Protein AF-0000000076213736 (afdb_homodimer)

Foldseek 3Di:
DPPCLVVLVVQQVDVVSLLVVLLCLLCLLQVLADVVAQAALPDQGGDPCSRVVQFFFGASHGFADPPACDLQRPAFDNDFDDLVVVCVVWAAAPDFAFQQLFFFLLLVLVLVLQCVQALAAPPVVHRGGGDHPQFHQCLQQQARDPVLNVLQPPQALLAGDWDDDPRATAAAQCVVSVAAADAPDDDDSRQHGRTSHRYQLFFLSSRLVNGLLNLQLRVQSVVLCVVCVPDGNVVSNQLSSLLSLLLCQQVFQANLCLQVVDSNGHADALCSCAPPPAALDGGHHSLLSLLSPQQLQADQWFQFPNDIDGPVRRTSGNCVCVVRDSQRRLQRRLAHTTTALAINRHYPPCSVVVSVSQVSCSVSRPHAQQVLCVSLVHHGDQALCQFQVAPVRRVVQCVRTVGSRRHGNNNSFSRGDPDPSHRGRPSSSSNNSSNVSSSSSSHPCSYPVNVDQVNNSHPVSNVSSNPDHQQCSRCVSGPDHRHDRHSGNPPDDRDDPDSDPNPPDD/DPPCLVVQVVQQPDVVSLLVVLLCLLCLLQVLADVVAQAALPDQGGDPCSRVVQFFFGASHGFADPPACDLQRPAFDNDFDDLVVVCVVWAAAPDFAFQQLFFFLLLVLVLVLQCVQALAAPPVVHRGGGDHPQFRQCLQQQARDPVLNVLQPPQALLAGDWDDDPRATAAAQCVVSVAAADAPDDDDSRQHGRTSHRYQLFFLSSRLVNGLLNLQLRVQSVVLCVVCVPDGNVVSNQLSSLLSLLQCQQVFQANLCLQVVDSNGHDDALCSCAPPPAALDGGHHSLLSLLSPQQLQADQWFQFPNDIDGPVRRTSGNCVCVVRDSQRRLQRRLAHTTTALAINRHYDPCSVVVSVSQVSCSVSRPHAQQVLCVSLVHHGDQALCQFQVAPLRRVVQCVRTVGSRRHGNNNSFSRGDPDPSHRGRPSSSSNNSSNVSSSSSSHPCSYPVNVDQVNNSHPVSNVSSNPDHQQCSRCVSGPDHRHDRHSGNPPDDRDDPDSDPNPPDD

Solvent-accessible surface area (backbone atoms only — not comparable to full-atom values): 53508 Å² total; per-residue (Å²): 136,83,70,60,54,61,58,37,51,50,39,66,68,32,65,70,56,40,48,53,52,46,36,48,51,52,52,60,31,27,68,73,49,67,73,72,41,53,23,30,75,86,44,76,56,71,43,69,51,26,61,68,44,65,48,41,27,25,34,91,63,60,46,42,59,86,83,38,81,14,71,38,29,88,32,44,43,72,59,76,62,56,61,67,61,49,40,64,71,43,32,48,47,80,55,91,42,63,26,67,76,20,38,5,34,41,38,47,35,49,54,52,54,57,43,63,34,37,61,37,64,34,61,91,84,28,82,52,27,29,75,48,79,30,31,83,72,57,27,44,62,45,18,90,45,71,69,49,29,56,40,45,41,57,78,53,61,29,20,59,51,63,35,77,56,97,91,38,78,36,55,30,42,12,84,77,44,68,41,82,66,51,65,94,59,93,68,61,73,92,69,37,51,36,60,21,33,40,58,33,50,33,31,27,59,34,35,49,54,43,37,49,50,50,46,44,43,35,50,45,13,52,54,47,42,69,77,37,71,83,57,51,34,66,56,32,29,44,35,29,52,46,32,61,60,49,35,49,30,25,47,43,48,47,52,46,33,60,54,58,49,53,78,62,72,58,76,76,57,49,71,65,50,59,83,39,60,57,53,65,54,55,73,45,34,47,63,58,57,60,68,66,70,63,61,17,22,50,56,66,61,47,58,47,78,84,41,79,35,44,46,77,63,38,50,62,27,34,60,56,37,68,74,61,27,68,51,42,41,48,27,26,29,10,64,32,64,10,22,25,64,41,62,28,20,27,44,82,89,52,48,66,57,54,52,48,50,54,48,44,40,58,76,61,22,53,50,17,36,38,60,52,30,46,74,63,75,37,80,56,63,87,35,44,45,72,40,30,74,32,70,60,60,16,51,53,48,40,72,49,24,66,31,56,61,23,33,46,41,65,62,40,54,44,47,30,37,61,39,86,76,37,66,45,18,61,65,55,52,60,53,48,45,21,56,48,50,32,38,58,57,11,36,56,63,38,34,80,93,34,57,48,35,76,55,24,73,28,66,68,35,36,46,54,24,74,66,43,35,66,47,53,55,49,41,76,66,40,92,60,78,66,52,57,64,36,54,45,22,78,88,60,70,62,68,76,78,66,76,74,61,87,80,72,67,129,141,82,73,61,54,62,58,36,50,50,41,67,69,32,66,70,57,39,48,53,52,47,36,49,51,52,51,61,31,27,66,72,50,68,72,72,41,54,24,31,76,85,44,78,55,70,47,69,50,28,62,70,43,65,49,40,26,26,35,90,64,60,45,42,59,85,83,37,81,13,71,40,28,86,32,45,44,71,58,75,62,55,62,67,62,48,41,64,72,44,32,48,46,83,57,90,43,62,25,67,74,22,38,5,35,42,37,47,35,48,53,51,55,58,44,64,34,38,61,38,66,34,63,91,84,28,82,52,27,28,75,50,80,32,31,84,71,57,29,45,62,45,19,90,44,71,69,49,29,56,41,46,40,56,78,52,61,27,20,60,50,62,35,77,56,98,89,39,77,36,55,30,42,13,82,79,42,67,39,82,66,51,64,95,59,94,71,58,73,93,68,37,52,36,59,24,33,38,58,35,49,33,30,28,57,34,34,48,54,42,35,47,50,51,46,43,42,35,51,46,13,52,54,46,41,69,79,36,71,84,57,52,34,66,57,32,30,46,35,28,53,45,34,61,60,49,35,48,31,25,50,44,48,46,52,47,32,60,54,58,48,54,80,62,74,57,76,76,57,51,72,63,51,60,82,38,58,58,54,64,55,57,71,47,32,46,63,56,57,59,69,65,69,63,61,17,23,49,56,68,59,46,55,46,80,85,41,79,35,44,46,78,63,38,49,64,27,33,61,55,37,66,74,61,28,68,50,43,41,47,27,26,31,10,64,32,64,10,22,25,63,42,63,29,21,29,45,80,89,52,47,66,57,54,52,48,50,55,49,45,41,59,75,61,21,53,49,17,34,38,60,51,30,46,74,65,75,37,81,55,62,87,34,43,45,72,39,30,74,33,70,60,61,17,50,52,49,40,74,49,23,66,30,57,62,23,34,47,42,65,62,40,54,44,48,28,38,62,38,86,76,39,66,44,17,62,64,56,51,61,53,48,44,20,55,48,50,31,36,58,57,13,35,56,63,38,35,79,93,36,58,49,34,76,55,23,74,27,66,67,36,37,47,55,23,76,66,42,36,66,47,54,56,49,41,76,65,39,92,60,77,67,50,57,64,35,54,45,22,78,85,59,71,63,68,76,79,67,76,73,63,88,79,71,65,130

Sequence (1012 aa):
MIGNNWLWNMVNNIPFLRGFIMKKVYTMRSDMIDSPPTYENEHPYITLDANYNVSFYTRTLPPVPVECPTPMGVAGKKILPDVDVLVNKLFIREKFKPEPIGTSALFSFFAQHFTHQFFKTDIKRGPQYQWGGHGVDMTHVYGKNKHDENLLRSFKDGKLKVQTVNGEEWPPLSKDAQVEMKYIMPVPEDSKYALGHSFFGNLPGLFMYASIWMREHNRVCDVMKKEHPEWDDERLYQTGKLILLGRQQIVIEDYVQHLSNYNFKLLFDPSLLFGEPFQYQNRIALEFNHLYHWHPLMPDDFTIGGVNYTMKDFLVNPKLVIKHGMATFVDSLSKQNAGAFTVRNHGKYTLNVVKELIKHGRTLRLQPLNNYRKRFNLKPFKSFEELTGNKWLAKELENFYGDIEAVEFYVGLITEKRRPKAVFGEAIVEMGGPYSVKGLMANPICSPKYWKPSTFGGSVGFDIVNTATIEKLFCQNIKEDCPVVSFKVPGFVEEPEKPEDQHGELMIGNNWLWNMVNNIPFLRGFIMKKVYTMRSDMIDSPPTYENEHPYITLDANYNVSFYTRTLPPVPVECPTPMGVAGKKILPDVDVLVNKLFIREKFKPEPIGTSALFSFFAQHFTHQFFKTDIKRGPQYQWGGHGVDMTHVYGKNKHDENLLRSFKDGKLKVQTVNGEEWPPLSKDAQVEMKYIMPVPEDSKYALGHSFFGNLPGLFMYASIWMREHNRVCDVMKKEHPEWDDERLYQTGKLILLGRQQIVIEDYVQHLSNYNFKLLFDPSLLFGEPFQYQNRIALEFNHLYHWHPLMPDDFTIGGVNYTMKDFLVNPKLVIKHGMATFVDSLSKQNAGAFTVRNHGKYTLNVVKELIKHGRTLRLQPLNNYRKRFNLKPFKSFEELTGNKWLAKELENFYGDIEAVEFYVGLITEKRRPKAVFGEAIVEMGGPYSVKGLMANPICSPKYWKPSTFGGSVGFDIVNTATIEKLFCQNIKEDCPVVSFKVPGFVEEPEKPEDQHGEL

Radius of gyration: 31.89 Å; Cα contacts (8 Å, |Δi|>4): 1834; chains: 2; bounding box: 68×94×78 Å

InterPro domains:
  IPR010255 Haem peroxidase superfamily [SSF48113] (4-489)
  IPR019791 Haem peroxidase, animal-type [PF03098] (134-428)
  IPR019791 Haem peroxidase, animal-type [PR00457] (59-70)
  IPR019791 Haem peroxidase, animal-type [PR00457] (106-121)
  IPR019791 Haem peroxidase, animal-type [PR00457] (193-211)
  IPR019791 Haem peroxidase, animal-type [PR00457] (211-231)
  IPR019791 Haem peroxidase, animal-type [PR00457] (288-298)
  IPR019791 Haem peroxidase, animal-type [PR00457] (390-410)
  IPR019791 Haem peroxidase, animal-type [PR00457] (465-479)
  IPR019791 Haem peroxidase, animal-type [PS50292] (21-506)
  IPR037120 Haem peroxidase domain superfamily, animal type [G3DSA:1.10.640.10] (2-490)
  IPR050783 Oxylipin biosynthesis and metabolism [PTHR11903] (5-499)

pLDDT: mean 93.9, std 10.31, range [28.45, 98.88]

Nearest PDB structures (foldseek):
  4rs0-assembly1_A  TM=9.699E-01  e=8.578E-67  Mus musculus
  5w58-assembly1_A  TM=9.708E-01  e=2.750E-65  Mus musculus
  6ofy-assembly1_B  TM=9.802E-01  e=2.060E-64  Mus musculus
  3tzi-assembly1_B  TM=9.808E-01  e=3.222E-64  Mus musculus
  3n8w-assembly1_B  TM=9.766E-01  e=1.033E-62  Ovis aries

Structure (mmCIF, N/CA/C/O backbone):
data_AF-0000000076213736-model_v1
#
loop_
_entity.id
_entity.type
_entity.pdbx_description
1 polymer 'Prostaglandin-endoperoxide synthase'
#
loop_
_atom_site.group_PDB
_atom_site.id
_atom_site.type_symbol
_atom_site.label_atom_id
_atom_site.label_alt_id
_atom_site.label_comp_id
_atom_site.label_asym_id
_atom_site.label_entity_id
_atom_site.label_seq_id
_atom_site.pdbx_PDB_ins_code
_atom_site.Cartn_x
_atom_site.Cartn_y
_atom_site.Cartn_z
_atom_site.occupancy
_atom_site.B_iso_or_equiv
_atom_site.auth_seq_id
_atom_site.auth_comp_id
_atom_site.auth_asym_id
_atom_site.auth_atom_id
_atom_site.pdbx_PDB_model_num
ATOM 1 N N . MET A 1 1 ? -10.359 -23.438 -37.281 1 29.19 1 MET A N 1
ATOM 2 C CA . MET A 1 1 ? -9.797 -22.141 -37.594 1 29.19 1 MET A CA 1
ATOM 3 C C . MET A 1 1 ? -8.273 -22.172 -37.531 1 29.19 1 MET A C 1
ATOM 5 O O . MET A 1 1 ? -7.695 -21.781 -36.5 1 29.19 1 MET A O 1
ATOM 9 N N . ILE A 1 2 ? -7.641 -23.188 -38.031 1 41.69 2 ILE A N 1
ATOM 10 C CA . ILE A 1 2 ? -6.285 -23.672 -38.25 1 41.69 2 ILE A CA 1
ATOM 11 C C . ILE A 1 2 ? -5.438 -22.578 -38.875 1 41.69 2 ILE A C 1
ATOM 13 O O . ILE A 1 2 ? -4.211 -22.562 -38.719 1 41.69 2 ILE A O 1
ATOM 17 N N . GLY A 1 3 ? -6.043 -21.875 -39.844 1 45.06 3 GLY A N 1
ATOM 18 C CA . GLY A 1 3 ? -5.445 -21.25 -41.031 1 45.06 3 GLY A CA 1
ATOM 19 C C . GLY A 1 3 ? -4.641 -20 -40.688 1 45.06 3 GLY A C 1
ATOM 20 O O . GLY A 1 3 ? -3.932 -19.469 -41.562 1 45.06 3 GLY A O 1
ATOM 21 N N . ASN A 1 4 ? -5.172 -19.156 -39.844 1 52.81 4 ASN A N 1
ATOM 22 C CA . ASN A 1 4 ? -4.676 -17.781 -39.844 1 52.81 4 ASN A CA 1
ATOM 23 C C . ASN A 1 4 ? -3.324 -17.656 -39.156 1 52.81 4 ASN A C 1
ATOM 25 O O . ASN A 1 4 ? -3.012 -16.625 -38.562 1 52.81 4 ASN A O 1
ATOM 29 N N . ASN A 1 5 ? -2.65 -18.734 -39.125 1 65.75 5 ASN A N 1
ATOM 30 C CA . ASN A 1 5 ? -1.287 -18.766 -38.625 1 65.75 5 ASN A CA 1
ATOM 31 C C . ASN A 1 5 ? -0.413 -17.703 -39.281 1 65.75 5 ASN A C 1
ATOM 33 O O . ASN A 1 5 ? 0.427 -17.078 -38.625 1 65.75 5 ASN A O 1
ATOM 37 N N . TRP A 1 6 ? -0.735 -17.578 -40.625 1 66.44 6 TRP A N 1
ATOM 38 C CA . TRP A 1 6 ? 0.087 -16.609 -41.344 1 66.44 6 TRP A CA 1
ATOM 39 C C . TRP A 1 6 ? -0.142 -15.203 -40.781 1 66.44 6 TRP A C 1
ATOM 41 O O . TRP A 1 6 ? 0.8 -14.414 -40.688 1 66.44 6 TRP A O 1
ATOM 51 N N . LEU A 1 7 ? -1.394 -14.883 -40.5 1 66.94 7 LEU A N 1
ATOM 52 C CA . LEU A 1 7 ? -1.707 -13.57 -39.969 1 66.94 7 LEU A CA 1
ATOM 53 C C . LEU A 1 7 ? -1.014 -13.367 -38.625 1 66.94 7 LEU A C 1
ATOM 55 O O . LEU A 1 7 ? -0.438 -12.312 -38.375 1 66.94 7 LEU A O 1
ATOM 59 N N . TRP A 1 8 ? -1.052 -14.406 -37.906 1 74.38 8 TRP A N 1
ATOM 60 C CA . TRP A 1 8 ? -0.427 -14.289 -36.562 1 74.38 8 TRP A CA 1
ATOM 61 C C . TRP A 1 8 ? 1.09 -14.203 -36.688 1 74.38 8 TRP A C 1
ATOM 63 O O . TRP A 1 8 ? 1.742 -13.484 -35.938 1 74.38 8 TRP A O 1
ATOM 73 N N . ASN A 1 9 ? 1.587 -14.914 -37.656 1 73.31 9 ASN A N 1
ATOM 74 C CA . ASN A 1 9 ? 3.021 -14.805 -37.906 1 73.31 9 ASN A CA 1
ATOM 75 C C . ASN A 1 9 ? 3.41 -13.391 -38.312 1 73.31 9 ASN A C 1
ATOM 77 O O . ASN A 1 9 ? 4.445 -12.875 -37.875 1 73.31 9 ASN A O 1
ATOM 81 N N . MET A 1 10 ? 2.588 -12.805 -39.094 1 69.25 10 MET A N 1
ATOM 82 C CA . MET A 1 10 ? 2.826 -11.422 -39.5 1 69.25 10 MET A CA 1
ATOM 83 C C . MET A 1 10 ? 2.754 -10.477 -38.312 1 69.25 10 MET A C 1
ATOM 85 O O . MET A 1 10 ? 3.639 -9.633 -38.125 1 69.25 10 MET A O 1
ATOM 89 N N . VAL A 1 11 ? 1.743 -10.617 -37.531 1 72.25 11 VAL A N 1
ATOM 90 C CA . VAL A 1 11 ? 1.544 -9.75 -36.375 1 72.25 11 VAL A CA 1
ATOM 91 C C . VAL A 1 11 ? 2.707 -9.906 -35.406 1 72.25 11 VAL A C 1
ATOM 93 O O . VAL A 1 11 ? 3.234 -8.922 -34.906 1 72.25 11 VAL A O 1
ATOM 96 N N . ASN A 1 12 ? 3.166 -11.062 -35.25 1 81.31 12 ASN A N 1
ATOM 97 C CA . ASN A 1 12 ? 4.223 -11.367 -34.312 1 81.31 12 ASN A CA 1
ATOM 98 C C . ASN A 1 12 ? 5.574 -10.836 -34.781 1 81.31 12 ASN A C 1
ATOM 100 O O . ASN A 1 12 ? 6.492 -10.672 -33.969 1 81.31 12 ASN A O 1
ATOM 104 N N . ASN A 1 13 ? 5.641 -10.562 -36.031 1 78.75 13 ASN A N 1
ATOM 105 C CA . ASN A 1 13 ? 6.93 -10.156 -36.594 1 78.75 13 ASN A CA 1
ATOM 106 C C . ASN A 1 13 ? 6.984 -8.648 -36.812 1 78.75 13 ASN A C 1
ATOM 108 O O . ASN A 1 13 ? 8.016 -8.117 -37.25 1 78.75 13 ASN A O 1
ATOM 112 N N . ILE A 1 14 ? 5.914 -7.992 -36.594 1 80.06 14 ILE A N 1
ATOM 113 C CA . ILE A 1 14 ? 5.875 -6.539 -36.719 1 80.06 14 ILE A CA 1
ATOM 114 C C . ILE A 1 14 ? 5.812 -5.906 -35.344 1 80.06 14 ILE A C 1
ATOM 116 O O . ILE A 1 14 ? 4.762 -5.914 -34.688 1 80.06 14 ILE A O 1
ATOM 120 N N . PRO A 1 15 ? 6.898 -5.312 -34.969 1 82.25 15 PRO A N 1
ATOM 121 C CA . PRO A 1 15 ? 7.023 -4.852 -33.594 1 82.25 15 PRO A CA 1
ATOM 122 C C . PRO A 1 15 ? 5.941 -3.844 -33.219 1 82.25 15 PRO A C 1
ATOM 124 O O . PRO A 1 15 ? 5.352 -3.945 -32.125 1 82.25 15 PRO A O 1
ATOM 127 N N . PHE A 1 16 ? 5.672 -2.898 -34.094 1 84.81 16 PHE A N 1
ATOM 128 C CA . PHE A 1 16 ? 4.688 -1.87 -33.781 1 84.81 16 PHE A CA 1
ATOM 129 C C . PHE A 1 16 ? 3.307 -2.486 -33.594 1 84.81 16 PHE A C 1
ATOM 131 O O . PHE A 1 16 ? 2.586 -2.125 -32.656 1 84.81 16 PHE A O 1
ATOM 138 N N . LEU A 1 17 ? 2.939 -3.387 -34.375 1 84.69 17 LEU A N 1
ATOM 139 C CA . LEU A 1 17 ? 1.637 -4.039 -34.281 1 84.69 17 LEU A CA 1
ATOM 140 C C . LEU A 1 17 ? 1.566 -4.934 -33.062 1 84.69 17 LEU A C 1
ATOM 142 O O . LEU A 1 17 ? 0.547 -4.961 -32.375 1 84.69 17 LEU A O 1
ATOM 146 N N . ARG A 1 18 ? 2.594 -5.648 -32.812 1 87.56 18 ARG A N 1
ATOM 147 C CA . ARG A 1 18 ? 2.656 -6.496 -31.625 1 87.56 18 ARG A CA 1
ATOM 148 C C . ARG A 1 18 ? 2.527 -5.668 -30.344 1 87.56 18 ARG A C 1
ATOM 150 O O . ARG A 1 18 ? 1.799 -6.043 -29.422 1 87.56 18 ARG A O 1
ATOM 157 N N . GLY A 1 19 ? 3.17 -4.523 -30.406 1 90.56 19 GLY A N 1
ATOM 158 C CA . GLY A 1 19 ? 3.09 -3.627 -29.266 1 90.56 19 GLY A CA 1
ATOM 159 C C . GLY A 1 19 ? 1.7 -3.055 -29.062 1 90.56 19 GLY A C 1
ATOM 160 O O . GLY A 1 19 ? 1.225 -2.969 -27.922 1 90.56 19 GLY A O 1
ATOM 161 N N . PHE A 1 20 ? 1.109 -2.717 -30.078 1 90.19 20 PHE A N 1
ATOM 162 C CA . PHE A 1 20 ? -0.234 -2.154 -30.031 1 90.19 20 PHE A CA 1
ATOM 163 C C . PHE A 1 20 ? -1.221 -3.164 -29.453 1 90.19 20 PHE A C 1
ATOM 165 O O . PHE A 1 20 ? -2.021 -2.83 -28.578 1 90.19 20 PHE A O 1
ATOM 172 N N . ILE A 1 21 ? -1.147 -4.34 -29.906 1 89.62 21 ILE A N 1
ATOM 173 C CA . ILE A 1 21 ? -2.053 -5.391 -29.453 1 89.62 21 ILE A CA 1
ATOM 174 C C . ILE A 1 21 ? -1.783 -5.703 -27.984 1 89.62 21 ILE A C 1
ATOM 176 O O . ILE A 1 21 ? -2.719 -5.844 -27.188 1 89.62 21 ILE A O 1
ATOM 180 N N . MET A 1 22 ? -0.557 -5.785 -27.672 1 92 22 MET A N 1
ATOM 181 C CA . MET A 1 22 ? -0.207 -6.102 -26.297 1 92 22 MET A CA 1
ATOM 182 C C . MET A 1 22 ? -0.679 -5 -25.344 1 92 22 MET A C 1
ATOM 184 O O . MET A 1 22 ? -1.129 -5.281 -24.234 1 92 22 MET A O 1
ATOM 188 N N . LYS A 1 23 ? -0.497 -3.775 -25.797 1 93.88 23 LYS A N 1
ATOM 189 C CA . LYS A 1 23 ? -1 -2.664 -24.984 1 93.88 23 LYS A CA 1
ATOM 190 C C . LYS A 1 23 ? -2.498 -2.809 -24.734 1 93.88 23 LYS A C 1
ATOM 192 O O . LYS A 1 23 ? -2.963 -2.582 -23.609 1 93.88 23 LYS A O 1
ATOM 197 N N . LYS A 1 24 ? -3.221 -3.197 -25.719 1 92.81 24 LYS A N 1
ATOM 198 C CA . LYS A 1 24 ? -4.66 -3.398 -25.562 1 92.81 24 LYS A CA 1
ATOM 199 C C . LYS A 1 24 ? -4.957 -4.543 -24.609 1 92.81 24 LYS A C 1
ATOM 201 O O . LYS A 1 24 ? -5.883 -4.457 -23.797 1 92.81 24 LYS A O 1
ATOM 206 N N . VAL A 1 25 ? -4.168 -5.555 -24.688 1 90.62 25 VAL A N 1
ATOM 207 C CA . VAL A 1 25 ? -4.328 -6.684 -23.781 1 90.62 25 VAL A CA 1
ATOM 208 C C . VAL A 1 25 ? -4.086 -6.223 -22.344 1 90.62 25 VAL A C 1
ATOM 210 O O . VAL A 1 25 ? -4.887 -6.508 -21.453 1 90.62 25 VAL A O 1
ATOM 213 N N . TYR A 1 26 ? -2.996 -5.453 -22.172 1 94.12 26 TYR A N 1
ATOM 214 C CA . TYR A 1 26 ? -2.666 -4.965 -20.844 1 94.12 26 TYR A CA 1
ATOM 215 C C . TYR A 1 26 ? -3.793 -4.105 -20.281 1 94.12 26 TYR A C 1
ATOM 217 O O . TYR A 1 26 ? -4.246 -4.32 -19.156 1 94.12 26 TYR A O 1
ATOM 225 N N . THR A 1 27 ? -4.293 -3.215 -21.062 1 94.44 27 THR A N 1
ATOM 226 C CA . THR A 1 27 ? -5.25 -2.229 -20.578 1 94.44 27 THR A CA 1
ATOM 227 C C . THR A 1 27 ? -6.629 -2.857 -20.391 1 94.44 27 THR A C 1
ATOM 229 O O . THR A 1 27 ? -7.266 -2.672 -19.359 1 94.44 27 THR A O 1
ATOM 232 N N . MET A 1 28 ? -7.062 -3.65 -21.344 1 93.19 28 MET A N 1
ATOM 233 C CA . MET A 1 28 ? -8.391 -4.258 -21.25 1 93.19 28 MET A CA 1
ATOM 234 C C . MET A 1 28 ? -8.461 -5.246 -20.094 1 93.19 28 MET A C 1
ATOM 236 O O . MET A 1 28 ? -9.445 -5.254 -19.344 1 93.19 28 MET A O 1
ATOM 240 N N . ARG A 1 29 ? -7.465 -6.02 -19.953 1 92.94 29 ARG A N 1
ATOM 241 C CA . ARG A 1 29 ? -7.484 -7.039 -18.906 1 92.94 29 ARG A CA 1
ATOM 242 C C . ARG A 1 29 ? -7.312 -6.418 -17.531 1 92.94 29 ARG A C 1
ATOM 244 O O . ARG A 1 29 ? -8.039 -6.762 -16.594 1 92.94 29 ARG A O 1
ATOM 251 N N . SER A 1 30 ? -6.379 -5.5 -17.438 1 93.88 30 SER A N 1
ATOM 252 C CA . SER A 1 30 ? -6.113 -4.922 -16.125 1 93.88 30 SER A CA 1
ATOM 253 C C . SER A 1 30 ? -7.289 -4.078 -15.641 1 93.88 30 SER A C 1
ATOM 255 O O . SER A 1 30 ? -7.535 -3.971 -14.438 1 93.88 30 SER A O 1
ATOM 257 N N . ASP A 1 31 ? -8.047 -3.521 -16.531 1 93.62 31 ASP A N 1
ATOM 258 C CA . ASP A 1 31 ? -9.164 -2.648 -16.172 1 93.62 31 ASP A CA 1
ATOM 259 C C . ASP A 1 31 ? -10.297 -3.439 -15.523 1 93.62 31 ASP A C 1
ATOM 261 O O . ASP A 1 31 ? -11.18 -2.859 -14.891 1 93.62 31 ASP A O 1
ATOM 265 N N . MET A 1 32 ? -10.25 -4.734 -15.68 1 96.25 32 MET A N 1
ATOM 266 C CA . MET A 1 32 ? -11.297 -5.578 -15.109 1 96.25 32 MET A CA 1
ATOM 267 C C . MET A 1 32 ? -11.086 -5.77 -13.609 1 96.25 32 MET A C 1
ATOM 269 O O . MET A 1 32 ? -11.984 -6.242 -12.906 1 96.25 32 MET A O 1
ATOM 273 N N . ILE A 1 33 ? -9.93 -5.418 -13.156 1 97.06 33 ILE A N 1
ATOM 274 C CA . ILE A 1 33 ? -9.617 -5.559 -11.734 1 97.06 33 ILE A CA 1
ATOM 275 C C . ILE A 1 33 ? -9.609 -4.184 -11.07 1 97.06 33 ILE A C 1
ATOM 277 O O . ILE A 1 33 ? -8.805 -3.316 -11.43 1 97.06 33 ILE A O 1
ATOM 281 N N . ASP A 1 34 ? -10.438 -4.047 -10.117 1 95 34 ASP A N 1
ATOM 282 C CA . ASP A 1 34 ? -10.539 -2.762 -9.438 1 95 34 ASP A CA 1
ATOM 283 C C . ASP A 1 34 ? -9.297 -2.486 -8.594 1 95 34 ASP A C 1
ATOM 285 O O . ASP A 1 34 ? -8.906 -3.314 -7.77 1 95 34 ASP A O 1
ATOM 289 N N . SER A 1 35 ? -8.703 -1.4 -8.812 1 94.81 35 SER A N 1
ATOM 290 C CA . SER A 1 35 ? -7.574 -0.879 -8.055 1 94.81 35 SER A CA 1
ATOM 291 C C . SER A 1 35 ? -7.688 0.629 -7.855 1 94.81 35 SER A C 1
ATOM 293 O O . SER A 1 35 ? -7.59 1.396 -8.812 1 94.81 35 SER A O 1
ATOM 295 N N . PRO A 1 36 ? -7.996 1.12 -6.699 1 96.06 36 PRO A N 1
ATOM 296 C CA . PRO A 1 36 ? -8.062 0.39 -5.434 1 96.06 36 PRO A CA 1
ATOM 297 C C . PRO A 1 36 ? -9.273 -0.541 -5.352 1 96.06 36 PRO A C 1
ATOM 299 O O . PRO A 1 36 ? -10.289 -0.301 -6.016 1 96.06 36 PRO A O 1
ATOM 302 N N . PRO A 1 37 ? -9.078 -1.611 -4.488 1 96.81 37 PRO A N 1
ATOM 303 C CA . PRO A 1 37 ? -10.188 -2.559 -4.375 1 96.81 37 PRO A CA 1
ATOM 304 C C . PRO A 1 37 ? -11.375 -1.983 -3.607 1 96.81 37 PRO A C 1
ATOM 306 O O . PRO A 1 37 ? -11.203 -1.12 -2.744 1 96.81 37 PRO A O 1
ATOM 309 N N . THR A 1 38 ? -12.555 -2.521 -3.85 1 95.75 38 THR A N 1
ATOM 310 C CA . THR A 1 38 ? -13.766 -1.958 -3.26 1 95.75 38 THR A CA 1
ATOM 311 C C . THR A 1 38 ? -14.367 -2.916 -2.234 1 95.75 38 THR A C 1
ATOM 313 O O . THR A 1 38 ? -15.188 -2.516 -1.408 1 95.75 38 THR A O 1
ATOM 316 N N . TYR A 1 39 ? -13.938 -4.23 -2.307 1 95.81 39 TYR A N 1
ATOM 317 C CA . TYR A 1 39 ? -14.516 -5.203 -1.386 1 95.81 39 TYR A CA 1
ATOM 318 C C . TYR A 1 39 ? -13.43 -6.016 -0.698 1 95.81 39 TYR A C 1
ATOM 320 O O . TYR A 1 39 ? -12.344 -6.215 -1.256 1 95.81 39 TYR A O 1
ATOM 328 N N . GLU A 1 40 ? -13.766 -6.367 0.524 1 93.25 40 GLU A N 1
ATOM 329 C CA . GLU A 1 40 ? -12.977 -7.324 1.296 1 93.25 40 GLU A CA 1
ATOM 330 C C . GLU A 1 40 ? -13.875 -8.328 2.012 1 93.25 40 GLU A C 1
ATOM 332 O O . GLU A 1 40 ? -15.07 -8.398 1.744 1 93.25 40 GLU A O 1
ATOM 337 N N . ASN A 1 41 ? -13.32 -9.164 2.814 1 92.81 41 ASN A N 1
ATOM 338 C CA . ASN A 1 41 ? -14.031 -10.367 3.238 1 92.81 41 ASN A CA 1
ATOM 339 C C . ASN A 1 41 ? -14.734 -10.156 4.578 1 92.81 41 ASN A C 1
ATOM 341 O O . ASN A 1 41 ? -15.352 -11.078 5.105 1 92.81 41 ASN A O 1
ATOM 345 N N . GLU A 1 42 ? -14.719 -8.992 5.082 1 91.81 42 GLU A N 1
ATOM 346 C CA . GLU A 1 42 ? -15.352 -8.766 6.379 1 91.81 42 GLU A CA 1
ATOM 347 C C . GLU A 1 42 ? -16.688 -8.055 6.227 1 91.81 42 GLU A C 1
ATOM 349 O O . GLU A 1 42 ? -17.594 -8.242 7.039 1 91.81 42 GLU A O 1
ATOM 354 N N . HIS A 1 43 ? -16.766 -7.23 5.238 1 94.62 43 HIS A N 1
ATOM 355 C CA . HIS A 1 43 ? -17.984 -6.449 5.035 1 94.62 43 HIS A CA 1
ATOM 356 C C . HIS A 1 43 ? -18.562 -6.68 3.646 1 94.62 43 HIS A C 1
ATOM 358 O O . HIS A 1 43 ? -17.812 -6.766 2.666 1 94.62 43 HIS A O 1
ATOM 364 N N . PRO A 1 44 ? -19.844 -6.82 3.543 1 95.06 44 PRO A N 1
ATOM 365 C CA . PRO A 1 44 ? -20.469 -7.012 2.23 1 95.06 44 PRO A CA 1
ATOM 366 C C . PRO A 1 44 ? -20.703 -5.695 1.493 1 95.06 44 PRO A C 1
ATOM 368 O O . PRO A 1 44 ? -21.469 -5.648 0.534 1 95.06 44 PRO A O 1
ATOM 371 N N . TYR A 1 45 ? -20.172 -4.551 1.983 1 95.44 45 TYR A N 1
ATOM 372 C CA . TYR A 1 45 ? -20.25 -3.221 1.386 1 95.44 45 TYR A CA 1
ATOM 373 C C . TYR A 1 45 ? -18.891 -2.531 1.425 1 95.44 45 TYR A C 1
ATOM 375 O O . TYR A 1 45 ? -17.953 -3.023 2.062 1 95.44 45 TYR A O 1
ATOM 383 N N . ILE A 1 46 ? -18.75 -1.476 0.678 1 95.81 46 ILE A N 1
ATOM 384 C CA . ILE A 1 46 ? -17.484 -0.778 0.539 1 95.81 46 ILE A CA 1
ATOM 385 C C . ILE A 1 46 ? -17.094 -0.152 1.874 1 95.81 46 ILE A C 1
ATOM 387 O O . ILE A 1 46 ? -17.938 0.409 2.578 1 95.81 46 ILE A O 1
ATOM 391 N N . THR A 1 47 ? -15.898 -0.319 2.307 1 95.56 47 THR A N 1
ATOM 392 C CA . THR A 1 47 ? -15.281 0.294 3.477 1 95.56 47 THR A CA 1
ATOM 393 C C . THR A 1 47 ? -13.859 0.741 3.162 1 95.56 47 THR A C 1
ATOM 395 O O . THR A 1 47 ? -13.32 0.42 2.1 1 95.56 47 THR A O 1
ATOM 398 N N . LEU A 1 48 ? -13.273 1.463 4.043 1 92.62 48 LEU A N 1
ATOM 399 C CA . LEU A 1 48 ? -11.875 1.855 3.885 1 92.62 48 LEU A CA 1
ATOM 400 C C . LEU A 1 48 ? -10.953 0.655 4.051 1 92.62 48 LEU A C 1
ATOM 402 O O . LEU A 1 48 ? -9.859 0.627 3.486 1 92.62 48 LEU A O 1
ATOM 406 N N . ASP A 1 49 ? -11.422 -0.306 4.758 1 92 49 ASP A N 1
ATOM 407 C CA . ASP A 1 49 ? -10.609 -1.495 5.02 1 92 49 ASP A CA 1
ATOM 408 C C . ASP A 1 49 ? -10.328 -2.254 3.725 1 92 49 ASP A C 1
ATOM 410 O O . ASP A 1 49 ? -9.32 -2.959 3.623 1 92 49 ASP A O 1
ATOM 414 N N . ALA A 1 50 ? -11.203 -2.064 2.803 1 93.31 50 ALA A N 1
ATOM 415 C CA . ALA A 1 50 ? -10.969 -2.744 1.532 1 93.31 50 ALA A CA 1
ATOM 416 C C . ALA A 1 50 ? -9.617 -2.348 0.939 1 93.31 50 ALA A C 1
ATOM 418 O O . ALA A 1 50 ? -8.93 -3.176 0.339 1 93.31 50 ALA A O 1
ATOM 419 N N . ASN A 1 51 ? -9.242 -1.195 1.167 1 91.19 51 ASN A N 1
ATOM 420 C CA . ASN A 1 51 ? -7.961 -0.73 0.656 1 91.19 51 ASN A CA 1
ATOM 421 C C . ASN A 1 51 ? -6.871 -0.813 1.721 1 91.19 51 ASN A C 1
ATOM 423 O O . ASN A 1 51 ? -5.738 -1.207 1.429 1 91.19 51 ASN A O 1
ATOM 427 N N . TYR A 1 52 ? -7.215 -0.579 2.924 1 91.25 52 TYR A N 1
ATOM 428 C CA . TYR A 1 52 ? -6.152 -0.314 3.891 1 91.25 52 TYR A CA 1
ATOM 429 C C . TYR A 1 52 ? -5.816 -1.568 4.688 1 91.25 52 TYR A C 1
ATOM 431 O O . TYR A 1 52 ? -4.73 -1.674 5.262 1 91.25 52 TYR A O 1
ATOM 439 N N . ASN A 1 53 ? -6.758 -2.404 4.871 1 92.88 53 ASN A N 1
ATOM 440 C CA . ASN A 1 53 ? -6.449 -3.625 5.613 1 92.88 53 ASN A CA 1
ATOM 441 C C . ASN A 1 53 ? -5.852 -4.695 4.707 1 92.88 53 ASN A C 1
ATOM 443 O O . ASN A 1 53 ? -6.582 -5.445 4.055 1 92.88 53 ASN A O 1
ATOM 447 N N . VAL A 1 54 ? -4.578 -4.871 4.77 1 92.94 54 VAL A N 1
ATOM 448 C CA . VAL A 1 54 ? -3.863 -5.727 3.828 1 92.94 54 VAL A CA 1
ATOM 449 C C . VAL A 1 54 ? -3.818 -7.156 4.359 1 92.94 54 VAL A C 1
ATOM 451 O O . VAL A 1 54 ? -3.283 -8.055 3.699 1 92.94 54 VAL A O 1
ATOM 454 N N . SER A 1 55 ? -4.422 -7.395 5.531 1 94.88 55 SER A N 1
ATOM 455 C CA . SER A 1 55 ? -4.434 -8.75 6.074 1 94.88 55 SER A CA 1
ATOM 456 C C . SER A 1 55 ? -5.57 -9.57 5.48 1 94.88 55 SER A C 1
ATOM 458 O O . SER A 1 55 ? -5.645 -10.781 5.695 1 94.88 55 SER A O 1
ATOM 460 N N . PHE A 1 56 ? -6.414 -8.891 4.648 1 95.69 56 PHE A N 1
ATOM 461 C CA . PHE A 1 56 ? -7.508 -9.578 3.977 1 95.69 56 PHE A CA 1
ATOM 462 C C . PHE A 1 56 ? -7.188 -9.805 2.504 1 95.69 56 PHE A C 1
ATOM 464 O O . PHE A 1 56 ? -6.539 -8.969 1.871 1 95.69 56 PHE A O 1
ATOM 471 N N . TYR A 1 57 ? -7.684 -10.953 2.014 1 97.06 57 TYR A N 1
ATOM 472 C CA . TYR A 1 57 ? -7.926 -10.977 0.577 1 97.06 57 TYR A CA 1
ATOM 473 C C . TYR A 1 57 ? -9.008 -9.977 0.188 1 97.06 57 TYR A C 1
ATOM 475 O O . TYR A 1 57 ? -9.953 -9.75 0.944 1 97.06 57 TYR A O 1
ATOM 483 N N . THR A 1 58 ? -8.82 -9.352 -0.918 1 97 58 THR A N 1
ATOM 484 C CA . THR A 1 58 ? -9.922 -8.57 -1.465 1 97 58 THR A CA 1
ATOM 485 C C . THR A 1 58 ? -10.906 -9.469 -2.203 1 97 58 THR A C 1
ATOM 487 O O . THR A 1 58 ? -10.727 -10.688 -2.252 1 97 58 THR A O 1
ATOM 490 N N . ARG A 1 59 ? -12.016 -8.867 -2.693 1 96.56 59 ARG A N 1
ATOM 491 C CA . ARG A 1 59 ? -13.016 -9.609 -3.459 1 96.56 59 ARG A CA 1
ATOM 492 C C . ARG A 1 59 ? -13.414 -8.844 -4.719 1 96.56 59 ARG A C 1
ATOM 494 O O . ARG A 1 59 ? -13.383 -7.613 -4.742 1 96.56 59 ARG A O 1
ATOM 501 N N . THR A 1 60 ? -13.742 -9.648 -5.66 1 97.12 60 THR A N 1
ATOM 502 C CA . THR A 1 60 ? -14.25 -9.07 -6.902 1 97.12 60 THR A CA 1
ATOM 503 C C . THR A 1 60 ? -15.742 -8.758 -6.785 1 97.12 60 THR A C 1
ATOM 505 O O . THR A 1 60 ? -16.219 -7.766 -7.34 1 97.12 60 THR A O 1
ATOM 508 N N . LEU A 1 61 ? -16.453 -9.625 -6.105 1 97.69 61 LEU A N 1
ATOM 509 C CA . LEU A 1 61 ? -17.859 -9.438 -5.82 1 97.69 61 LEU A 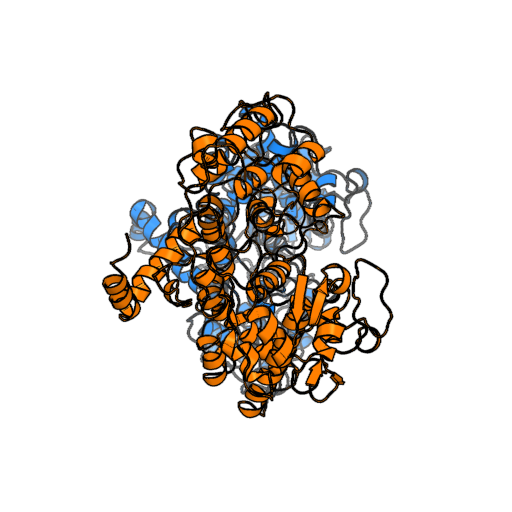CA 1
ATOM 510 C C . LEU A 1 61 ? -18.141 -9.562 -4.324 1 97.69 61 LEU A C 1
ATOM 512 O O . LEU A 1 61 ? -17.453 -10.305 -3.621 1 97.69 61 LEU A O 1
ATOM 516 N N . PRO A 1 62 ? -19.156 -8.828 -3.83 1 97 62 PRO A N 1
ATOM 517 C CA . PRO A 1 62 ? -19.547 -9.055 -2.436 1 97 62 PRO A CA 1
ATOM 518 C C . PRO A 1 62 ? -20.062 -10.469 -2.189 1 97 62 PRO A C 1
ATOM 520 O O . PRO A 1 62 ? -20.406 -11.18 -3.139 1 97 62 PRO A O 1
ATOM 523 N N . PRO A 1 63 ? -20.094 -10.969 -0.953 1 97.75 63 PRO A N 1
ATOM 524 C CA . PRO A 1 63 ? -20.594 -12.312 -0.644 1 97.75 63 PRO A CA 1
ATOM 525 C C . PRO A 1 63 ? -22.094 -12.453 -0.886 1 97.75 63 PRO A C 1
ATOM 527 O O . PRO A 1 63 ? -22.812 -11.453 -0.904 1 97.75 63 PRO A O 1
ATOM 530 N N . VAL A 1 64 ? -22.531 -13.664 -1.131 1 98.06 64 VAL A N 1
ATOM 531 C CA . VAL A 1 64 ? -23.969 -13.906 -1.143 1 98.06 64 VAL A CA 1
ATOM 532 C C . VAL A 1 64 ? -24.594 -13.406 0.161 1 98.06 64 VAL A C 1
ATOM 534 O O . VAL A 1 64 ? -24.125 -13.758 1.249 1 98.06 64 VAL A O 1
ATOM 537 N N . PRO A 1 65 ? -25.625 -12.594 0.033 1 96.19 65 PRO A N 1
ATOM 538 C CA . PRO A 1 65 ? -26.234 -12.086 1.261 1 96.19 65 PRO A CA 1
ATOM 539 C C . PRO A 1 65 ? -26.797 -13.195 2.15 1 96.19 65 PRO A C 1
ATOM 541 O O . PRO A 1 65 ? -27.344 -14.18 1.647 1 96.19 65 PRO A O 1
ATOM 544 N N . VAL A 1 66 ? -26.719 -12.977 3.43 1 94.19 66 VAL A N 1
ATOM 545 C CA . VAL A 1 66 ? -27.109 -13.992 4.406 1 94.19 66 VAL A CA 1
ATOM 546 C C . VAL A 1 66 ? -28.609 -14.188 4.383 1 94.19 66 VAL A C 1
ATOM 548 O O . VAL A 1 66 ? -29.125 -15.266 4.703 1 94.19 66 VAL A O 1
ATOM 551 N N . GLU A 1 67 ? -29.328 -13.219 3.963 1 94.19 67 GLU A N 1
ATOM 552 C CA . GLU A 1 67 ? -30.781 -13.242 4.016 1 94.19 67 GLU A CA 1
ATOM 553 C C . GLU A 1 67 ? -31.375 -13.945 2.797 1 94.19 67 GLU A C 1
ATOM 555 O O . GLU A 1 67 ? -32.594 -14.156 2.717 1 94.19 67 GLU A O 1
ATOM 560 N N . CYS A 1 68 ? -30.562 -14.336 1.897 1 96.25 68 CYS A N 1
ATOM 561 C CA . CYS A 1 68 ? -31.047 -15.031 0.712 1 96.25 68 CYS A CA 1
ATOM 562 C C . CYS A 1 68 ? -31.656 -16.375 1.08 1 96.25 68 CYS A C 1
ATOM 564 O O . CYS A 1 68 ? -31.203 -17.016 2.031 1 96.25 68 CYS A O 1
ATOM 566 N N . PRO A 1 69 ? -32.656 -16.766 0.326 1 97.06 69 PRO A N 1
ATOM 567 C CA . PRO A 1 69 ? -33.344 -18 0.675 1 97.06 69 PRO A CA 1
ATOM 568 C C . PRO A 1 69 ? -32.5 -19.25 0.457 1 97.06 69 PRO A C 1
ATOM 570 O O . PRO A 1 69 ? -32.812 -20.312 1.01 1 97.06 69 PRO A O 1
ATOM 573 N N . THR A 1 70 ? -31.5 -19.172 -0.439 1 97.5 70 THR A N 1
ATOM 574 C CA . THR A 1 70 ? -30.578 -20.281 -0.665 1 97.5 70 THR A CA 1
ATOM 575 C C . THR A 1 70 ? -29.141 -19.828 -0.479 1 97.5 70 THR A C 1
ATOM 577 O O . THR A 1 70 ? -28.844 -18.625 -0.548 1 97.5 70 THR A O 1
ATOM 580 N N . PRO A 1 71 ? -28.203 -20.766 -0.237 1 97.25 71 PRO A N 1
ATOM 581 C CA . PRO A 1 71 ? -26.812 -20.391 -0.059 1 97.25 71 PRO A CA 1
ATOM 582 C C . PRO A 1 71 ? -26.203 -19.75 -1.307 1 97.25 71 PRO A C 1
ATOM 584 O O . PRO A 1 71 ? -25.156 -19.094 -1.229 1 97.25 71 PRO A O 1
ATOM 587 N N . MET A 1 72 ? -26.875 -19.906 -2.42 1 97.62 72 MET A N 1
ATOM 588 C CA . MET A 1 72 ? -26.359 -19.359 -3.676 1 97.62 72 MET A CA 1
ATOM 589 C C . MET A 1 72 ? -27.234 -18.219 -4.176 1 97.62 72 MET A C 1
ATOM 591 O O . MET A 1 72 ? -27.219 -17.891 -5.363 1 97.62 72 MET A O 1
ATOM 595 N N . GLY A 1 73 ? -27.953 -17.625 -3.262 1 96.88 73 GLY A N 1
ATOM 596 C CA . GLY A 1 73 ? -28.828 -16.516 -3.604 1 96.88 73 GLY A CA 1
ATOM 597 C C . GLY A 1 73 ? -30.297 -16.906 -3.643 1 96.88 73 GLY A C 1
ATOM 598 O O . GLY A 1 73 ? -30.906 -17.172 -2.604 1 96.88 73 GLY A O 1
ATOM 599 N N . VAL A 1 74 ? -30.828 -16.922 -4.844 1 96.31 74 VAL A N 1
ATOM 600 C CA . VAL A 1 74 ? -32.25 -17.234 -4.953 1 96.31 74 VAL A CA 1
ATOM 601 C C . VAL A 1 74 ? -32.438 -18.484 -5.789 1 96.31 74 VAL A C 1
ATOM 603 O O . VAL A 1 74 ? -33.594 -18.938 -5.996 1 96.31 74 VAL A O 1
ATOM 606 N N . ALA A 1 75 ? -31.375 -19.047 -6.238 1 96.56 75 ALA A N 1
ATOM 607 C CA . ALA A 1 75 ? -31.422 -20.219 -7.09 1 96.56 75 ALA A CA 1
ATOM 608 C C . ALA A 1 75 ? -30.859 -21.453 -6.375 1 96.56 75 ALA A C 1
ATOM 610 O O . ALA A 1 75 ? -30.031 -21.312 -5.465 1 96.56 75 ALA A O 1
ATOM 611 N N . GLY A 1 76 ? -31.375 -22.688 -6.879 1 97.44 76 GLY A N 1
ATOM 612 C CA . GLY A 1 76 ? -30.781 -23.922 -6.41 1 97.44 76 GLY A CA 1
ATOM 613 C C . GLY A 1 76 ? -31.391 -24.422 -5.113 1 97.44 76 GLY A C 1
ATOM 614 O O . GLY A 1 76 ? -32.469 -23.984 -4.719 1 97.44 76 GLY A O 1
ATOM 615 N N . LYS A 1 77 ? -30.766 -25.328 -4.52 1 97.56 77 LYS A N 1
ATOM 616 C CA . LYS A 1 77 ? -31.281 -26.016 -3.34 1 97.56 77 LYS A CA 1
ATOM 617 C C . LYS A 1 77 ? -30.953 -25.25 -2.064 1 97.56 77 LYS A C 1
ATOM 619 O O . LYS A 1 77 ? -30.016 -24.453 -2.031 1 97.56 77 LYS A O 1
ATOM 624 N N . LYS A 1 78 ? -31.703 -25.5 -1.056 1 97 78 LYS A N 1
ATOM 625 C CA . LYS A 1 78 ? -31.547 -24.828 0.236 1 97 78 LYS A CA 1
ATOM 626 C C . LYS A 1 78 ? -30.312 -25.375 0.976 1 97 78 LYS A C 1
ATOM 628 O O . LYS A 1 78 ? -29.781 -24.703 1.867 1 97 78 LYS A O 1
ATOM 633 N N . ILE A 1 79 ? -30 -26.562 0.603 1 97.31 79 ILE A N 1
ATOM 634 C CA . ILE A 1 79 ? -28.828 -27.188 1.211 1 97.31 79 ILE A CA 1
ATOM 635 C C . ILE A 1 79 ? -27.812 -27.562 0.128 1 97.31 79 ILE A C 1
ATOM 637 O O . ILE A 1 79 ? -28.172 -28.219 -0.856 1 97.31 79 ILE A O 1
ATOM 641 N N . LEU A 1 80 ? -26.594 -27.141 0.321 1 98.25 80 LEU A N 1
ATOM 642 C CA . LEU A 1 80 ? -25.547 -27.484 -0.633 1 98.25 80 LEU A CA 1
ATOM 643 C C . LEU A 1 80 ? -25.156 -28.938 -0.498 1 98.25 80 LEU A C 1
ATOM 645 O O . LEU A 1 80 ? -25.312 -29.531 0.569 1 98.25 80 LEU A O 1
ATOM 649 N N . PRO A 1 81 ? -24.688 -29.484 -1.596 1 98.19 81 PRO A N 1
ATOM 650 C CA . PRO A 1 81 ? -24.297 -30.891 -1.512 1 98.19 81 PRO A CA 1
ATOM 651 C C . PRO A 1 81 ? -23.203 -31.141 -0.477 1 98.19 81 PRO A C 1
ATOM 653 O O . PRO A 1 81 ? -22.328 -30.281 -0.278 1 98.19 81 PRO A O 1
ATOM 656 N N . ASP A 1 82 ? -23.297 -32.312 0.111 1 98.31 82 ASP A N 1
ATOM 657 C CA . ASP A 1 82 ? -22.219 -32.719 1.02 1 98.31 82 ASP A CA 1
ATOM 658 C C . ASP A 1 82 ? -20.875 -32.75 0.301 1 98.31 82 ASP A C 1
ATOM 660 O O . ASP A 1 82 ? -20.766 -33.312 -0.787 1 98.31 82 ASP A O 1
ATOM 664 N N . VAL A 1 83 ? -19.891 -32.188 0.921 1 98.56 83 VAL A N 1
ATOM 665 C CA . VAL A 1 83 ? -18.609 -32 0.266 1 98.56 83 VAL A CA 1
ATOM 666 C C . VAL A 1 83 ? -17.969 -33.344 -0.021 1 98.56 83 VAL A C 1
ATOM 668 O O . VAL A 1 83 ? -17.359 -33.562 -1.08 1 98.56 83 VAL A O 1
ATOM 671 N N . ASP A 1 84 ? -18.078 -34.281 0.889 1 98.38 84 ASP A N 1
ATOM 672 C CA . ASP A 1 84 ? -17.484 -35.594 0.682 1 98.38 84 ASP A CA 1
ATOM 673 C C . ASP A 1 84 ? -18.156 -36.312 -0.487 1 98.38 84 ASP A C 1
ATOM 675 O O . ASP A 1 84 ? -17.484 -36.969 -1.288 1 98.38 84 ASP A O 1
ATOM 679 N N . VAL A 1 85 ? -19.469 -36.219 -0.548 1 98.44 85 VAL A N 1
ATOM 680 C CA . VAL A 1 85 ? -20.219 -36.844 -1.629 1 98.44 85 VAL A CA 1
ATOM 681 C C . VAL A 1 85 ? -19.844 -36.219 -2.963 1 98.44 85 VAL A C 1
ATOM 683 O O . VAL A 1 85 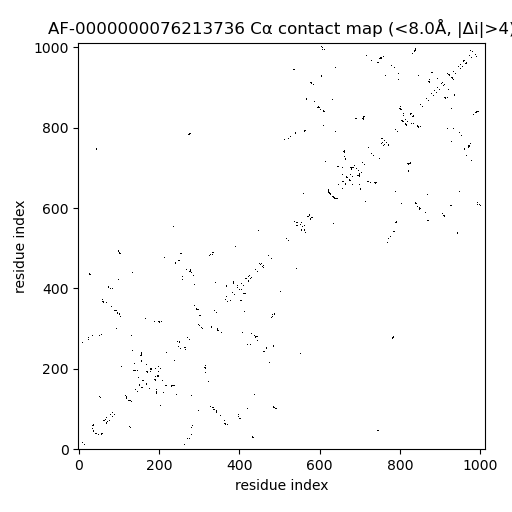? -19.609 -36.906 -3.953 1 98.44 85 VAL A O 1
ATOM 686 N N . LEU A 1 86 ? -19.75 -34.938 -2.934 1 98.31 86 LEU A N 1
ATOM 687 C CA . LEU A 1 86 ? -19.391 -34.156 -4.121 1 98.31 86 LEU A CA 1
ATOM 688 C C . LEU A 1 86 ? -18 -34.531 -4.613 1 98.31 86 LEU A C 1
ATOM 690 O O . LEU A 1 86 ? -17.812 -34.812 -5.797 1 98.31 86 LEU A O 1
ATOM 694 N N . VAL A 1 87 ? -17 -34.562 -3.756 1 98.19 87 VAL A N 1
ATOM 695 C CA . VAL A 1 87 ? -15.617 -34.844 -4.102 1 98.19 87 VAL A CA 1
ATOM 696 C C . VAL A 1 87 ? -15.477 -36.281 -4.559 1 98.19 87 VAL A C 1
ATOM 698 O O . VAL A 1 87 ? -14.781 -36.562 -5.539 1 98.19 87 VAL A O 1
ATOM 701 N N . ASN A 1 88 ? -16.156 -37.188 -3.896 1 97.62 88 ASN A N 1
ATOM 702 C CA . ASN A 1 88 ? -16.125 -38.594 -4.285 1 97.62 88 ASN A CA 1
ATOM 703 C C . ASN A 1 88 ? -16.672 -38.781 -5.691 1 97.62 88 ASN A C 1
ATOM 705 O O . ASN A 1 88 ? -16.156 -39.625 -6.445 1 97.62 88 ASN A O 1
ATOM 709 N N . LYS A 1 89 ? -17.656 -38.062 -6.004 1 97.44 89 LYS A N 1
ATOM 710 C CA . LYS A 1 89 ? -18.344 -38.25 -7.277 1 97.44 89 LYS A CA 1
ATOM 711 C C . LYS A 1 89 ? -17.609 -37.562 -8.414 1 97.44 89 LYS A C 1
ATOM 713 O O . LYS A 1 89 ? -17.484 -38.125 -9.516 1 97.44 89 LYS A O 1
ATOM 718 N N . LEU A 1 90 ? -17.031 -36.375 -8.141 1 98 90 LEU A N 1
ATOM 719 C CA . LEU A 1 90 ? -16.641 -35.531 -9.266 1 98 90 LEU A CA 1
ATOM 720 C C . LEU A 1 90 ? -15.125 -35.344 -9.32 1 98 90 LEU A C 1
ATOM 722 O O . LEU A 1 90 ? -14.578 -34.969 -10.352 1 98 90 LEU A O 1
ATOM 726 N N . PHE A 1 91 ? -14.383 -35.594 -8.258 1 98.19 91 PHE A N 1
ATOM 727 C CA . PHE A 1 91 ? -13.016 -35.094 -8.211 1 98.19 91 PHE A CA 1
ATOM 728 C C . PHE A 1 91 ? -12.008 -36.25 -8.195 1 98.19 91 PHE A C 1
ATOM 730 O O . PHE A 1 91 ? -11.023 -36.219 -8.938 1 98.19 91 PHE A O 1
ATOM 737 N N . ILE A 1 92 ? -12.266 -37.281 -7.492 1 97.94 92 ILE A N 1
ATOM 738 C CA . ILE A 1 92 ? -11.281 -38.344 -7.219 1 97.94 92 ILE A CA 1
ATOM 739 C C . ILE A 1 92 ? -10.867 -39 -8.531 1 97.94 92 ILE A C 1
ATOM 741 O O . ILE A 1 92 ? -11.719 -39.375 -9.344 1 97.94 92 ILE A O 1
ATOM 745 N N . ARG A 1 93 ? -9.531 -39.125 -8.68 1 97.62 93 ARG A N 1
ATOM 746 C CA . ARG A 1 93 ? -8.969 -39.781 -9.867 1 97.62 93 ARG A CA 1
ATOM 747 C C . ARG A 1 93 ? -9.203 -41.281 -9.836 1 97.62 93 ARG A C 1
ATOM 749 O O . ARG A 1 93 ? -8.875 -41.938 -8.859 1 97.62 93 ARG A O 1
ATOM 756 N N . GLU A 1 94 ? -9.828 -41.75 -10.875 1 92.44 94 GLU A N 1
ATOM 757 C CA . GLU A 1 94 ? -9.93 -43.188 -11.086 1 92.44 94 GLU A CA 1
ATOM 758 C C . GLU A 1 94 ? -8.852 -43.688 -12.047 1 92.44 94 GLU A C 1
ATOM 760 O O . GLU A 1 94 ? -8.203 -44.719 -11.789 1 92.44 94 GLU A O 1
ATOM 765 N N . LYS A 1 95 ? -8.727 -43 -13.062 1 95.12 95 LYS A N 1
ATOM 766 C CA . LYS A 1 95 ? -7.672 -43.219 -14.055 1 95.12 95 LYS A CA 1
ATOM 767 C C . LYS A 1 95 ? -7.008 -41.875 -14.43 1 95.12 95 LYS A C 1
ATOM 769 O O . LYS A 1 95 ? -7.688 -40.875 -14.68 1 95.12 95 LYS A O 1
ATOM 774 N N . PHE A 1 96 ? -5.664 -41.938 -14.367 1 96.19 96 PHE A N 1
ATOM 775 C CA . PHE A 1 96 ? -4.922 -40.719 -14.688 1 96.19 96 PHE A CA 1
ATOM 776 C C . PHE A 1 96 ? -5.227 -40.281 -16.109 1 96.19 96 PHE A C 1
ATOM 778 O O . PHE A 1 96 ? -5.133 -41.062 -17.047 1 96.19 96 PHE A O 1
ATOM 785 N N . LYS A 1 97 ? -5.648 -39.062 -16.25 1 95.81 97 LYS A N 1
ATOM 786 C CA . LYS A 1 97 ? -5.879 -38.438 -17.531 1 95.81 97 LYS A CA 1
ATOM 787 C C . LYS A 1 97 ? -4.777 -37.438 -17.859 1 95.81 97 LYS A C 1
ATOM 789 O O . LYS A 1 97 ? -4.68 -36.375 -17.219 1 95.81 97 LYS A O 1
ATOM 794 N N . PRO A 1 98 ? -3.941 -37.719 -18.828 1 95.44 98 PRO A N 1
ATOM 795 C CA . PRO A 1 98 ? -2.875 -36.781 -19.188 1 95.44 98 PRO A CA 1
ATOM 796 C C . PRO A 1 98 ? -3.41 -35.5 -19.766 1 95.44 98 PRO A C 1
ATOM 798 O O . PRO A 1 98 ? -4.5 -35.469 -20.344 1 95.44 98 PRO A O 1
ATOM 801 N N . GLU A 1 99 ? -2.643 -34.469 -19.547 1 95.69 99 GLU A N 1
ATOM 802 C CA . GLU A 1 99 ? -3.025 -33.156 -20.109 1 95.69 99 GLU A CA 1
ATOM 803 C C . GLU A 1 99 ? -3.109 -33.219 -21.641 1 95.69 99 GLU A C 1
ATOM 805 O O . GLU A 1 99 ? -2.207 -33.75 -22.281 1 95.69 99 GLU A O 1
ATOM 810 N N . PRO A 1 100 ? -4.109 -32.688 -22.203 1 92.38 100 PRO A N 1
ATOM 811 C CA . PRO A 1 100 ? -4.434 -33 -23.594 1 92.38 100 PRO A CA 1
ATOM 812 C C . PRO A 1 100 ? -3.568 -32.25 -24.594 1 92.38 100 PRO A C 1
ATOM 814 O O . PRO A 1 100 ? -3.512 -32.594 -25.766 1 92.38 100 PRO A O 1
ATOM 817 N N . ILE A 1 101 ? -2.943 -31.188 -24.203 1 91.88 101 ILE A N 1
ATOM 818 C CA . ILE A 1 101 ? -2.158 -30.469 -25.203 1 91.88 101 ILE A CA 1
ATOM 819 C C . ILE A 1 101 ? -0.669 -30.688 -24.938 1 91.88 101 ILE A C 1
ATOM 821 O O . ILE A 1 101 ? 0.175 -29.969 -25.5 1 91.88 101 ILE A O 1
ATOM 825 N N . GLY A 1 102 ? -0.342 -31.547 -24.016 1 95.31 102 GLY A N 1
ATOM 826 C CA . GLY A 1 102 ? 1.039 -31.953 -23.812 1 95.31 102 GLY A CA 1
ATOM 827 C C . GLY A 1 102 ? 1.753 -31.109 -22.766 1 95.31 102 GLY A C 1
ATOM 828 O O . GLY A 1 102 ? 2.975 -30.953 -22.828 1 95.31 102 GLY A O 1
ATOM 829 N N . THR A 1 103 ? 0.987 -30.5 -21.875 1 97 103 THR A N 1
ATOM 830 C CA . THR A 1 103 ? 1.614 -29.766 -20.781 1 97 103 THR A CA 1
ATOM 831 C C . THR A 1 103 ? 2.521 -30.688 -19.969 1 97 103 THR A C 1
ATOM 833 O O . THR A 1 103 ? 2.141 -31.812 -19.641 1 97 103 THR A O 1
ATOM 836 N N . SER A 1 104 ? 3.74 -30.25 -19.703 1 98.31 104 SER A N 1
ATOM 837 C CA . SER A 1 104 ? 4.723 -31.094 -19.031 1 98.31 104 SER A CA 1
ATOM 838 C C . SER A 1 104 ? 4.562 -31 -17.516 1 98.31 104 SER A C 1
ATOM 840 O O . SER A 1 104 ? 3.898 -30.109 -17 1 98.31 104 SER A O 1
ATOM 842 N N . ALA A 1 105 ? 5.195 -31.953 -16.828 1 98.38 105 ALA A N 1
ATOM 843 C CA . ALA A 1 105 ? 5.23 -31.922 -15.375 1 98.38 105 ALA A CA 1
ATOM 844 C C . ALA A 1 105 ? 6.039 -30.734 -14.867 1 98.38 105 ALA A C 1
ATOM 846 O O . ALA A 1 105 ? 5.781 -30.219 -13.773 1 98.38 105 ALA A O 1
ATOM 847 N N . LEU A 1 106 ? 7.008 -30.25 -15.648 1 98.62 106 LEU A N 1
ATOM 848 C CA . LEU A 1 106 ? 7.777 -29.062 -15.289 1 98.62 106 LEU A CA 1
ATOM 849 C C . LEU A 1 106 ? 6.859 -27.859 -15.102 1 98.62 106 LEU A C 1
ATOM 851 O O . LEU A 1 106 ? 7.055 -27.047 -14.188 1 98.62 106 LEU A O 1
ATOM 855 N N . PHE A 1 107 ? 5.859 -27.781 -15.938 1 98.19 107 PHE A N 1
ATOM 856 C CA . PHE A 1 107 ? 4.887 -26.688 -15.883 1 98.19 107 PHE A CA 1
ATOM 857 C C . PHE A 1 107 ? 4.129 -26.703 -14.562 1 98.19 107 PHE A C 1
ATOM 859 O O . PHE A 1 107 ? 3.924 -25.656 -13.953 1 98.19 107 PHE A O 1
ATOM 866 N N . SER A 1 108 ? 3.738 -27.859 -14.125 1 97.88 108 SER A N 1
ATOM 867 C CA . SER A 1 108 ? 2.947 -27.984 -12.898 1 97.88 108 SER A CA 1
ATOM 868 C C . SER A 1 108 ? 3.723 -27.484 -11.688 1 97.88 108 SER A C 1
ATOM 870 O O . SER A 1 108 ? 3.17 -26.781 -10.836 1 97.88 108 SER A O 1
ATOM 872 N N . PHE A 1 109 ? 4.949 -27.781 -11.625 1 98.12 109 PHE A N 1
ATOM 873 C CA . PHE A 1 109 ? 5.754 -27.328 -10.5 1 98.12 109 PHE A CA 1
ATOM 874 C C . PHE A 1 109 ? 6.074 -25.844 -10.609 1 98.12 109 PHE A C 1
ATOM 876 O O . PHE A 1 109 ? 6.203 -25.156 -9.602 1 98.12 109 PHE A O 1
ATOM 883 N N . PHE A 1 110 ? 6.215 -25.359 -11.867 1 98.12 110 PHE A N 1
ATOM 884 C CA . PHE A 1 110 ? 6.387 -23.922 -12.031 1 98.12 110 PHE A CA 1
ATOM 885 C C . PHE A 1 110 ? 5.188 -23.156 -11.469 1 98.12 110 PHE A C 1
ATOM 887 O O . PHE A 1 110 ? 5.355 -22.188 -10.727 1 98.12 110 PHE A O 1
ATOM 894 N N . ALA A 1 111 ? 4.016 -23.641 -11.82 1 97.25 111 ALA A N 1
ATOM 895 C CA . ALA A 1 111 ? 2.791 -23.016 -11.336 1 97.25 111 ALA A CA 1
ATOM 896 C C . ALA A 1 111 ? 2.752 -22.984 -9.805 1 97.25 111 ALA A C 1
ATOM 898 O O . ALA A 1 111 ? 2.443 -21.969 -9.203 1 97.25 111 ALA A O 1
ATOM 899 N N . GLN A 1 112 ? 3.113 -24.062 -9.266 1 96.81 112 GLN A N 1
ATOM 900 C CA . GLN A 1 112 ? 3.057 -24.172 -7.812 1 96.81 112 GLN A CA 1
ATOM 901 C C . GLN A 1 112 ? 4.086 -23.266 -7.148 1 96.81 112 GLN A C 1
ATOM 903 O O . GLN A 1 112 ? 3.773 -22.578 -6.184 1 96.81 112 GLN A O 1
ATOM 908 N N . HIS A 1 113 ? 5.301 -23.344 -7.652 1 96.81 113 HIS A N 1
ATOM 909 C CA . HIS A 1 113 ? 6.336 -22.516 -7.043 1 96.81 113 HIS A CA 1
ATOM 910 C C . HIS A 1 113 ? 5.988 -21.031 -7.148 1 96.81 113 HIS A C 1
ATOM 912 O O . HIS A 1 113 ? 6.211 -20.266 -6.207 1 96.81 113 HIS A O 1
ATOM 918 N N . PHE A 1 114 ? 5.422 -20.609 -8.258 1 95.81 114 PHE A N 1
ATOM 919 C CA . PHE A 1 114 ? 5.074 -19.234 -8.547 1 95.81 114 PHE A CA 1
ATOM 920 C C . PHE A 1 114 ? 3.967 -18.75 -7.617 1 95.81 114 PHE A C 1
ATOM 922 O O . PHE A 1 114 ? 4.07 -17.672 -7.023 1 95.81 114 PHE A O 1
ATOM 929 N N . THR A 1 115 ? 2.994 -19.5 -7.379 1 93.62 115 THR A N 1
ATOM 930 C CA . THR A 1 115 ? 1.805 -19.062 -6.66 1 93.62 115 THR A CA 1
ATOM 931 C C . THR A 1 115 ? 2.08 -18.969 -5.16 1 93.62 115 THR A C 1
ATOM 933 O O . THR A 1 115 ? 1.469 -18.172 -4.461 1 93.62 115 THR A O 1
ATOM 936 N N . HIS A 1 116 ? 3.023 -19.766 -4.734 1 92 116 HIS A N 1
ATOM 937 C CA . HIS A 1 116 ? 3.369 -19.719 -3.318 1 92 116 HIS A CA 1
ATOM 938 C C . HIS A 1 116 ? 4.012 -18.391 -2.947 1 92 116 HIS A C 1
ATOM 940 O O . HIS A 1 116 ? 4.152 -18.078 -1.764 1 92 116 HIS A O 1
ATOM 946 N N . GLN A 1 117 ? 4.242 -17.625 -3.979 1 90.75 117 GLN A N 1
ATOM 947 C CA . GLN A 1 117 ? 4.816 -16.297 -3.729 1 90.75 117 GLN A CA 1
ATOM 948 C C . GLN A 1 117 ? 3.756 -15.328 -3.223 1 90.75 117 GLN A C 1
ATOM 950 O O . GLN A 1 117 ? 4.07 -14.367 -2.512 1 90.75 117 GLN A O 1
ATOM 955 N N . PHE A 1 118 ? 2.457 -15.617 -3.611 1 92.5 118 PHE A N 1
ATOM 956 C CA . PHE A 1 118 ? 1.537 -14.531 -3.303 1 92.5 118 PHE A CA 1
ATOM 957 C C . PHE A 1 118 ? 0.191 -15.07 -2.84 1 92.5 118 PHE A C 1
ATOM 959 O O . PHE A 1 118 ? -0.657 -14.312 -2.361 1 92.5 118 PHE A O 1
ATOM 966 N N . PHE A 1 119 ? -0.1 -16.312 -2.971 1 95.62 119 PHE A N 1
ATOM 967 C CA . PHE A 1 119 ? -1.257 -16.891 -2.301 1 95.62 119 PHE A CA 1
ATOM 968 C C . PHE A 1 119 ? -0.878 -17.406 -0.92 1 95.62 119 PHE A C 1
ATOM 970 O O . PHE A 1 119 ? -0.551 -18.594 -0.762 1 95.62 119 PHE A O 1
ATOM 977 N N . LYS A 1 120 ? -0.972 -16.562 0.02 1 94.88 120 LYS A N 1
ATOM 978 C CA . LYS A 1 120 ? -0.496 -16.875 1.366 1 94.88 120 LYS A CA 1
ATOM 979 C C . LYS A 1 120 ? -1.622 -16.75 2.389 1 94.88 120 LYS A C 1
ATOM 981 O O . LYS A 1 120 ? -1.636 -15.82 3.195 1 94.88 120 LYS A O 1
ATOM 986 N N . THR A 1 121 ? -2.447 -17.719 2.441 1 95.94 121 THR A N 1
ATOM 987 C CA . THR A 1 121 ? -3.59 -17.734 3.348 1 95.94 121 THR A CA 1
ATOM 988 C C . THR A 1 121 ? -3.141 -17.984 4.781 1 95.94 121 THR A C 1
ATOM 990 O O . THR A 1 121 ? -2.355 -18.891 5.039 1 95.94 121 THR A O 1
ATOM 993 N N . ASP A 1 122 ? -3.588 -17.219 5.688 1 95.75 122 ASP A N 1
ATOM 994 C CA . ASP A 1 122 ? -3.404 -17.438 7.121 1 95.75 122 ASP A CA 1
ATOM 995 C C . ASP A 1 122 ? -4.543 -18.266 7.699 1 95.75 122 ASP A C 1
ATOM 997 O O . ASP A 1 122 ? -5.453 -17.734 8.336 1 95.75 122 ASP A O 1
ATOM 1001 N N . ILE A 1 123 ? -4.398 -19.516 7.602 1 93.69 123 ILE A N 1
ATOM 1002 C CA . ILE A 1 123 ? -5.492 -20.422 7.914 1 93.69 123 ILE A CA 1
ATOM 1003 C C . ILE A 1 123 ? -5.785 -20.391 9.414 1 93.69 123 ILE A C 1
ATOM 1005 O O . ILE A 1 123 ? -6.922 -20.609 9.836 1 93.69 123 ILE A O 1
ATOM 1009 N N . LYS A 1 124 ? -4.801 -20.156 10.203 1 94.44 124 LYS A N 1
ATOM 1010 C CA . LYS A 1 124 ? -4.996 -20.094 11.648 1 94.44 124 LYS A CA 1
ATOM 1011 C C . LYS A 1 124 ? -5.988 -18.984 12.016 1 94.44 124 LYS A C 1
ATOM 1013 O O . LYS A 1 124 ? -6.789 -19.156 12.938 1 94.44 124 LYS A O 1
ATOM 1018 N N . ARG A 1 125 ? -5.953 -17.891 11.258 1 94.62 125 ARG A N 1
ATOM 1019 C CA . ARG A 1 125 ? -6.859 -16.766 11.516 1 94.62 125 ARG A CA 1
ATOM 1020 C C . ARG A 1 125 ? -8.188 -16.969 10.797 1 94.62 125 ARG A C 1
ATOM 1022 O O . ARG A 1 125 ? -9.227 -16.484 11.266 1 94.62 125 ARG A O 1
ATOM 1029 N N . GLY A 1 126 ? -8.141 -17.609 9.648 1 96.75 126 GLY A N 1
ATOM 1030 C CA . GLY A 1 126 ? -9.32 -17.844 8.82 1 96.75 126 GLY A CA 1
ATOM 1031 C C . GLY A 1 126 ? -9.031 -17.75 7.336 1 96.75 126 GLY A C 1
ATOM 1032 O O . GLY A 1 126 ? -8.031 -17.156 6.926 1 96.75 126 GLY A O 1
ATOM 1033 N N . PRO A 1 127 ? -9.898 -18.344 6.539 1 97.19 127 PRO A N 1
ATOM 1034 C CA . PRO A 1 127 ? -9.641 -18.422 5.102 1 97.19 127 PRO A CA 1
ATOM 1035 C C . PRO A 1 127 ? -9.703 -17.062 4.41 1 97.19 127 PRO A C 1
ATOM 1037 O O . PRO A 1 127 ? -9.312 -16.938 3.246 1 97.19 127 PRO A O 1
ATOM 1040 N N . GLN A 1 128 ? -10.242 -16.047 5.109 1 97 128 GLN A N 1
ATOM 1041 C CA . GLN A 1 128 ? -10.344 -14.719 4.523 1 97 128 GLN A CA 1
ATOM 1042 C C . GLN A 1 128 ? -9.031 -13.945 4.664 1 97 128 GLN A C 1
ATOM 1044 O O . GLN A 1 128 ? -8.844 -12.906 4.035 1 97 128 GLN A O 1
ATOM 1049 N N . TYR A 1 129 ? -8.109 -14.398 5.516 1 97.19 129 TYR A N 1
ATOM 1050 C CA . TYR A 1 129 ? -6.91 -13.656 5.883 1 97.19 129 TYR A CA 1
ATOM 1051 C C . TYR A 1 129 ? -5.707 -14.148 5.086 1 97.19 129 TYR A C 1
ATOM 1053 O O . TYR A 1 129 ? -5.625 -15.328 4.734 1 97.19 129 TYR A O 1
ATOM 1061 N N . GLN A 1 130 ? -4.809 -13.258 4.766 1 96.38 130 GLN A N 1
ATOM 1062 C CA . GLN A 1 130 ? -3.545 -13.555 4.102 1 96.38 130 GLN A CA 1
ATOM 1063 C C . GLN A 1 130 ? -2.395 -12.773 4.73 1 96.38 130 GLN A C 1
ATOM 1065 O O . GLN A 1 130 ? -2.617 -11.781 5.43 1 96.38 130 GLN A O 1
ATOM 1070 N N . TRP A 1 131 ? -1.134 -13.172 4.566 1 92.69 131 TRP A N 1
ATOM 1071 C CA . TRP A 1 131 ? -0.002 -12.523 5.219 1 92.69 131 TRP A CA 1
ATOM 1072 C C . TRP A 1 131 ? 1.062 -12.133 4.199 1 92.69 131 TRP A C 1
ATOM 1074 O O . TRP A 1 131 ? 2.166 -11.719 4.57 1 92.69 131 TRP A O 1
ATOM 1084 N N . GLY A 1 132 ? 0.838 -12.219 2.955 1 90.25 132 GLY A N 1
ATOM 1085 C CA . GLY A 1 132 ? 1.827 -11.906 1.936 1 90.25 132 GLY A CA 1
ATOM 1086 C C . GLY A 1 132 ? 1.752 -10.469 1.457 1 90.25 132 GLY A C 1
ATOM 1087 O O . GLY A 1 132 ? 1.011 -9.656 2.02 1 90.25 132 GLY A O 1
ATOM 1088 N N . GLY A 1 133 ? 2.533 -10.078 0.49 1 90.88 133 GLY A N 1
ATOM 1089 C CA . GLY A 1 133 ? 2.662 -8.727 -0.033 1 90.88 133 GLY A CA 1
ATOM 1090 C C . GLY A 1 133 ? 1.713 -8.438 -1.181 1 90.88 133 GLY A C 1
ATOM 1091 O O . GLY A 1 133 ? 1.785 -7.375 -1.801 1 90.88 133 GLY A O 1
ATOM 1092 N N . HIS A 1 134 ? 0.77 -9.344 -1.526 1 94.38 134 HIS A N 1
ATOM 1093 C CA . HIS A 1 134 ? -0.259 -9.172 -2.545 1 94.38 134 HIS A CA 1
ATOM 1094 C C . HIS A 1 134 ? 0.359 -9.031 -3.932 1 94.38 134 HIS A C 1
ATOM 1096 O O . HIS A 1 134 ? -0.186 -8.336 -4.789 1 94.38 134 HIS A O 1
ATOM 1102 N N . GLY A 1 135 ? 1.469 -9.648 -4.191 1 93 135 GLY A N 1
ATOM 1103 C CA . GLY A 1 135 ? 2.115 -9.617 -5.496 1 93 135 GLY A CA 1
ATOM 1104 C C . GLY A 1 135 ? 3.379 -10.453 -5.555 1 93 135 GLY A C 1
ATOM 1105 O O . GLY A 1 135 ? 3.752 -11.094 -4.57 1 93 135 GLY A O 1
ATOM 1106 N N . VAL A 1 136 ? 3.965 -10.453 -6.746 1 94.31 136 VAL A N 1
ATOM 1107 C CA . VAL A 1 136 ? 5.215 -11.18 -6.949 1 94.31 136 VAL A CA 1
ATOM 1108 C C . VAL A 1 136 ? 6.359 -10.445 -6.258 1 94.31 136 VAL A C 1
ATOM 1110 O O . VAL A 1 136 ? 6.598 -9.266 -6.523 1 94.31 136 VAL A O 1
ATOM 1113 N N . ASP A 1 137 ? 7.043 -11.117 -5.348 1 90.38 137 ASP A N 1
ATOM 1114 C CA . ASP A 1 137 ? 8.055 -10.406 -4.57 1 90.38 137 ASP A CA 1
ATOM 1115 C C . ASP A 1 137 ? 9.281 -11.281 -4.34 1 90.38 137 ASP A C 1
ATOM 1117 O O . ASP A 1 137 ? 10.172 -10.922 -3.561 1 90.38 137 ASP A O 1
ATOM 1121 N N . MET A 1 138 ? 9.328 -12.461 -4.875 1 94.5 138 MET A N 1
ATOM 1122 C CA . MET A 1 138 ? 10.461 -13.383 -4.855 1 94.5 138 MET A CA 1
ATOM 1123 C C . MET A 1 138 ? 10.734 -13.883 -3.441 1 94.5 138 MET A C 1
ATOM 1125 O O . MET A 1 138 ? 11.844 -14.336 -3.143 1 94.5 138 MET A O 1
ATOM 1129 N N . THR A 1 139 ? 9.828 -13.82 -2.549 1 93.56 139 THR A N 1
ATOM 1130 C CA . THR A 1 139 ? 10.039 -14.25 -1.172 1 93.56 139 THR A CA 1
ATOM 1131 C C . THR A 1 139 ? 10.297 -15.758 -1.108 1 93.56 139 THR A C 1
ATOM 1133 O O . THR A 1 139 ? 10.812 -16.266 -0.109 1 93.56 139 THR A O 1
ATOM 1136 N N . HIS A 1 140 ? 9.945 -16.438 -2.172 1 93.94 140 HIS A N 1
ATOM 1137 C CA . HIS A 1 140 ? 10.234 -17.859 -2.186 1 93.94 140 HIS A CA 1
ATOM 1138 C C . HIS A 1 140 ? 11.734 -18.125 -2.295 1 93.94 140 HIS A C 1
ATOM 1140 O O . HIS A 1 140 ? 12.203 -19.219 -1.998 1 93.94 140 HIS A O 1
ATOM 1146 N N . VAL A 1 141 ? 12.438 -17.109 -2.703 1 96.44 141 VAL A N 1
ATOM 1147 C CA . VAL A 1 141 ? 13.898 -17.203 -2.783 1 96.44 141 VAL A CA 1
ATOM 1148 C C . VAL A 1 141 ? 14.523 -16.547 -1.553 1 96.44 141 VAL A C 1
ATOM 1150 O O . VAL A 1 141 ? 15.438 -17.109 -0.948 1 96.44 141 VAL A O 1
ATOM 1153 N N . TYR A 1 142 ? 13.945 -15.453 -1.096 1 96.81 142 TYR A N 1
ATOM 1154 C CA . TYR A 1 142 ? 14.672 -14.57 -0.183 1 96.81 142 TYR A CA 1
ATOM 1155 C C . TYR A 1 142 ? 14.125 -14.688 1.234 1 96.81 142 TYR A C 1
ATOM 1157 O O . TYR A 1 142 ? 14.75 -14.219 2.188 1 96.81 142 TYR A O 1
ATOM 1165 N N . GLY A 1 143 ? 12.992 -15.25 1.358 1 95.19 143 GLY A N 1
ATOM 1166 C CA . GLY A 1 143 ? 12.406 -15.375 2.684 1 95.19 143 GLY A CA 1
ATOM 1167 C C . GLY A 1 143 ? 11.25 -14.414 2.916 1 95.19 143 GLY A C 1
ATOM 1168 O O . GLY A 1 143 ? 11.062 -13.469 2.15 1 95.19 143 GLY A O 1
ATOM 1169 N N . LYS A 1 144 ? 10.539 -14.625 3.996 1 92.19 144 LYS A N 1
ATOM 1170 C CA . LYS A 1 144 ? 9.289 -13.922 4.246 1 92.19 144 LYS A CA 1
ATOM 1171 C C . LYS A 1 144 ? 9.539 -12.57 4.926 1 92.19 144 LYS A C 1
ATOM 1173 O O . LYS A 1 144 ? 8.656 -11.719 4.969 1 92.19 144 LYS A O 1
ATOM 1178 N N . ASN A 1 145 ? 10.742 -12.398 5.516 1 92.44 145 ASN A N 1
ATOM 1179 C CA . ASN A 1 145 ? 11.078 -11.156 6.203 1 92.44 145 ASN A CA 1
ATOM 1180 C C . ASN A 1 145 ? 12.586 -10.922 6.227 1 92.44 145 ASN A C 1
ATOM 1182 O O . ASN A 1 145 ? 13.352 -11.742 5.723 1 92.44 145 ASN A O 1
ATOM 1186 N N . LYS A 1 146 ? 12.938 -9.844 6.789 1 92.75 146 LYS A N 1
ATOM 1187 C CA . LYS A 1 146 ? 14.336 -9.453 6.789 1 92.75 146 LYS A CA 1
ATOM 1188 C C . LYS A 1 146 ? 15.188 -10.445 7.578 1 92.75 146 LYS A C 1
ATOM 1190 O O . LYS A 1 146 ? 16.328 -10.719 7.215 1 92.75 146 LYS A O 1
ATOM 1195 N N . HIS A 1 147 ? 14.664 -10.961 8.641 1 95.62 147 HIS A N 1
ATOM 1196 C CA . HIS A 1 147 ? 15.391 -11.922 9.461 1 95.62 147 HIS A CA 1
ATOM 1197 C C . HIS A 1 147 ? 15.758 -13.164 8.656 1 95.62 147 HIS A C 1
ATOM 1199 O O . HIS A 1 147 ? 16.922 -13.555 8.609 1 95.62 147 HIS A O 1
ATOM 1205 N N . ASP A 1 148 ? 14.773 -13.766 7.969 1 96.25 148 ASP A N 1
ATOM 1206 C CA . ASP A 1 148 ? 15.023 -14.945 7.148 1 96.25 148 ASP A CA 1
ATOM 1207 C C . ASP A 1 148 ? 15.945 -14.617 5.973 1 96.25 148 ASP A C 1
ATOM 1209 O O . ASP A 1 148 ? 16.797 -15.43 5.598 1 96.25 148 ASP A O 1
ATOM 1213 N N . GLU A 1 149 ? 15.703 -13.5 5.465 1 96.75 149 GLU A N 1
ATOM 1214 C CA . GLU A 1 149 ? 16.562 -13.023 4.379 1 96.75 149 GLU A CA 1
ATOM 1215 C C . GLU A 1 149 ? 18.031 -13.039 4.785 1 96.75 149 GLU A C 1
ATOM 1217 O O . GLU A 1 149 ? 18.875 -13.562 4.062 1 96.75 149 GLU A O 1
ATOM 1222 N N . ASN A 1 150 ? 18.312 -12.5 5.918 1 97.88 150 ASN A N 1
ATOM 1223 C CA . ASN A 1 150 ? 19.688 -12.406 6.395 1 97.88 150 ASN A CA 1
ATOM 1224 C C . ASN A 1 150 ? 20.281 -13.781 6.691 1 97.88 150 ASN A C 1
ATOM 1226 O O . ASN A 1 150 ? 21.484 -14 6.508 1 97.88 150 ASN A O 1
ATOM 1230 N N . LEU A 1 151 ? 19.438 -14.656 7.133 1 98.25 151 LEU A N 1
ATOM 1231 C CA . LEU A 1 151 ? 19.906 -16 7.449 1 98.25 151 LEU A CA 1
ATOM 1232 C C . LEU A 1 151 ? 20.312 -16.75 6.18 1 98.25 151 LEU A C 1
ATOM 1234 O O . LEU A 1 151 ? 21.156 -17.641 6.227 1 98.25 151 LEU A O 1
ATOM 1238 N N . LEU A 1 152 ? 19.766 -16.375 5.066 1 98.62 152 LEU A N 1
ATOM 1239 C CA . LEU A 1 152 ? 20.016 -17.062 3.809 1 98.62 152 LEU A CA 1
ATOM 1240 C C . LEU A 1 152 ? 21.219 -16.453 3.096 1 98.62 152 LEU A C 1
ATOM 1242 O O . LEU A 1 152 ? 21.766 -17.062 2.164 1 98.62 152 LEU A O 1
ATOM 1246 N N . ARG A 1 153 ? 21.656 -15.32 3.518 1 98.75 153 ARG A N 1
ATOM 1247 C CA . ARG A 1 153 ? 22.75 -14.602 2.861 1 98.75 153 ARG A CA 1
ATOM 1248 C C . ARG A 1 153 ? 24.109 -15.109 3.338 1 98.75 153 ARG A C 1
ATOM 1250 O O . ARG A 1 153 ? 24.266 -15.477 4.504 1 98.75 153 ARG A O 1
ATOM 1257 N N . SER A 1 154 ? 25.078 -15.055 2.422 1 98.56 154 SER A N 1
ATOM 1258 C CA . SER A 1 154 ? 26.453 -15.352 2.801 1 98.56 154 SER A CA 1
ATOM 1259 C C . SER A 1 154 ? 27.172 -14.102 3.297 1 98.56 154 SER A C 1
ATOM 1261 O O . SER A 1 154 ? 28.234 -14.188 3.916 1 98.56 154 SER A O 1
ATOM 1263 N N . PHE A 1 155 ? 26.672 -12.961 2.914 1 98.5 155 PHE A N 1
ATOM 1264 C CA . PHE A 1 155 ? 27.234 -11.648 3.188 1 98.5 155 PHE A CA 1
ATOM 1265 C C . PHE A 1 155 ? 28.594 -11.492 2.51 1 98.5 155 PHE A C 1
ATOM 1267 O O . PHE A 1 155 ? 29.469 -10.797 3.023 1 98.5 155 PHE A O 1
ATOM 1274 N N . LYS A 1 156 ? 28.734 -12.211 1.449 1 98.56 156 LYS A N 1
ATOM 1275 C CA . LYS A 1 156 ? 29.891 -12.086 0.571 1 98.56 156 LYS A CA 1
ATOM 1276 C C . LYS A 1 156 ? 29.469 -11.883 -0.879 1 98.56 156 LYS A C 1
ATOM 1278 O O . LYS A 1 156 ? 28.875 -12.781 -1.487 1 98.56 156 LYS A O 1
ATOM 1283 N N . ASP A 1 157 ? 29.734 -10.727 -1.405 1 98.56 157 ASP A N 1
ATOM 1284 C CA . ASP A 1 157 ? 29.484 -10.375 -2.803 1 98.56 157 ASP A CA 1
ATOM 1285 C C . ASP A 1 157 ? 28 -10.477 -3.145 1 98.56 157 ASP A C 1
ATOM 1287 O O . ASP A 1 157 ? 27.641 -10.914 -4.242 1 98.56 157 ASP A O 1
ATOM 1291 N N . GLY A 1 158 ? 27.188 -10.227 -2.16 1 98.81 158 GLY A N 1
ATOM 1292 C CA . GLY A 1 158 ? 25.734 -10.156 -2.355 1 98.81 158 GLY A CA 1
ATOM 1293 C C . GLY A 1 158 ? 25.094 -11.523 -2.494 1 98.81 158 GLY A C 1
ATOM 1294 O O . GLY A 1 158 ? 23.891 -11.625 -2.773 1 98.81 158 GLY A O 1
ATOM 1295 N N . LYS A 1 159 ? 25.781 -12.625 -2.246 1 98.88 159 LYS A N 1
ATOM 1296 C CA . LYS A 1 159 ? 25.344 -13.961 -2.641 1 98.88 159 LYS A CA 1
ATOM 1297 C C . LYS A 1 159 ? 24.594 -14.648 -1.507 1 98.88 159 LYS A C 1
ATOM 1299 O O . LYS A 1 159 ? 24.656 -14.211 -0.357 1 98.88 159 LYS A O 1
ATOM 1304 N N . LEU A 1 160 ? 23.875 -15.648 -1.889 1 98.88 160 LEU A N 1
ATOM 1305 C CA . LEU A 1 160 ? 23.188 -16.531 -0.955 1 98.88 160 LEU A CA 1
ATOM 1306 C C . LEU A 1 160 ? 24.094 -17.703 -0.553 1 98.88 160 LEU A C 1
ATOM 1308 O O . LEU A 1 160 ? 25.031 -18.047 -1.283 1 98.88 160 LEU A O 1
ATOM 1312 N N . LYS A 1 161 ? 23.781 -18.266 0.618 1 98.69 161 LYS A N 1
ATOM 1313 C CA . LYS A 1 161 ? 24.516 -19.438 1.091 1 98.69 161 LYS A CA 1
ATOM 1314 C C . LYS A 1 161 ? 24.234 -20.656 0.211 1 98.69 161 LYS A C 1
ATOM 1316 O O . LYS A 1 161 ? 23.109 -20.859 -0.245 1 98.69 161 LYS A O 1
ATOM 1321 N N . VAL A 1 162 ? 25.297 -21.484 0.002 1 98.38 162 VAL A N 1
ATOM 1322 C CA . VAL A 1 162 ? 25.156 -22.719 -0.757 1 98.38 162 VAL A CA 1
ATOM 1323 C C . VAL A 1 162 ? 26.047 -23.797 -0.144 1 98.38 162 VAL A C 1
ATOM 1325 O O . VAL A 1 162 ? 26.922 -23.5 0.666 1 98.38 162 VAL A O 1
ATOM 1328 N N . GLN A 1 163 ? 25.734 -24.969 -0.397 1 98 163 GLN A N 1
ATOM 1329 C CA . GLN A 1 163 ? 26.641 -26.109 -0.212 1 98 163 GLN A CA 1
ATOM 1330 C C . GLN A 1 163 ? 26.891 -26.828 -1.531 1 98 163 GLN A C 1
ATOM 1332 O O . GLN A 1 163 ? 26.078 -26.766 -2.451 1 98 163 GLN A O 1
ATOM 1337 N N . THR A 1 164 ? 28.047 -27.453 -1.593 1 97.56 164 THR A N 1
ATOM 1338 C CA . THR A 1 164 ? 28.391 -28.203 -2.801 1 97.56 164 THR A CA 1
ATOM 1339 C C . THR A 1 164 ? 28.266 -29.703 -2.557 1 97.56 164 THR A C 1
ATOM 1341 O O . THR A 1 164 ? 28.891 -30.234 -1.643 1 97.56 164 THR A O 1
ATOM 1344 N N . VAL A 1 165 ? 27.406 -30.312 -3.291 1 97 165 VAL A N 1
ATOM 1345 C CA . VAL A 1 165 ? 27.234 -31.766 -3.279 1 97 165 VAL A CA 1
ATOM 1346 C C . VAL A 1 165 ? 27.359 -32.312 -4.703 1 97 165 VAL A C 1
ATOM 1348 O O . VAL A 1 165 ? 26.672 -31.844 -5.613 1 97 165 VAL A O 1
ATOM 1351 N N . ASN A 1 166 ? 28.234 -33.281 -4.914 1 94.69 166 ASN A N 1
ATOM 1352 C CA . ASN A 1 166 ? 28.453 -33.906 -6.215 1 94.69 166 ASN A CA 1
ATOM 1353 C C . ASN A 1 166 ? 28.75 -32.875 -7.293 1 94.69 166 ASN A C 1
ATOM 1355 O O . ASN A 1 166 ? 28.203 -32.938 -8.398 1 94.69 166 ASN A O 1
ATOM 1359 N N . GLY A 1 167 ? 29.406 -31.828 -6.945 1 95.44 167 GLY A N 1
ATOM 1360 C CA . GLY A 1 167 ? 29.906 -30.828 -7.895 1 95.44 167 GLY A CA 1
ATOM 1361 C C . GLY A 1 167 ? 28.859 -29.781 -8.234 1 95.44 167 GLY A C 1
ATOM 1362 O O . GLY A 1 167 ? 29.109 -28.906 -9.086 1 95.44 167 GLY A O 1
ATOM 1363 N N . GLU A 1 168 ? 27.688 -29.828 -7.625 1 97.38 168 GLU A N 1
ATOM 1364 C CA . GLU A 1 168 ? 26.641 -28.859 -7.871 1 97.38 168 GLU A CA 1
ATOM 1365 C C . GLU A 1 168 ? 26.297 -28.078 -6.605 1 97.38 168 GLU A C 1
ATOM 1367 O O . GLU A 1 168 ? 26.406 -28.594 -5.496 1 97.38 168 GLU A O 1
ATOM 1372 N N . GLU A 1 169 ? 25.953 -26.828 -6.77 1 98.06 169 GLU A N 1
ATOM 1373 C CA . GLU A 1 169 ? 25.547 -25.984 -5.645 1 98.06 169 GLU A CA 1
ATOM 1374 C C . GLU A 1 169 ? 24.094 -26.25 -5.258 1 98.06 169 GLU A C 1
ATOM 1376 O O . GLU A 1 169 ? 23.219 -26.281 -6.125 1 98.06 169 GLU A O 1
ATOM 1381 N N . TRP A 1 170 ? 23.875 -26.453 -4.008 1 98.5 170 TRP A N 1
ATOM 1382 C CA . TRP A 1 170 ? 22.547 -26.688 -3.447 1 98.5 170 TRP A CA 1
ATOM 1383 C C . TRP A 1 170 ? 22.312 -25.828 -2.215 1 98.5 170 TRP A C 1
ATOM 1385 O O . TRP A 1 170 ? 23.266 -25.297 -1.627 1 98.5 170 TRP A O 1
ATOM 1395 N N . PRO A 1 171 ? 21.031 -25.609 -1.837 1 98.5 171 PRO A N 1
ATOM 1396 C CA . PRO A 1 171 ? 20.781 -24.922 -0.567 1 98.5 171 PRO A CA 1
ATOM 1397 C C . PRO A 1 171 ? 21.438 -25.625 0.62 1 98.5 171 PRO A C 1
ATOM 1399 O O . PRO A 1 171 ? 21.547 -26.844 0.646 1 98.5 171 PRO A O 1
ATOM 1402 N N . PRO A 1 172 ? 21.922 -24.844 1.555 1 98.25 172 PRO A N 1
ATOM 1403 C CA . PRO A 1 172 ? 22.453 -25.469 2.764 1 98.25 172 PRO A CA 1
ATOM 1404 C C . PRO A 1 172 ? 21.391 -26.156 3.605 1 98.25 172 PRO A C 1
ATOM 1406 O O . PRO A 1 172 ? 20.188 -25.984 3.354 1 98.25 172 PRO A O 1
ATOM 1409 N N . LEU A 1 173 ? 21.906 -26.953 4.527 1 97.56 173 LEU A N 1
ATOM 1410 C CA . LEU A 1 173 ? 20.969 -27.531 5.473 1 97.56 173 LEU A CA 1
ATOM 1411 C C . LEU A 1 173 ? 20.344 -26.453 6.355 1 97.56 173 LEU A C 1
ATOM 1413 O O . LEU A 1 173 ? 21 -25.469 6.68 1 97.56 173 LEU A O 1
ATOM 1417 N N . SER A 1 174 ? 19.078 -26.688 6.672 1 96.94 174 SER A N 1
ATOM 1418 C CA . SER A 1 174 ? 18.344 -25.734 7.496 1 96.94 174 SER A CA 1
ATOM 1419 C C . SER A 1 174 ? 19.062 -25.469 8.812 1 96.94 174 SER A C 1
ATOM 1421 O O . SER A 1 174 ? 19.094 -24.328 9.289 1 96.94 174 SER A O 1
ATOM 1423 N N . LYS A 1 175 ? 19.641 -26.5 9.453 1 96.06 175 LYS A N 1
ATOM 1424 C CA . LYS A 1 175 ? 20.344 -26.359 10.719 1 96.06 175 LYS A CA 1
ATOM 1425 C C . LYS A 1 175 ? 21.594 -25.5 10.57 1 96.06 175 LYS A C 1
ATOM 1427 O O . LYS A 1 175 ? 22 -24.797 11.508 1 96.06 175 LYS A O 1
ATOM 1432 N N . ASP A 1 176 ? 22.172 -25.531 9.438 1 96.75 176 ASP A N 1
ATOM 1433 C CA . ASP A 1 176 ? 23.391 -24.766 9.211 1 96.75 176 ASP A CA 1
ATOM 1434 C C . ASP A 1 176 ? 23.094 -23.297 8.961 1 96.75 176 ASP A C 1
ATOM 1436 O O . ASP A 1 176 ? 23.812 -22.422 9.445 1 96.75 176 ASP A O 1
ATOM 1440 N N . ALA A 1 177 ? 22.031 -23.016 8.203 1 96.94 177 ALA A N 1
ATOM 1441 C CA . ALA A 1 177 ? 21.641 -21.641 7.895 1 96.94 177 ALA A CA 1
ATOM 1442 C C . ALA A 1 177 ? 20.734 -21.078 8.977 1 96.94 177 ALA A C 1
ATOM 1444 O O . ALA A 1 177 ? 20.516 -19.859 9.039 1 96.94 177 ALA A O 1
ATOM 1445 N N . GLN A 1 178 ? 20.172 -21.906 9.82 1 96.19 178 GLN A N 1
ATOM 1446 C CA . GLN A 1 178 ? 19.297 -21.547 10.938 1 96.19 178 GLN A CA 1
ATOM 1447 C C . GLN A 1 178 ? 18 -20.938 10.43 1 96.19 178 GLN A C 1
ATOM 1449 O O . GLN A 1 178 ? 17.531 -19.922 10.961 1 96.19 178 GLN A O 1
ATOM 1454 N N . VAL A 1 179 ? 17.531 -21.406 9.289 1 95.75 179 VAL A N 1
ATOM 1455 C CA . VAL A 1 179 ? 16.219 -21.016 8.766 1 95.75 179 VAL A CA 1
ATOM 1456 C C . VAL A 1 179 ? 15.18 -22.078 9.148 1 95.75 179 VAL A C 1
ATOM 1458 O O . VAL A 1 179 ? 15.438 -23.281 9.008 1 95.75 179 VAL A O 1
ATOM 1461 N N . GLU A 1 180 ? 14.078 -21.656 9.625 1 94 180 GLU A N 1
ATOM 1462 C CA . GLU A 1 180 ? 13.023 -22.594 10.008 1 94 180 GLU A CA 1
ATOM 1463 C C . GLU A 1 180 ? 12.234 -23.062 8.797 1 94 180 GLU A C 1
ATOM 1465 O O . GLU A 1 180 ? 11.734 -22.25 8.016 1 94 180 GLU A O 1
ATOM 1470 N N . MET A 1 181 ? 12.164 -24.391 8.633 1 95.88 181 MET A N 1
ATOM 1471 C CA . MET A 1 181 ? 11.406 -25 7.551 1 95.88 181 MET A CA 1
ATOM 1472 C C . MET A 1 181 ? 10.195 -25.766 8.094 1 95.88 181 MET A C 1
ATOM 1474 O O . MET A 1 181 ? 10.18 -26.156 9.266 1 95.88 181 MET A O 1
ATOM 1478 N N . LYS A 1 182 ? 9.164 -25.969 7.281 1 94.12 182 LYS A N 1
ATOM 1479 C CA . LYS A 1 182 ? 7.949 -26.672 7.668 1 94.12 182 LYS A CA 1
ATOM 1480 C C . LYS A 1 182 ? 7.715 -27.891 6.781 1 94.12 182 LYS A C 1
ATOM 1482 O O . LYS A 1 182 ? 7.723 -27.781 5.555 1 94.12 182 LYS A O 1
ATOM 1487 N N . TYR A 1 183 ? 7.523 -29 7.375 1 95.38 183 TYR A N 1
ATOM 1488 C CA . TYR A 1 183 ? 7.289 -30.234 6.652 1 95.38 183 TYR A CA 1
ATOM 1489 C C . TYR A 1 183 ? 5.969 -30.875 7.07 1 95.38 183 TYR A C 1
ATOM 1491 O O . TYR A 1 183 ? 5.535 -30.719 8.211 1 95.38 183 TYR A O 1
ATOM 1499 N N . ILE A 1 184 ? 5.375 -31.547 6.141 1 93.56 184 ILE A N 1
ATOM 1500 C CA . ILE A 1 184 ? 4.055 -32.125 6.375 1 93.56 184 ILE A CA 1
ATOM 1501 C C . ILE A 1 184 ? 4.191 -33.438 7.129 1 93.56 184 ILE A C 1
ATOM 1503 O O . ILE A 1 184 ? 3.201 -34 7.625 1 93.56 184 ILE A O 1
ATOM 1507 N N . MET A 1 185 ? 5.328 -34.031 7.27 1 93.31 185 MET A N 1
ATOM 1508 C CA . MET A 1 185 ? 5.668 -35.219 8.031 1 93.31 185 MET A CA 1
ATOM 1509 C C . MET A 1 185 ? 7.102 -35.156 8.547 1 93.31 185 MET A C 1
ATOM 1511 O O . MET A 1 185 ? 7.883 -34.312 8.109 1 93.31 185 MET A O 1
ATOM 1515 N N . PRO A 1 186 ? 7.441 -35.938 9.539 1 91.94 186 PRO A N 1
ATOM 1516 C CA . PRO A 1 186 ? 8.805 -35.906 10.078 1 91.94 186 PRO A CA 1
ATOM 1517 C C . PRO A 1 186 ? 9.867 -36.219 9.023 1 91.94 186 PRO A C 1
ATOM 1519 O O . PRO A 1 186 ? 9.664 -37.094 8.188 1 91.94 186 PRO A O 1
ATOM 1522 N N . VAL A 1 187 ? 10.852 -35.469 9.039 1 91.88 187 VAL A N 1
ATOM 1523 C CA . VAL A 1 187 ? 11.953 -35.594 8.102 1 91.88 187 VAL A CA 1
ATOM 1524 C C . VAL A 1 187 ? 13.281 -35.562 8.852 1 91.88 187 VAL A C 1
ATOM 1526 O O . VAL A 1 187 ? 13.43 -34.812 9.82 1 91.88 187 VAL A O 1
ATOM 1529 N N . PRO A 1 188 ? 14.211 -36.406 8.477 1 93.25 188 PRO A N 1
ATOM 1530 C CA . PRO A 1 188 ? 15.539 -36.312 9.102 1 93.25 188 PRO A CA 1
ATOM 1531 C C . PRO A 1 188 ? 16.203 -34.969 8.914 1 93.25 188 PRO A C 1
ATOM 1533 O O . PRO A 1 188 ? 16.031 -34.312 7.875 1 93.25 188 PRO A O 1
ATOM 1536 N N . GLU A 1 189 ? 17 -34.594 9.883 1 93.88 189 GLU A N 1
ATOM 1537 C CA . GLU A 1 189 ? 17.656 -33.281 9.898 1 93.88 189 GLU A CA 1
ATOM 1538 C C . GLU A 1 189 ? 18.547 -33.094 8.672 1 93.88 189 GLU A C 1
ATOM 1540 O O . GLU A 1 189 ? 18.672 -31.984 8.164 1 93.88 189 GLU A O 1
ATOM 1545 N N . ASP A 1 190 ? 19.078 -34.125 8.227 1 93.94 190 ASP A N 1
ATOM 1546 C CA . ASP A 1 190 ? 20 -34.031 7.102 1 93.94 190 ASP A CA 1
ATOM 1547 C C . ASP A 1 190 ? 19.25 -34 5.773 1 93.94 190 ASP A C 1
ATOM 1549 O O . ASP A 1 190 ? 19.875 -33.969 4.703 1 93.94 190 ASP A O 1
ATOM 1553 N N . SER A 1 191 ? 17.906 -33.906 5.883 1 94.12 191 SER A N 1
ATOM 1554 C CA . SER A 1 191 ? 17.078 -33.781 4.688 1 94.12 191 SER A CA 1
ATOM 1555 C C . SER A 1 191 ? 16.297 -32.5 4.68 1 94.12 191 SER A C 1
ATOM 1557 O O . SER A 1 191 ? 15.391 -32.312 3.861 1 94.12 191 SER A O 1
ATOM 1559 N N . LYS A 1 192 ? 16.625 -31.688 5.609 1 96.94 192 LYS A N 1
ATOM 1560 C CA . LYS A 1 192 ? 15.992 -30.375 5.695 1 96.94 192 LYS A CA 1
ATOM 1561 C C . LYS A 1 192 ? 16.906 -29.281 5.137 1 96.94 192 LYS A C 1
ATOM 1563 O O . LYS A 1 192 ? 18 -29.047 5.664 1 96.94 192 LYS A O 1
ATOM 1568 N N . TYR A 1 193 ? 16.453 -28.656 4.117 1 97.88 193 TYR A N 1
ATOM 1569 C CA . TYR A 1 193 ? 17.281 -27.656 3.451 1 97.88 193 TYR A CA 1
ATOM 1570 C C . TYR A 1 193 ? 16.734 -26.266 3.674 1 97.88 193 TYR A C 1
ATOM 1572 O O . TYR A 1 193 ? 15.516 -26.078 3.768 1 97.88 193 TYR A O 1
ATOM 1580 N N . ALA A 1 194 ? 17.609 -25.281 3.789 1 98.12 194 ALA A N 1
ATOM 1581 C CA . ALA A 1 194 ? 17.234 -23.891 4.008 1 98.12 194 ALA A CA 1
ATOM 1582 C C . ALA A 1 194 ? 16.781 -23.234 2.705 1 98.12 194 ALA A C 1
ATOM 1584 O O . ALA A 1 194 ? 17.578 -23.078 1.772 1 98.12 194 ALA A O 1
ATOM 1585 N N . LEU A 1 195 ? 15.539 -22.875 2.662 1 97.69 195 LEU A N 1
ATOM 1586 C CA . LEU A 1 195 ? 14.938 -22.266 1.481 1 97.69 195 LEU A CA 1
ATOM 1587 C C . LEU A 1 195 ? 14.148 -21.016 1.854 1 97.69 195 LEU A C 1
ATOM 1589 O O . LEU A 1 195 ? 13.836 -20.797 3.027 1 97.69 195 LEU A O 1
ATOM 1593 N N . GLY A 1 196 ? 13.898 -20.125 0.865 1 96.88 196 GLY A N 1
ATOM 1594 C CA . GLY A 1 196 ? 13.148 -18.906 1.111 1 96.88 196 GLY A CA 1
ATOM 1595 C C . GLY A 1 196 ? 11.719 -19.172 1.539 1 96.88 196 GLY A C 1
ATOM 1596 O O . GLY A 1 196 ? 11.148 -18.391 2.312 1 96.88 196 GLY A O 1
ATOM 1597 N N . HIS A 1 197 ? 11.148 -20.172 1.014 1 96.69 197 HIS A N 1
ATOM 1598 C CA . HIS A 1 197 ? 9.805 -20.578 1.412 1 96.69 197 HIS A CA 1
ATOM 1599 C C . HIS A 1 197 ? 9.828 -21.859 2.242 1 96.69 197 HIS A C 1
ATOM 1601 O O . HIS A 1 197 ? 10.312 -22.891 1.78 1 96.69 197 HIS A O 1
ATOM 1607 N N . SER A 1 198 ? 9.227 -21.812 3.354 1 95.38 198 SER A N 1
ATOM 1608 C CA . SER A 1 198 ? 9.367 -22.875 4.344 1 95.38 198 SER A CA 1
ATOM 1609 C C . SER A 1 198 ? 8.719 -24.172 3.859 1 95.38 198 SER A C 1
ATOM 1611 O O . SER A 1 198 ? 9.055 -25.266 4.336 1 95.38 198 SER A O 1
ATOM 1613 N N . PHE A 1 199 ? 7.852 -24.094 2.848 1 96 199 PHE A N 1
ATOM 1614 C CA . PHE A 1 199 ? 7.094 -25.25 2.379 1 96 199 PHE A CA 1
ATOM 1615 C C . PHE A 1 199 ? 7.844 -25.969 1.271 1 96 199 PHE A C 1
ATOM 1617 O O . PHE A 1 199 ? 7.52 -27.109 0.942 1 96 199 PHE A O 1
ATOM 1624 N N . PHE A 1 200 ? 8.828 -25.469 0.669 1 97.38 200 PHE A N 1
ATOM 1625 C CA . PHE A 1 200 ? 9.352 -25.906 -0.615 1 97.38 200 PHE A CA 1
ATOM 1626 C C . PHE A 1 200 ? 10.141 -27.203 -0.459 1 97.38 200 PHE A C 1
ATOM 1628 O O . PHE A 1 200 ? 10.398 -27.906 -1.442 1 97.38 200 PHE A O 1
ATOM 1635 N N . GLY A 1 201 ? 10.469 -27.594 0.773 1 96.81 201 GLY A N 1
ATOM 1636 C CA . GLY A 1 201 ? 11.156 -28.859 1.003 1 96.81 201 GLY A CA 1
ATOM 1637 C C . GLY A 1 201 ? 10.234 -30.062 0.901 1 96.81 201 GLY A C 1
ATOM 1638 O O . GLY A 1 201 ? 10.703 -31.203 0.86 1 96.81 201 GLY A O 1
ATOM 1639 N N . ASN A 1 202 ? 8.984 -29.844 0.773 1 96.81 202 ASN A N 1
ATOM 1640 C CA . ASN A 1 202 ? 8.016 -30.922 0.804 1 96.81 202 ASN A CA 1
ATOM 1641 C C . ASN A 1 202 ? 7.91 -31.625 -0.55 1 96.81 202 ASN A C 1
ATOM 1643 O O . ASN A 1 202 ? 7.375 -32.719 -0.644 1 96.81 202 ASN A O 1
ATOM 1647 N N . LEU A 1 203 ? 8.383 -30.984 -1.634 1 97.19 203 LEU A N 1
ATOM 1648 C CA . LEU A 1 203 ? 8.32 -31.578 -2.965 1 97.19 203 LEU A CA 1
ATOM 1649 C C . LEU A 1 203 ? 9.609 -31.328 -3.734 1 97.19 203 LEU A C 1
ATOM 1651 O O . LEU A 1 203 ? 10.086 -30.188 -3.793 1 97.19 203 LEU A O 1
ATOM 1655 N N . PRO A 1 204 ? 10.133 -32.344 -4.379 1 98.06 204 PRO A N 1
ATOM 1656 C CA . PRO A 1 204 ? 11.383 -32.188 -5.133 1 98.06 204 PRO A CA 1
ATOM 1657 C C . PRO A 1 204 ? 11.281 -31.125 -6.219 1 98.06 204 PRO A C 1
ATOM 1659 O O . PRO A 1 204 ? 12.25 -30.406 -6.469 1 98.06 204 PRO A O 1
ATOM 1662 N N . GLY A 1 205 ? 10.109 -31.016 -6.867 1 98.19 205 GLY A N 1
ATOM 1663 C CA . GLY A 1 205 ? 9.938 -30.016 -7.902 1 98.19 205 GLY A CA 1
ATOM 1664 C C . GLY A 1 205 ? 10.07 -28.594 -7.379 1 98.19 205 GLY A C 1
ATOM 1665 O O . GLY A 1 205 ? 10.648 -27.734 -8.047 1 98.19 205 GLY A O 1
ATOM 1666 N N . LEU A 1 206 ? 9.562 -28.328 -6.18 1 98.06 206 LEU A N 1
ATOM 1667 C CA . LEU A 1 206 ? 9.68 -27.016 -5.551 1 98.06 206 LEU A CA 1
ATOM 1668 C C . LEU A 1 206 ? 11.117 -26.75 -5.113 1 98.06 206 LEU A C 1
ATOM 1670 O O . LEU A 1 206 ? 11.617 -25.641 -5.262 1 98.06 206 LEU A O 1
ATOM 1674 N N . PHE A 1 207 ? 11.719 -27.797 -4.566 1 98.25 207 PHE A N 1
ATOM 1675 C CA . PHE A 1 207 ? 13.133 -27.703 -4.207 1 98.25 207 PHE A CA 1
ATOM 1676 C C . PHE A 1 207 ? 13.984 -27.375 -5.426 1 98.25 207 PHE A C 1
ATOM 1678 O O . PHE A 1 207 ? 14.906 -26.547 -5.348 1 98.25 207 PHE A O 1
ATOM 1685 N N . MET A 1 208 ? 13.688 -28 -6.531 1 98.69 208 MET A N 1
ATOM 1686 C CA . MET A 1 208 ? 14.391 -27.75 -7.785 1 98.69 208 MET A CA 1
ATOM 1687 C C . MET A 1 208 ? 14.32 -26.281 -8.164 1 98.69 208 MET A C 1
ATOM 1689 O O . MET A 1 208 ? 15.344 -25.641 -8.43 1 98.69 208 MET A O 1
ATOM 1693 N N . TYR A 1 209 ? 13.109 -25.734 -8.125 1 98.5 209 TYR A N 1
ATOM 1694 C CA . TYR A 1 209 ? 12.93 -24.328 -8.516 1 98.5 209 TYR A CA 1
ATOM 1695 C C . TYR A 1 209 ? 13.594 -23.391 -7.516 1 98.5 209 TYR A C 1
ATOM 1697 O O . TYR A 1 209 ? 14.195 -22.391 -7.902 1 98.5 209 TYR A O 1
ATOM 1705 N N . ALA A 1 210 ? 13.508 -23.688 -6.234 1 98.12 210 ALA A N 1
ATOM 1706 C CA . ALA A 1 210 ? 14.188 -22.875 -5.23 1 98.12 210 ALA A CA 1
ATOM 1707 C C . ALA A 1 210 ? 15.695 -22.875 -5.465 1 98.12 210 ALA A C 1
ATOM 1709 O O . ALA A 1 210 ? 16.328 -21.812 -5.383 1 98.12 210 ALA A O 1
ATOM 1710 N N . SER A 1 211 ? 16.188 -24 -5.797 1 98.56 211 SER A N 1
ATOM 1711 C CA . SER A 1 211 ? 17.625 -24.156 -5.984 1 98.56 211 SER A CA 1
ATOM 1712 C C . SER A 1 211 ? 18.109 -23.406 -7.219 1 98.56 211 SER A C 1
ATOM 1714 O O . SER A 1 211 ? 19.156 -22.75 -7.184 1 98.56 211 SER A O 1
ATOM 1716 N N . ILE A 1 212 ? 17.359 -23.516 -8.281 1 98.56 212 ILE A N 1
ATOM 1717 C CA . ILE A 1 212 ? 17.828 -22.906 -9.516 1 98.56 212 ILE A CA 1
ATOM 1718 C C . ILE A 1 212 ? 17.797 -21.375 -9.375 1 98.56 212 ILE A C 1
ATOM 1720 O O . ILE A 1 212 ? 18.656 -20.688 -9.914 1 98.56 212 ILE A O 1
ATOM 1724 N N . TRP A 1 213 ? 16.844 -20.844 -8.672 1 98.5 213 TRP A N 1
ATOM 1725 C CA . TRP A 1 213 ? 16.766 -19.406 -8.453 1 98.5 213 TRP A CA 1
ATOM 1726 C C . TRP A 1 213 ? 17.891 -18.938 -7.535 1 98.5 213 TRP A C 1
ATOM 1728 O O . TRP A 1 213 ? 18.422 -17.844 -7.703 1 98.5 213 TRP A O 1
ATOM 1738 N N . MET A 1 214 ? 18.156 -19.734 -6.547 1 98.62 214 MET A N 1
ATOM 1739 C CA . MET A 1 214 ? 19.312 -19.438 -5.699 1 98.62 214 MET A CA 1
ATOM 1740 C C . MET A 1 214 ? 20.578 -19.328 -6.527 1 98.62 214 MET A C 1
ATOM 1742 O O . MET A 1 214 ? 21.344 -18.359 -6.375 1 98.62 214 MET A O 1
ATOM 1746 N N . ARG A 1 215 ? 20.797 -20.312 -7.426 1 98.69 215 ARG A N 1
ATOM 1747 C CA . ARG A 1 215 ? 21.953 -20.281 -8.32 1 98.69 215 ARG A CA 1
ATOM 1748 C C . ARG A 1 215 ? 21.938 -19.031 -9.195 1 98.69 215 ARG A C 1
ATOM 1750 O O . ARG A 1 215 ? 22.969 -18.391 -9.414 1 98.69 215 ARG A O 1
ATOM 1757 N N . GLU A 1 216 ? 20.719 -18.719 -9.703 1 98.75 216 GLU A N 1
ATOM 1758 C CA . GLU A 1 216 ? 20.594 -17.562 -10.586 1 98.75 216 GLU A CA 1
ATOM 1759 C C . GLU A 1 216 ? 20.938 -16.266 -9.859 1 98.75 216 GLU A C 1
ATOM 1761 O O . GLU A 1 216 ? 21.609 -15.398 -10.422 1 98.75 216 GLU A O 1
ATOM 1766 N N . HIS A 1 217 ? 20.469 -16.125 -8.648 1 98.81 217 HIS A N 1
ATOM 1767 C CA . HIS A 1 217 ? 20.844 -14.945 -7.871 1 98.81 217 HIS A CA 1
ATOM 1768 C C . HIS A 1 217 ? 22.359 -14.82 -7.75 1 98.81 217 HIS A C 1
ATOM 1770 O O . HIS A 1 217 ? 22.906 -13.742 -7.969 1 98.81 217 HIS A O 1
ATOM 1776 N N . ASN A 1 218 ? 22.938 -15.914 -7.363 1 98.88 218 ASN A N 1
ATOM 1777 C CA . ASN A 1 218 ? 24.391 -15.891 -7.176 1 98.88 218 ASN A CA 1
ATOM 1778 C C . ASN A 1 218 ? 25.109 -15.594 -8.484 1 98.88 218 ASN A C 1
ATOM 1780 O O . ASN A 1 218 ? 26.094 -14.828 -8.5 1 98.88 218 ASN A O 1
ATOM 1784 N N . ARG A 1 219 ? 24.641 -16.172 -9.555 1 98.75 219 ARG A N 1
ATOM 1785 C CA . ARG A 1 219 ? 25.219 -15.898 -10.859 1 98.75 219 ARG A CA 1
ATOM 1786 C C . ARG A 1 219 ? 25.109 -14.414 -11.211 1 98.75 219 ARG A C 1
ATOM 1788 O O . ARG A 1 219 ? 26.062 -13.805 -11.68 1 98.75 219 ARG A O 1
ATOM 1795 N N . VAL A 1 220 ? 23.969 -13.852 -11.008 1 98.81 220 VAL A N 1
ATOM 1796 C CA . VAL A 1 220 ? 23.703 -12.445 -11.305 1 98.81 220 VAL A CA 1
ATOM 1797 C C . VAL A 1 220 ? 24.625 -11.562 -10.453 1 98.81 220 VAL A C 1
ATOM 1799 O O . VAL A 1 220 ? 25.156 -10.555 -10.938 1 98.81 220 VAL A O 1
ATOM 1802 N N . CYS A 1 221 ? 24.797 -11.93 -9.211 1 98.88 221 CYS A N 1
ATOM 1803 C CA . CYS A 1 221 ? 25.703 -11.18 -8.352 1 98.88 221 CYS A CA 1
ATOM 1804 C C . CYS A 1 221 ? 27.125 -11.211 -8.898 1 98.88 221 CYS A C 1
ATOM 1806 O O . CYS A 1 221 ? 27.844 -10.211 -8.836 1 98.88 221 CYS A O 1
ATOM 1808 N N . ASP A 1 222 ? 27.531 -12.375 -9.414 1 98.81 222 ASP A N 1
ATOM 1809 C CA . ASP A 1 222 ? 28.844 -12.469 -10.031 1 98.81 222 ASP A CA 1
ATOM 1810 C C . ASP A 1 222 ? 28.969 -11.523 -11.227 1 98.81 222 ASP A C 1
ATOM 1812 O O . ASP A 1 222 ? 29.984 -10.844 -11.391 1 98.81 222 ASP A O 1
ATOM 1816 N N . VAL A 1 223 ? 27.984 -11.492 -12.023 1 98.81 223 VAL A N 1
ATOM 1817 C CA . VAL A 1 223 ? 27.984 -10.617 -13.195 1 98.81 223 VAL A CA 1
ATOM 1818 C C . VAL A 1 223 ? 28.047 -9.156 -12.742 1 98.81 223 VAL A C 1
ATOM 1820 O O . VAL A 1 223 ? 28.828 -8.375 -13.289 1 98.81 223 VAL A O 1
ATOM 1823 N N . MET A 1 224 ? 27.25 -8.75 -11.758 1 98.75 224 MET A N 1
ATOM 1824 C CA . MET A 1 224 ? 27.219 -7.371 -11.273 1 98.75 224 MET A CA 1
ATOM 1825 C C . MET A 1 224 ? 28.531 -6.98 -10.625 1 98.75 224 MET A C 1
ATOM 1827 O O . MET A 1 224 ? 28.984 -5.84 -10.75 1 98.75 224 MET A O 1
ATOM 1831 N N . LYS A 1 225 ? 29.141 -7.961 -9.938 1 98.75 225 LYS A N 1
ATOM 1832 C CA . LYS A 1 225 ? 30.438 -7.699 -9.32 1 98.75 225 LYS A CA 1
ATOM 1833 C C . LYS A 1 225 ? 31.5 -7.402 -10.375 1 98.75 225 LYS A C 1
ATOM 1835 O O . LYS A 1 225 ? 32.375 -6.559 -10.164 1 98.75 225 LYS A O 1
ATOM 1840 N N . LYS A 1 226 ? 31.422 -8.094 -11.422 1 98.69 226 LYS A N 1
ATOM 1841 C CA . LYS A 1 226 ? 32.344 -7.84 -12.531 1 98.69 226 LYS A CA 1
ATOM 1842 C C . LYS A 1 226 ? 32.062 -6.473 -13.156 1 98.69 226 LYS A C 1
ATOM 1844 O O . LYS A 1 226 ? 33 -5.738 -13.469 1 98.69 226 LYS A O 1
ATOM 1849 N N . GLU A 1 227 ? 30.812 -6.105 -13.352 1 98.44 227 GLU A N 1
ATOM 1850 C CA . GLU A 1 227 ? 30.406 -4.848 -13.969 1 98.44 227 GLU A CA 1
ATOM 1851 C C . GLU A 1 227 ? 30.656 -3.668 -13.031 1 98.44 227 GLU A C 1
ATOM 1853 O O . GLU A 1 227 ? 30.938 -2.557 -13.484 1 98.44 227 GLU A O 1
ATOM 1858 N N . HIS A 1 228 ? 30.531 -3.902 -11.758 1 98.38 228 HIS A N 1
ATOM 1859 C CA . HIS A 1 228 ? 30.656 -2.871 -10.734 1 98.38 228 HIS A CA 1
ATOM 1860 C C . HIS A 1 228 ? 31.531 -3.344 -9.578 1 98.38 228 HIS A C 1
ATOM 1862 O O . HIS A 1 228 ? 31.047 -3.557 -8.469 1 98.38 228 HIS A O 1
ATOM 1868 N N . PRO A 1 229 ? 32.812 -3.338 -9.789 1 98.31 229 PRO A N 1
ATOM 1869 C CA . PRO A 1 229 ? 33.719 -3.863 -8.773 1 98.31 229 PRO A CA 1
ATOM 1870 C C . PRO A 1 229 ? 33.719 -3.031 -7.496 1 98.31 229 PRO A C 1
ATOM 1872 O O . PRO A 1 229 ? 34.125 -3.516 -6.438 1 98.31 229 PRO A O 1
ATOM 1875 N N . GLU A 1 230 ? 33.188 -1.813 -7.594 1 96.62 230 GLU A N 1
ATOM 1876 C CA . GLU A 1 230 ? 33.219 -0.898 -6.453 1 96.62 230 GLU A CA 1
ATOM 1877 C C . GLU A 1 230 ? 32.031 -1.154 -5.531 1 96.62 230 GLU A C 1
ATOM 1879 O O . GLU A 1 230 ? 31.984 -0.653 -4.402 1 96.62 230 GLU A O 1
ATOM 1884 N N . TRP A 1 231 ? 31.047 -1.959 -5.949 1 98.06 231 TRP A N 1
ATOM 1885 C CA . TRP A 1 231 ? 29.844 -2.182 -5.145 1 98.06 231 TRP A CA 1
ATOM 1886 C C . TRP A 1 231 ? 30.156 -3.082 -3.951 1 98.06 231 TRP A C 1
ATOM 1888 O O . TRP A 1 231 ? 30.906 -4.047 -4.07 1 98.06 231 TRP A O 1
ATOM 1898 N N . ASP A 1 232 ? 29.547 -2.719 -2.842 1 97.44 232 ASP A N 1
ATOM 1899 C CA . ASP A 1 232 ? 29.672 -3.555 -1.652 1 97.44 232 ASP A CA 1
ATOM 1900 C C . ASP A 1 232 ? 28.656 -4.695 -1.661 1 97.44 232 ASP A C 1
ATOM 1902 O O . ASP A 1 232 ? 27.906 -4.852 -2.619 1 97.44 232 ASP A O 1
ATOM 1906 N N . ASP A 1 233 ? 28.688 -5.586 -0.705 1 98.56 233 ASP A N 1
ATOM 1907 C CA . ASP A 1 233 ? 27.844 -6.766 -0.573 1 98.56 233 ASP A CA 1
ATOM 1908 C C . ASP A 1 233 ? 26.359 -6.395 -0.646 1 98.56 233 ASP A C 1
ATOM 1910 O O . ASP A 1 233 ? 25.594 -7.02 -1.378 1 98.56 233 ASP A O 1
ATOM 1914 N N . GLU A 1 234 ? 25.984 -5.336 0.047 1 98.19 234 GLU A N 1
ATOM 1915 C CA . GLU A 1 234 ? 24.578 -4.938 0.156 1 98.19 234 GLU A CA 1
ATOM 1916 C C . GLU A 1 234 ? 24.031 -4.465 -1.188 1 98.19 234 GLU A C 1
ATOM 1918 O O . GLU A 1 234 ? 22.922 -4.848 -1.585 1 98.19 234 GLU A O 1
ATOM 1923 N N . ARG A 1 235 ? 24.812 -3.707 -1.828 1 98.12 235 ARG A N 1
ATOM 1924 C CA . ARG A 1 235 ? 24.359 -3.182 -3.109 1 98.12 235 ARG A CA 1
ATOM 1925 C C . ARG A 1 235 ? 24.219 -4.297 -4.145 1 98.12 235 ARG A C 1
ATOM 1927 O O . ARG A 1 235 ? 23.266 -4.324 -4.918 1 98.12 235 ARG A O 1
ATOM 1934 N N . LEU A 1 236 ? 25.203 -5.195 -4.164 1 98.88 236 LEU A N 1
ATOM 1935 C CA . LEU A 1 236 ? 25.125 -6.344 -5.059 1 98.88 236 LEU A CA 1
ATOM 1936 C C . LEU A 1 236 ? 23.875 -7.172 -4.77 1 98.88 236 LEU A C 1
ATOM 1938 O O . LEU A 1 236 ? 23.156 -7.559 -5.695 1 98.88 236 LEU A O 1
ATOM 1942 N N . TYR A 1 237 ? 23.609 -7.391 -3.512 1 98.69 237 TYR A N 1
ATOM 1943 C CA . TYR A 1 237 ? 22.469 -8.188 -3.082 1 98.69 237 TYR A CA 1
ATOM 1944 C C . TYR A 1 237 ? 21.156 -7.547 -3.516 1 98.69 237 TYR A C 1
ATOM 1946 O O . TYR A 1 237 ? 20.297 -8.203 -4.109 1 98.69 237 TYR A O 1
ATOM 1954 N N . GLN A 1 238 ? 21.016 -6.219 -3.254 1 98.06 238 GLN A N 1
ATOM 1955 C CA . GLN A 1 238 ? 19.781 -5.508 -3.549 1 98.06 238 GLN A CA 1
ATOM 1956 C C . GLN A 1 238 ? 19.531 -5.43 -5.055 1 98.06 238 GLN A C 1
ATOM 1958 O O . GLN A 1 238 ? 18.406 -5.59 -5.516 1 98.06 238 GLN A O 1
ATOM 1963 N N . THR A 1 239 ? 20.594 -5.156 -5.801 1 98.62 239 THR A N 1
ATOM 1964 C CA . THR A 1 239 ? 20.438 -5.094 -7.25 1 98.62 239 THR A CA 1
ATOM 1965 C C . THR A 1 239 ? 20.141 -6.473 -7.82 1 98.62 239 THR A C 1
ATOM 1967 O O . THR A 1 239 ? 19.328 -6.605 -8.75 1 98.62 239 THR A O 1
ATOM 1970 N N . GLY A 1 240 ? 20.812 -7.531 -7.25 1 98.62 240 GLY A N 1
ATOM 1971 C CA . GLY A 1 240 ? 20.453 -8.891 -7.629 1 98.62 240 GLY A CA 1
ATOM 1972 C C . GLY A 1 240 ? 18.984 -9.195 -7.445 1 98.62 240 GLY A C 1
ATOM 1973 O O . GLY A 1 240 ? 18.359 -9.805 -8.312 1 98.62 240 GLY A O 1
ATOM 1974 N N . LYS A 1 241 ? 18.391 -8.789 -6.363 1 97.5 241 LYS A N 1
ATOM 1975 C CA . LYS A 1 241 ? 16.969 -8.977 -6.086 1 97.5 241 LYS A CA 1
ATOM 1976 C C . LYS A 1 241 ? 16.109 -8.305 -7.152 1 97.5 241 LYS A C 1
ATOM 1978 O O . LYS A 1 241 ? 15.117 -8.875 -7.605 1 97.5 241 LYS A O 1
ATOM 1983 N N . LEU A 1 242 ? 16.516 -7.094 -7.547 1 98.12 242 LEU A N 1
ATOM 1984 C CA . LEU A 1 242 ? 15.773 -6.352 -8.562 1 98.12 242 LEU A CA 1
ATOM 1985 C C . LEU A 1 242 ? 15.812 -7.082 -9.906 1 98.12 242 LEU A C 1
ATOM 1987 O O . LEU A 1 242 ? 14.789 -7.203 -10.578 1 98.12 242 LEU A O 1
ATOM 1991 N N . ILE A 1 243 ? 16.953 -7.555 -10.234 1 98.5 243 ILE A N 1
ATOM 1992 C CA . ILE A 1 243 ? 17.125 -8.234 -11.516 1 98.5 243 ILE A CA 1
ATOM 1993 C C . ILE A 1 243 ? 16.297 -9.516 -11.531 1 98.5 243 ILE A C 1
ATOM 1995 O O . ILE A 1 243 ? 15.602 -9.797 -12.516 1 98.5 243 ILE A O 1
ATOM 1999 N N . LEU A 1 244 ? 16.328 -10.273 -10.453 1 98 244 LEU A N 1
ATOM 2000 C CA . LEU A 1 244 ? 15.547 -11.5 -10.406 1 98 244 LEU A CA 1
ATOM 2001 C C . LEU A 1 244 ? 14.055 -11.195 -10.484 1 98 244 LEU A C 1
ATOM 2003 O O . LEU A 1 244 ? 13.312 -11.883 -11.188 1 98 244 LEU A O 1
ATOM 2007 N N . LEU A 1 245 ? 13.633 -10.172 -9.797 1 96.38 245 LEU A N 1
ATOM 2008 C CA . LEU A 1 245 ? 12.227 -9.781 -9.859 1 96.38 245 LEU A CA 1
ATOM 2009 C C . LEU A 1 245 ? 11.844 -9.352 -11.266 1 96.38 245 LEU A C 1
ATOM 2011 O O . LEU A 1 245 ? 10.719 -9.602 -11.711 1 96.38 245 LEU A O 1
ATOM 2015 N N . GLY A 1 246 ? 12.758 -8.727 -11.938 1 95.12 246 GLY A N 1
ATOM 2016 C CA . GLY A 1 246 ? 12.523 -8.258 -13.297 1 95.12 246 GLY A CA 1
ATOM 2017 C C . GLY A 1 246 ? 12.352 -9.391 -14.289 1 95.12 246 GLY A C 1
ATOM 2018 O O . GLY A 1 246 ? 11.883 -9.172 -15.414 1 95.12 246 GLY A O 1
ATOM 2019 N N . ARG A 1 247 ? 12.617 -10.57 -13.922 1 91 247 ARG A N 1
ATOM 2020 C CA . ARG A 1 247 ? 12.555 -11.711 -14.836 1 91 247 ARG A CA 1
ATOM 2021 C C . ARG A 1 247 ? 11.133 -12.258 -14.922 1 91 247 ARG A C 1
ATOM 2023 O O . ARG A 1 247 ? 10.938 -13.445 -15.188 1 91 247 ARG A O 1
ATOM 2030 N N . GLN A 1 248 ? 10.25 -11.406 -14.648 1 89.38 248 GLN A N 1
ATOM 2031 C CA . GLN A 1 248 ? 8.844 -11.719 -14.859 1 89.38 248 GLN A CA 1
ATOM 2032 C C . GLN A 1 248 ? 8.555 -12.023 -16.328 1 89.38 248 GLN A C 1
ATOM 2034 O O . GLN A 1 248 ? 7.508 -12.578 -16.656 1 89.38 248 GLN A O 1
ATOM 2039 N N . GLN A 1 249 ? 9.469 -11.742 -17.156 1 92.12 249 GLN A N 1
ATOM 2040 C CA . GLN A 1 249 ? 9.375 -12.117 -18.562 1 92.12 249 GLN A CA 1
ATOM 2041 C C . GLN A 1 249 ? 9.133 -13.617 -18.719 1 92.12 249 GLN A C 1
ATOM 2043 O O . GLN A 1 249 ? 8.375 -14.039 -19.594 1 92.12 249 GLN A O 1
ATOM 2048 N N . ILE A 1 250 ? 9.773 -14.375 -17.906 1 96 250 ILE A N 1
ATOM 2049 C CA . ILE A 1 250 ? 9.594 -15.82 -17.906 1 96 250 ILE A CA 1
ATOM 2050 C C . ILE A 1 250 ? 8.125 -16.156 -17.656 1 96 250 ILE A C 1
ATOM 2052 O O . ILE A 1 250 ? 7.559 -17.016 -18.344 1 96 250 ILE A O 1
ATOM 2056 N N . VAL A 1 251 ? 7.512 -15.461 -16.75 1 95.56 251 VAL A N 1
ATOM 2057 C CA . VAL A 1 251 ? 6.125 -15.719 -16.375 1 95.56 251 VAL A CA 1
ATOM 2058 C C . VAL A 1 251 ? 5.199 -15.375 -17.531 1 95.56 251 VAL A C 1
ATOM 2060 O O . VAL A 1 251 ? 4.336 -16.172 -17.906 1 95.56 251 VAL A O 1
ATOM 2063 N N . ILE A 1 252 ? 5.43 -14.281 -18.188 1 93.31 252 ILE A N 1
ATOM 2064 C CA . ILE A 1 252 ? 4.504 -13.828 -19.234 1 93.31 252 ILE A CA 1
ATOM 2065 C C . ILE A 1 252 ? 4.793 -14.562 -20.531 1 93.31 252 ILE A C 1
ATOM 2067 O O . ILE A 1 252 ? 3.895 -15.156 -21.125 1 93.31 252 ILE A O 1
ATOM 2071 N N . GLU A 1 253 ? 5.984 -14.68 -20.922 1 94.31 253 GLU A N 1
ATOM 2072 C CA . GLU A 1 253 ? 6.309 -15.117 -22.281 1 94.31 253 GLU A CA 1
ATOM 2073 C C . GLU A 1 253 ? 6.469 -16.641 -22.344 1 94.31 253 GLU A C 1
ATOM 2075 O O . GLU A 1 253 ? 6.426 -17.234 -23.422 1 94.31 253 GLU A O 1
ATOM 2080 N N . ASP A 1 254 ? 6.73 -17.266 -21.203 1 95.75 254 ASP A N 1
ATOM 2081 C CA . ASP A 1 254 ? 6.816 -18.734 -21.188 1 95.75 254 ASP A CA 1
ATOM 2082 C C . ASP A 1 254 ? 5.574 -19.344 -20.562 1 95.75 254 ASP A C 1
ATOM 2084 O O . ASP A 1 254 ? 4.82 -20.062 -21.219 1 95.75 254 ASP A O 1
ATOM 2088 N N . TYR A 1 255 ? 5.336 -19 -19.344 1 95.12 255 TYR A N 1
ATOM 2089 C CA . TYR A 1 255 ? 4.324 -19.656 -18.531 1 95.12 255 TYR A CA 1
ATOM 2090 C C . TYR A 1 255 ? 2.922 -19.297 -19.016 1 95.12 255 TYR A C 1
ATOM 2092 O O . TYR A 1 255 ? 2.143 -20.188 -19.375 1 95.12 255 TYR A O 1
ATOM 2100 N N . VAL A 1 256 ? 2.629 -17.984 -19.062 1 91.75 256 VAL A N 1
ATOM 2101 C CA . VAL A 1 256 ? 1.3 -17.547 -19.484 1 91.75 256 VAL A CA 1
ATOM 2102 C C . VAL A 1 256 ? 1.088 -17.875 -20.953 1 91.75 256 VAL A C 1
ATOM 2104 O O . VAL A 1 256 ? -0.022 -18.219 -21.375 1 91.75 256 VAL A O 1
ATOM 2107 N N . GLN A 1 257 ? 2.119 -17.781 -21.703 1 89.88 257 GLN A N 1
ATOM 2108 C CA . GLN A 1 257 ? 2.041 -18.156 -23.125 1 89.88 257 GLN A CA 1
ATOM 2109 C C . GLN A 1 257 ? 1.581 -19.594 -23.281 1 89.88 257 GLN A C 1
ATOM 2111 O O . GLN A 1 257 ? 0.718 -19.891 -24.109 1 89.88 257 GLN A O 1
ATOM 2116 N N . HIS A 1 258 ? 2.127 -20.469 -22.484 1 91.88 258 HIS A N 1
ATOM 2117 C CA . HIS A 1 258 ? 1.737 -21.875 -22.547 1 91.88 258 HIS A CA 1
ATOM 2118 C C . HIS A 1 258 ? 0.29 -22.062 -22.109 1 91.88 258 HIS A C 1
ATOM 2120 O O . HIS A 1 258 ? -0.473 -22.781 -22.75 1 91.88 258 HIS A O 1
ATOM 2126 N N . LEU A 1 259 ? -0.076 -21.406 -21.094 1 89 259 LEU A N 1
ATOM 2127 C CA . LEU A 1 259 ? -1.41 -21.516 -20.516 1 89 259 LEU A CA 1
ATOM 2128 C C . LEU A 1 259 ? -2.475 -21.062 -21.5 1 89 259 LEU A C 1
ATOM 2130 O O . LEU A 1 259 ? -3.549 -21.656 -21.594 1 89 259 LEU A O 1
ATOM 2134 N N . SER A 1 260 ? -2.223 -20 -22.172 1 82.31 260 SER A N 1
ATOM 2135 C CA . SER A 1 260 ? -3.207 -19.406 -23.062 1 82.31 260 SER A CA 1
ATOM 2136 C C . SER A 1 260 ? -3.227 -20.125 -24.406 1 82.31 260 SER A C 1
ATOM 2138 O O . SER A 1 260 ? -4.27 -20.203 -25.062 1 82.31 260 SER A O 1
ATOM 2140 N N . ASN A 1 261 ? -2.094 -20.641 -24.719 1 78.62 261 ASN A N 1
ATOM 2141 C CA . ASN A 1 261 ? -1.882 -21.297 -26 1 78.62 261 ASN A CA 1
ATOM 2142 C C . ASN A 1 261 ? -2.35 -20.422 -27.156 1 78.62 261 ASN A C 1
ATOM 2144 O O . ASN A 1 261 ? -2.982 -20.906 -28.094 1 78.62 261 ASN A O 1
ATOM 2148 N N . TYR A 1 262 ? -2.184 -19.125 -26.938 1 75.62 262 TYR A N 1
ATOM 2149 C CA . TYR A 1 262 ? -2.512 -18.172 -27.984 1 75.62 262 TYR A CA 1
ATOM 2150 C C . TYR A 1 262 ? -1.556 -18.312 -29.156 1 75.62 262 TYR A C 1
ATOM 2152 O O . TYR A 1 262 ? -0.385 -18.656 -28.984 1 75.62 262 TYR A O 1
ATOM 2160 N N . ASN A 1 263 ? -2.072 -18.016 -30.266 1 77.19 263 ASN A N 1
ATOM 2161 C CA . ASN A 1 263 ? -1.191 -17.891 -31.422 1 77.19 263 ASN A CA 1
ATOM 2162 C C . ASN A 1 263 ? -0.345 -16.625 -31.344 1 77.19 263 ASN A C 1
ATOM 2164 O O . ASN A 1 263 ? 0.78 -16.594 -31.844 1 77.19 263 ASN A O 1
ATOM 2168 N N . PHE A 1 264 ? -0.975 -15.727 -30.734 1 82.19 264 PHE A N 1
ATOM 2169 C CA . PHE A 1 264 ? -0.255 -14.484 -30.5 1 82.19 264 PHE A CA 1
ATOM 2170 C C . PHE A 1 264 ? 0.842 -14.688 -29.453 1 82.19 264 PHE A C 1
ATOM 2172 O O . PHE A 1 264 ? 0.594 -15.242 -28.391 1 82.19 264 PHE A O 1
ATOM 2179 N N . LYS A 1 265 ? 2.051 -14.289 -29.797 1 85.75 265 LYS A N 1
ATOM 2180 C CA . LYS A 1 265 ? 3.158 -14.391 -28.844 1 85.75 265 LYS A CA 1
ATOM 2181 C C . LYS A 1 265 ? 3.143 -13.227 -27.859 1 85.75 265 LYS A C 1
ATOM 2183 O O . LYS A 1 265 ? 3.391 -12.078 -28.234 1 85.75 265 LYS A O 1
ATOM 2188 N N . LEU A 1 266 ? 2.934 -13.531 -26.656 1 89 266 LEU A N 1
ATOM 2189 C CA . LEU A 1 266 ? 2.857 -12.508 -25.625 1 89 266 LEU A CA 1
ATOM 2190 C C . LEU A 1 266 ? 4.207 -11.82 -25.438 1 89 266 LEU A C 1
ATOM 2192 O O . LEU A 1 266 ? 5.254 -12.43 -25.641 1 89 266 LEU A O 1
ATOM 2196 N N . LEU A 1 267 ? 4.129 -10.555 -25.125 1 89.69 267 LEU A N 1
ATOM 2197 C CA . LEU A 1 267 ? 5.305 -9.719 -24.922 1 89.69 267 LEU A CA 1
ATOM 2198 C C . LEU A 1 267 ? 5.27 -9.062 -23.531 1 89.69 267 LEU A C 1
ATOM 2200 O O . LEU A 1 267 ? 4.234 -8.539 -23.125 1 89.69 267 LEU A O 1
ATOM 2204 N N . PHE A 1 268 ? 6.395 -9.211 -22.844 1 94.12 268 PHE A N 1
ATOM 2205 C CA . PHE A 1 268 ? 6.559 -8.461 -21.594 1 94.12 268 PHE A CA 1
ATOM 2206 C C . PHE A 1 268 ? 7.277 -7.141 -21.859 1 94.12 268 PHE A C 1
ATOM 2208 O O . PHE A 1 268 ? 8.5 -7.113 -22.031 1 94.12 268 PHE A O 1
ATOM 2215 N N . ASP A 1 269 ? 6.492 -6.082 -21.891 1 95.25 269 ASP A N 1
ATOM 2216 C CA . ASP A 1 269 ? 7.02 -4.738 -22.094 1 95.25 269 ASP A CA 1
ATOM 2217 C C . ASP A 1 269 ? 6.273 -3.713 -21.25 1 95.25 269 ASP A C 1
ATOM 2219 O O . ASP A 1 269 ? 5.293 -3.115 -21.703 1 95.25 269 ASP A O 1
ATOM 2223 N N . PRO A 1 270 ? 6.84 -3.453 -20.062 1 96.69 270 PRO A N 1
ATOM 2224 C CA . PRO A 1 270 ? 6.184 -2.521 -19.141 1 96.69 270 PRO A CA 1
ATOM 2225 C C . PRO A 1 270 ? 5.992 -1.133 -19.75 1 96.69 270 PRO A C 1
ATOM 2227 O O . PRO A 1 270 ? 5.051 -0.421 -19.375 1 96.69 270 PRO A O 1
ATOM 2230 N N . SER A 1 271 ? 6.805 -0.729 -20.688 1 96.69 271 SER A N 1
ATOM 2231 C CA . SER A 1 271 ? 6.777 0.629 -21.219 1 96.69 271 SER A CA 1
ATOM 2232 C C . SER A 1 271 ? 5.484 0.897 -21.969 1 96.69 271 SER A C 1
ATOM 2234 O O . SER A 1 271 ? 5.113 2.053 -22.188 1 96.69 271 SER A O 1
ATOM 2236 N N . LEU A 1 272 ? 4.801 -0.144 -22.375 1 96.62 272 LEU A N 1
ATOM 2237 C CA . LEU A 1 272 ? 3.543 -0.011 -23.109 1 96.62 272 LEU A CA 1
ATOM 2238 C C . LEU A 1 272 ? 2.465 0.605 -22.219 1 96.62 272 LEU A C 1
ATOM 2240 O O . LEU A 1 272 ? 1.463 1.118 -22.719 1 96.62 272 LEU A O 1
ATOM 2244 N N . LEU A 1 273 ? 2.631 0.568 -20.922 1 97.25 273 LEU A N 1
ATOM 2245 C CA . LEU A 1 273 ? 1.629 1.083 -19.984 1 97.25 273 LEU A CA 1
ATOM 2246 C C . LEU A 1 273 ? 2.004 2.48 -19.5 1 97.25 273 LEU A C 1
ATOM 2248 O O . LEU A 1 273 ? 1.232 3.119 -18.781 1 97.25 273 LEU A O 1
ATOM 2252 N N . PHE A 1 274 ? 3.221 2.967 -19.906 1 96.81 274 PHE A N 1
ATOM 2253 C CA . PHE A 1 274 ? 3.641 4.297 -19.484 1 96.81 274 PHE A CA 1
ATOM 2254 C C . PHE A 1 274 ? 2.684 5.359 -20.016 1 96.81 274 PHE A C 1
ATOM 2256 O O . PHE A 1 274 ? 2.334 5.352 -21.203 1 96.81 274 PHE A O 1
ATOM 2263 N N . GLY A 1 275 ? 2.209 6.207 -19.141 1 95.19 275 GLY A N 1
ATOM 2264 C CA . GLY A 1 275 ? 1.302 7.277 -19.531 1 95.19 275 GLY A CA 1
ATOM 2265 C C . GLY A 1 275 ? -0.155 6.855 -19.516 1 95.19 275 GLY A C 1
ATOM 2266 O O . GLY A 1 275 ? -1.048 7.684 -19.719 1 95.19 275 GLY A O 1
ATOM 2267 N N . GLU A 1 276 ? -0.445 5.531 -19.297 1 95.94 276 GLU A N 1
ATOM 2268 C CA . GLU A 1 276 ? -1.812 5.031 -19.188 1 95.94 276 GLU A CA 1
ATOM 2269 C C . GLU A 1 276 ? -2.336 5.18 -17.75 1 95.94 276 GLU A C 1
ATOM 2271 O O . GLU A 1 276 ? -1.552 5.277 -16.812 1 95.94 276 GLU A O 1
ATOM 2276 N N . PRO A 1 277 ? -3.664 5.336 -17.609 1 95.69 277 PRO A N 1
ATOM 2277 C CA . PRO A 1 277 ? -4.223 5.359 -16.266 1 95.69 277 PRO A CA 1
ATOM 2278 C C . PRO A 1 277 ? -4.176 3.992 -15.578 1 95.69 277 PRO A C 1
ATOM 2280 O O . PRO A 1 277 ? -5.215 3.451 -15.203 1 95.69 277 PRO A O 1
ATOM 2283 N N . PHE A 1 278 ? -2.996 3.447 -15.508 1 97.12 278 PHE A N 1
ATOM 2284 C CA . PHE A 1 278 ? -2.707 2.158 -14.891 1 97.12 278 PHE A CA 1
ATOM 2285 C C . PHE A 1 278 ? -2.184 2.34 -13.469 1 97.12 278 PHE A C 1
ATOM 2287 O O . PHE A 1 278 ? -1.384 3.242 -13.211 1 97.12 278 PHE A O 1
ATOM 2294 N N . GLN A 1 279 ? -2.719 1.599 -12.555 1 97.38 279 GLN A N 1
ATOM 2295 C CA . GLN A 1 279 ? -2.293 1.682 -11.164 1 97.38 279 GLN A CA 1
ATOM 2296 C C . GLN A 1 279 ? -1.171 0.691 -10.867 1 97.38 279 G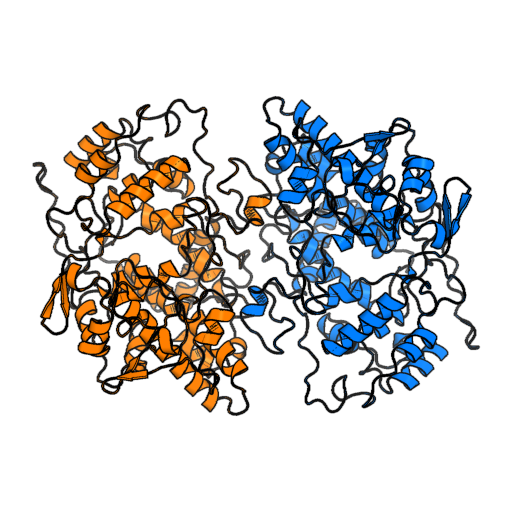LN A C 1
ATOM 2298 O O . GLN A 1 279 ? -1.342 -0.518 -11.039 1 97.38 279 GLN A O 1
ATOM 2303 N N . TYR A 1 280 ? -0.048 1.129 -10.406 1 97.06 280 TYR A N 1
ATOM 2304 C CA . TYR A 1 280 ? 1.072 0.272 -10.039 1 97.06 280 TYR A CA 1
ATOM 2305 C C . TYR A 1 280 ? 0.962 -0.172 -8.586 1 97.06 280 TYR A C 1
ATOM 2307 O O . TYR A 1 280 ? 1.89 0.025 -7.797 1 97.06 280 TYR A O 1
ATOM 2315 N N . GLN A 1 281 ? -0.116 -0.729 -8.266 1 95.31 281 GLN A N 1
ATOM 2316 C CA . GLN A 1 281 ? -0.458 -1.368 -7.004 1 95.31 281 GLN A CA 1
ATOM 2317 C C . GLN A 1 281 ? -1.431 -2.525 -7.215 1 95.31 281 GLN A C 1
ATOM 2319 O O . GLN A 1 281 ? -2.221 -2.514 -8.164 1 95.31 281 GLN A O 1
ATOM 2324 N N . ASN A 1 282 ? -1.314 -3.488 -6.316 1 95.06 282 ASN A N 1
ATOM 2325 C CA . ASN A 1 282 ? -2.148 -4.676 -6.477 1 95.06 282 ASN A CA 1
ATOM 2326 C C . ASN A 1 282 ? -2.561 -5.254 -5.125 1 95.06 282 ASN A C 1
ATOM 2328 O O . ASN A 1 282 ? -1.85 -5.086 -4.133 1 95.06 282 ASN A O 1
ATOM 2332 N N . ARG A 1 283 ? -3.77 -5.793 -5.09 1 96 283 ARG A N 1
ATOM 2333 C CA . ARG A 1 283 ? -4.293 -6.625 -4.012 1 96 283 ARG A CA 1
ATOM 2334 C C . ARG A 1 283 ? -4.836 -7.941 -4.559 1 96 283 ARG A C 1
ATOM 2336 O O . ARG A 1 283 ? -5.512 -7.961 -5.59 1 96 283 ARG A O 1
ATOM 2343 N N . ILE A 1 284 ? -4.496 -9.023 -3.912 1 97.06 284 ILE A N 1
ATOM 2344 C CA . ILE A 1 284 ? -4.922 -10.328 -4.402 1 97.06 284 ILE A CA 1
ATOM 2345 C C . ILE A 1 284 ? -6.371 -10.586 -4 1 97.06 284 ILE A C 1
ATOM 2347 O O . ILE A 1 284 ? -6.73 -10.445 -2.83 1 97.06 284 ILE A O 1
ATOM 2351 N N . ALA A 1 285 ? -7.156 -10.945 -4.941 1 97.38 285 ALA A N 1
ATOM 2352 C CA . ALA A 1 285 ? -8.555 -11.273 -4.691 1 97.38 285 ALA A CA 1
ATOM 2353 C C . ALA A 1 285 ? -8.711 -12.719 -4.223 1 97.38 285 ALA A C 1
ATOM 2355 O O . ALA A 1 285 ? -7.992 -13.602 -4.68 1 97.38 285 ALA A O 1
ATOM 2356 N N . LEU A 1 286 ? -9.648 -12.938 -3.396 1 97.81 286 LEU A N 1
ATOM 2357 C CA . LEU A 1 286 ? -10 -14.266 -2.908 1 97.81 286 LEU A CA 1
ATOM 2358 C C . LEU A 1 286 ? -10.312 -15.211 -4.066 1 97.81 286 LEU A C 1
ATOM 2360 O O . LEU A 1 286 ? -9.891 -16.375 -4.062 1 97.81 286 LEU A O 1
ATOM 2364 N N . GLU A 1 287 ? -10.992 -14.734 -5.055 1 98.38 287 GLU A N 1
ATOM 2365 C CA . GLU A 1 287 ? -11.391 -15.523 -6.219 1 98.38 287 GLU A CA 1
ATOM 2366 C C . GLU A 1 287 ? -10.164 -16 -7 1 98.38 287 GLU A C 1
ATOM 2368 O O . GLU A 1 287 ? -10.148 -17.125 -7.504 1 98.38 287 GLU A O 1
ATOM 2373 N N . PHE A 1 288 ? -9.188 -15.156 -7.039 1 98.06 288 PHE A N 1
ATOM 2374 C CA . PHE A 1 288 ? -7.957 -15.531 -7.719 1 98.06 288 PHE A CA 1
ATOM 2375 C C . PHE A 1 288 ? -7.254 -16.656 -6.973 1 98.06 288 PHE A C 1
ATOM 2377 O O . PHE A 1 288 ? -6.777 -17.609 -7.594 1 98.06 288 PHE A O 1
ATOM 2384 N N . ASN A 1 289 ? -7.176 -16.516 -5.699 1 97.62 289 ASN A N 1
ATOM 2385 C CA . ASN A 1 289 ? -6.598 -17.562 -4.863 1 97.62 289 ASN A CA 1
ATOM 2386 C C . ASN A 1 289 ? -7.312 -18.891 -5.062 1 97.62 289 ASN A C 1
ATOM 2388 O O . ASN A 1 289 ? -6.668 -19.922 -5.227 1 97.62 289 ASN A O 1
ATOM 2392 N N . HIS A 1 290 ? -8.625 -18.891 -5.125 1 97.75 290 HIS A N 1
ATOM 2393 C CA . HIS A 1 290 ? -9.414 -20.109 -5.258 1 97.75 290 HIS A CA 1
ATOM 2394 C C . HIS A 1 290 ? -9.281 -20.703 -6.656 1 97.75 290 HIS A C 1
ATOM 2396 O O . HIS A 1 290 ? -9.211 -21.922 -6.816 1 97.75 290 HIS A O 1
ATOM 2402 N N . LEU A 1 291 ? -9.234 -19.828 -7.559 1 97.38 291 LEU A N 1
ATOM 2403 C CA . LEU A 1 291 ? -9.211 -20.266 -8.953 1 97.38 291 LEU A CA 1
ATOM 2404 C C . LEU A 1 291 ? -7.914 -21 -9.281 1 97.38 291 LEU A C 1
ATOM 2406 O O . LEU A 1 291 ? -7.879 -21.828 -10.18 1 97.38 291 LEU A O 1
ATOM 2410 N N . TYR A 1 292 ? -6.887 -20.812 -8.539 1 95.62 292 TYR A N 1
ATOM 2411 C CA . TYR A 1 292 ? -5.559 -21.281 -8.906 1 95.62 292 TYR A CA 1
ATOM 2412 C C . TYR A 1 292 ? -5.266 -22.641 -8.266 1 95.62 292 TYR A C 1
ATOM 2414 O O . TYR A 1 292 ? -4.113 -23.078 -8.242 1 95.62 292 TYR A O 1
ATOM 2422 N N . HIS A 1 293 ? -6.215 -23.391 -7.852 1 96.94 293 HIS A N 1
ATOM 2423 C CA . HIS A 1 293 ? -6.02 -24.734 -7.32 1 96.94 293 HIS A CA 1
ATOM 2424 C C . HIS A 1 293 ? -6.09 -25.781 -8.43 1 96.94 293 HIS A C 1
ATOM 2426 O O . HIS A 1 293 ? -7.105 -26.469 -8.586 1 96.94 293 HIS A O 1
ATOM 2432 N N . TRP A 1 294 ? -4.938 -25.953 -9.078 1 97.69 294 TRP A N 1
ATOM 2433 C CA . TRP A 1 294 ? -4.828 -26.812 -10.25 1 97.69 294 TRP A CA 1
ATOM 2434 C C . TRP A 1 294 ? -4.207 -28.156 -9.891 1 97.69 294 TRP A C 1
ATOM 2436 O O . TRP A 1 294 ? -3.404 -28.703 -10.648 1 97.69 294 TRP A O 1
ATOM 2446 N N . HIS A 1 295 ? -4.605 -28.781 -8.797 1 96.56 295 HIS A N 1
ATOM 2447 C CA . HIS A 1 295 ? -3.959 -29.953 -8.234 1 96.56 295 HIS A CA 1
ATOM 2448 C C . HIS A 1 295 ? -4.086 -31.156 -9.164 1 96.56 295 HIS A C 1
ATOM 2450 O O . HIS A 1 295 ? -3.205 -32 -9.195 1 96.56 295 HIS A O 1
ATOM 2456 N N . PRO A 1 296 ? -5.102 -31.219 -10.016 1 97.5 296 PRO A N 1
ATOM 2457 C CA . PRO A 1 296 ? -5.188 -32.344 -10.945 1 97.5 296 PRO A CA 1
ATOM 2458 C C . PRO A 1 296 ? -4.004 -32.406 -11.906 1 97.5 296 PRO A C 1
ATOM 2460 O O . PRO A 1 296 ? -3.742 -33.469 -12.508 1 97.5 296 PRO A O 1
ATOM 2463 N N . LEU A 1 297 ? -3.279 -31.359 -12.047 1 97.62 297 LEU A N 1
ATOM 2464 C CA . LEU A 1 297 ? -2.135 -31.312 -12.953 1 97.62 297 LEU A CA 1
ATOM 2465 C C . LEU A 1 297 ? -1.019 -32.219 -12.453 1 97.62 297 LEU A C 1
ATOM 2467 O O . LEU A 1 297 ? -0.142 -32.625 -13.227 1 97.62 297 LEU A O 1
ATOM 2471 N N . MET A 1 298 ? -1.044 -32.562 -11.211 1 96.94 298 MET A N 1
ATOM 2472 C CA . MET A 1 298 ? 0.026 -33.375 -10.625 1 96.94 298 MET A CA 1
ATOM 2473 C C . MET A 1 298 ? -0.172 -34.844 -10.938 1 96.94 298 MET A C 1
ATOM 2475 O O . MET A 1 298 ? -1.207 -35.438 -10.602 1 96.94 298 MET A O 1
ATOM 2479 N N . PRO A 1 299 ? 0.803 -35.5 -11.5 1 96.44 299 PRO A N 1
ATOM 2480 C CA . PRO A 1 299 ? 0.712 -36.938 -11.758 1 96.44 299 PRO A CA 1
ATOM 2481 C C . PRO A 1 299 ? 0.832 -37.781 -10.484 1 96.44 299 PRO A C 1
ATOM 2483 O O . PRO A 1 299 ? 1.153 -37.219 -9.422 1 96.44 299 PRO A O 1
ATOM 2486 N N . ASP A 1 300 ? 0.501 -39.094 -10.68 1 95.69 300 ASP A N 1
ATOM 2487 C CA . ASP A 1 300 ? 0.628 -40.031 -9.562 1 95.69 300 ASP A CA 1
ATOM 2488 C C . ASP A 1 300 ? 2.045 -40.594 -9.477 1 95.69 300 ASP A C 1
ATOM 2490 O O . ASP A 1 300 ? 2.459 -41.094 -8.422 1 95.69 300 ASP A O 1
ATOM 2494 N N . ASP A 1 301 ? 2.715 -40.531 -10.609 1 95.94 301 ASP A N 1
ATOM 2495 C CA . ASP A 1 301 ? 4.078 -41.062 -10.688 1 95.94 301 ASP A CA 1
ATOM 2496 C C . ASP A 1 301 ? 4.969 -40.125 -11.523 1 95.94 301 ASP A C 1
ATOM 2498 O O . ASP A 1 301 ? 4.48 -39.406 -12.391 1 95.94 301 ASP A O 1
ATOM 2502 N N . PHE A 1 302 ? 6.242 -40.188 -11.195 1 97.62 302 PHE A N 1
ATOM 2503 C CA . PHE A 1 302 ? 7.254 -39.406 -11.914 1 97.62 302 PHE A CA 1
ATOM 2504 C C . PHE A 1 302 ? 8.422 -40.312 -12.32 1 97.62 302 PHE A C 1
ATOM 2506 O O . PHE A 1 302 ? 8.945 -41.062 -11.5 1 97.62 302 PHE A O 1
ATOM 2513 N N . THR A 1 303 ? 8.734 -40.25 -13.555 1 97.94 303 THR A N 1
ATOM 2514 C CA . THR A 1 303 ? 9.93 -40.938 -14.023 1 97.94 303 THR A CA 1
ATOM 2515 C C . THR A 1 303 ? 11.109 -39.969 -14.102 1 97.94 303 THR A C 1
ATOM 2517 O O . THR A 1 303 ? 11.117 -39.062 -14.914 1 97.94 303 THR A O 1
ATOM 2520 N N . ILE A 1 304 ? 12.125 -40.281 -13.266 1 98.38 304 ILE A N 1
ATOM 2521 C CA . ILE A 1 304 ? 13.312 -39.406 -13.203 1 98.38 304 ILE A CA 1
ATOM 2522 C C . ILE A 1 304 ? 14.547 -40.25 -13.562 1 98.38 304 ILE A C 1
ATOM 2524 O O . ILE A 1 304 ? 14.898 -41.188 -12.859 1 98.38 304 ILE A O 1
ATOM 2528 N N . GLY A 1 305 ? 15.219 -39.844 -14.633 1 97.06 305 GLY A N 1
ATOM 2529 C CA . GLY A 1 305 ? 16.406 -40.562 -15.047 1 97.06 305 GLY A CA 1
ATOM 2530 C C . GLY A 1 305 ? 16.156 -42.031 -15.281 1 97.06 305 GLY A C 1
ATOM 2531 O O . GLY A 1 305 ? 16.969 -42.906 -14.906 1 97.06 305 GLY A O 1
ATOM 2532 N N . GLY A 1 306 ? 14.992 -42.281 -15.648 1 96.81 306 GLY A N 1
ATOM 2533 C CA . GLY A 1 306 ? 14.656 -43.688 -15.953 1 96.81 306 GLY A CA 1
ATOM 2534 C C . GLY A 1 306 ? 14.086 -44.438 -14.766 1 96.81 306 GLY A C 1
ATOM 2535 O O . GLY A 1 306 ? 13.641 -45.562 -14.898 1 96.81 306 GLY A O 1
ATOM 2536 N N . VAL A 1 307 ? 14.039 -43.812 -13.633 1 98 307 VAL A N 1
ATOM 2537 C CA . VAL A 1 307 ? 13.508 -44.469 -12.43 1 98 307 VAL A CA 1
ATOM 2538 C C . VAL A 1 307 ? 12.109 -43.938 -12.133 1 98 307 VAL A C 1
ATOM 2540 O O . VAL A 1 307 ? 11.883 -42.719 -12.133 1 98 307 VAL A O 1
ATOM 2543 N N . ASN A 1 308 ? 11.188 -44.844 -11.914 1 97.69 308 ASN A N 1
ATOM 2544 C CA . ASN A 1 308 ? 9.82 -44.438 -11.602 1 97.69 308 ASN A CA 1
ATOM 2545 C C . ASN A 1 308 ? 9.625 -44.25 -10.102 1 97.69 308 ASN A C 1
ATOM 2547 O O . ASN A 1 308 ? 9.977 -45.125 -9.297 1 97.69 308 ASN A O 1
ATOM 2551 N N . TYR A 1 309 ? 9.188 -43.094 -9.688 1 97.75 309 TYR A N 1
ATOM 2552 C CA . TYR A 1 309 ? 8.852 -42.719 -8.312 1 97.75 309 TYR A CA 1
ATOM 2553 C C . TYR A 1 309 ? 7.355 -42.469 -8.164 1 97.75 309 TYR A C 1
ATOM 2555 O O . TYR A 1 309 ? 6.766 -41.75 -8.977 1 97.75 309 TYR A O 1
ATOM 2563 N N . THR A 1 310 ? 6.742 -43.062 -7.164 1 96.69 310 THR A N 1
ATOM 2564 C CA . THR A 1 310 ? 5.363 -42.719 -6.844 1 96.69 310 THR A CA 1
ATOM 2565 C C . THR A 1 310 ? 5.289 -41.344 -6.168 1 96.69 310 THR A C 1
ATOM 2567 O O . THR A 1 310 ? 6.312 -40.812 -5.766 1 96.69 310 THR A O 1
ATOM 2570 N N . MET A 1 311 ? 4.113 -40.875 -6.145 1 94.75 311 MET A N 1
ATOM 2571 C CA . MET A 1 311 ? 3.936 -39.625 -5.414 1 94.75 311 MET A CA 1
ATOM 2572 C C . MET A 1 311 ? 4.363 -39.75 -3.957 1 94.75 311 MET A C 1
ATOM 2574 O O . MET A 1 311 ? 4.91 -38.844 -3.363 1 94.75 311 MET A O 1
ATOM 2578 N N . LYS A 1 312 ? 4.125 -40.906 -3.414 1 94.19 312 LYS A N 1
ATOM 2579 C CA . LYS A 1 312 ? 4.562 -41.188 -2.049 1 94.19 312 LYS A CA 1
ATOM 2580 C C . LYS A 1 312 ? 6.078 -41.031 -1.918 1 94.19 312 LYS A C 1
ATOM 2582 O O . LYS A 1 312 ? 6.574 -40.5 -0.93 1 94.19 312 LYS A O 1
ATOM 2587 N N . ASP A 1 313 ? 6.77 -41.469 -2.979 1 94.62 313 ASP A N 1
ATOM 2588 C CA . ASP A 1 313 ? 8.227 -41.375 -2.998 1 94.62 313 ASP A CA 1
ATOM 2589 C C . ASP A 1 313 ? 8.68 -39.938 -3.117 1 94.62 313 ASP A C 1
ATOM 2591 O O . ASP A 1 313 ? 9.758 -39.562 -2.645 1 94.62 313 ASP A O 1
ATOM 2595 N N . PHE A 1 314 ? 7.867 -39.094 -3.746 1 94.25 314 PHE A N 1
ATOM 2596 C CA . PHE A 1 314 ? 8.195 -37.688 -4.035 1 94.25 314 PHE A CA 1
ATOM 2597 C C . PHE A 1 314 ? 7.973 -36.812 -2.803 1 94.25 314 PHE A C 1
ATOM 2599 O O . PHE A 1 314 ? 8.688 -35.844 -2.598 1 94.25 314 PHE A O 1
ATOM 2606 N N . LEU A 1 315 ? 7.066 -37.188 -2.004 1 94.62 315 LEU A N 1
ATOM 2607 C CA . LEU A 1 315 ? 6.691 -36.375 -0.861 1 94.62 315 LEU A CA 1
ATOM 2608 C C . LEU A 1 315 ? 7.836 -36.281 0.143 1 94.62 315 LEU A C 1
ATOM 2610 O O . LEU A 1 315 ? 8.406 -37.312 0.53 1 94.62 315 LEU A O 1
ATOM 2614 N N . VAL A 1 316 ? 8.219 -35.031 0.494 1 95.81 316 VAL A N 1
ATOM 2615 C CA . VAL A 1 316 ? 9.195 -34.719 1.521 1 95.81 316 VAL A CA 1
ATOM 2616 C C . VAL A 1 316 ? 10.547 -35.312 1.171 1 95.81 316 VAL A C 1
ATOM 2618 O O . VAL A 1 316 ? 11.219 -35.906 2.033 1 95.81 316 VAL A O 1
ATOM 2621 N N . ASN A 1 317 ? 10.836 -35.312 -0.095 1 95.81 317 ASN A N 1
ATOM 2622 C CA . ASN A 1 317 ? 12.062 -35.969 -0.539 1 95.81 317 ASN A CA 1
ATOM 2623 C C . ASN A 1 317 ? 12.852 -35.062 -1.489 1 95.81 317 ASN A C 1
ATOM 2625 O O . ASN A 1 317 ? 13.133 -35.469 -2.625 1 95.81 317 ASN A O 1
ATOM 2629 N N . PRO A 1 318 ? 13.266 -33.969 -0.99 1 95.44 318 PRO A N 1
ATOM 2630 C CA . PRO A 1 318 ? 14.039 -33.062 -1.841 1 95.44 318 PRO A CA 1
ATOM 2631 C C . PRO A 1 318 ? 15.367 -33.656 -2.299 1 95.44 318 PRO A C 1
ATOM 2633 O O . PRO A 1 318 ? 15.922 -33.25 -3.318 1 95.44 318 PRO A O 1
ATOM 2636 N N . LYS A 1 319 ? 15.859 -34.688 -1.626 1 95.69 319 LYS A N 1
ATOM 2637 C CA . LYS A 1 319 ? 17.141 -35.312 -1.922 1 95.69 319 LYS A CA 1
ATOM 2638 C C . LYS A 1 319 ? 17.125 -35.969 -3.293 1 95.69 319 LYS A C 1
ATOM 2640 O O . LYS A 1 319 ? 18.172 -36.219 -3.879 1 95.69 319 LYS A O 1
ATOM 2645 N N . LEU A 1 320 ? 15.945 -36.219 -3.785 1 96.88 320 LEU A N 1
ATOM 2646 C CA . LEU A 1 320 ? 15.82 -36.844 -5.105 1 96.88 320 LEU A CA 1
ATOM 2647 C C . LEU A 1 320 ? 16.453 -35.969 -6.172 1 96.88 320 LEU A C 1
ATOM 2649 O O . LEU A 1 320 ? 17.016 -36.438 -7.148 1 96.88 320 LEU A O 1
ATOM 2653 N N . VAL A 1 321 ? 16.328 -34.656 -6.004 1 98.38 321 VAL A N 1
ATOM 2654 C CA . VAL A 1 321 ? 16.891 -33.719 -6.973 1 98.38 321 VAL A CA 1
ATOM 2655 C C . VAL A 1 321 ? 18.422 -33.781 -6.926 1 98.38 321 VAL A C 1
ATOM 2657 O O . VAL A 1 321 ? 19.078 -33.781 -7.969 1 98.38 321 VAL A O 1
ATOM 2660 N N . ILE A 1 322 ? 18.938 -33.875 -5.738 1 97.75 322 ILE A N 1
ATOM 2661 C CA . ILE A 1 322 ? 20.391 -33.938 -5.539 1 97.75 322 ILE A CA 1
ATOM 2662 C C . ILE A 1 322 ? 20.922 -35.25 -6.074 1 97.75 322 ILE A C 1
ATOM 2664 O O . ILE A 1 322 ? 21.953 -35.281 -6.762 1 97.75 322 ILE A O 1
ATOM 2668 N N . LYS A 1 323 ? 20.219 -36.281 -5.766 1 97.38 323 LYS A N 1
ATOM 2669 C CA . LYS A 1 323 ? 20.625 -37.625 -6.195 1 97.38 323 LYS A CA 1
ATOM 2670 C C . LYS A 1 323 ? 20.75 -37.719 -7.711 1 97.38 323 LYS A C 1
ATOM 2672 O O . LYS A 1 323 ? 21.734 -38.25 -8.234 1 97.38 323 LYS A O 1
ATOM 2677 N N . HIS A 1 324 ? 19.781 -37.188 -8.438 1 97.62 324 HIS A N 1
ATOM 2678 C CA . HIS A 1 324 ? 19.75 -37.312 -9.891 1 97.62 324 HIS A CA 1
ATOM 2679 C C . HIS A 1 324 ? 20.484 -36.188 -10.57 1 97.62 324 HIS A C 1
ATOM 2681 O O . HIS A 1 324 ? 20.938 -36.312 -11.711 1 97.62 324 HIS A O 1
ATOM 2687 N N . GLY A 1 325 ? 20.609 -35.062 -9.852 1 97.81 325 GLY A N 1
ATOM 2688 C CA . GLY A 1 325 ? 21.188 -33.875 -10.438 1 97.81 325 GLY A CA 1
ATOM 2689 C C . GLY A 1 325 ? 20.156 -32.969 -11.109 1 97.81 325 GLY A C 1
ATOM 2690 O O . GLY A 1 325 ? 19.125 -33.469 -11.578 1 97.81 325 GLY A O 1
ATOM 2691 N N . MET A 1 326 ? 20.469 -31.672 -11.18 1 98.44 326 MET A N 1
ATOM 2692 C CA . MET A 1 326 ? 19.547 -30.656 -11.695 1 98.44 326 MET A CA 1
ATOM 2693 C C . MET A 1 326 ? 19.188 -30.953 -13.148 1 98.44 326 MET A C 1
ATOM 2695 O O . MET A 1 326 ? 18.016 -30.922 -13.516 1 98.44 326 MET A O 1
ATOM 2699 N N . ALA A 1 327 ? 20.188 -31.234 -13.977 1 98.38 327 ALA A N 1
ATOM 2700 C CA . ALA A 1 327 ? 19.984 -31.438 -15.406 1 98.38 327 ALA A CA 1
ATOM 2701 C C . ALA A 1 327 ? 19.031 -32.594 -15.672 1 98.38 327 ALA A C 1
ATOM 2703 O O . ALA A 1 327 ? 18.062 -32.469 -16.422 1 98.38 327 ALA A O 1
ATOM 2704 N N . THR A 1 328 ? 19.297 -33.75 -15.055 1 98.25 328 THR A N 1
ATOM 2705 C CA . THR A 1 328 ? 18.484 -34.969 -15.25 1 98.25 328 THR A CA 1
ATOM 2706 C C . THR A 1 328 ? 17.062 -34.719 -14.734 1 98.25 328 THR A C 1
ATOM 2708 O O . THR A 1 328 ? 16.094 -35.188 -15.352 1 98.25 328 THR A O 1
ATOM 2711 N N . PHE A 1 329 ? 16.969 -34.094 -13.633 1 98.44 329 PHE A N 1
ATOM 2712 C CA . PHE A 1 329 ? 15.664 -33.875 -13 1 98.44 329 PHE A CA 1
ATOM 2713 C C . PHE A 1 329 ? 14.773 -33 -13.883 1 98.44 329 PHE A C 1
ATOM 2715 O O . PHE A 1 329 ? 13.633 -33.375 -14.164 1 98.44 329 PHE A O 1
ATOM 2722 N N . VAL A 1 330 ? 15.289 -31.844 -14.352 1 98.62 330 VAL A N 1
ATOM 2723 C CA . VAL A 1 330 ? 14.5 -30.922 -15.164 1 98.62 330 VAL A CA 1
ATOM 2724 C C . VAL A 1 330 ? 14.203 -31.562 -16.516 1 98.62 330 VAL A C 1
ATOM 2726 O O . VAL A 1 330 ? 13.102 -31.422 -17.047 1 98.62 330 VAL A O 1
ATOM 2729 N N . ASP A 1 331 ? 15.164 -32.281 -17.094 1 98.5 331 ASP A N 1
ATOM 2730 C CA . ASP A 1 331 ? 14.969 -33 -18.344 1 98.5 331 ASP A CA 1
ATOM 2731 C C . ASP A 1 331 ? 13.789 -33.969 -18.25 1 98.5 331 ASP A C 1
ATOM 2733 O O . ASP A 1 331 ? 12.93 -34 -19.125 1 98.5 331 ASP A O 1
ATOM 2737 N N . SER A 1 332 ? 13.781 -34.719 -17.172 1 98.62 332 SER A N 1
ATOM 2738 C CA . SER A 1 332 ? 12.758 -35.75 -16.953 1 98.62 332 SER A CA 1
ATOM 2739 C C . SER A 1 332 ? 11.375 -35.125 -16.812 1 98.62 332 SER A C 1
ATOM 2741 O O . SER A 1 332 ? 10.398 -35.594 -17.375 1 98.62 332 SER A O 1
ATOM 2743 N N . LEU A 1 333 ? 11.273 -34.031 -16.016 1 98.62 333 LEU A N 1
ATOM 2744 C CA . LEU A 1 333 ? 9.984 -33.375 -15.812 1 98.62 333 LEU A CA 1
ATOM 2745 C C . LEU A 1 333 ? 9.484 -32.75 -17.109 1 98.62 333 LEU A C 1
ATOM 2747 O O . LEU A 1 333 ? 8.273 -32.688 -17.344 1 98.62 333 LEU A O 1
ATOM 2751 N N . SER A 1 334 ? 10.414 -32.312 -17.984 1 98.62 334 SER A N 1
ATOM 2752 C CA . SER A 1 334 ? 10.07 -31.688 -19.266 1 98.62 334 SER A CA 1
ATOM 2753 C C . SER A 1 334 ? 9.516 -32.719 -20.25 1 98.62 334 SER A C 1
ATOM 2755 O O . SER A 1 334 ? 8.797 -32.344 -21.188 1 98.62 334 SER A O 1
ATOM 2757 N N . LYS A 1 335 ? 9.805 -34.031 -20 1 98.12 335 LYS A N 1
ATOM 2758 C CA . LYS A 1 335 ? 9.5 -35.062 -20.984 1 98.12 335 LYS A CA 1
ATOM 2759 C C . LYS A 1 335 ? 8.352 -35.938 -20.531 1 98.12 335 LYS A C 1
ATOM 2761 O O . LYS A 1 335 ? 8.102 -37 -21.109 1 98.12 335 LYS A O 1
ATOM 2766 N N . GLN A 1 336 ? 7.668 -35.531 -19.516 1 96.75 336 GLN A N 1
ATOM 2767 C CA . GLN A 1 336 ? 6.523 -36.312 -19.062 1 96.75 336 GLN A CA 1
ATOM 2768 C C . GLN A 1 336 ? 5.289 -35.438 -18.891 1 96.75 336 GLN A C 1
ATOM 2770 O O . GLN A 1 336 ? 5.402 -34.25 -18.547 1 96.75 336 GLN A O 1
ATOM 2775 N N . ASN A 1 337 ? 4.172 -36.031 -19.062 1 96.62 337 ASN A N 1
ATOM 2776 C CA . ASN A 1 337 ? 2.912 -35.281 -19.094 1 96.62 337 ASN A CA 1
ATOM 2777 C C . ASN A 1 337 ? 2.432 -34.938 -17.688 1 96.62 337 ASN A C 1
ATOM 2779 O O . ASN A 1 337 ? 2.541 -35.75 -16.766 1 96.62 337 ASN A O 1
ATOM 2783 N N . ALA A 1 338 ? 1.912 -33.719 -17.547 1 98.06 338 ALA A N 1
ATOM 2784 C CA . ALA A 1 338 ? 1.067 -33.375 -16.406 1 98.06 338 ALA A CA 1
ATOM 2785 C C . ALA A 1 338 ? -0.323 -34 -16.547 1 98.06 338 ALA A C 1
ATOM 2787 O O . ALA A 1 338 ? -0.63 -34.625 -17.562 1 98.06 338 ALA A O 1
ATOM 2788 N N . GLY A 1 339 ? -1.057 -33.906 -15.484 1 97.44 339 GLY A N 1
ATOM 2789 C CA . GLY A 1 339 ? -2.445 -34.312 -15.555 1 97.44 339 GLY A CA 1
ATOM 2790 C C . GLY A 1 339 ? -3.367 -33.281 -16.125 1 97.44 339 GLY A C 1
ATOM 2791 O O . GLY A 1 339 ? -3.021 -32.094 -16.156 1 97.44 339 GLY A O 1
ATOM 2792 N N . ALA A 1 340 ? -4.516 -33.75 -16.625 1 96.31 340 ALA A N 1
ATOM 2793 C CA . ALA A 1 340 ? -5.535 -32.812 -17.125 1 96.31 340 ALA A CA 1
ATOM 2794 C C . ALA A 1 340 ? -6.316 -32.188 -15.969 1 96.31 340 ALA A C 1
ATOM 2796 O O . ALA A 1 340 ? -6.625 -32.875 -14.984 1 96.31 340 ALA A O 1
ATOM 2797 N N . PHE A 1 341 ? -6.551 -30.906 -16.078 1 96.75 341 PHE A N 1
ATOM 2798 C CA . PHE A 1 341 ? -7.465 -30.234 -15.156 1 96.75 341 PHE A CA 1
ATOM 2799 C C . PHE A 1 341 ? -8.914 -30.531 -15.516 1 96.75 341 PHE A C 1
ATOM 2801 O O . PHE A 1 341 ? -9.539 -29.766 -16.266 1 96.75 341 PHE A O 1
ATOM 2808 N N . THR A 1 342 ? -9.438 -31.609 -14.984 1 96 342 THR A N 1
ATOM 2809 C CA . THR A 1 342 ? -10.781 -32.062 -15.312 1 96 342 THR A CA 1
ATOM 2810 C C . THR A 1 342 ? -11.336 -32.938 -14.195 1 96 342 THR A C 1
ATOM 2812 O O . THR A 1 342 ? -10.648 -33.219 -13.211 1 96 342 THR A O 1
ATOM 2815 N N . VAL A 1 343 ? -12.609 -33.281 -14.352 1 96.75 343 VAL A N 1
ATOM 2816 C CA . VAL A 1 343 ? -13.305 -34.094 -13.352 1 96.75 343 VAL A CA 1
ATOM 2817 C C . VAL A 1 343 ? -12.656 -35.469 -13.273 1 96.75 343 VAL A C 1
ATOM 2819 O O . VAL A 1 343 ? -12.125 -35.969 -14.266 1 96.75 343 VAL A O 1
ATOM 2822 N N . ARG A 1 344 ? -12.672 -36.031 -12.047 1 97.5 344 ARG A N 1
ATOM 2823 C CA . ARG A 1 344 ? -12.211 -37.375 -11.75 1 97.5 344 ARG A CA 1
ATOM 2824 C C . ARG A 1 344 ? -10.734 -37.531 -12.109 1 97.5 344 ARG A C 1
ATOM 2826 O O . ARG A 1 344 ? -10.344 -38.562 -12.688 1 97.5 344 ARG A O 1
ATOM 2833 N N . ASN A 1 345 ? -9.938 -36.531 -11.898 1 97.88 345 ASN A N 1
ATOM 2834 C CA . ASN A 1 345 ? -8.508 -36.594 -12.164 1 97.88 345 ASN A CA 1
ATOM 2835 C C . ASN A 1 345 ? -7.695 -35.938 -11.039 1 97.88 345 ASN A C 1
ATOM 2837 O O . ASN A 1 345 ? -6.531 -35.594 -11.234 1 97.88 345 ASN A O 1
ATOM 2841 N N . HIS A 1 346 ? -8.344 -35.781 -9.859 1 98.06 346 HIS A N 1
ATOM 2842 C CA . HIS A 1 346 ? -7.684 -35.219 -8.688 1 98.06 346 HIS A CA 1
ATOM 2843 C C . HIS A 1 346 ? -6.934 -36.281 -7.906 1 98.06 346 HIS A C 1
ATOM 2845 O O . HIS A 1 346 ? -7.527 -37.312 -7.5 1 98.06 346 HIS A O 1
ATOM 2851 N N . GLY A 1 347 ? -5.664 -36.094 -7.684 1 96.69 347 GLY A N 1
ATOM 2852 C CA . GLY A 1 347 ? -4.848 -37.062 -6.984 1 96.69 347 GLY A CA 1
ATOM 2853 C C . GLY A 1 347 ? -5.23 -37.219 -5.527 1 96.69 347 GLY A C 1
ATOM 2854 O O . GLY A 1 347 ? -5.801 -36.312 -4.922 1 96.69 347 GLY A O 1
ATOM 2855 N N . LYS A 1 348 ? -4.855 -38.312 -4.926 1 94.81 348 LYS A N 1
ATOM 2856 C CA . LYS A 1 348 ? -5.32 -38.719 -3.6 1 94.81 348 LYS A CA 1
ATOM 2857 C C . LYS A 1 348 ? -4.707 -37.844 -2.514 1 94.81 348 LYS A C 1
ATOM 2859 O O . LYS A 1 348 ? -5.328 -37.594 -1.476 1 94.81 348 LYS A O 1
ATOM 2864 N N . TYR A 1 349 ? -3.561 -37.219 -2.721 1 94.31 349 TYR A N 1
ATOM 2865 C CA . TYR A 1 349 ? -2.805 -36.594 -1.642 1 94.31 349 TYR A CA 1
ATOM 2866 C C . TYR A 1 349 ? -3.277 -35.156 -1.404 1 94.31 349 TYR A C 1
ATOM 2868 O O . TYR A 1 349 ? -2.93 -34.562 -0.395 1 94.31 349 TYR A O 1
ATOM 2876 N N . THR A 1 350 ? -4.074 -34.594 -2.312 1 95.38 350 THR A N 1
ATOM 2877 C CA . THR A 1 350 ? -4.535 -33.219 -2.121 1 95.38 350 THR A CA 1
ATOM 2878 C C . THR A 1 350 ? -6.059 -33.156 -2.051 1 95.38 350 THR A C 1
ATOM 2880 O O . THR A 1 350 ? -6.656 -32.094 -2.244 1 95.38 350 THR A O 1
ATOM 2883 N N . LEU A 1 351 ? -6.672 -34.344 -1.809 1 97 351 LEU A N 1
ATOM 2884 C CA . LEU A 1 351 ? -8.125 -34.406 -1.699 1 97 351 LEU A CA 1
ATOM 2885 C C . LEU A 1 351 ? -8.617 -33.531 -0.53 1 97 351 LEU A C 1
ATOM 2887 O O . LEU A 1 351 ? -9.641 -32.875 -0.633 1 97 351 LEU A O 1
ATOM 2891 N N . ASN A 1 352 ? -7.871 -33.562 0.57 1 96.25 352 ASN A N 1
ATOM 2892 C CA . ASN A 1 352 ? -8.25 -32.75 1.716 1 96.25 352 ASN A CA 1
ATOM 2893 C C . ASN A 1 352 ? -8.18 -31.266 1.39 1 96.25 352 ASN A C 1
ATOM 2895 O O . ASN A 1 352 ? -8.977 -30.469 1.896 1 96.25 352 ASN A O 1
ATOM 2899 N N . VAL A 1 353 ? -7.211 -30.875 0.58 1 96.12 353 VAL A N 1
ATOM 2900 C CA . VAL A 1 353 ? -7.023 -29.484 0.211 1 96.12 353 VAL A CA 1
ATOM 2901 C C . VAL A 1 353 ? -8.242 -28.984 -0.574 1 96.12 353 VAL A C 1
ATOM 2903 O O . VAL A 1 353 ? -8.766 -27.906 -0.3 1 96.12 353 VAL A O 1
ATOM 2906 N N . VAL A 1 354 ? -8.719 -29.766 -1.488 1 97.94 354 VAL A N 1
ATOM 2907 C CA . VAL A 1 354 ? -9.844 -29.328 -2.312 1 97.94 354 VAL A CA 1
ATOM 2908 C C . VAL A 1 354 ? -11.125 -29.328 -1.485 1 97.94 354 VAL A C 1
ATOM 2910 O O . VAL A 1 354 ? -11.992 -28.469 -1.675 1 97.94 354 VAL A O 1
ATOM 2913 N N . LYS A 1 355 ? -11.297 -30.328 -0.587 1 98.44 355 LYS A N 1
ATOM 2914 C CA . LYS A 1 355 ? -12.445 -30.312 0.309 1 98.44 355 LYS A CA 1
ATOM 2915 C C . LYS A 1 355 ? -12.484 -29.016 1.134 1 98.44 355 LYS A C 1
ATOM 2917 O O . LYS A 1 355 ? -13.531 -28.375 1.228 1 98.44 355 LYS A O 1
ATOM 2922 N N . GLU A 1 356 ? -11.336 -28.641 1.654 1 97.94 356 GLU A N 1
ATOM 2923 C CA . GLU A 1 356 ? -11.242 -27.406 2.445 1 97.94 356 GLU A CA 1
ATOM 2924 C C . GLU A 1 356 ? -11.5 -26.188 1.584 1 97.94 356 GLU A C 1
ATOM 2926 O O . GLU A 1 356 ? -12.117 -25.219 2.041 1 97.94 356 GLU A O 1
ATOM 2931 N N . LEU A 1 357 ? -10.984 -26.219 0.386 1 98.25 357 LEU A N 1
ATOM 2932 C CA . LEU A 1 357 ? -11.203 -25.109 -0.54 1 98.25 357 LEU A CA 1
ATOM 2933 C C . LEU A 1 357 ? -12.695 -24.859 -0.744 1 98.25 357 LEU A C 1
ATOM 2935 O O . LEU A 1 357 ? -13.141 -23.703 -0.693 1 98.25 357 LEU A O 1
ATOM 2939 N N . ILE A 1 358 ? -13.438 -25.906 -0.97 1 98.56 358 ILE A N 1
ATOM 2940 C CA . ILE A 1 358 ? -14.883 -25.797 -1.176 1 98.56 358 ILE A CA 1
ATOM 2941 C C . ILE A 1 358 ? -15.547 -25.281 0.096 1 98.56 358 ILE A C 1
ATOM 2943 O O . ILE A 1 358 ? -16.391 -24.375 0.042 1 98.56 358 ILE A O 1
ATOM 2947 N N . LYS A 1 359 ? -15.141 -25.812 1.223 1 98.56 359 LYS A N 1
ATOM 2948 C CA . LYS A 1 359 ? -15.688 -25.359 2.5 1 98.56 359 LYS A CA 1
ATOM 2949 C C . LYS A 1 359 ? -15.383 -23.891 2.746 1 98.56 359 LYS A C 1
ATOM 2951 O O . LYS A 1 359 ? -16.234 -23.141 3.248 1 98.56 359 LYS A O 1
ATOM 2956 N N . HIS A 1 360 ? -14.164 -23.5 2.445 1 98.38 360 HIS A N 1
ATOM 2957 C CA . HIS A 1 360 ? -13.789 -22.094 2.59 1 98.38 360 HIS A CA 1
ATOM 2958 C C . HIS A 1 360 ? -14.656 -21.203 1.713 1 98.38 360 HIS A C 1
ATOM 2960 O O . HIS A 1 360 ? -15.086 -20.125 2.148 1 98.38 360 HIS A O 1
ATOM 2966 N N . GLY A 1 361 ? -14.875 -21.656 0.452 1 98.25 361 GLY A N 1
ATOM 2967 C CA . GLY A 1 361 ? -15.766 -20.891 -0.417 1 98.25 361 GLY A CA 1
ATOM 2968 C C . GLY A 1 361 ? -17.156 -20.719 0.164 1 98.25 361 GLY A C 1
ATOM 2969 O O . GLY A 1 361 ? -17.75 -19.641 0.018 1 98.25 361 GLY A O 1
ATOM 2970 N N . ARG A 1 362 ? -17.672 -21.797 0.845 1 98.38 362 ARG A N 1
ATOM 2971 C CA . ARG A 1 362 ? -18.984 -21.766 1.476 1 98.38 362 ARG A CA 1
ATOM 2972 C C . ARG A 1 362 ? -18.984 -20.844 2.691 1 98.38 362 ARG A C 1
ATOM 2974 O O . ARG A 1 362 ? -19.891 -20.016 2.857 1 98.38 362 ARG A O 1
ATOM 2981 N N . THR A 1 363 ? -17.922 -20.938 3.471 1 97.5 363 THR A N 1
ATOM 2982 C CA . THR A 1 363 ? -17.781 -20.109 4.668 1 97.5 363 THR A CA 1
ATOM 2983 C C . THR A 1 363 ? -17.766 -18.625 4.309 1 97.5 363 THR A C 1
ATOM 2985 O O . THR A 1 363 ? -18.391 -17.812 4.988 1 97.5 363 THR A O 1
ATOM 2988 N N . LEU A 1 364 ? -17.141 -18.297 3.223 1 98 364 LEU A N 1
ATOM 2989 C CA . LEU A 1 364 ? -16.953 -16.906 2.811 1 98 364 LEU A CA 1
ATOM 2990 C C . LEU A 1 364 ? -18.062 -16.484 1.848 1 98 364 LEU A C 1
ATOM 2992 O O . LEU A 1 364 ? -18.062 -15.352 1.355 1 98 364 LEU A O 1
ATOM 2996 N N . ARG A 1 365 ? -18.953 -17.375 1.553 1 98.06 365 ARG A N 1
ATOM 2997 C CA . ARG A 1 365 ? -20.156 -17.141 0.766 1 98.06 365 ARG A CA 1
ATOM 2998 C C . ARG A 1 365 ? -19.812 -16.594 -0.612 1 98.06 365 ARG A C 1
ATOM 3000 O O . ARG A 1 365 ? -20.375 -15.57 -1.03 1 98.06 365 ARG A O 1
ATOM 3007 N N . LEU A 1 366 ? -18.906 -17.234 -1.352 1 98.5 366 LEU A N 1
ATOM 3008 C CA . LEU A 1 366 ? -18.609 -16.859 -2.73 1 98.5 366 LEU A CA 1
ATOM 3009 C C . LEU A 1 366 ? -19.859 -16.906 -3.6 1 98.5 366 LEU A C 1
ATOM 3011 O O . LEU A 1 366 ? -20.734 -17.734 -3.375 1 98.5 366 LEU A O 1
ATOM 3015 N N . GLN A 1 367 ? -19.906 -16.031 -4.57 1 98.44 367 GLN A N 1
ATOM 3016 C CA . GLN A 1 367 ? -21 -16.016 -5.535 1 98.44 367 GLN A CA 1
ATOM 3017 C C . GLN A 1 367 ? -20.938 -17.25 -6.445 1 98.44 367 GLN A C 1
ATOM 3019 O O . GLN A 1 367 ? -19.875 -17.859 -6.59 1 98.44 367 GLN A O 1
ATOM 3024 N N . PRO A 1 368 ? -22.109 -17.625 -7.016 1 98.69 368 PRO A N 1
ATOM 3025 C CA . PRO A 1 368 ? -22.094 -18.703 -8.008 1 98.69 368 PRO A CA 1
ATOM 3026 C C . PRO A 1 368 ? -21.266 -18.359 -9.242 1 98.69 368 PRO A C 1
ATOM 3028 O O . PRO A 1 368 ? -21.078 -17.188 -9.555 1 98.69 368 PRO A O 1
ATOM 3031 N N . LEU A 1 369 ? -20.812 -19.391 -9.953 1 98.75 369 LEU A N 1
ATOM 3032 C CA . LEU A 1 369 ? -19.938 -19.25 -11.109 1 98.75 369 LEU A CA 1
ATOM 3033 C C . LEU A 1 369 ? -20.516 -18.234 -12.094 1 98.75 369 LEU A C 1
ATOM 3035 O O . LEU A 1 369 ? -19.797 -17.359 -12.594 1 98.75 369 LEU A O 1
ATOM 3039 N N . ASN A 1 370 ? -21.781 -18.281 -12.367 1 98.81 370 ASN A N 1
ATOM 3040 C CA . ASN A 1 370 ? -22.406 -17.438 -13.391 1 98.81 370 ASN A CA 1
ATOM 3041 C C . ASN A 1 370 ? -22.312 -15.961 -13.023 1 98.81 370 ASN A C 1
ATOM 3043 O O . ASN A 1 370 ? -22.188 -15.109 -13.906 1 98.81 370 ASN A O 1
ATOM 3047 N N . ASN A 1 371 ? -22.391 -15.625 -11.711 1 98.69 371 ASN A N 1
ATOM 3048 C CA . ASN A 1 371 ? -22.234 -14.227 -11.312 1 98.69 371 ASN A CA 1
ATOM 3049 C C . ASN A 1 371 ? -20.844 -13.703 -11.633 1 98.69 371 ASN A C 1
ATOM 3051 O O . ASN A 1 371 ? -20.672 -12.547 -12.031 1 98.69 371 ASN A O 1
ATOM 3055 N N . TYR A 1 372 ? -19.859 -14.531 -11.477 1 98.62 372 TYR A N 1
ATOM 3056 C CA . TYR A 1 372 ? -18.5 -14.133 -11.812 1 98.62 372 TYR A CA 1
ATOM 3057 C C . TYR A 1 372 ? -18.312 -14.047 -13.32 1 98.62 372 TYR A C 1
ATOM 3059 O O . TYR A 1 372 ? -17.609 -13.164 -13.82 1 98.62 372 TYR A O 1
ATOM 3067 N N . ARG A 1 373 ? -18.891 -15.055 -14.047 1 98.56 373 ARG A N 1
ATOM 3068 C CA . ARG A 1 373 ? -18.844 -14.961 -15.508 1 98.56 373 ARG A CA 1
ATOM 3069 C C . ARG A 1 373 ? -19.391 -13.617 -15.984 1 98.56 373 ARG A C 1
ATOM 3071 O O . ARG A 1 373 ? -18.75 -12.93 -16.781 1 98.56 373 ARG A O 1
ATOM 3078 N N . LYS A 1 374 ? -20.516 -13.188 -15.438 1 98.38 374 LYS A N 1
ATOM 3079 C CA . LYS A 1 374 ? -21.125 -11.898 -15.781 1 98.38 374 LYS A CA 1
ATOM 3080 C C . LYS A 1 374 ? -20.172 -10.75 -15.461 1 98.38 374 LYS A C 1
ATOM 3082 O O . LYS A 1 374 ? -19.969 -9.852 -16.281 1 98.38 374 LYS A O 1
ATOM 3087 N N . ARG A 1 375 ? -19.562 -10.781 -14.289 1 97.88 375 ARG A N 1
ATOM 3088 C CA . ARG A 1 375 ? -18.656 -9.719 -13.836 1 97.88 375 ARG A CA 1
ATOM 3089 C C . ARG A 1 375 ? -17.469 -9.578 -14.773 1 97.88 375 ARG A C 1
ATOM 3091 O O . ARG A 1 375 ? -16.953 -8.477 -14.977 1 97.88 375 ARG A O 1
ATOM 3098 N N . PHE A 1 376 ? -17.047 -10.664 -15.391 1 97.81 376 PHE A N 1
ATOM 3099 C CA . PHE A 1 376 ? -15.891 -10.656 -16.266 1 97.81 376 PHE A CA 1
ATOM 3100 C C . PHE A 1 376 ? -16.312 -10.656 -17.734 1 97.81 376 PHE A C 1
ATOM 3102 O O . PHE A 1 376 ? -15.562 -11.086 -18.609 1 97.81 376 PHE A O 1
ATOM 3109 N N . ASN A 1 377 ? -17.562 -10.328 -18 1 96.38 377 ASN A N 1
ATOM 3110 C CA . ASN A 1 377 ? -18.141 -10.078 -19.328 1 96.38 377 ASN A CA 1
ATOM 3111 C C . ASN A 1 377 ? -18.25 -11.367 -20.141 1 96.38 377 ASN A C 1
ATOM 3113 O O . ASN A 1 377 ? -18.062 -11.359 -21.359 1 96.38 377 ASN A O 1
ATOM 3117 N N . LEU A 1 378 ? -18.391 -12.492 -19.438 1 97.44 378 LEU A N 1
ATOM 3118 C CA . LEU A 1 378 ? -18.703 -13.766 -20.078 1 97.44 378 LEU A CA 1
ATOM 3119 C C . LEU A 1 378 ? -20.203 -14.055 -20.031 1 97.44 378 LEU A C 1
ATOM 3121 O O . LEU A 1 378 ? -20.891 -13.609 -19.094 1 97.44 378 LEU A O 1
ATOM 3125 N N . LYS A 1 379 ? -20.656 -14.727 -21.016 1 97.62 379 LYS A N 1
ATOM 3126 C CA . LYS A 1 379 ? -22.062 -15.148 -20.984 1 97.62 379 LYS A CA 1
ATOM 3127 C C . LYS A 1 379 ? -22.312 -16.188 -19.891 1 97.62 379 LYS A C 1
ATOM 3129 O O . LYS A 1 379 ? -21.578 -17.172 -19.797 1 97.62 379 LYS A O 1
ATOM 3134 N N . PRO A 1 380 ? -23.297 -15.938 -19.078 1 98.38 380 PRO A N 1
ATOM 3135 C CA . PRO A 1 380 ? -23.656 -17 -18.125 1 98.38 380 PRO A CA 1
ATOM 3136 C C . PRO A 1 380 ? -24.125 -18.281 -18.828 1 98.38 380 PRO A C 1
ATOM 3138 O O . PRO A 1 380 ? -24.719 -18.219 -19.891 1 98.38 380 PRO A O 1
ATOM 3141 N N . PHE A 1 381 ? -23.828 -19.375 -18.219 1 98.69 381 PHE A N 1
ATOM 3142 C CA . PHE A 1 381 ? -24.344 -20.641 -18.734 1 98.69 381 PHE A CA 1
ATOM 3143 C C . PHE A 1 381 ? -25.844 -20.734 -18.531 1 98.69 381 PHE A C 1
ATOM 3145 O O . PHE A 1 381 ? -26.359 -20.344 -17.484 1 98.69 381 PHE A O 1
ATOM 3152 N N . LYS A 1 382 ? -26.484 -21.375 -19.484 1 98.44 382 LYS A N 1
ATOM 3153 C CA . LYS A 1 382 ? -27.938 -21.484 -19.422 1 98.44 382 LYS A CA 1
ATOM 3154 C C . LYS A 1 382 ? -28.359 -22.875 -18.953 1 98.44 382 LYS A C 1
ATOM 3156 O O . LYS A 1 382 ? -29.5 -23.094 -18.578 1 98.44 382 LYS A O 1
ATOM 3161 N N . SER A 1 383 ? -27.406 -23.781 -19.078 1 98.5 383 SER A N 1
ATOM 3162 C CA . SER A 1 383 ? -27.688 -25.156 -18.672 1 98.5 383 SER A CA 1
ATOM 3163 C C . SER A 1 383 ? -26.422 -25.859 -18.203 1 98.5 383 SER A C 1
ATOM 3165 O O . SER A 1 383 ? -25.312 -25.406 -18.469 1 98.5 383 SER A O 1
ATOM 3167 N N . PHE A 1 384 ? -26.672 -26.953 -17.484 1 98.62 384 PHE A N 1
ATOM 3168 C CA . PHE A 1 384 ? -25.547 -27.766 -17.031 1 98.62 384 PHE A CA 1
ATOM 3169 C C . PHE A 1 384 ? -24.812 -28.391 -18.219 1 98.62 384 PHE A C 1
ATOM 3171 O O . PHE A 1 384 ? -23.594 -28.547 -18.188 1 98.62 384 PHE A O 1
ATOM 3178 N N . GLU A 1 385 ? -25.516 -28.766 -19.234 1 98.06 385 GLU A N 1
ATOM 3179 C CA . GLU A 1 385 ? -24.906 -29.344 -20.438 1 98.06 385 GLU A CA 1
ATOM 3180 C C . GLU A 1 385 ? -24.016 -28.328 -21.141 1 98.06 385 GLU A C 1
ATOM 3182 O O . GLU A 1 385 ? -22.969 -28.672 -21.688 1 98.06 385 GLU A O 1
ATOM 3187 N N . GLU A 1 386 ? -24.484 -27.125 -21.156 1 97.88 386 GLU A N 1
ATOM 3188 C CA . GLU A 1 386 ? -23.656 -26.078 -21.734 1 97.88 386 GLU A CA 1
ATOM 3189 C C . GLU A 1 386 ? -22.344 -25.906 -20.969 1 97.88 386 GLU A C 1
ATOM 3191 O O . GLU A 1 386 ? -21.297 -25.688 -21.562 1 97.88 386 GLU A O 1
ATOM 3196 N N . LEU A 1 387 ? -22.391 -25.984 -19.672 1 98.5 387 LEU A N 1
ATOM 3197 C CA . LEU A 1 387 ? -21.234 -25.844 -18.797 1 98.5 387 LEU A CA 1
ATOM 3198 C C . LEU A 1 387 ? -20.25 -26.984 -19.016 1 98.5 387 LEU A C 1
ATOM 3200 O O . LEU A 1 387 ? -19.047 -26.766 -19.188 1 98.5 387 LEU A O 1
ATOM 3204 N N . THR A 1 388 ? -20.75 -28.203 -19.094 1 98 388 THR A N 1
ATOM 3205 C CA . THR A 1 388 ? -19.891 -29.359 -18.938 1 98 388 THR A CA 1
ATOM 3206 C C . THR A 1 388 ? -19.562 -29.984 -20.297 1 98 388 THR A C 1
ATOM 3208 O O . THR A 1 388 ? -18.547 -30.656 -20.453 1 98 388 THR A O 1
ATOM 3211 N N . GLY A 1 389 ? -20.5 -29.859 -21.266 1 95.62 389 GLY A N 1
ATOM 3212 C CA . GLY A 1 389 ? -20.375 -30.578 -22.516 1 95.62 389 GLY A CA 1
ATOM 3213 C C . GLY A 1 389 ? -20.5 -32.094 -22.375 1 95.62 389 GLY A C 1
ATOM 3214 O O . GLY A 1 389 ? -20.109 -32.844 -23.266 1 95.62 389 GLY A O 1
ATOM 3215 N N . ASN A 1 390 ? -20.953 -32.562 -21.234 1 95.5 390 ASN A N 1
ATOM 3216 C CA . ASN A 1 390 ? -21.062 -33.969 -20.875 1 95.5 390 ASN A CA 1
ATOM 3217 C C . ASN A 1 390 ? -22.375 -34.281 -20.188 1 95.5 390 ASN A C 1
ATOM 3219 O O . ASN A 1 390 ? -22.672 -33.75 -19.109 1 95.5 390 ASN A O 1
ATOM 3223 N N . LYS A 1 391 ? -23.156 -35.219 -20.719 1 96.94 391 LYS A N 1
ATOM 3224 C CA . LYS A 1 391 ? -24.516 -35.5 -20.25 1 96.94 391 LYS A CA 1
ATOM 3225 C C . LYS A 1 391 ? -24.5 -36.062 -18.828 1 96.94 391 LYS A C 1
ATOM 3227 O O . LYS A 1 391 ? -25.328 -35.688 -18 1 96.94 391 LYS A O 1
ATOM 3232 N N . TRP A 1 392 ? -23.641 -36.906 -18.594 1 96.75 392 TRP A N 1
ATOM 3233 C CA . TRP A 1 392 ? -23.562 -37.5 -17.266 1 96.75 392 TRP A CA 1
ATOM 3234 C C . TRP A 1 392 ? -23.219 -36.438 -16.219 1 96.75 392 TRP A C 1
ATOM 3236 O O . TRP A 1 392 ? -23.875 -36.344 -15.18 1 96.75 392 TRP A O 1
ATOM 3246 N N . LEU A 1 393 ? -22.188 -35.719 -16.547 1 97.88 393 LEU A N 1
ATOM 3247 C CA . LEU A 1 393 ? -21.75 -34.656 -15.625 1 97.88 393 LEU A CA 1
ATOM 3248 C C . LEU A 1 393 ? -22.844 -33.625 -15.406 1 97.88 393 LEU A C 1
ATOM 3250 O O . LEU A 1 393 ? -23.031 -33.125 -14.289 1 97.88 393 LEU A O 1
ATOM 3254 N N . ALA A 1 394 ? -23.5 -33.281 -16.484 1 98.44 394 ALA A N 1
ATOM 3255 C CA . ALA A 1 394 ? -24.609 -32.344 -16.406 1 98.44 394 ALA A CA 1
ATOM 3256 C C . ALA A 1 394 ? -25.703 -32.875 -15.461 1 98.44 394 ALA A C 1
ATOM 3258 O O . ALA A 1 394 ? -26.219 -32.125 -14.633 1 98.44 394 ALA A O 1
ATOM 3259 N N . LYS A 1 395 ? -26.016 -34.125 -15.609 1 98.31 395 LYS A N 1
ATOM 3260 C CA . LYS A 1 395 ? -27.031 -34.719 -14.758 1 98.31 395 LYS A CA 1
ATOM 3261 C C . LYS A 1 395 ? -26.594 -34.719 -13.297 1 98.31 395 LYS A C 1
ATOM 3263 O O . LYS A 1 395 ? -27.406 -34.469 -12.398 1 98.31 395 LYS A O 1
ATOM 3268 N N . GLU A 1 396 ? -25.344 -35.031 -13.039 1 98.19 396 GLU A N 1
ATOM 3269 C CA . GLU A 1 396 ? -24.844 -35.031 -11.672 1 98.19 396 GLU A CA 1
ATOM 3270 C C . GLU A 1 396 ? -24.906 -33.656 -11.047 1 98.19 396 GLU A C 1
ATOM 3272 O O . GLU A 1 396 ? -25.297 -33.5 -9.891 1 98.19 396 GLU A O 1
ATOM 3277 N N . LEU A 1 397 ? -24.531 -32.656 -11.828 1 98.69 397 LEU A N 1
ATOM 3278 C CA . LEU A 1 397 ? -24.562 -31.281 -11.32 1 98.69 397 LEU A CA 1
ATOM 3279 C C . LEU A 1 397 ? -26 -30.844 -11.047 1 98.69 397 LEU A C 1
ATOM 3281 O O . LEU A 1 397 ? -26.25 -30.125 -10.086 1 98.69 397 LEU A O 1
ATOM 3285 N N . GLU A 1 398 ? -26.875 -31.234 -11.938 1 98.44 398 GLU A N 1
ATOM 3286 C CA . GLU A 1 398 ? -28.281 -30.922 -11.703 1 98.44 398 GLU A CA 1
ATOM 3287 C C . GLU A 1 398 ? -28.781 -31.562 -10.414 1 98.44 398 GLU A C 1
ATOM 3289 O O . GLU A 1 398 ? -29.531 -30.938 -9.656 1 98.44 398 GLU A O 1
ATOM 3294 N N . ASN A 1 399 ? -28.406 -32.781 -10.18 1 98.31 399 ASN A N 1
ATOM 3295 C CA . ASN A 1 399 ? -28.781 -33.469 -8.938 1 98.31 399 ASN A CA 1
ATOM 3296 C C . ASN A 1 399 ? -28.219 -32.75 -7.719 1 98.31 399 ASN A C 1
ATOM 3298 O O . ASN A 1 399 ? -28.891 -32.656 -6.684 1 98.31 399 ASN A O 1
ATOM 3302 N N . PHE A 1 400 ? -27.031 -32.219 -7.793 1 98.56 400 PHE A N 1
ATOM 3303 C CA . PHE A 1 400 ? -26.359 -31.562 -6.664 1 98.56 400 PHE A CA 1
ATOM 3304 C C . PHE A 1 400 ? -26.906 -30.172 -6.43 1 98.56 400 PHE A C 1
ATOM 3306 O O . PHE A 1 400 ? -27.156 -29.766 -5.289 1 98.56 400 PHE A O 1
ATOM 3313 N N . TYR A 1 401 ? -27.156 -29.406 -7.539 1 98.5 401 TYR A N 1
ATOM 3314 C CA . TYR A 1 401 ? -27.375 -27.984 -7.355 1 98.5 401 TYR A CA 1
ATOM 3315 C C . TYR A 1 401 ? -28.797 -27.578 -7.785 1 98.5 401 TYR A C 1
ATOM 3317 O O . TYR A 1 401 ? -29.281 -26.516 -7.41 1 98.5 401 TYR A O 1
ATOM 3325 N N . GLY A 1 402 ? -29.406 -28.344 -8.625 1 98.19 402 GLY A N 1
ATOM 3326 C CA . GLY A 1 402 ? -30.781 -28.094 -9.055 1 98.19 402 GLY A CA 1
ATOM 3327 C C . GLY A 1 402 ? -30.891 -27.047 -10.133 1 98.19 402 GLY A C 1
ATOM 3328 O O . GLY A 1 402 ? -31.703 -27.172 -11.055 1 98.19 402 GLY A O 1
ATOM 3329 N N . ASP A 1 403 ? -30.062 -26.031 -10.094 1 98.5 403 ASP A N 1
ATOM 3330 C CA . ASP A 1 403 ? -30.141 -24.891 -10.992 1 98.5 403 ASP A CA 1
ATOM 3331 C C . ASP A 1 403 ? -28.75 -24.438 -11.414 1 98.5 403 ASP A C 1
ATOM 3333 O O . ASP A 1 403 ? -27.828 -24.359 -10.594 1 98.5 403 ASP A O 1
ATOM 3337 N N . ILE A 1 404 ? -28.625 -24.141 -12.742 1 98.69 404 ILE A N 1
ATOM 3338 C CA . ILE A 1 404 ? -27.344 -23.734 -13.32 1 98.69 404 ILE A CA 1
ATOM 3339 C C . ILE A 1 404 ? -26.844 -22.469 -12.648 1 98.69 404 ILE A C 1
ATOM 3341 O O . ILE A 1 404 ? -25.641 -22.25 -12.531 1 98.69 404 ILE A O 1
ATOM 3345 N N . GLU A 1 405 ? -27.734 -21.641 -12.062 1 98.56 405 GLU A N 1
ATOM 3346 C CA . GLU A 1 405 ? -27.391 -20.375 -11.422 1 98.56 405 GLU A CA 1
ATOM 3347 C C . GLU A 1 405 ? -26.875 -20.594 -10 1 98.56 405 GLU A C 1
ATOM 3349 O O . GLU A 1 405 ? -26.422 -19.656 -9.344 1 98.56 405 GLU A O 1
ATOM 3354 N N . ALA A 1 406 ? -26.797 -21.859 -9.609 1 98.75 406 ALA A N 1
ATOM 3355 C CA . ALA A 1 406 ? -26.453 -22.125 -8.219 1 98.75 406 ALA A CA 1
ATOM 3356 C C . ALA A 1 406 ? -25.141 -22.875 -8.102 1 98.75 406 ALA A C 1
ATOM 3358 O O . ALA A 1 406 ? -24.734 -23.281 -7.012 1 98.75 406 ALA A O 1
ATOM 3359 N N . VAL A 1 407 ? -24.469 -23.031 -9.219 1 98.81 407 VAL A N 1
ATOM 3360 C CA . VAL A 1 407 ? -23.234 -23.812 -9.211 1 98.81 407 VAL A CA 1
ATOM 3361 C C . VAL A 1 407 ? -22.156 -23.062 -8.453 1 98.81 407 VAL A C 1
ATOM 3363 O O . VAL A 1 407 ? -21.859 -21.906 -8.75 1 98.81 407 VAL A O 1
ATOM 3366 N N . GLU A 1 408 ? -21.484 -23.719 -7.473 1 98.75 408 GLU A N 1
ATOM 3367 C CA . GLU A 1 408 ? -20.406 -23.125 -6.68 1 98.75 408 GLU A CA 1
ATOM 3368 C C . GLU A 1 408 ? -19.219 -22.766 -7.555 1 98.75 408 GLU A C 1
ATOM 3370 O O . GLU A 1 408 ? -18.969 -23.406 -8.578 1 98.75 408 GLU A O 1
ATOM 3375 N N . PHE A 1 409 ? -18.5 -21.781 -7.148 1 98.62 409 PHE A N 1
ATOM 3376 C CA . PHE A 1 409 ? -17.438 -21.156 -7.934 1 98.62 409 PHE A CA 1
ATOM 3377 C C . PHE A 1 409 ? -16.422 -22.188 -8.391 1 98.62 409 PHE A C 1
ATOM 3379 O O . PHE A 1 409 ? -16.266 -22.422 -9.594 1 98.62 409 PHE A O 1
ATOM 3386 N N . TYR A 1 410 ? -15.766 -22.891 -7.48 1 98.69 410 TYR A N 1
ATOM 3387 C CA . TYR A 1 410 ? -14.68 -23.781 -7.852 1 98.69 410 TYR A CA 1
ATOM 3388 C C . TYR A 1 410 ? -15.203 -25.031 -8.547 1 98.69 410 TYR A C 1
ATOM 3390 O O . TYR A 1 410 ? -14.57 -25.547 -9.469 1 98.69 410 TYR A O 1
ATOM 3398 N N . VAL A 1 411 ? -16.375 -25.531 -8.07 1 98.75 411 VAL A N 1
ATOM 3399 C CA . VAL A 1 411 ? -16.969 -26.703 -8.711 1 98.75 411 VAL A CA 1
ATOM 3400 C C . VAL A 1 411 ? -17.266 -26.391 -10.172 1 98.75 411 VAL A C 1
ATOM 3402 O O . VAL A 1 411 ? -17.016 -27.219 -11.055 1 98.75 411 VAL A O 1
ATOM 3405 N N . GLY A 1 412 ? -17.75 -25.188 -10.375 1 98.69 412 GLY A N 1
ATOM 3406 C CA . GLY A 1 412 ? -18 -24.781 -11.75 1 98.69 412 GLY A CA 1
ATOM 3407 C C . GLY A 1 412 ? -16.734 -24.703 -12.578 1 98.69 412 GLY A C 1
ATOM 3408 O O . GLY A 1 412 ? -16.734 -25.078 -13.75 1 98.69 412 GLY A O 1
ATOM 3409 N N . LEU A 1 413 ? -15.656 -24.266 -12.055 1 98.38 413 LEU A N 1
ATOM 3410 C CA . LEU A 1 413 ? -14.398 -24.125 -12.773 1 98.38 413 LEU A CA 1
ATOM 3411 C C . LEU A 1 413 ? -13.867 -25.5 -13.211 1 98.38 413 LEU A C 1
ATOM 3413 O O . LEU A 1 413 ? -13.453 -25.672 -14.359 1 98.38 413 LEU A O 1
ATOM 3417 N N . ILE A 1 414 ? -13.906 -26.484 -12.336 1 97.62 414 ILE A N 1
ATOM 3418 C CA . ILE A 1 414 ? -13.297 -27.781 -12.633 1 97.62 414 ILE A CA 1
ATOM 3419 C C . ILE A 1 414 ? -14.211 -28.578 -13.555 1 97.62 414 ILE A C 1
ATOM 3421 O O . ILE A 1 414 ? -13.742 -29.438 -14.312 1 97.62 414 ILE A O 1
ATOM 3425 N N . THR A 1 415 ? -15.57 -28.312 -13.57 1 98.12 415 THR A N 1
ATOM 3426 C CA . THR A 1 415 ? -16.5 -29.109 -14.352 1 98.12 415 THR A CA 1
ATOM 3427 C C . THR A 1 415 ? -16.75 -28.453 -15.711 1 98.12 415 THR A C 1
ATOM 3429 O O . THR A 1 415 ? -17.391 -29.062 -16.594 1 98.12 415 THR A O 1
ATOM 3432 N N . GLU A 1 416 ? -16.219 -27.266 -15.883 1 97.94 416 GLU A N 1
ATOM 3433 C CA . GLU A 1 416 ? -16.391 -26.578 -17.172 1 97.94 416 GLU A CA 1
ATOM 3434 C C . GLU A 1 416 ? -15.617 -27.297 -18.266 1 97.94 416 GLU A C 1
ATOM 3436 O O . GLU A 1 416 ? -14.477 -27.719 -18.078 1 97.94 416 GLU A O 1
ATOM 3441 N N . LYS A 1 417 ? -16.328 -27.438 -19.391 1 95.56 417 LYS A N 1
ATOM 3442 C CA . LYS A 1 417 ? -15.656 -28.047 -20.531 1 95.56 417 LYS A CA 1
ATOM 3443 C C . LYS A 1 417 ? -14.453 -27.219 -20.953 1 95.56 417 LYS A C 1
ATOM 3445 O O . LYS A 1 417 ? -14.492 -25.984 -20.922 1 95.56 417 LYS A O 1
ATOM 3450 N N . ARG A 1 418 ? -13.438 -27.906 -21.359 1 91.06 418 ARG A N 1
ATOM 3451 C CA . ARG A 1 418 ? -12.195 -27.266 -21.781 1 91.06 418 ARG A CA 1
ATOM 3452 C C . ARG A 1 418 ? -12.391 -26.547 -23.109 1 91.06 418 ARG A C 1
ATOM 3454 O O . ARG A 1 418 ? -13.117 -27.016 -23.984 1 91.06 418 ARG A O 1
ATOM 3461 N N . ARG A 1 419 ? -11.672 -25.438 -23.203 1 87.5 419 ARG A N 1
ATOM 3462 C CA . ARG A 1 419 ? -11.562 -24.797 -24.516 1 87.5 419 ARG A CA 1
ATOM 3463 C C . ARG A 1 419 ? -10.672 -25.609 -25.453 1 87.5 419 ARG A C 1
ATOM 3465 O O . ARG A 1 419 ? -9.742 -26.297 -25 1 87.5 419 ARG A O 1
ATOM 3472 N N . PRO A 1 420 ? -11 -25.516 -26.734 1 82.69 420 PRO A N 1
ATOM 3473 C CA . PRO A 1 420 ? -10.117 -26.219 -27.672 1 82.69 420 PRO A CA 1
ATOM 3474 C C . PRO A 1 420 ? -8.672 -25.734 -27.578 1 82.69 420 PRO A C 1
ATOM 3476 O O . PRO A 1 420 ? -8.422 -24.531 -27.516 1 82.69 420 PRO A O 1
ATOM 3479 N N . LYS A 1 421 ? -7.73 -26.719 -27.5 1 83.12 421 LYS A N 1
ATOM 3480 C CA . LYS A 1 421 ? -6.297 -26.438 -27.484 1 83.12 421 LYS A CA 1
ATOM 3481 C C . LYS A 1 421 ? -5.902 -25.609 -26.281 1 83.12 421 LYS A C 1
ATOM 3483 O O . LYS A 1 421 ? -5.082 -24.703 -26.375 1 83.12 421 LYS A O 1
ATOM 3488 N N . ALA A 1 422 ? -6.633 -25.828 -25.281 1 87.5 422 ALA A N 1
ATOM 3489 C CA . ALA A 1 422 ? -6.332 -25.094 -24.047 1 87.5 422 ALA A CA 1
ATOM 3490 C C . ALA A 1 422 ? -6.199 -26.031 -22.859 1 87.5 422 ALA A C 1
ATOM 3492 O O . ALA A 1 422 ? -6.66 -27.172 -22.906 1 87.5 422 ALA A O 1
ATOM 3493 N N . VAL A 1 423 ? -5.57 -25.484 -21.891 1 90.81 423 VAL A N 1
ATOM 3494 C CA . VAL A 1 423 ? -5.379 -26.266 -20.656 1 90.81 423 VAL A CA 1
ATOM 3495 C C . VAL A 1 423 ? -6.656 -26.234 -19.828 1 90.81 423 VAL A C 1
ATOM 3497 O O . VAL A 1 423 ? -7.023 -27.234 -19.203 1 90.81 423 VAL A O 1
ATOM 3500 N N . PHE A 1 424 ? -7.383 -25.078 -19.859 1 94.56 424 PHE A N 1
ATOM 3501 C CA . PHE A 1 424 ? -8.5 -24.859 -18.953 1 94.56 424 PHE A CA 1
ATOM 3502 C C . PHE A 1 424 ? -9.758 -24.484 -19.734 1 94.56 424 PHE A C 1
ATOM 3504 O O . PHE A 1 424 ? -9.711 -24.312 -20.953 1 94.56 424 PHE A O 1
ATOM 3511 N N . GLY A 1 425 ? -10.859 -24.469 -18.984 1 93.94 425 GLY A N 1
ATOM 3512 C CA . GLY A 1 425 ? -12.086 -23.875 -19.516 1 93.94 425 GLY A CA 1
ATOM 3513 C C . GLY A 1 425 ? -12.016 -22.375 -19.656 1 93.94 425 GLY A C 1
ATOM 3514 O O . GLY A 1 425 ? -11.047 -21.75 -19.219 1 93.94 425 GLY A O 1
ATOM 3515 N N . GLU A 1 426 ? -13.023 -21.844 -20.219 1 94.31 426 GLU A N 1
ATOM 3516 C CA . GLU A 1 426 ? -13.07 -20.422 -20.547 1 94.31 426 GLU A CA 1
ATOM 3517 C C . GLU A 1 426 ? -13.039 -19.562 -19.297 1 94.31 426 GLU A C 1
ATOM 3519 O O . GLU A 1 426 ? -12.383 -18.516 -19.266 1 94.31 426 GLU A O 1
ATOM 3524 N N . ALA A 1 427 ? -13.711 -19.938 -18.281 1 96.44 427 ALA A N 1
ATOM 3525 C CA . ALA A 1 427 ? -13.844 -19.125 -17.078 1 96.44 427 ALA A CA 1
ATOM 3526 C C . ALA A 1 427 ? -12.492 -18.906 -16.406 1 96.44 427 ALA A C 1
ATOM 3528 O O . ALA A 1 427 ? -12.148 -17.781 -16.016 1 96.44 427 ALA A O 1
ATOM 3529 N N . ILE A 1 428 ? -11.703 -19.969 -16.281 1 96.12 428 ILE A N 1
ATOM 3530 C CA . ILE A 1 428 ? -10.406 -19.859 -15.625 1 96.12 428 ILE A CA 1
ATOM 3531 C C . ILE A 1 428 ? -9.5 -18.922 -16.422 1 96.12 428 ILE A C 1
ATOM 3533 O O . ILE A 1 428 ? -8.828 -18.062 -15.836 1 96.12 428 ILE A O 1
ATOM 3537 N N . VAL A 1 429 ? -9.531 -19.031 -17.672 1 92.62 429 VAL A N 1
ATOM 3538 C CA . VAL A 1 429 ? -8.648 -18.25 -18.531 1 92.62 429 VAL A CA 1
ATOM 3539 C C . VAL A 1 429 ? -9.078 -16.781 -18.5 1 92.62 429 VAL A C 1
ATOM 3541 O O . VAL A 1 429 ? -8.25 -15.883 -18.344 1 92.62 429 VAL A O 1
ATOM 3544 N N . GLU A 1 430 ? -10.375 -16.516 -18.578 1 94 430 GLU A N 1
ATOM 3545 C CA . GLU A 1 430 ? -10.891 -15.164 -18.734 1 94 430 GLU A CA 1
ATOM 3546 C C . GLU A 1 430 ? -10.93 -14.438 -17.391 1 94 430 GLU A C 1
ATOM 3548 O O . GLU A 1 430 ? -10.875 -13.203 -17.344 1 94 430 GLU A O 1
ATOM 3553 N N . MET A 1 431 ? -11.039 -15.141 -16.344 1 96.38 431 MET A N 1
ATOM 3554 C CA . MET A 1 431 ? -10.969 -14.523 -15.016 1 96.38 431 MET A CA 1
ATOM 3555 C C . MET A 1 431 ? -9.523 -14.453 -14.523 1 96.38 431 MET A C 1
ATOM 3557 O O . MET A 1 431 ? -9.109 -13.445 -13.945 1 96.38 431 MET A O 1
ATOM 3561 N N . GLY A 1 432 ? -8.781 -15.516 -14.789 1 95.69 432 GLY A N 1
ATOM 3562 C CA . GLY A 1 432 ? -7.395 -15.57 -14.352 1 95.69 432 GLY A CA 1
ATOM 3563 C C . GLY A 1 432 ? -6.504 -14.578 -15.078 1 95.69 432 GLY A C 1
ATOM 3564 O O . GLY A 1 432 ? -5.543 -14.062 -14.5 1 95.69 432 GLY A O 1
ATOM 3565 N N . GLY A 1 433 ? -6.84 -14.32 -16.344 1 94.31 433 GLY A N 1
ATOM 3566 C CA . GLY A 1 433 ? -6.055 -13.406 -17.156 1 94.31 433 GLY A CA 1
ATOM 3567 C C . GLY A 1 433 ? -5.953 -12.016 -16.562 1 94.31 433 GLY A C 1
ATOM 3568 O O . GLY A 1 433 ? -4.852 -11.539 -16.281 1 94.31 433 GLY A O 1
ATOM 3569 N N . PRO A 1 434 ? -7.074 -11.43 -16.312 1 96.5 434 PRO A N 1
ATOM 3570 C CA . PRO A 1 434 ? -7.086 -10.094 -15.719 1 96.5 434 PRO A CA 1
ATOM 3571 C C . PRO A 1 434 ? -6.344 -10.031 -14.383 1 96.5 434 PRO A C 1
ATOM 3573 O O . PRO A 1 434 ? -5.535 -9.125 -14.164 1 96.5 434 PRO A O 1
ATOM 3576 N N . TYR A 1 435 ? -6.543 -10.984 -13.523 1 96.88 435 TYR A N 1
ATOM 3577 C CA . TYR A 1 435 ? -5.84 -11.023 -12.25 1 96.88 435 TYR A CA 1
ATOM 3578 C C . TYR A 1 435 ? -4.332 -11.109 -12.453 1 96.88 435 TYR A C 1
ATOM 3580 O O . TYR A 1 435 ? -3.566 -10.43 -11.773 1 96.88 435 TYR A O 1
ATOM 3588 N N . SER A 1 436 ? -3.943 -11.914 -13.391 1 95.19 436 SER A N 1
ATOM 3589 C CA . SER A 1 436 ? -2.525 -12.148 -13.641 1 95.19 436 SER A CA 1
ATOM 3590 C C . SER A 1 436 ? -1.852 -10.914 -14.227 1 95.19 436 SER A C 1
ATOM 3592 O O . SER A 1 436 ? -0.772 -10.516 -13.781 1 95.19 436 SER A O 1
ATOM 3594 N N . VAL A 1 437 ? -2.498 -10.367 -15.242 1 94.69 437 VAL A N 1
ATOM 3595 C CA . VAL A 1 437 ? -1.93 -9.195 -15.891 1 94.69 437 VAL A CA 1
ATOM 3596 C C . VAL A 1 437 ? -1.797 -8.055 -14.875 1 94.69 437 VAL A C 1
ATOM 3598 O O . VAL A 1 437 ? -0.735 -7.441 -14.766 1 94.69 437 VAL A O 1
ATOM 3601 N N . LYS A 1 438 ? -2.838 -7.824 -14.141 1 96.44 438 LYS A N 1
ATOM 3602 C CA . LYS A 1 438 ? -2.791 -6.781 -13.117 1 96.44 438 LYS A CA 1
ATOM 3603 C C . LYS A 1 438 ? -1.708 -7.074 -12.086 1 96.44 438 LYS A C 1
ATOM 3605 O O . LYS A 1 438 ? -0.897 -6.199 -11.766 1 96.44 438 LYS A O 1
ATOM 3610 N N . GLY A 1 439 ? -1.685 -8.266 -11.625 1 95.38 439 GLY A N 1
ATOM 3611 C CA . GLY A 1 439 ? -0.731 -8.648 -10.594 1 95.38 439 GLY A CA 1
ATOM 3612 C C . GLY A 1 439 ? 0.713 -8.516 -11.039 1 95.38 439 GLY A C 1
ATOM 3613 O O . GLY A 1 439 ? 1.575 -8.109 -10.258 1 95.38 439 GLY A O 1
ATOM 3614 N N . LEU A 1 440 ? 1 -8.812 -12.273 1 96.19 440 LEU A N 1
ATOM 3615 C CA . LEU A 1 440 ? 2.365 -8.773 -12.781 1 96.19 440 LEU A CA 1
ATOM 3616 C C . LEU A 1 440 ? 2.771 -7.352 -13.148 1 96.19 440 LEU A C 1
ATOM 3618 O O . LEU A 1 440 ? 3.818 -6.867 -12.711 1 96.19 440 LEU A O 1
ATOM 3622 N N . MET A 1 441 ? 1.878 -6.664 -13.859 1 97.06 441 MET A N 1
ATOM 3623 C CA . MET A 1 441 ? 2.25 -5.363 -14.406 1 97.06 441 MET A CA 1
ATOM 3624 C C . MET A 1 441 ? 2.178 -4.277 -13.336 1 97.06 441 MET A C 1
ATOM 3626 O O . MET A 1 441 ? 2.77 -3.207 -13.492 1 97.06 441 MET A O 1
ATOM 3630 N N . ALA A 1 442 ? 1.479 -4.562 -12.281 1 96.75 442 ALA A N 1
ATOM 3631 C CA . ALA A 1 442 ? 1.326 -3.566 -11.227 1 96.75 442 ALA A CA 1
ATOM 3632 C C . ALA A 1 442 ? 2.564 -3.52 -10.336 1 96.75 442 ALA A C 1
ATOM 3634 O O . ALA A 1 442 ? 2.697 -2.631 -9.492 1 96.75 442 ALA A O 1
ATOM 3635 N N . ASN A 1 443 ? 3.469 -4.488 -10.523 1 96.56 443 ASN A N 1
ATOM 3636 C CA . ASN A 1 443 ? 4.711 -4.461 -9.758 1 96.56 443 ASN A CA 1
ATOM 3637 C C . ASN A 1 443 ? 5.473 -3.154 -9.977 1 96.56 443 ASN A C 1
ATOM 3639 O O . ASN A 1 443 ? 5.547 -2.654 -11.102 1 96.56 443 ASN A O 1
ATOM 3643 N N . PRO A 1 444 ? 6.027 -2.613 -8.914 1 95.88 444 PRO A N 1
ATOM 3644 C CA . PRO A 1 444 ? 6.707 -1.323 -9.055 1 95.88 444 PRO A CA 1
ATOM 3645 C C . PRO A 1 444 ? 7.836 -1.361 -10.086 1 95.88 444 PRO A C 1
ATOM 3647 O O . PRO A 1 444 ? 8.109 -0.356 -10.742 1 95.88 444 PRO A O 1
ATOM 3650 N N . ILE A 1 445 ? 8.445 -2.455 -10.305 1 96.81 445 ILE A N 1
ATOM 3651 C CA . ILE A 1 445 ? 9.57 -2.537 -11.234 1 96.81 445 ILE A CA 1
ATOM 3652 C C . ILE A 1 445 ? 9.086 -2.264 -12.656 1 96.81 445 ILE A C 1
ATOM 3654 O O . ILE A 1 445 ? 9.883 -1.954 -13.547 1 96.81 445 ILE A O 1
ATOM 3658 N N . CYS A 1 446 ? 7.762 -2.398 -12.859 1 97.5 446 CYS A N 1
ATOM 3659 C CA . CYS A 1 446 ? 7.188 -2.189 -14.188 1 97.5 446 CYS A CA 1
ATOM 3660 C C . CYS A 1 446 ? 6.82 -0.726 -14.398 1 97.5 446 CYS A C 1
ATOM 3662 O O . CYS A 1 446 ? 6.363 -0.345 -15.477 1 97.5 446 CYS A O 1
ATOM 3664 N N . SER A 1 447 ? 7.039 0.141 -13.43 1 97.5 447 SER A N 1
ATOM 3665 C CA . SER A 1 447 ? 6.688 1.555 -13.516 1 97.5 447 SER A CA 1
ATOM 3666 C C . SER A 1 447 ? 7.777 2.357 -14.211 1 97.5 447 SER A C 1
ATOM 3668 O O . SER A 1 447 ? 8.914 1.896 -14.328 1 97.5 447 SER A O 1
ATOM 3670 N N . PRO A 1 448 ? 7.434 3.561 -14.641 1 96.75 448 PRO A N 1
ATOM 3671 C CA . PRO A 1 448 ? 8.367 4.352 -15.453 1 96.75 448 PRO A CA 1
ATOM 3672 C C . PRO A 1 448 ? 9.672 4.656 -14.719 1 96.75 448 PRO A C 1
ATOM 3674 O O . PRO A 1 448 ? 10.742 4.664 -15.336 1 96.75 448 PRO A O 1
ATOM 3677 N N . LYS A 1 449 ? 9.664 4.871 -13.477 1 96.06 449 LYS A N 1
ATOM 3678 C CA . LYS A 1 449 ? 10.852 5.305 -12.758 1 96.06 449 LYS A CA 1
ATOM 3679 C C . LYS A 1 449 ? 11.711 4.109 -12.336 1 96.06 449 LYS A C 1
ATOM 3681 O O . LYS A 1 449 ? 12.867 4.273 -11.953 1 96.06 449 LYS A O 1
ATOM 3686 N N . TYR A 1 450 ? 11.188 2.928 -12.508 1 97.44 450 TYR A N 1
ATOM 3687 C CA . TYR A 1 450 ? 11.93 1.724 -12.156 1 97.44 450 TYR A CA 1
ATOM 3688 C C . TYR A 1 450 ? 12.43 1.009 -13.406 1 97.44 450 TYR A C 1
ATOM 3690 O O . TYR A 1 450 ? 13.562 0.518 -13.43 1 97.44 450 TYR A O 1
ATOM 3698 N N . TRP A 1 451 ? 11.578 0.985 -14.438 1 97.88 451 TRP A N 1
ATOM 3699 C CA . TRP A 1 451 ? 11.898 0.197 -15.625 1 97.88 451 TRP A CA 1
ATOM 3700 C C . TRP A 1 451 ? 12.93 0.91 -16.5 1 97.88 451 TRP A C 1
ATOM 3702 O O . TRP A 1 451 ? 12.602 1.428 -17.562 1 97.88 451 TRP A O 1
ATOM 3712 N N . LYS A 1 452 ? 14.18 0.878 -16.078 1 97.38 452 LYS A N 1
ATOM 3713 C CA . LYS A 1 452 ? 15.305 1.488 -16.781 1 97.38 452 LYS A CA 1
ATOM 3714 C C . LYS A 1 452 ? 16.625 0.818 -16.406 1 97.38 452 LYS A C 1
ATOM 3716 O O . LYS A 1 452 ? 16.719 0.174 -15.359 1 97.38 452 LYS A O 1
ATOM 3721 N N . PRO A 1 453 ? 17.656 0.996 -17.172 1 98.06 453 PRO A N 1
ATOM 3722 C CA . PRO A 1 453 ? 18.938 0.315 -16.938 1 98.06 453 PRO A CA 1
ATOM 3723 C C . PRO A 1 453 ? 19.516 0.623 -15.555 1 98.06 453 PRO A C 1
ATOM 3725 O O . PRO A 1 453 ? 20.062 -0.266 -14.906 1 98.06 453 PRO A O 1
ATOM 3728 N N . SER A 1 454 ? 19.359 1.806 -15.055 1 97.19 454 SER A N 1
ATOM 3729 C CA . SER A 1 454 ? 19.984 2.201 -13.797 1 97.19 454 SER A CA 1
ATOM 3730 C C . SER A 1 454 ? 19.406 1.418 -12.625 1 97.19 454 SER A C 1
ATOM 3732 O O . SER A 1 454 ? 20.094 1.188 -11.625 1 97.19 454 SER A O 1
ATOM 3734 N N . THR A 1 455 ? 18.172 0.997 -12.742 1 97.69 455 THR A N 1
ATOM 3735 C CA . THR A 1 455 ? 17.516 0.211 -11.695 1 97.69 455 THR A CA 1
ATOM 3736 C C . THR A 1 455 ? 18.156 -1.171 -11.586 1 97.69 455 THR A C 1
ATOM 3738 O O . THR A 1 455 ? 18.25 -1.728 -10.484 1 97.69 455 THR A O 1
ATOM 3741 N N . PHE A 1 456 ? 18.656 -1.665 -12.742 1 98.25 456 PHE A N 1
ATOM 3742 C CA . PHE A 1 456 ? 19.078 -3.057 -12.82 1 98.25 456 PHE A CA 1
ATOM 3743 C C . PHE A 1 456 ? 20.594 -3.15 -12.953 1 98.25 456 PHE A C 1
ATOM 3745 O O . PHE A 1 456 ? 21.109 -4.086 -13.562 1 98.25 456 PHE A O 1
ATOM 3752 N N . GLY A 1 457 ? 21.266 -2.182 -12.484 1 97.81 457 GLY A N 1
ATOM 3753 C CA . GLY A 1 457 ? 22.719 -2.229 -12.445 1 97.81 457 GLY A CA 1
ATOM 3754 C C . GLY A 1 457 ? 23.375 -1.857 -13.766 1 97.81 457 GLY A C 1
ATOM 3755 O O . GLY A 1 457 ? 24.531 -2.166 -14 1 97.81 457 GLY A O 1
ATOM 3756 N N . GLY A 1 458 ? 22.625 -1.175 -14.656 1 98.25 458 GLY A N 1
ATOM 3757 C CA . GLY A 1 458 ? 23.156 -0.775 -15.953 1 98.25 458 GLY A CA 1
ATOM 3758 C C . GLY A 1 458 ? 22.594 -1.591 -17.094 1 98.25 458 GLY A C 1
ATOM 3759 O O . GLY A 1 458 ? 21.641 -2.352 -16.922 1 98.25 458 GLY A O 1
ATOM 3760 N N . SER A 1 459 ? 23.156 -1.429 -18.234 1 98.31 459 SER A N 1
ATOM 3761 C CA . SER A 1 459 ? 22.656 -2.064 -19.453 1 98.31 459 SER A CA 1
ATOM 3762 C C . SER A 1 459 ? 22.812 -3.58 -19.375 1 98.31 459 SER A C 1
ATOM 3764 O O . SER A 1 459 ? 21.969 -4.312 -19.906 1 98.31 459 SER A O 1
ATOM 3766 N N . VAL A 1 460 ? 23.812 -4.02 -18.719 1 98.56 460 VAL A N 1
ATOM 3767 C CA . VAL A 1 460 ? 24.062 -5.453 -18.641 1 98.56 460 VAL A CA 1
ATOM 3768 C C . VAL A 1 460 ? 22.969 -6.125 -17.828 1 98.56 460 VAL A C 1
ATOM 3770 O O . VAL A 1 460 ? 22.375 -7.121 -18.266 1 98.56 460 VAL A O 1
ATOM 3773 N N . GLY A 1 461 ? 22.672 -5.574 -16.641 1 98.38 461 GLY A N 1
ATOM 3774 C CA . GLY A 1 461 ? 21.594 -6.117 -15.836 1 98.38 461 GLY A CA 1
ATOM 3775 C C . GLY A 1 461 ? 20.234 -6.02 -16.516 1 98.38 461 GLY A C 1
ATOM 3776 O O . GLY A 1 461 ? 19.438 -6.945 -16.438 1 98.38 461 GLY A O 1
ATOM 3777 N N . PHE A 1 462 ? 20.016 -4.918 -17.203 1 98.19 462 PHE A N 1
ATOM 3778 C CA . PHE A 1 462 ? 18.75 -4.711 -17.891 1 98.19 462 PHE A CA 1
ATOM 3779 C C . PHE A 1 462 ? 18.594 -5.711 -19.047 1 98.19 462 PHE A C 1
ATOM 3781 O O . PHE A 1 462 ? 17.484 -6.164 -19.328 1 98.19 462 PHE A O 1
ATOM 3788 N N . ASP A 1 463 ? 19.672 -6.078 -19.641 1 97.88 463 ASP A N 1
ATOM 3789 C CA . ASP A 1 463 ? 19.656 -7.09 -20.703 1 97.88 463 ASP A CA 1
ATOM 3790 C C . ASP A 1 463 ? 19.312 -8.469 -20.141 1 97.88 463 ASP A C 1
ATOM 3792 O O . ASP A 1 463 ? 18.609 -9.242 -20.781 1 97.88 463 ASP A O 1
ATOM 3796 N N . ILE A 1 464 ? 19.859 -8.773 -18.984 1 97.94 464 ILE A N 1
ATOM 3797 C CA . ILE A 1 464 ? 19.547 -10.031 -18.328 1 97.94 464 ILE A CA 1
ATOM 3798 C C . ILE A 1 464 ? 18.031 -10.141 -18.109 1 97.94 464 ILE A C 1
ATOM 3800 O O . ILE A 1 464 ? 17.438 -11.18 -18.391 1 97.94 464 ILE A O 1
ATOM 3804 N N . VAL A 1 465 ? 17.406 -9.039 -17.719 1 97.19 465 VAL A N 1
ATOM 3805 C CA . VAL A 1 465 ? 15.969 -8.977 -17.453 1 97.19 465 VAL A CA 1
ATOM 3806 C C . VAL A 1 465 ? 15.203 -9.133 -18.766 1 97.19 465 VAL A C 1
ATOM 3808 O O . VAL A 1 465 ? 14.25 -9.914 -18.844 1 97.19 465 VAL A O 1
ATOM 3811 N N . ASN A 1 466 ? 15.664 -8.547 -19.828 1 95.56 466 ASN A N 1
ATOM 3812 C CA . ASN A 1 466 ? 14.914 -8.43 -21.078 1 95.56 466 ASN A CA 1
ATOM 3813 C C . ASN A 1 466 ? 15.078 -9.672 -21.938 1 95.56 466 ASN A C 1
ATOM 3815 O O . ASN A 1 466 ? 14.352 -9.844 -22.922 1 95.56 466 ASN A O 1
ATOM 3819 N N . THR A 1 467 ? 15.969 -10.562 -21.547 1 96.44 467 THR A N 1
ATOM 3820 C CA . THR A 1 467 ? 16.219 -11.734 -22.391 1 96.44 467 THR A CA 1
ATOM 3821 C C . THR A 1 467 ? 15.945 -13.023 -21.609 1 96.44 467 THR A C 1
ATOM 3823 O O . THR A 1 467 ? 16.312 -14.109 -22.047 1 96.44 467 THR A O 1
ATOM 3826 N N . ALA A 1 468 ? 15.344 -12.875 -20.531 1 96.56 468 ALA A N 1
ATOM 3827 C CA . ALA A 1 468 ? 15.133 -14.016 -19.641 1 96.56 468 ALA A CA 1
ATOM 3828 C C . ALA A 1 468 ? 14.133 -15 -20.25 1 96.56 468 ALA A C 1
ATOM 3830 O O . ALA A 1 468 ? 13.117 -14.602 -20.812 1 96.56 468 ALA A O 1
ATOM 3831 N N . THR A 1 469 ? 14.422 -16.266 -20.234 1 97.38 469 THR A N 1
ATOM 3832 C CA . THR A 1 469 ? 13.539 -17.391 -20.547 1 97.38 469 THR A CA 1
ATOM 3833 C C . THR A 1 469 ? 13.703 -18.516 -19.531 1 97.38 469 THR A C 1
ATOM 3835 O O . THR A 1 469 ? 14.703 -18.578 -18.828 1 97.38 469 THR A O 1
ATOM 3838 N N . ILE A 1 470 ? 12.719 -19.359 -19.5 1 98.06 470 ILE A N 1
ATOM 3839 C CA . ILE A 1 470 ? 12.82 -20.5 -18.594 1 98.06 470 ILE A CA 1
ATOM 3840 C C . ILE A 1 470 ? 14 -21.375 -18.984 1 98.06 470 ILE A C 1
ATOM 3842 O O . ILE A 1 470 ? 14.688 -21.938 -18.125 1 98.06 470 ILE A O 1
ATOM 3846 N N . GLU A 1 471 ? 14.234 -21.516 -20.266 1 97.94 471 GLU A N 1
ATOM 3847 C CA . GLU A 1 471 ? 15.375 -22.297 -20.75 1 97.94 471 GLU A CA 1
ATOM 3848 C C . GLU A 1 471 ? 16.703 -21.688 -20.297 1 97.94 471 GLU A C 1
ATOM 3850 O O . GLU A 1 471 ? 17.562 -22.391 -19.766 1 97.94 471 GLU A O 1
ATOM 3855 N N . LYS A 1 472 ? 16.844 -20.375 -20.453 1 97.56 472 LYS A N 1
ATOM 3856 C CA . LYS A 1 472 ? 18.062 -19.688 -20.047 1 97.56 472 LYS A CA 1
ATOM 3857 C C . LYS A 1 472 ? 18.281 -19.797 -18.547 1 97.56 472 LYS A C 1
ATOM 3859 O O . LYS A 1 472 ? 19.422 -19.906 -18.078 1 97.56 472 LYS A O 1
ATOM 3864 N N . LEU A 1 473 ? 17.219 -19.688 -17.781 1 98.31 473 LEU A N 1
ATOM 3865 C CA . LEU A 1 473 ? 17.312 -19.797 -16.328 1 98.31 473 LEU A CA 1
ATOM 3866 C C . LEU A 1 473 ? 18.016 -21.094 -15.93 1 98.31 473 LEU A C 1
ATOM 3868 O O . LEU A 1 473 ? 18.938 -21.094 -15.117 1 98.31 473 LEU A O 1
ATOM 3872 N N . PHE A 1 474 ? 17.625 -22.203 -16.562 1 98.5 474 PHE A N 1
ATOM 3873 C CA . PHE A 1 474 ? 18.219 -23.5 -16.219 1 98.5 474 PHE A CA 1
ATOM 3874 C C . PHE A 1 474 ? 19.578 -23.672 -16.875 1 98.5 474 PHE A C 1
ATOM 3876 O O . PHE A 1 474 ? 20.547 -24.016 -16.188 1 98.5 474 PHE A O 1
ATOM 3883 N N . CYS A 1 475 ? 19.688 -23.375 -18.094 1 98 475 CYS A N 1
ATOM 3884 C CA . CYS A 1 475 ? 20.891 -23.688 -18.859 1 98 475 CYS A CA 1
ATOM 3885 C C . CYS A 1 475 ? 22.078 -22.875 -18.375 1 98 475 CYS A C 1
ATOM 3887 O O . CYS A 1 475 ? 23.203 -23.344 -18.406 1 98 475 CYS A O 1
ATOM 3889 N N . GLN A 1 476 ? 21.828 -21.688 -17.922 1 97.5 476 GLN A N 1
ATOM 3890 C CA . GLN A 1 476 ? 22.906 -20.844 -17.438 1 97.5 476 GLN A CA 1
ATOM 3891 C C . GLN A 1 476 ? 23.344 -21.266 -16.031 1 97.5 476 GLN A C 1
ATOM 3893 O O . GLN A 1 476 ? 24.406 -20.859 -15.562 1 97.5 476 GLN A O 1
ATOM 3898 N N . ASN A 1 477 ? 22.578 -22.094 -15.406 1 98.12 477 ASN A N 1
ATOM 3899 C CA . ASN A 1 477 ? 22.859 -22.484 -14.023 1 98.12 477 ASN A CA 1
ATOM 3900 C C . ASN A 1 477 ? 23.109 -23.984 -13.891 1 98.12 477 ASN A C 1
ATOM 3902 O O . ASN A 1 477 ? 23.047 -24.531 -12.797 1 98.12 477 ASN A O 1
ATOM 3906 N N . ILE A 1 478 ? 23.266 -24.625 -15.031 1 97.31 478 ILE A N 1
ATOM 3907 C CA . ILE A 1 478 ? 23.656 -26.031 -15.109 1 97.31 478 ILE A CA 1
ATOM 3908 C C . ILE A 1 478 ? 24.984 -26.156 -15.836 1 97.31 478 ILE A C 1
ATOM 3910 O O . ILE A 1 478 ? 25.156 -25.641 -16.953 1 97.31 478 ILE A O 1
ATOM 3914 N N . LYS A 1 479 ? 26.016 -26.734 -15.219 1 92.19 479 LYS A N 1
ATOM 3915 C CA . LYS A 1 479 ? 27.344 -26.844 -15.781 1 92.19 479 LYS A CA 1
ATOM 3916 C C . LYS A 1 479 ? 27.391 -27.859 -16.922 1 92.19 479 LYS A C 1
ATOM 3918 O O . LYS A 1 479 ? 28.141 -27.688 -17.891 1 92.19 479 LYS A O 1
ATOM 3923 N N . GLU A 1 480 ? 26.578 -28.844 -16.906 1 89 480 GLU A N 1
ATOM 3924 C CA . GLU A 1 480 ? 26.5 -29.859 -17.938 1 89 480 GLU A CA 1
ATOM 3925 C C . GLU A 1 480 ? 25.797 -29.312 -19.188 1 89 480 GLU A C 1
ATOM 3927 O O . GLU A 1 480 ? 25.469 -28.141 -19.25 1 89 480 GLU A O 1
ATOM 3932 N N . ASP A 1 481 ? 25.688 -30.172 -20.141 1 93.31 481 ASP A N 1
ATOM 3933 C CA . ASP A 1 481 ? 24.906 -29.828 -21.328 1 93.31 481 ASP A CA 1
ATOM 3934 C C . ASP A 1 481 ? 23.484 -29.438 -20.938 1 93.31 481 ASP A C 1
ATOM 3936 O O . ASP A 1 481 ? 22.891 -30.031 -20.047 1 93.31 481 ASP A O 1
ATOM 3940 N N . CYS A 1 482 ? 23.031 -28.484 -21.578 1 95.81 482 CYS A N 1
ATOM 3941 C CA . CYS A 1 482 ? 21.688 -28 -21.297 1 95.81 482 CYS A CA 1
ATOM 3942 C C . CYS A 1 482 ? 20.656 -29.078 -21.562 1 95.81 482 CYS A C 1
ATOM 3944 O O . CYS A 1 482 ? 20.562 -29.609 -22.672 1 95.81 482 CYS A O 1
ATOM 3946 N N . PRO A 1 483 ? 19.875 -29.391 -20.562 1 97.62 483 PRO A N 1
ATOM 3947 C CA . PRO A 1 483 ? 18.797 -30.359 -20.734 1 97.62 483 PRO A CA 1
ATOM 3948 C C . PRO A 1 483 ? 17.594 -29.781 -21.484 1 97.62 483 PRO A C 1
ATOM 3950 O O . PRO A 1 483 ? 17.594 -28.609 -21.844 1 97.62 483 PRO A O 1
ATOM 3953 N N . VAL A 1 484 ? 16.656 -30.672 -21.797 1 97.94 484 VAL A N 1
ATOM 3954 C CA . VAL A 1 484 ? 15.375 -30.172 -22.281 1 97.94 484 VAL A CA 1
ATOM 3955 C C . VAL A 1 484 ? 14.648 -29.406 -21.172 1 97.94 484 VAL A C 1
ATOM 3957 O O . VAL A 1 484 ? 14.508 -29.906 -20.062 1 97.94 484 VAL A O 1
ATOM 3960 N N . VAL A 1 485 ? 14.32 -28.188 -21.438 1 98.56 485 VAL A N 1
ATOM 3961 C CA . VAL A 1 485 ? 13.508 -27.359 -20.562 1 98.56 485 VAL A CA 1
ATOM 3962 C C . VAL A 1 485 ? 12.273 -26.859 -21.312 1 98.56 485 VAL A C 1
ATOM 3964 O O . VAL A 1 485 ? 12.352 -25.938 -22.109 1 98.56 485 VAL A O 1
ATOM 3967 N N . SER A 1 486 ? 11.172 -27.531 -21 1 97.88 486 SER A N 1
ATOM 3968 C CA . SER A 1 486 ? 10 -27.203 -21.797 1 97.88 486 SER A CA 1
ATOM 3969 C C . SER A 1 486 ? 8.711 -27.406 -21 1 97.88 486 SER A C 1
ATOM 3971 O O . SER A 1 486 ? 8.586 -28.375 -20.25 1 97.88 486 SER A O 1
ATOM 3973 N N . PHE A 1 487 ? 7.77 -26.438 -21.188 1 97.5 487 PHE A N 1
ATOM 3974 C CA . PHE A 1 487 ? 6.449 -26.547 -20.578 1 97.5 487 PHE A CA 1
ATOM 3975 C C . PHE A 1 487 ? 5.531 -27.422 -21.406 1 97.5 487 PHE A C 1
ATOM 3977 O O . PHE A 1 487 ? 4.422 -27.75 -20.984 1 97.5 487 PHE A O 1
ATOM 3984 N N . LYS A 1 488 ? 5.957 -27.828 -22.531 1 96.56 488 LYS A N 1
ATOM 3985 C CA . LYS A 1 488 ? 5.281 -28.797 -23.406 1 96.56 488 LYS A CA 1
ATOM 3986 C C . LYS A 1 488 ? 6.172 -30 -23.688 1 96.56 488 LYS A C 1
ATOM 3988 O O . LYS A 1 488 ? 7.348 -29.844 -24.016 1 96.56 488 LYS A O 1
ATOM 3993 N N . VAL A 1 489 ? 5.586 -31.188 -23.5 1 97.38 489 VAL A N 1
ATOM 3994 C CA . VAL A 1 489 ? 6.344 -32.406 -23.781 1 97.38 489 VAL A CA 1
ATOM 3995 C C . VAL A 1 489 ? 6.777 -32.406 -25.25 1 97.38 489 VAL A C 1
ATOM 3997 O O . VAL A 1 489 ? 5.945 -32.312 -26.141 1 97.38 489 VAL A O 1
ATOM 4000 N N . PRO A 1 490 ? 8.078 -32.562 -25.469 1 96.12 490 PRO A N 1
ATOM 4001 C CA . PRO A 1 490 ? 8.555 -32.562 -26.859 1 96.12 490 PRO A CA 1
ATOM 4002 C C . PRO A 1 490 ? 7.918 -33.656 -27.719 1 96.12 490 PRO A C 1
ATOM 4004 O O . PRO A 1 490 ? 7.836 -34.812 -27.281 1 96.12 490 PRO A O 1
ATOM 4007 N N . GLY A 1 491 ? 7.488 -33.281 -28.812 1 91.56 491 GLY A N 1
ATOM 4008 C CA . GLY A 1 491 ? 6.938 -34.219 -29.766 1 91.56 491 GLY A CA 1
ATOM 4009 C C . GLY A 1 491 ? 5.508 -34.625 -29.453 1 91.56 491 GLY A C 1
ATOM 4010 O O . GLY A 1 491 ? 4.93 -35.469 -30.141 1 91.56 491 GLY A O 1
ATOM 4011 N N . PHE A 1 492 ? 4.98 -34 -28.453 1 89.75 492 PHE A N 1
ATOM 4012 C CA . PHE A 1 492 ? 3.615 -34.344 -28.078 1 89.75 492 PHE A CA 1
ATOM 4013 C C . PHE A 1 492 ? 2.639 -33.969 -29.188 1 89.75 492 PHE A C 1
ATOM 4015 O O . PHE A 1 492 ? 2.707 -32.875 -29.734 1 89.75 492 PHE A O 1
ATOM 4022 N N . VAL A 1 493 ? 1.799 -34.875 -29.656 1 83.31 493 VAL A N 1
ATOM 4023 C CA . VAL A 1 493 ? 0.746 -34.656 -30.641 1 83.31 493 VAL A CA 1
ATOM 4024 C C . VAL A 1 493 ? -0.622 -34.812 -29.984 1 83.31 493 VAL A C 1
ATOM 4026 O O . VAL A 1 493 ? -0.893 -35.844 -29.359 1 83.31 493 VAL A O 1
ATOM 4029 N N . GLU A 1 494 ? -1.304 -33.719 -30.047 1 78.88 494 GLU A N 1
ATOM 4030 C CA . GLU A 1 494 ? -2.643 -33.781 -29.469 1 78.88 494 GLU A CA 1
ATOM 4031 C C . GLU A 1 494 ? -3.514 -34.781 -30.188 1 78.88 494 GLU A C 1
ATOM 4033 O O . GLU A 1 494 ? -3.574 -34.781 -31.422 1 78.88 494 GLU A O 1
ATOM 4038 N N . GLU A 1 495 ? -3.953 -35.75 -29.469 1 69.06 495 GLU A N 1
ATOM 4039 C CA . GLU A 1 495 ? -4.891 -36.688 -30.062 1 69.06 495 GLU A CA 1
ATOM 4040 C C . GLU A 1 495 ? -6.242 -36.031 -30.328 1 69.06 495 GLU A C 1
ATOM 4042 O O . GLU A 1 495 ? -6.68 -35.156 -29.562 1 69.06 495 GLU A O 1
ATOM 4047 N N . PRO A 1 496 ? -6.668 -36.219 -31.672 1 61.34 496 PRO A N 1
ATOM 4048 C CA . PRO A 1 496 ? -7.992 -35.656 -31.969 1 61.34 496 PRO A CA 1
ATOM 4049 C C . PRO A 1 496 ? -9.023 -36 -30.906 1 61.34 496 PRO A C 1
ATOM 4051 O O . PRO A 1 496 ? -8.984 -37.094 -30.328 1 61.34 496 PRO A O 1
ATOM 4054 N N . GLU A 1 497 ? -9.438 -34.938 -30.172 1 57.31 497 GLU A N 1
ATOM 4055 C CA . GLU A 1 497 ? -10.453 -35.125 -29.141 1 57.31 497 GLU A CA 1
ATOM 4056 C C . GLU A 1 497 ? -11.562 -36.062 -29.625 1 57.31 497 GLU A C 1
ATOM 4058 O O . GLU A 1 497 ? -12.094 -35.875 -30.719 1 57.31 497 GLU A O 1
ATOM 4063 N N . LYS A 1 498 ? -11.461 -37.438 -29.359 1 52 498 LYS A N 1
ATOM 4064 C CA . LYS A 1 498 ? -12.609 -38.281 -29.688 1 52 498 LYS A CA 1
ATOM 4065 C C . LYS A 1 498 ? -13.883 -37.75 -29.031 1 52 498 LYS A C 1
ATOM 4067 O O . LYS A 1 498 ? -13.859 -37.312 -27.875 1 52 498 LYS A O 1
ATOM 4072 N N . PRO A 1 499 ? -14.82 -37.312 -29.906 1 45.81 499 PRO A N 1
ATOM 4073 C CA . PRO A 1 499 ? -16.094 -36.938 -29.281 1 45.81 499 PRO A CA 1
ATOM 4074 C C . PRO A 1 499 ? -16.5 -37.875 -28.141 1 45.81 499 PRO A C 1
ATOM 4076 O O . PRO A 1 499 ? -16.25 -39.094 -28.219 1 45.81 499 PRO A O 1
ATOM 4079 N N . GLU A 1 500 ? -16.344 -37.438 -26.984 1 45.12 500 GLU A N 1
ATOM 4080 C CA . GLU A 1 500 ? -16.75 -38.219 -25.812 1 45.12 500 GLU A CA 1
ATOM 4081 C C . GLU A 1 500 ? -17.969 -39.094 -26.141 1 45.12 500 GLU A C 1
ATOM 4083 O O . GLU A 1 500 ? -18.938 -38.594 -26.75 1 45.12 500 GLU A O 1
ATOM 4088 N N . ASP A 1 501 ? -17.828 -40.406 -26.234 1 38.41 501 ASP A N 1
ATOM 4089 C CA . ASP A 1 501 ? -18.938 -41.344 -26.406 1 38.41 501 ASP A CA 1
ATOM 4090 C C . ASP A 1 501 ? -20.141 -40.938 -25.578 1 38.41 501 ASP A C 1
ATOM 4092 O O . ASP A 1 501 ? -20 -40.469 -24.453 1 38.41 501 ASP A O 1
ATOM 4096 N N . GLN A 1 502 ? -21.312 -40.594 -26.266 1 36.34 502 GLN A N 1
ATOM 4097 C CA . GLN A 1 502 ? -22.625 -40.375 -25.672 1 36.34 502 GLN A CA 1
ATOM 4098 C C . GLN A 1 502 ? -22.844 -41.312 -24.469 1 36.34 502 GLN A C 1
ATOM 4100 O O . GLN A 1 502 ? -23.828 -41.156 -23.734 1 36.34 502 GLN A O 1
ATOM 4105 N N . HIS A 1 503 ? -22.422 -42.594 -24.562 1 36.59 503 HIS A N 1
ATOM 4106 C CA . HIS A 1 503 ? -22.875 -43.656 -23.703 1 36.59 503 HIS A CA 1
ATOM 4107 C C . HIS A 1 503 ? -22.094 -43.719 -22.391 1 36.59 503 HIS A C 1
ATOM 4109 O O . HIS A 1 503 ? -22.156 -44.688 -21.656 1 36.59 503 HIS A O 1
ATOM 4115 N N . GLY A 1 504 ? -22 -42.656 -21.547 1 36.16 504 GLY A N 1
ATOM 4116 C CA . GLY A 1 504 ? -21.781 -42.531 -20.109 1 36.16 504 GLY A CA 1
ATOM 4117 C C . GLY A 1 504 ? -20.359 -42.844 -19.703 1 36.16 504 GLY A C 1
ATOM 4118 O O . GLY A 1 504 ? -20.062 -42.938 -18.5 1 36.16 504 GLY A O 1
ATOM 4119 N N . GLU A 1 505 ? -19.562 -43.531 -20.609 1 31.27 505 GLU A N 1
ATOM 4120 C CA . GLU A 1 505 ? -18.281 -43.938 -20.031 1 31.27 505 GLU A CA 1
ATOM 4121 C C . GLU A 1 505 ? -17.25 -42.844 -20.141 1 31.27 505 GLU A C 1
ATOM 4123 O O . GLU A 1 505 ? -17.062 -42.25 -21.203 1 31.27 505 GLU A O 1
ATOM 4128 N N . LEU A 1 506 ? -16.844 -42.031 -19.125 1 32.88 506 LEU A N 1
ATOM 4129 C CA . LEU A 1 506 ? -15.719 -41.125 -18.984 1 32.88 506 LEU A CA 1
ATOM 4130 C C . LEU A 1 506 ? -14.438 -41.75 -19.516 1 32.88 506 LEU A C 1
ATOM 4132 O O . LEU A 1 506 ? -14.172 -42.938 -19.266 1 32.88 506 LEU A O 1
ATOM 4136 N N . MET B 1 1 ? 1.434 43.469 -8.711 1 28.45 1 MET B N 1
ATOM 4137 C CA . MET B 1 1 ? 0.534 42.938 -9.719 1 28.45 1 MET B CA 1
ATOM 4138 C C . MET B 1 1 ? -0.842 42.656 -9.133 1 28.45 1 MET B C 1
ATOM 4140 O O . MET B 1 1 ? -1.08 41.562 -8.602 1 28.45 1 MET B O 1
ATOM 4144 N N . ILE B 1 2 ? -1.518 43.625 -8.523 1 38.53 2 ILE B N 1
ATOM 4145 C CA . ILE B 1 2 ? -2.734 43.938 -7.773 1 38.53 2 ILE B CA 1
ATOM 4146 C C . ILE B 1 2 ? -3.945 43.344 -8.508 1 38.53 2 ILE B C 1
ATOM 4148 O O . ILE B 1 2 ? -4.816 42.75 -7.891 1 38.53 2 ILE B O 1
ATOM 4152 N N . GLY B 1 3 ? -4.148 43.844 -9.766 1 44.22 3 GLY B N 1
ATOM 4153 C CA . GLY B 1 3 ? -5.359 44.219 -10.461 1 44.22 3 GLY B CA 1
ATOM 4154 C C . GLY B 1 3 ? -6.184 43.062 -10.953 1 44.22 3 GLY B C 1
ATOM 4155 O O . GLY B 1 3 ? -7.188 43.25 -11.641 1 44.22 3 GLY B O 1
ATOM 4156 N N . ASN B 1 4 ? -5.492 42 -11.375 1 52.38 4 ASN B N 1
ATOM 4157 C CA . ASN B 1 4 ? -6.211 41.094 -12.242 1 52.38 4 ASN B CA 1
ATOM 4158 C C . ASN B 1 4 ? -7.234 40.25 -11.461 1 52.38 4 ASN B C 1
ATOM 4160 O O . ASN B 1 4 ? -7.504 39.125 -11.797 1 52.38 4 ASN B O 1
ATOM 4164 N N . ASN B 1 5 ? -7.633 40.844 -10.422 1 65.06 5 ASN B N 1
ATOM 4165 C CA . ASN B 1 5 ? -8.711 40.281 -9.625 1 65.06 5 ASN B CA 1
ATOM 4166 C C . ASN B 1 5 ? -9.914 39.906 -10.492 1 65.06 5 ASN B C 1
ATOM 4168 O O . ASN B 1 5 ? -10.57 38.906 -10.273 1 65.06 5 ASN B O 1
ATOM 4172 N N . TRP B 1 6 ? -10.102 40.906 -11.492 1 64.5 6 TRP B N 1
ATOM 4173 C CA . TRP B 1 6 ? -11.258 40.656 -12.336 1 64.5 6 TRP B CA 1
ATOM 4174 C C . TRP B 1 6 ? -11.086 39.344 -13.133 1 64.5 6 TRP B C 1
ATOM 4176 O O . TRP B 1 6 ? -12.039 38.594 -13.312 1 64.5 6 TRP B O 1
ATOM 4186 N N . LEU B 1 7 ? -9.875 39.125 -13.633 1 66 7 LEU B N 1
ATOM 4187 C CA . LEU B 1 7 ? -9.602 37.906 -14.383 1 66 7 LEU B CA 1
ATOM 4188 C C . LEU B 1 7 ? -9.805 36.688 -13.508 1 66 7 LEU B C 1
ATOM 4190 O O . LEU B 1 7 ? -10.422 35.688 -13.938 1 66 7 LEU B O 1
ATOM 4194 N N . TRP B 1 8 ? -9.352 36.844 -12.344 1 74.06 8 TRP B N 1
ATOM 4195 C CA . TRP B 1 8 ? -9.492 35.688 -11.453 1 74.06 8 TRP B CA 1
ATOM 4196 C C . TRP B 1 8 ? -10.945 35.469 -11.055 1 74.06 8 TRP B C 1
ATOM 4198 O O . TRP B 1 8 ? -11.398 34.344 -10.914 1 74.06 8 TRP B O 1
ATOM 4208 N N . ASN B 1 9 ? -11.625 36.562 -10.906 1 72.94 9 ASN B N 1
ATOM 4209 C CA . ASN B 1 9 ? -13.055 36.438 -10.633 1 72.94 9 ASN B CA 1
ATOM 4210 C C . ASN B 1 9 ? -13.789 35.75 -11.781 1 72.94 9 ASN B C 1
ATOM 4212 O O . ASN B 1 9 ? -14.68 34.906 -11.547 1 72.94 9 ASN B O 1
ATOM 4216 N N . MET B 1 10 ? -13.391 36.062 -12.945 1 69 10 MET B N 1
ATOM 4217 C CA . MET B 1 10 ? -13.977 35.438 -14.117 1 69 10 MET B CA 1
ATOM 4218 C C . MET B 1 10 ? -13.656 33.938 -14.148 1 69 10 MET B C 1
ATOM 4220 O O . MET B 1 10 ? -14.539 33.094 -14.344 1 69 10 MET B O 1
ATOM 4224 N N . VAL B 1 11 ? -12.422 33.625 -13.945 1 71.62 11 VAL B N 1
ATOM 4225 C CA . VAL B 1 11 ? -11.977 32.219 -13.984 1 71.62 11 VAL B CA 1
ATOM 4226 C C . VAL B 1 11 ? -12.688 31.438 -12.891 1 71.62 11 VAL B C 1
ATOM 4228 O O . VAL B 1 11 ? -13.156 30.312 -13.133 1 71.62 11 VAL B O 1
ATOM 4231 N N . ASN B 1 12 ? -12.875 32.031 -11.797 1 81.12 12 ASN B N 1
ATOM 4232 C CA . ASN B 1 12 ? -13.469 31.344 -10.648 1 81.12 12 ASN B CA 1
ATOM 4233 C C . ASN B 1 12 ? -14.969 31.125 -10.844 1 81.12 12 ASN B C 1
ATOM 4235 O O . ASN B 1 12 ? -15.562 30.281 -10.18 1 81.12 12 ASN B O 1
ATOM 4239 N N . ASN B 1 13 ? -15.516 31.875 -11.766 1 77.56 13 ASN B N 1
ATOM 4240 C CA . ASN B 1 13 ? -16.969 31.797 -11.938 1 77.56 13 ASN B CA 1
ATOM 4241 C C . ASN B 1 13 ? -17.328 30.953 -13.164 1 77.56 13 ASN B C 1
ATOM 4243 O O . ASN B 1 13 ? -18.516 30.75 -13.438 1 77.56 13 ASN B O 1
ATOM 4247 N N . ILE B 1 14 ? -16.375 30.531 -13.883 1 79.06 14 ILE B N 1
ATOM 4248 C CA . ILE B 1 14 ? -16.609 29.656 -15.031 1 79.06 14 ILE B CA 1
ATOM 4249 C C . ILE B 1 14 ? -16.172 28.234 -14.703 1 79.06 14 ILE B C 1
ATOM 4251 O O . ILE B 1 14 ? -14.977 27.938 -14.688 1 79.06 14 ILE B O 1
ATOM 4255 N N . PRO B 1 15 ? -17.156 27.406 -14.562 1 82 15 PRO B N 1
ATOM 4256 C CA . PRO B 1 15 ? -16.859 26.062 -14.055 1 82 15 PRO B CA 1
ATOM 4257 C C . PRO B 1 15 ? -15.883 25.297 -14.945 1 82 15 PRO B C 1
ATOM 4259 O O . PRO B 1 15 ? -14.945 24.672 -14.438 1 82 15 PRO B O 1
ATOM 4262 N N . PHE B 1 16 ? -16.094 25.359 -16.25 1 84.69 16 PHE B N 1
ATOM 4263 C CA . PHE B 1 16 ? -15.227 24.625 -17.156 1 84.69 16 PHE B CA 1
ATOM 4264 C C . PHE B 1 16 ? -13.789 25.109 -17.062 1 84.69 16 PHE B C 1
ATOM 4266 O O . PHE B 1 16 ? -12.852 24.297 -17.031 1 84.69 16 PHE B O 1
ATOM 4273 N N . LEU B 1 17 ? -13.586 26.344 -17.016 1 84.44 17 LEU B N 1
ATOM 4274 C CA . LEU B 1 17 ? -12.25 26.922 -16.922 1 84.44 17 LEU B CA 1
ATOM 4275 C C . LEU B 1 17 ? -11.609 26.609 -15.57 1 84.44 17 LEU B C 1
ATOM 4277 O O . LEU B 1 17 ? -10.422 26.297 -15.5 1 84.44 17 LEU B O 1
ATOM 4281 N N . ARG B 1 18 ? -12.367 26.734 -14.539 1 87.38 18 ARG B N 1
ATOM 4282 C CA . ARG B 1 18 ? -11.875 26.422 -13.203 1 87.38 18 ARG B CA 1
ATOM 4283 C C . ARG B 1 18 ? -11.453 24.969 -13.109 1 87.38 18 ARG B C 1
ATOM 4285 O O . ARG B 1 18 ? -10.398 24.656 -12.547 1 87.38 18 ARG B O 1
ATOM 4292 N N . GLY B 1 19 ? -12.25 24.141 -13.766 1 90.25 19 GLY B N 1
ATOM 4293 C CA . GLY B 1 19 ? -11.922 22.734 -13.781 1 90.25 19 GLY B CA 1
ATOM 4294 C C . GLY B 1 19 ? -10.656 22.422 -14.555 1 90.25 19 GLY B C 1
ATOM 4295 O O . GLY B 1 19 ? -9.836 21.609 -14.117 1 90.25 19 GLY B O 1
ATOM 4296 N N . PHE B 1 20 ? -10.523 23.047 -15.609 1 90.06 20 PHE B N 1
ATOM 4297 C CA . PHE B 1 20 ? -9.352 22.844 -16.453 1 90.06 20 PHE B CA 1
ATOM 4298 C C . PHE B 1 20 ? -8.078 23.25 -15.711 1 90.06 20 PHE B C 1
ATOM 4300 O O . PHE B 1 20 ? -7.09 22.516 -15.719 1 90.06 20 PHE B O 1
ATOM 4307 N N . ILE B 1 21 ? -8.109 24.344 -15.094 1 89.38 21 ILE B N 1
ATOM 4308 C CA . ILE B 1 21 ? -6.945 24.859 -14.375 1 89.38 21 ILE B CA 1
ATOM 4309 C C . ILE B 1 21 ? -6.637 23.953 -13.188 1 89.38 21 ILE B C 1
ATOM 4311 O O . ILE B 1 21 ? -5.477 23.609 -12.945 1 89.38 21 ILE B O 1
ATOM 4315 N N . MET B 1 22 ? -7.66 23.594 -12.516 1 91.88 22 MET B N 1
ATOM 4316 C CA . MET B 1 22 ? -7.453 22.734 -11.359 1 91.88 22 MET B CA 1
ATOM 4317 C C . MET B 1 22 ? -6.867 21.375 -11.773 1 91.88 22 MET B C 1
ATOM 4319 O O . MET B 1 22 ? -6.027 20.828 -11.07 1 91.88 22 MET B O 1
ATOM 4323 N N . LYS B 1 23 ? -7.387 20.859 -12.867 1 93.69 23 LYS B N 1
ATOM 4324 C CA . LYS B 1 23 ? -6.82 19.625 -13.383 1 93.69 23 LYS B CA 1
ATOM 4325 C C . LYS B 1 23 ? -5.32 19.766 -13.641 1 93.69 23 LYS B C 1
ATOM 4327 O O . LYS B 1 23 ? -4.539 18.875 -13.312 1 93.69 23 LYS B O 1
ATOM 4332 N N . LYS B 1 24 ? -4.922 20.859 -14.195 1 92.75 24 LYS B N 1
ATOM 4333 C CA . LYS B 1 24 ? -3.508 21.109 -14.453 1 92.75 24 LYS B CA 1
ATOM 4334 C C . LYS B 1 24 ? -2.717 21.219 -13.156 1 92.75 24 LYS B C 1
ATOM 4336 O O . LYS B 1 24 ? -1.594 20.719 -13.062 1 92.75 24 LYS B O 1
ATOM 4341 N N . VAL B 1 25 ? -3.324 21.828 -12.195 1 90.62 25 VAL B N 1
ATOM 4342 C CA . VAL B 1 25 ? -2.684 21.938 -10.883 1 90.62 25 VAL B CA 1
ATOM 4343 C C . VAL B 1 25 ? -2.484 20.531 -10.297 1 90.62 25 VAL B C 1
ATOM 4345 O O . VAL B 1 25 ? -1.39 20.203 -9.844 1 90.62 25 VAL B O 1
ATOM 4348 N N . TYR B 1 26 ? -3.555 19.719 -10.383 1 94.12 26 TYR B N 1
ATOM 4349 C CA . TYR B 1 26 ? -3.475 18.375 -9.844 1 94.12 26 TYR B CA 1
ATOM 4350 C C . TYR B 1 26 ? -2.371 17.578 -10.531 1 94.12 26 TYR B C 1
ATOM 4352 O O . TYR B 1 26 ? -1.526 16.969 -9.875 1 94.12 26 TYR B O 1
ATOM 4360 N N . THR B 1 27 ? -2.328 17.641 -11.828 1 94.44 27 THR B N 1
ATOM 4361 C CA . THR B 1 27 ? -1.43 16.781 -12.594 1 94.44 27 THR B CA 1
ATOM 4362 C C . THR B 1 27 ? 0.008 17.281 -12.5 1 94.44 27 THR B C 1
ATOM 4364 O O . THR B 1 27 ? 0.929 16.5 -12.242 1 94.44 27 THR B O 1
ATOM 4367 N N . MET B 1 28 ? 0.215 18.578 -12.625 1 93.25 28 MET B N 1
ATOM 4368 C CA . MET B 1 28 ? 1.564 19.141 -12.594 1 93.25 28 MET B CA 1
ATOM 4369 C C . MET B 1 28 ? 2.195 18.953 -11.219 1 93.25 28 MET B C 1
ATOM 4371 O O . MET B 1 28 ? 3.365 18.578 -11.109 1 93.25 28 MET B O 1
ATOM 4375 N N . ARG B 1 29 ? 1.443 19.188 -10.219 1 93 29 ARG B N 1
ATOM 4376 C CA . ARG B 1 29 ? 1.985 19.094 -8.867 1 93 29 ARG B CA 1
ATOM 4377 C C . ARG B 1 29 ? 2.203 17.641 -8.453 1 93 29 ARG B C 1
ATOM 4379 O O . ARG B 1 29 ? 3.252 17.297 -7.902 1 93 29 ARG B O 1
ATOM 4386 N N . SER B 1 30 ? 1.227 16.828 -8.75 1 93.94 30 SER B N 1
ATOM 4387 C CA . SER B 1 30 ? 1.346 15.43 -8.32 1 93.94 30 SER B CA 1
ATOM 4388 C C . SER B 1 30 ? 2.461 14.711 -9.07 1 93.94 30 SER B C 1
ATOM 4390 O O . SER B 1 30 ? 3.088 13.797 -8.531 1 93.94 30 SER B O 1
ATOM 4392 N N . ASP B 1 31 ? 2.762 15.117 -10.25 1 93.69 31 ASP B N 1
ATOM 4393 C CA . ASP B 1 31 ? 3.775 14.469 -11.078 1 93.69 31 ASP B CA 1
ATOM 4394 C C . ASP B 1 31 ? 5.176 14.695 -10.508 1 93.69 31 ASP B C 1
ATOM 4396 O O . ASP B 1 31 ? 6.117 13.984 -10.867 1 93.69 31 ASP B O 1
ATOM 4400 N N . MET B 1 32 ? 5.297 15.648 -9.625 1 96.31 32 MET B N 1
ATOM 4401 C CA . MET B 1 32 ? 6.594 15.945 -9.031 1 96.31 32 MET B CA 1
ATOM 4402 C C . MET B 1 32 ? 6.941 14.938 -7.941 1 96.31 32 MET B C 1
ATOM 4404 O O . MET B 1 32 ? 8.086 14.875 -7.488 1 96.31 32 MET B O 1
ATOM 4408 N N . ILE B 1 33 ? 5.969 14.188 -7.547 1 97.06 33 ILE B N 1
ATOM 4409 C CA . ILE B 1 33 ? 6.184 13.188 -6.508 1 97.06 33 ILE B CA 1
ATOM 4410 C C . ILE B 1 33 ? 6.191 11.789 -7.125 1 97.06 33 ILE B C 1
ATOM 4412 O O . ILE B 1 33 ? 5.191 11.352 -7.691 1 97.06 33 ILE B O 1
ATOM 4416 N N . ASP B 1 34 ? 7.273 11.133 -6.961 1 95.06 34 ASP B N 1
ATOM 4417 C CA . ASP B 1 34 ? 7.402 9.805 -7.539 1 95.06 34 ASP B CA 1
ATOM 4418 C C . ASP B 1 34 ? 6.496 8.805 -6.816 1 95.06 34 ASP B C 1
ATOM 4420 O O . ASP B 1 34 ? 6.543 8.688 -5.59 1 95.06 34 ASP B O 1
ATOM 4424 N N . SER B 1 35 ? 5.703 8.148 -7.543 1 94.88 35 SER B N 1
ATOM 4425 C CA . SER B 1 35 ? 4.832 7.07 -7.09 1 94.88 35 SER B CA 1
ATOM 4426 C C . SER B 1 35 ? 4.762 5.945 -8.117 1 94.88 35 SER B C 1
ATOM 4428 O O . SER B 1 35 ? 4.215 6.129 -9.211 1 94.88 35 SER B O 1
ATOM 4430 N N . PRO B 1 36 ? 5.375 4.816 -7.906 1 96.12 36 PRO B N 1
ATOM 4431 C CA . PRO B 1 36 ? 5.996 4.383 -6.652 1 96.12 36 PRO B CA 1
ATOM 4432 C C . PRO B 1 36 ? 7.293 5.133 -6.344 1 96.12 36 PRO B C 1
ATOM 4434 O O . PRO B 1 36 ? 7.961 5.621 -7.262 1 96.12 36 PRO B O 1
ATOM 4437 N N . PRO B 1 37 ? 7.578 5.18 -4.988 1 96.88 37 PRO B N 1
ATOM 4438 C CA . PRO B 1 37 ? 8.797 5.906 -4.617 1 96.88 37 PRO B CA 1
ATOM 4439 C C . PRO B 1 37 ? 10.07 5.152 -5 1 96.88 37 PRO B C 1
ATOM 4441 O O . PRO B 1 37 ? 10.062 3.922 -5.074 1 96.88 37 PRO B O 1
ATOM 4444 N N . THR B 1 38 ? 11.156 5.875 -5.156 1 95.75 38 THR B N 1
ATOM 4445 C CA . THR B 1 38 ? 12.383 5.266 -5.645 1 95.75 38 THR B CA 1
ATOM 4446 C C . THR B 1 38 ? 13.445 5.238 -4.547 1 95.75 38 THR B C 1
ATOM 4448 O O . THR B 1 38 ? 14.43 4.496 -4.641 1 95.75 38 THR B O 1
ATOM 4451 N N . TYR B 1 39 ? 13.25 6.098 -3.479 1 95.81 39 TYR B N 1
ATOM 4452 C CA . TYR B 1 39 ? 14.258 6.152 -2.428 1 95.81 39 TYR B CA 1
ATOM 4453 C C . TYR B 1 39 ? 13.625 6.012 -1.051 1 95.81 39 TYR B C 1
ATOM 4455 O O . TYR B 1 39 ? 12.453 6.367 -0.859 1 95.81 39 TYR B O 1
ATOM 4463 N N . GLU B 1 40 ? 14.422 5.402 -0.19 1 93.31 40 GLU B N 1
ATOM 4464 C CA . GLU B 1 40 ? 14.109 5.336 1.235 1 93.31 40 GLU B CA 1
ATOM 4465 C C . GLU B 1 40 ? 15.344 5.613 2.084 1 93.31 40 GLU B C 1
ATOM 4467 O O . GLU B 1 40 ? 16.375 6.047 1.566 1 93.31 40 GLU B O 1
ATOM 4472 N N . ASN B 1 41 ? 15.234 5.496 3.357 1 92.81 41 ASN B N 1
ATOM 4473 C CA . ASN B 1 41 ? 16.234 6.094 4.242 1 92.81 41 ASN B CA 1
ATOM 4474 C C . ASN B 1 41 ? 17.312 5.086 4.625 1 92.81 41 ASN B C 1
ATOM 4476 O O . ASN B 1 41 ? 18.234 5.414 5.379 1 92.81 41 ASN B O 1
ATOM 4480 N N . GLU B 1 42 ? 17.297 3.947 4.074 1 91.81 42 GLU B N 1
ATOM 4481 C CA . GLU B 1 42 ? 18.297 2.949 4.449 1 91.81 42 GLU B CA 1
ATOM 4482 C C . GLU B 1 42 ? 19.359 2.801 3.373 1 91.81 42 GLU B C 1
ATOM 4484 O O . GLU B 1 42 ? 20.516 2.475 3.674 1 91.81 42 GLU B O 1
ATOM 4489 N N . HIS B 1 43 ? 18.953 2.992 2.164 1 94.62 43 HIS B N 1
ATOM 4490 C CA . HIS B 1 43 ? 19.875 2.814 1.051 1 94.62 43 HIS B CA 1
ATOM 4491 C C . HIS B 1 43 ? 19.969 4.082 0.207 1 94.62 43 HIS B C 1
ATOM 4493 O O . HIS B 1 43 ? 18.969 4.742 -0.044 1 94.62 43 HIS B O 1
ATOM 4499 N N . PRO B 1 44 ? 21.141 4.445 -0.19 1 95 44 PRO B N 1
ATOM 4500 C CA . PRO B 1 44 ? 21.297 5.637 -1.03 1 95 44 PRO B CA 1
ATOM 4501 C C . PRO B 1 44 ? 21.047 5.352 -2.51 1 95 44 PRO B C 1
ATOM 4503 O O . PRO B 1 44 ? 21.422 6.148 -3.369 1 95 44 PRO B O 1
ATOM 4506 N N . TYR B 1 45 ? 20.547 4.156 -2.877 1 95.44 45 TYR B N 1
ATOM 4507 C CA . TYR B 1 45 ? 20.188 3.734 -4.227 1 95.44 45 TYR B CA 1
ATOM 4508 C C . TYR B 1 45 ? 18.844 3.033 -4.242 1 95.44 45 TYR B C 1
ATOM 4510 O O . TYR B 1 45 ? 18.281 2.734 -3.188 1 95.44 45 TYR B O 1
ATOM 4518 N N . ILE B 1 46 ? 18.281 2.863 -5.41 1 95.75 46 ILE B N 1
ATOM 4519 C CA . ILE B 1 46 ? 16.938 2.301 -5.566 1 95.75 46 ILE B CA 1
ATOM 4520 C C . ILE B 1 46 ? 16.938 0.843 -5.109 1 95.75 46 ILE B C 1
ATOM 4522 O O . ILE B 1 46 ? 17.875 0.093 -5.406 1 95.75 46 ILE B O 1
ATOM 4526 N N . THR B 1 47 ? 16.031 0.452 -4.324 1 95.62 47 THR B N 1
ATOM 4527 C CA . THR B 1 47 ? 15.766 -0.912 -3.877 1 95.62 47 THR B CA 1
ATOM 4528 C C . THR B 1 47 ? 14.266 -1.207 -3.895 1 95.62 47 THR B C 1
ATOM 4530 O O . THR B 1 47 ? 13.453 -0.305 -4.098 1 95.62 47 THR B O 1
ATOM 4533 N N . LEU B 1 48 ? 13.93 -2.434 -3.697 1 92.75 48 LEU B N 1
ATOM 4534 C CA . LEU B 1 48 ? 12.523 -2.803 -3.594 1 92.75 48 LEU B CA 1
ATOM 4535 C C . LEU B 1 48 ? 11.914 -2.277 -2.295 1 92.75 48 LEU B C 1
ATOM 4537 O O . LEU B 1 48 ? 10.711 -2.02 -2.227 1 92.75 48 LEU B O 1
ATOM 4541 N N . ASP B 1 49 ? 12.734 -2.07 -1.34 1 92.12 49 ASP B N 1
ATOM 4542 C CA . ASP B 1 49 ? 12.266 -1.603 -0.038 1 92.12 49 ASP B CA 1
ATOM 4543 C C . ASP B 1 49 ? 11.672 -0.201 -0.141 1 92.12 49 ASP B C 1
ATOM 4545 O O . ASP B 1 49 ? 10.812 0.176 0.663 1 92.12 49 ASP B O 1
ATOM 4549 N N . ALA B 1 50 ? 12.141 0.488 -1.129 1 93.38 50 ALA B N 1
ATOM 4550 C CA . ALA B 1 50 ? 11.586 1.83 -1.299 1 93.38 50 ALA B CA 1
ATOM 4551 C C . ALA B 1 50 ? 10.07 1.782 -1.473 1 93.38 50 ALA B C 1
ATOM 4553 O O . ALA B 1 50 ? 9.359 2.662 -0.985 1 93.38 50 ALA B O 1
ATOM 4554 N N . ASN B 1 51 ? 9.625 0.787 -2.051 1 91.38 51 ASN B N 1
ATOM 4555 C CA . ASN B 1 51 ? 8.188 0.643 -2.248 1 91.38 51 ASN B CA 1
ATOM 4556 C C . ASN B 1 51 ? 7.562 -0.257 -1.186 1 91.38 51 ASN B C 1
ATOM 4558 O O . ASN B 1 51 ? 6.477 0.032 -0.683 1 91.38 51 ASN B O 1
ATOM 4562 N N . TYR B 1 52 ? 8.258 -1.237 -0.771 1 91.44 52 TYR B N 1
ATOM 4563 C CA . TYR B 1 52 ? 7.574 -2.291 -0.033 1 91.44 52 TYR B CA 1
ATOM 4564 C C . TYR B 1 52 ? 7.738 -2.1 1.47 1 91.44 52 TYR B C 1
ATOM 4566 O O . TYR B 1 52 ? 6.949 -2.631 2.26 1 91.44 52 TYR B O 1
ATOM 4574 N N . ASN B 1 53 ? 8.797 -1.521 1.876 1 92.94 53 ASN B N 1
ATOM 4575 C CA . ASN B 1 53 ? 8.969 -1.312 3.311 1 92.94 53 ASN B CA 1
ATOM 4576 C C . ASN B 1 53 ? 8.273 -0.037 3.777 1 92.94 53 ASN B C 1
ATOM 4578 O O . ASN B 1 53 ? 8.844 1.051 3.707 1 92.94 53 ASN B O 1
ATOM 4582 N N . VAL B 1 54 ? 7.141 -0.172 4.375 1 93 54 VAL B N 1
ATOM 4583 C CA . VAL B 1 54 ? 6.289 0.967 4.699 1 93 54 VAL B CA 1
ATOM 4584 C C . VAL B 1 54 ? 6.664 1.517 6.074 1 93 54 VAL B C 1
ATOM 4586 O O . VAL B 1 54 ? 6.086 2.508 6.531 1 93 54 VAL B O 1
ATOM 4589 N N . SER B 1 55 ? 7.672 0.913 6.73 1 94.88 55 SER B N 1
ATOM 4590 C CA . SER B 1 55 ? 8.094 1.411 8.039 1 94.88 55 SER B CA 1
ATOM 4591 C C . SER B 1 55 ? 9.07 2.574 7.895 1 94.88 55 SER B C 1
ATOM 4593 O O . SER B 1 55 ? 9.406 3.23 8.883 1 94.88 55 SER B O 1
ATOM 4595 N N . PHE B 1 56 ? 9.445 2.863 6.613 1 95.62 56 PHE B N 1
ATOM 4596 C CA . PHE B 1 56 ? 10.336 3.984 6.34 1 95.62 56 PHE B CA 1
ATOM 4597 C C . PHE B 1 56 ? 9.562 5.164 5.762 1 95.62 56 PHE B C 1
ATOM 4599 O O . PHE B 1 56 ? 8.609 4.973 5.004 1 95.62 56 PHE B O 1
ATOM 4606 N N . TYR B 1 57 ? 10.039 6.352 6.152 1 97.06 57 TYR B N 1
ATOM 4607 C CA . TYR B 1 57 ? 9.766 7.465 5.246 1 97.06 57 TYR B CA 1
ATOM 4608 C C . TYR B 1 57 ? 10.469 7.266 3.91 1 97.06 57 TYR B C 1
ATOM 4610 O O . TYR B 1 57 ? 11.578 6.719 3.859 1 97.06 57 TYR B O 1
ATOM 4618 N N . THR B 1 58 ? 9.812 7.633 2.869 1 97 58 THR B N 1
ATOM 4619 C CA . THR B 1 58 ? 10.523 7.695 1.594 1 97 58 THR B CA 1
ATOM 4620 C C . THR B 1 58 ? 11.32 8.992 1.484 1 97 58 THR B C 1
ATOM 4622 O O . THR B 1 58 ? 11.32 9.805 2.408 1 97 58 THR B O 1
ATOM 4625 N N . ARG B 1 59 ? 12.078 9.133 0.376 1 96.56 59 ARG B N 1
ATOM 4626 C CA . ARG B 1 59 ? 12.859 10.344 0.128 1 96.56 59 ARG B CA 1
ATOM 4627 C C . ARG B 1 59 ? 12.664 10.836 -1.306 1 96.56 59 ARG B C 1
ATOM 4629 O O . ARG B 1 59 ? 12.43 10.031 -2.213 1 96.56 59 ARG B O 1
ATOM 4636 N N . THR B 1 60 ? 12.773 12.094 -1.379 1 97.12 60 THR B N 1
ATOM 4637 C CA . THR B 1 60 ? 12.719 12.711 -2.701 1 97.12 60 THR B CA 1
ATOM 4638 C C . THR B 1 60 ? 14.086 12.656 -3.379 1 97.12 60 THR B C 1
ATOM 4640 O O . THR B 1 60 ? 14.18 12.492 -4.598 1 97.12 60 THR B O 1
ATOM 4643 N N . LEU B 1 61 ? 15.117 12.844 -2.592 1 97.69 61 LEU B N 1
ATOM 4644 C CA . LEU B 1 61 ? 16.5 12.734 -3.055 1 97.69 61 LEU B CA 1
ATOM 4645 C C . LEU B 1 61 ? 17.281 11.766 -2.184 1 97.69 61 LEU B C 1
ATOM 4647 O O . LEU B 1 61 ? 17 11.625 -0.992 1 97.69 61 LEU B O 1
ATOM 4651 N N . PRO B 1 62 ? 18.281 11.078 -2.783 1 96.94 62 PRO B N 1
ATOM 4652 C CA . PRO B 1 62 ? 19.156 10.266 -1.937 1 96.94 62 PRO B CA 1
ATOM 4653 C C . PRO B 1 62 ? 19.953 11.102 -0.932 1 96.94 62 PRO B C 1
ATOM 4655 O O . PRO B 1 62 ? 20.062 12.32 -1.086 1 96.94 62 PRO B O 1
ATOM 4658 N N . PRO B 1 63 ? 20.484 10.531 0.149 1 97.75 63 PRO B N 1
ATOM 4659 C CA . PRO B 1 63 ? 21.266 11.266 1.142 1 97.75 63 PRO B CA 1
ATOM 4660 C C . PRO B 1 63 ? 22.594 11.781 0.583 1 97.75 63 PRO B C 1
ATOM 4662 O O . PRO B 1 63 ? 23.094 11.242 -0.409 1 97.75 63 PRO B O 1
ATOM 4665 N N . VAL B 1 64 ? 23.109 12.836 1.181 1 98.06 64 VAL B N 1
ATOM 4666 C CA . VAL B 1 64 ? 24.469 13.234 0.854 1 98.06 64 VAL B CA 1
ATOM 4667 C C . VAL B 1 64 ? 25.422 12.047 1.04 1 98.06 64 VAL B C 1
ATOM 4669 O O . VAL B 1 64 ? 25.422 11.406 2.096 1 98.06 64 VAL B O 1
ATOM 4672 N N . PRO B 1 65 ? 26.203 11.766 0.007 1 96.19 65 PRO B N 1
ATOM 4673 C CA . PRO B 1 65 ? 27.109 10.625 0.138 1 96.19 65 PRO B CA 1
ATOM 4674 C C . PRO B 1 65 ? 28.109 10.789 1.281 1 96.19 65 PRO B C 1
ATOM 4676 O O . PRO B 1 65 ? 28.609 11.898 1.52 1 96.19 65 PRO B O 1
ATOM 4679 N N . VAL B 1 66 ? 28.453 9.703 1.897 1 94.25 66 VAL B N 1
ATOM 4680 C CA . VAL B 1 66 ? 29.297 9.727 3.078 1 94.25 66 VAL B CA 1
ATOM 4681 C C . VAL B 1 66 ? 30.734 10.102 2.678 1 94.25 66 VAL B C 1
ATOM 4683 O O . VAL B 1 66 ? 31.484 10.664 3.482 1 94.25 66 VAL B O 1
ATOM 4686 N N . GLU B 1 67 ? 31.078 9.891 1.484 1 94.25 67 GLU B N 1
ATOM 4687 C CA . GLU B 1 67 ? 32.438 10.102 1.023 1 94.25 67 GLU B CA 1
ATOM 4688 C C . GLU B 1 67 ? 32.688 11.562 0.634 1 94.25 67 GLU B C 1
ATOM 4690 O O . GLU B 1 67 ? 33.812 11.945 0.323 1 94.25 67 GLU B O 1
ATOM 4695 N N . CYS B 1 68 ? 31.672 12.336 0.666 1 96.31 68 CYS B N 1
ATOM 4696 C CA . CYS B 1 68 ? 31.828 13.742 0.312 1 96.31 68 CYS B CA 1
ATOM 4697 C C . CYS B 1 68 ? 32.75 14.461 1.312 1 96.31 68 CYS B C 1
ATOM 4699 O O . CYS B 1 68 ? 32.75 14.117 2.494 1 96.31 68 CYS B O 1
ATOM 4701 N N . PRO B 1 69 ? 33.438 15.43 0.818 1 97.12 69 PRO B N 1
ATOM 4702 C CA . PRO B 1 69 ? 34.406 16.109 1.687 1 97.12 69 PRO B CA 1
ATOM 4703 C C . PRO B 1 69 ? 33.75 16.953 2.771 1 97.12 69 PRO B C 1
ATOM 4705 O O . PRO B 1 69 ? 34.406 17.297 3.771 1 97.12 69 PRO B O 1
ATOM 4708 N N . THR B 1 70 ? 32.5 17.391 2.549 1 97.5 70 THR B N 1
ATOM 4709 C CA . THR B 1 70 ? 31.75 18.141 3.547 1 97.5 70 THR B CA 1
ATOM 4710 C C . THR B 1 70 ? 30.406 17.469 3.816 1 97.5 70 THR B C 1
ATOM 4712 O O . THR B 1 70 ? 29.922 16.688 2.998 1 97.5 70 THR B O 1
ATOM 4715 N N . PRO B 1 71 ? 29.781 17.766 4.961 1 97.25 71 PRO B N 1
ATOM 4716 C CA . PRO B 1 71 ? 28.484 17.156 5.27 1 97.25 71 PRO B CA 1
ATOM 4717 C C . PRO B 1 71 ? 27.406 17.562 4.277 1 97.25 71 PRO B C 1
ATOM 4719 O O . PRO B 1 71 ? 26.359 16.906 4.207 1 97.25 71 PRO B O 1
ATOM 4722 N N . MET B 1 72 ? 27.656 18.594 3.508 1 97.69 72 MET B N 1
ATOM 4723 C CA . MET B 1 72 ? 26.656 19.078 2.557 1 97.69 72 MET B CA 1
ATOM 4724 C C . MET B 1 72 ? 27.109 18.828 1.122 1 97.69 72 MET B C 1
ATOM 4726 O O . MET B 1 72 ? 26.641 19.469 0.194 1 97.69 72 MET B O 1
ATOM 4730 N N . GLY B 1 73 ? 28.016 17.875 0.969 1 96.88 73 GLY B N 1
ATOM 4731 C CA . GLY B 1 73 ? 28.516 17.531 -0.348 1 96.88 73 GLY B CA 1
ATOM 4732 C C . GLY B 1 73 ? 29.922 18.047 -0.598 1 96.88 73 GLY B C 1
ATOM 4733 O O . GLY B 1 73 ? 30.891 17.562 -0.01 1 96.88 73 GLY B O 1
ATOM 4734 N N . VAL B 1 74 ? 30.016 19.047 -1.457 1 96.31 74 VAL B N 1
ATOM 4735 C CA . VAL B 1 74 ? 31.328 19.562 -1.791 1 96.31 74 VAL B CA 1
ATOM 4736 C C . VAL B 1 74 ? 31.438 21.031 -1.424 1 96.31 74 VAL B C 1
ATOM 4738 O O . VAL B 1 74 ? 32.469 21.656 -1.605 1 96.31 74 VAL B O 1
ATOM 4741 N N . ALA B 1 75 ? 30.359 21.562 -0.906 1 96.56 75 ALA B N 1
ATOM 4742 C CA . ALA B 1 75 ? 30.312 22.969 -0.555 1 96.56 75 ALA B CA 1
ATOM 4743 C C . ALA B 1 75 ? 30.219 23.156 0.957 1 96.56 75 ALA B C 1
ATOM 4745 O O . ALA B 1 75 ? 29.75 22.266 1.673 1 96.56 75 ALA B O 1
ATOM 4746 N N . GLY B 1 76 ? 30.734 24.422 1.397 1 97.44 76 GLY B N 1
ATOM 4747 C CA . GLY B 1 76 ? 30.547 24.797 2.789 1 97.44 76 GLY B CA 1
ATOM 4748 C C . GLY B 1 76 ? 31.625 24.281 3.701 1 97.44 76 GLY B C 1
ATOM 4749 O O . GLY B 1 76 ? 32.688 23.875 3.234 1 97.44 76 GLY B O 1
ATOM 4750 N N . LYS B 1 77 ? 31.406 24.328 4.922 1 97.56 77 LYS B N 1
ATOM 4751 C CA . LYS B 1 77 ? 32.375 24 5.953 1 97.56 77 LYS B CA 1
ATOM 4752 C C . LYS B 1 77 ? 32.406 22.5 6.242 1 97.56 77 LYS B C 1
ATOM 4754 O O . LYS B 1 77 ? 31.422 21.812 6.004 1 97.56 77 LYS B O 1
ATOM 4759 N N . LYS B 1 78 ? 33.469 22.031 6.746 1 97 78 LYS B N 1
ATOM 4760 C CA . LYS B 1 78 ? 33.656 20.625 7.078 1 97 78 LYS B CA 1
ATOM 4761 C C . LYS B 1 78 ? 32.875 20.25 8.328 1 97 78 LYS B C 1
ATOM 4763 O O . LYS B 1 78 ? 32.594 19.062 8.547 1 97 78 LYS B O 1
ATOM 4768 N N . ILE B 1 79 ? 32.656 21.25 9.094 1 97.38 79 ILE B N 1
ATOM 4769 C CA . ILE B 1 79 ? 31.891 21.047 10.312 1 97.38 79 ILE B CA 1
ATOM 4770 C C . ILE B 1 79 ? 30.641 21.922 10.297 1 97.38 79 ILE B C 1
ATOM 4772 O O . ILE B 1 79 ? 30.734 23.125 10.086 1 97.38 79 ILE B O 1
ATOM 4776 N N . LEU B 1 80 ? 29.5 21.297 10.523 1 98.25 80 LEU B N 1
ATOM 4777 C CA . LEU B 1 80 ? 28.266 22.062 10.578 1 98.25 80 LEU B CA 1
ATOM 4778 C C . LEU B 1 80 ? 28.172 22.875 11.867 1 98.25 80 LEU B C 1
ATOM 4780 O O . LEU B 1 80 ? 28.781 22.516 12.875 1 98.25 80 LEU B O 1
ATOM 4784 N N . PRO B 1 81 ? 27.453 23.953 11.789 1 98.19 81 PRO B N 1
ATOM 4785 C CA . PRO B 1 81 ? 27.344 24.766 13.008 1 98.19 81 PRO B CA 1
ATOM 4786 C C . PRO B 1 81 ? 26.734 24 14.172 1 98.19 81 PRO B C 1
ATOM 4788 O O . PRO B 1 81 ? 25.859 23.141 13.961 1 98.19 81 PRO B O 1
ATOM 4791 N N . ASP B 1 82 ? 27.203 24.359 15.344 1 98.31 82 ASP B N 1
ATOM 4792 C CA . ASP B 1 82 ? 26.594 23.781 16.531 1 98.31 82 ASP B CA 1
ATOM 4793 C C . ASP B 1 82 ? 25.109 24.109 16.609 1 98.31 82 ASP B C 1
ATOM 4795 O O . ASP B 1 82 ? 24.719 25.266 16.422 1 98.31 82 ASP B O 1
ATOM 4799 N N . VAL B 1 83 ? 24.328 23.125 16.891 1 98.56 83 VAL B N 1
ATOM 4800 C CA . VAL B 1 83 ? 22.891 23.281 16.812 1 98.56 83 VAL B CA 1
ATOM 4801 C C . VAL B 1 83 ? 22.406 24.281 17.859 1 98.56 83 VAL B C 1
ATOM 4803 O O . VAL B 1 83 ? 21.516 25.094 17.594 1 98.56 83 VAL B O 1
ATOM 4806 N N . ASP B 1 84 ? 22.969 24.25 19.031 1 98.38 84 ASP B N 1
ATOM 4807 C CA . ASP B 1 84 ? 22.562 25.172 20.078 1 98.38 84 ASP B CA 1
ATOM 4808 C C . ASP B 1 84 ? 22.891 26.609 19.703 1 98.38 84 ASP B C 1
ATOM 4810 O O . ASP B 1 84 ? 22.094 27.516 19.938 1 98.38 84 ASP B O 1
ATOM 4814 N N . VAL B 1 85 ? 24.062 26.797 19.125 1 98.44 85 VAL B N 1
ATOM 4815 C CA . VAL B 1 85 ? 24.484 28.141 18.703 1 98.44 85 VAL B CA 1
ATOM 4816 C C . VAL B 1 85 ? 23.562 28.625 17.578 1 98.44 85 VAL B C 1
ATOM 4818 O O . VAL B 1 85 ? 23.141 29.781 17.594 1 98.44 85 VAL B O 1
ATOM 4821 N N . LEU B 1 86 ? 23.297 27.734 16.688 1 98.25 86 LEU B N 1
ATOM 4822 C CA . LEU B 1 86 ? 22.422 28.047 15.555 1 98.25 86 LEU B CA 1
ATOM 4823 C C . LEU B 1 86 ? 21.031 28.438 16.031 1 98.25 86 LEU B C 1
ATOM 4825 O O . LEU B 1 86 ? 20.5 29.469 15.609 1 98.25 86 LEU B O 1
ATOM 4829 N N . VAL B 1 87 ? 20.406 27.656 16.891 1 98.12 87 VAL B N 1
ATOM 4830 C CA . VAL B 1 87 ? 19.047 27.875 17.375 1 98.12 87 VAL B CA 1
ATOM 4831 C C . VAL B 1 87 ? 19 29.141 18.219 1 98.12 87 VAL B C 1
ATOM 4833 O O . VAL B 1 87 ? 18.062 29.938 18.094 1 98.12 87 VAL B O 1
ATOM 4836 N N . ASN B 1 88 ? 20 29.359 19.016 1 97.56 88 ASN B N 1
ATOM 4837 C CA . ASN B 1 88 ? 20.062 30.562 19.828 1 97.56 88 ASN B CA 1
ATOM 4838 C C . ASN B 1 88 ? 20.109 31.828 18.969 1 97.56 88 ASN B C 1
ATOM 4840 O O . ASN B 1 88 ? 19.516 32.844 19.328 1 97.56 88 ASN B O 1
ATOM 4844 N N . LYS B 1 89 ? 20.797 31.734 17.922 1 97.44 89 LYS B N 1
ATOM 4845 C CA . LYS B 1 89 ? 21.031 32.906 17.078 1 97.44 89 LYS B CA 1
ATOM 4846 C C . LYS B 1 89 ? 19.844 33.156 16.156 1 97.44 89 LYS B C 1
ATOM 4848 O O . LYS B 1 89 ? 19.438 34.312 15.969 1 97.44 89 LYS B O 1
ATOM 4853 N N . LEU B 1 90 ? 19.219 32.062 15.641 1 98 90 LEU B N 1
ATOM 4854 C CA . LEU B 1 90 ? 18.328 32.281 14.5 1 98 90 LEU B CA 1
ATOM 4855 C C . LEU B 1 90 ? 16.891 31.969 14.875 1 98 90 LEU B C 1
ATOM 4857 O O . LEU B 1 90 ? 15.953 32.375 14.172 1 98 90 LEU B O 1
ATOM 4861 N N . PHE B 1 91 ? 16.594 31.234 15.938 1 98.19 91 PHE B N 1
ATOM 4862 C CA . PHE B 1 91 ? 15.266 30.641 16.062 1 98.19 91 PHE B CA 1
ATOM 4863 C C . PHE B 1 91 ? 14.523 31.234 17.266 1 98.19 91 PHE B C 1
ATOM 4865 O O . PHE B 1 91 ? 13.352 31.594 17.156 1 98.19 91 PHE B O 1
ATOM 4872 N N . ILE B 1 92 ? 15.18 31.453 18.359 1 97.94 92 ILE B N 1
ATOM 4873 C CA . ILE B 1 92 ? 14.531 31.797 19.625 1 97.94 92 ILE B CA 1
ATOM 4874 C C . ILE B 1 92 ? 13.797 33.125 19.484 1 97.94 92 ILE B C 1
ATOM 4876 O O . ILE B 1 92 ? 14.359 34.094 18.984 1 97.94 92 ILE B O 1
ATOM 4880 N N . ARG B 1 93 ? 12.539 33.094 19.953 1 97.62 93 ARG B N 1
ATOM 4881 C CA . ARG B 1 93 ? 11.711 34.312 19.938 1 97.62 93 ARG B CA 1
ATOM 4882 C C . ARG B 1 93 ? 12.18 35.312 20.969 1 97.62 93 ARG B C 1
ATOM 4884 O O . ARG B 1 93 ? 12.32 34.969 22.156 1 97.62 93 ARG B O 1
ATOM 4891 N N . GLU B 1 94 ? 12.469 36.5 20.5 1 92.5 94 GLU B N 1
ATOM 4892 C CA . GLU B 1 94 ? 12.719 37.625 21.406 1 92.5 94 GLU B CA 1
ATOM 4893 C C . GLU B 1 94 ? 11.469 38.469 21.578 1 92.5 94 GLU B C 1
ATOM 4895 O O . GLU B 1 94 ? 11.117 38.844 22.703 1 92.5 94 GLU B O 1
ATOM 4900 N N . LYS B 1 95 ? 10.883 38.75 20.516 1 95.06 95 LYS B N 1
ATOM 4901 C CA . LYS B 1 95 ? 9.602 39.438 20.453 1 95.06 95 LYS B CA 1
ATOM 4902 C C . LYS B 1 95 ? 8.641 38.719 19.484 1 95.06 95 LYS B C 1
ATOM 4904 O O . LYS B 1 95 ? 9.031 38.375 18.375 1 95.06 95 LYS B O 1
ATOM 490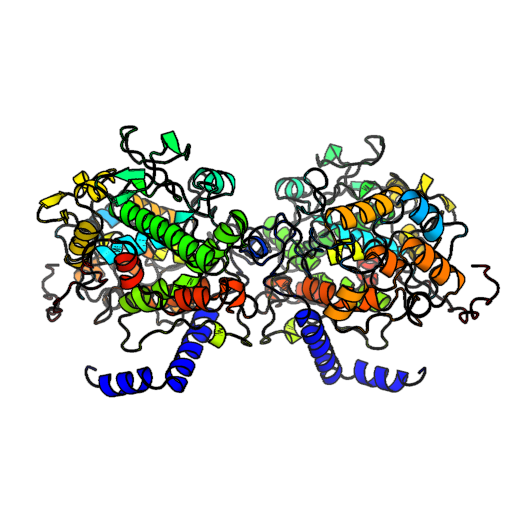9 N N . PHE B 1 96 ? 7.43 38.5 20.031 1 96.12 96 PHE B N 1
ATOM 4910 C CA . PHE B 1 96 ? 6.441 37.812 19.203 1 96.12 96 PHE B CA 1
ATOM 4911 C C . PHE B 1 96 ? 6.156 38.625 17.938 1 96.12 96 PHE B C 1
ATOM 4913 O O . PHE B 1 96 ? 5.871 39.812 17.984 1 96.12 96 PHE B O 1
ATOM 4920 N N . LYS B 1 97 ? 6.316 38 16.828 1 95.81 97 LYS B N 1
ATOM 4921 C CA . LYS B 1 97 ? 5.98 38.562 15.531 1 95.81 97 LYS B CA 1
ATOM 4922 C C . LYS B 1 97 ? 4.691 37.969 14.984 1 95.81 97 LYS B C 1
ATOM 4924 O O . LYS B 1 97 ? 4.652 36.781 14.617 1 95.81 97 LYS B O 1
ATOM 4929 N N . PRO B 1 98 ? 3.631 38.719 14.922 1 95.44 98 PRO B N 1
ATOM 4930 C CA . PRO B 1 98 ? 2.371 38.188 14.391 1 95.44 98 PRO B CA 1
ATOM 4931 C C . PRO B 1 98 ? 2.457 37.844 12.906 1 95.44 98 PRO B C 1
ATOM 4933 O O . PRO B 1 98 ? 3.266 38.438 12.18 1 95.44 98 PRO B O 1
ATOM 4936 N N . GLU B 1 99 ? 1.648 36.875 12.539 1 95.69 99 GLU B N 1
ATOM 4937 C CA . GLU B 1 99 ? 1.602 36.5 11.133 1 95.69 99 GLU B CA 1
ATOM 4938 C C . GLU B 1 99 ? 1.166 37.688 10.258 1 95.69 99 GLU B C 1
ATOM 4940 O O . GLU B 1 99 ? 0.188 38.375 10.57 1 95.69 99 GLU B O 1
ATOM 4945 N N . PRO B 1 100 ? 1.809 37.906 9.18 1 92.25 100 PRO B N 1
ATOM 4946 C CA . PRO B 1 100 ? 1.681 39.188 8.484 1 92.25 100 PRO B CA 1
ATOM 4947 C C . PRO B 1 100 ? 0.416 39.281 7.637 1 92.25 100 PRO B C 1
ATOM 4949 O O . PRO B 1 100 ? 0.015 40.375 7.23 1 92.25 100 PRO B O 1
ATOM 4952 N N . ILE B 1 101 ? -0.197 38.188 7.309 1 91.88 101 ILE B N 1
ATOM 4953 C CA . ILE B 1 101 ? -1.381 38.312 6.465 1 91.88 101 ILE B CA 1
ATOM 4954 C C . ILE B 1 101 ? -2.635 38.031 7.293 1 91.88 101 ILE B C 1
ATOM 4956 O O . ILE B 1 101 ? -3.719 37.844 6.738 1 91.88 101 ILE B O 1
ATOM 4960 N N . GLY B 1 102 ? -2.475 37.875 8.578 1 95.31 102 GLY B N 1
ATOM 4961 C CA . GLY B 1 102 ? -3.613 37.781 9.477 1 95.31 102 GLY B CA 1
ATOM 4962 C C . GLY B 1 102 ? -4.051 36.344 9.703 1 95.31 102 GLY B C 1
ATOM 4963 O O . GLY B 1 102 ? -5.223 36.062 9.984 1 95.31 102 GLY B O 1
ATOM 4964 N N . THR B 1 103 ? -3.135 35.406 9.516 1 97 103 THR B N 1
ATOM 4965 C CA . THR B 1 103 ? -3.453 34 9.844 1 97 103 THR B CA 1
ATOM 4966 C C . THR B 1 103 ? -3.861 33.875 11.305 1 97 103 THR B C 1
ATOM 4968 O O . THR B 1 103 ? -3.209 34.438 12.195 1 97 103 THR B O 1
ATOM 4971 N N . SER B 1 104 ? -4.961 33.219 11.562 1 98.31 104 SER B N 1
ATOM 4972 C CA . SER B 1 104 ? -5.496 33.125 12.914 1 98.31 104 SER B CA 1
ATOM 4973 C C . SER B 1 104 ? -4.844 31.969 13.688 1 98.31 104 SER B C 1
ATOM 4975 O O . SER B 1 104 ? -4.195 31.109 13.094 1 98.31 104 SER B O 1
ATOM 4977 N N . ALA B 1 105 ? -5.051 31.984 14.992 1 98.38 105 ALA B N 1
ATOM 4978 C CA . ALA B 1 105 ? -4.582 30.891 15.836 1 98.38 105 ALA B CA 1
ATOM 4979 C C . ALA B 1 105 ? -5.344 29.609 15.547 1 98.38 105 ALA B C 1
ATOM 4981 O O . ALA B 1 105 ? -4.812 28.516 15.719 1 98.38 105 ALA B O 1
ATOM 4982 N N . LEU B 1 106 ? -6.59 29.703 15.062 1 98.62 106 LEU B N 1
ATOM 4983 C CA . LEU B 1 106 ? -7.359 28.531 14.672 1 98.62 106 LEU B CA 1
ATOM 4984 C C . LEU B 1 106 ? -6.641 27.75 13.586 1 98.62 106 LEU B C 1
ATOM 4986 O O . LEU B 1 106 ? -6.637 26.516 13.602 1 98.62 106 LEU B O 1
ATOM 4990 N N . PHE B 1 107 ? -6.004 28.469 12.695 1 98.19 107 PHE B N 1
ATOM 4991 C CA . PHE B 1 107 ? -5.262 27.859 11.594 1 98.19 107 PHE B CA 1
ATOM 4992 C C . PHE B 1 107 ? -4.102 27.031 12.117 1 98.19 107 PHE B C 1
ATOM 4994 O O . PHE B 1 107 ? -3.863 25.922 11.633 1 98.19 107 PHE B O 1
ATOM 5001 N N . SER B 1 108 ? -3.404 27.531 13.078 1 97.88 108 SER B N 1
ATOM 5002 C CA . SER B 1 108 ? -2.232 26.844 13.617 1 97.88 108 SER B CA 1
ATOM 5003 C C . SER B 1 108 ? -2.609 25.5 14.227 1 97.88 108 SER B C 1
ATOM 5005 O O . SER B 1 108 ? -1.915 24.5 14.023 1 97.88 108 SER B O 1
ATOM 5007 N N . PHE B 1 109 ? -3.676 25.453 14.906 1 98.06 109 PHE B N 1
ATOM 5008 C CA . PHE B 1 109 ? -4.102 24.203 15.516 1 98.06 109 PHE B CA 1
ATOM 5009 C C . PHE B 1 109 ? -4.676 23.25 14.469 1 98.06 109 PHE B C 1
ATOM 5011 O O . PHE B 1 109 ? -4.559 22.031 14.602 1 98.06 109 PHE B O 1
ATOM 5018 N N . PHE B 1 110 ? -5.32 23.828 13.43 1 98.12 110 PHE B N 1
ATOM 5019 C CA . PHE B 1 110 ? -5.766 22.969 12.336 1 98.12 110 PHE B CA 1
ATOM 5020 C C . PHE B 1 110 ? -4.586 22.25 11.703 1 98.12 110 PHE B C 1
ATOM 5022 O O . PHE B 1 110 ? -4.641 21.031 11.477 1 98.12 110 PHE B O 1
ATOM 5029 N N . ALA B 1 111 ? -3.539 23.016 11.43 1 97.19 111 ALA B N 1
ATOM 5030 C CA . ALA B 1 111 ? -2.34 22.422 10.828 1 97.19 111 ALA B CA 1
ATOM 5031 C C . ALA B 1 111 ? -1.78 21.312 11.695 1 97.19 111 ALA B C 1
ATOM 5033 O O . ALA B 1 111 ? -1.448 20.234 11.195 1 97.19 111 ALA B O 1
ATOM 5034 N N . GLN B 1 112 ? -1.756 21.562 12.93 1 96.75 112 GLN B N 1
ATOM 5035 C CA . GLN B 1 112 ? -1.184 20.578 13.844 1 96.75 112 GLN B CA 1
ATOM 5036 C C . GLN B 1 112 ? -2.051 19.328 13.922 1 96.75 112 GLN B C 1
ATOM 5038 O O . GLN B 1 112 ? -1.539 18.219 13.875 1 96.75 112 GLN B O 1
ATOM 5043 N N . HIS B 1 113 ? -3.334 19.547 14.102 1 96.75 113 HIS B N 1
ATOM 5044 C CA . HIS B 1 113 ? -4.211 18.391 14.203 1 96.75 113 HIS B CA 1
ATOM 5045 C C . HIS B 1 113 ? -4.16 17.547 12.938 1 96.75 113 HIS B C 1
ATOM 5047 O O . HIS B 1 113 ? -4.156 16.312 13 1 96.75 113 HIS B O 1
ATOM 5053 N N . PHE B 1 114 ? -4.098 18.172 11.789 1 95.69 114 PHE B N 1
ATOM 5054 C CA . PHE B 1 114 ? -4.098 17.516 10.484 1 95.69 114 PHE B CA 1
ATOM 5055 C C . PHE B 1 114 ? -2.832 16.688 10.289 1 95.69 114 PHE B C 1
ATOM 5057 O O . PHE B 1 114 ? -2.898 15.531 9.883 1 95.69 114 PHE B O 1
ATOM 5064 N N . THR B 1 115 ? -1.731 17.188 10.641 1 93.56 115 THR B N 1
ATOM 5065 C CA . THR B 1 115 ? -0.456 16.547 10.328 1 93.56 115 THR B CA 1
ATOM 5066 C C . THR B 1 115 ? -0.211 15.344 11.234 1 93.56 115 THR B C 1
ATOM 5068 O O . THR B 1 115 ? 0.466 14.391 10.836 1 93.56 115 THR B O 1
ATOM 5071 N N . HIS B 1 116 ? -0.807 15.406 12.391 1 92 116 HIS B N 1
ATOM 5072 C CA . HIS B 1 116 ? -0.646 14.281 13.305 1 92 116 HIS B CA 1
ATOM 5073 C C . HIS B 1 116 ? -1.326 13.023 12.766 1 92 116 HIS B C 1
ATOM 5075 O O . HIS B 1 116 ? -1.092 11.922 13.258 1 92 116 HIS B O 1
ATOM 5081 N N . GLN B 1 117 ? -2.012 13.234 11.672 1 90.62 117 GLN B N 1
ATOM 5082 C CA . GLN B 1 117 ? -2.666 12.086 11.047 1 90.62 117 GLN B CA 1
ATOM 5083 C C . GLN B 1 117 ? -1.666 11.25 10.25 1 90.62 117 GLN B C 1
ATOM 5085 O O . GLN B 1 117 ? -1.866 10.047 10.07 1 90.62 117 GLN B O 1
ATOM 5090 N N . PHE B 1 118 ? -0.551 11.938 9.805 1 92.38 118 PHE B N 1
ATOM 5091 C CA . PHE B 1 118 ? 0.229 11.141 8.859 1 92.38 118 PHE B CA 1
ATOM 5092 C C . PHE B 1 118 ? 1.722 11.367 9.062 1 92.38 118 PHE B C 1
ATOM 5094 O O . PHE B 1 118 ? 2.549 10.656 8.5 1 92.38 118 PHE B O 1
ATOM 5101 N N . PHE B 1 119 ? 2.146 12.336 9.789 1 95.56 119 PHE B N 1
ATOM 5102 C CA . PHE B 1 119 ? 3.541 12.414 10.211 1 95.56 119 PHE B CA 1
ATOM 5103 C C . PHE B 1 119 ? 3.758 11.68 11.523 1 95.56 119 PHE B C 1
ATOM 5105 O O . PHE B 1 119 ? 3.721 12.297 12.594 1 95.56 119 PHE B O 1
ATOM 5112 N N . LYS B 1 120 ? 4.02 10.445 11.43 1 94.81 120 LYS B N 1
ATOM 5113 C CA . LYS B 1 120 ? 4.098 9.586 12.609 1 94.81 120 LYS B CA 1
ATOM 5114 C C . LYS B 1 120 ? 5.473 8.93 12.727 1 94.81 120 LYS B C 1
ATOM 5116 O O . LYS B 1 120 ? 5.613 7.73 12.492 1 94.81 120 LYS B O 1
ATOM 5121 N N . THR B 1 121 ? 6.406 9.672 13.188 1 95.88 121 THR B N 1
ATOM 5122 C CA . THR B 1 121 ? 7.777 9.188 13.32 1 95.88 121 THR B CA 1
ATOM 5123 C C . THR B 1 121 ? 7.902 8.234 14.5 1 95.88 121 THR B C 1
ATOM 5125 O O . THR B 1 121 ? 7.418 8.523 15.594 1 95.88 121 THR B O 1
ATOM 5128 N N . ASP B 1 122 ? 8.508 7.133 14.32 1 95.69 122 ASP B N 1
ATOM 5129 C CA . ASP B 1 122 ? 8.867 6.199 15.383 1 95.69 122 ASP B CA 1
ATOM 5130 C C . ASP B 1 122 ? 10.258 6.508 15.938 1 95.69 122 ASP B C 1
ATOM 5132 O O . ASP B 1 122 ? 11.227 5.828 15.602 1 95.69 122 ASP B O 1
ATOM 5136 N N . ILE B 1 123 ? 10.273 7.375 16.828 1 93.44 123 ILE B N 1
ATOM 5137 C CA . ILE B 1 123 ? 11.539 7.93 17.312 1 93.44 123 ILE B CA 1
ATOM 5138 C C . ILE B 1 123 ? 12.32 6.855 18.062 1 93.44 123 ILE B C 1
ATOM 5140 O O . ILE B 1 123 ? 13.555 6.875 18.078 1 93.44 123 ILE B O 1
ATOM 5144 N N . LYS B 1 124 ? 11.664 5.973 18.688 1 94.31 124 LYS B N 1
ATOM 5145 C CA . LYS B 1 124 ? 12.328 4.902 19.422 1 94.31 124 LYS B CA 1
ATOM 5146 C C . LYS B 1 124 ? 13.203 4.066 18.484 1 94.31 124 LYS B C 1
ATOM 5148 O O . LYS B 1 124 ? 14.289 3.629 18.875 1 94.31 124 LYS B O 1
ATOM 5153 N N . ARG B 1 125 ? 12.734 3.875 17.25 1 94.62 125 ARG B N 1
ATOM 5154 C CA . ARG B 1 125 ? 13.484 3.09 16.281 1 94.62 125 ARG B CA 1
ATOM 5155 C C . ARG B 1 125 ? 14.492 3.957 15.539 1 94.62 125 ARG B C 1
ATOM 5157 O O . ARG B 1 125 ? 15.539 3.469 15.102 1 94.62 125 ARG B O 1
ATOM 5164 N N . GLY B 1 126 ? 14.164 5.227 15.359 1 96.69 126 GLY B N 1
ATOM 5165 C CA . GLY B 1 126 ? 15 6.164 14.625 1 96.69 126 GLY B CA 1
ATOM 5166 C C . GLY B 1 126 ? 14.203 7.148 13.789 1 96.69 126 GLY B C 1
ATOM 5167 O O . GLY B 1 126 ? 13.047 6.891 13.453 1 96.69 126 GLY B O 1
ATOM 5168 N N . PRO B 1 127 ? 14.82 8.258 13.453 1 97.12 127 PRO B N 1
ATOM 5169 C CA . PRO B 1 127 ? 14.102 9.336 12.758 1 97.12 127 PRO B CA 1
ATOM 5170 C C . PRO B 1 127 ? 13.703 8.945 11.336 1 97.12 127 PRO B C 1
ATOM 5172 O O . PRO B 1 127 ? 12.922 9.656 10.703 1 97.12 127 PRO B O 1
ATOM 5175 N N . GLN B 1 128 ? 14.281 7.852 10.82 1 97 128 GLN B N 1
ATOM 5176 C CA . GLN B 1 128 ? 13.961 7.418 9.469 1 97 128 GLN B CA 1
ATOM 5177 C C . GLN B 1 128 ? 12.68 6.594 9.438 1 97 128 GLN B C 1
ATOM 5179 O O . GLN B 1 128 ? 12.125 6.332 8.375 1 97 128 GLN B O 1
ATOM 5184 N N . TYR B 1 129 ? 12.188 6.121 10.586 1 97.12 129 TYR B N 1
ATOM 5185 C CA . TYR B 1 129 ? 11.086 5.172 10.672 1 97.12 129 TYR B CA 1
ATOM 5186 C C . TYR B 1 129 ? 9.773 5.891 10.977 1 97.12 129 TYR B C 1
ATOM 5188 O O . TYR B 1 129 ? 9.766 6.914 11.664 1 97.12 129 TYR B O 1
ATOM 5196 N N . GLN B 1 130 ? 8.695 5.383 10.453 1 96.31 130 GLN B N 1
ATOM 5197 C CA . GLN B 1 130 ? 7.344 5.871 10.719 1 96.31 130 GLN B CA 1
ATOM 5198 C C . GLN B 1 130 ? 6.371 4.711 10.914 1 96.31 130 GLN B C 1
ATOM 5200 O O . GLN B 1 130 ? 6.648 3.582 10.508 1 96.31 130 GLN B O 1
ATOM 5205 N N . TRP B 1 131 ? 5.207 4.898 11.555 1 92.5 131 TRP B N 1
ATOM 5206 C CA . TRP B 1 131 ? 4.277 3.812 11.844 1 92.5 131 TRP B CA 1
ATOM 5207 C C . TRP B 1 131 ? 2.881 4.137 11.328 1 92.5 131 TRP B C 1
ATOM 5209 O O . TRP B 1 131 ? 1.917 3.434 11.648 1 92.5 131 TRP B O 1
ATOM 5219 N N . GLY B 1 132 ? 2.67 5.129 10.586 1 90.19 132 GLY B N 1
ATOM 5220 C CA . GLY B 1 132 ? 1.354 5.516 10.102 1 90.19 132 GLY B CA 1
ATOM 5221 C C . GLY B 1 132 ? 1.027 4.934 8.734 1 90.19 132 GLY B C 1
ATOM 5222 O O . GLY B 1 132 ? 1.769 4.098 8.219 1 90.19 132 GLY B O 1
ATOM 5223 N N . GLY B 1 133 ? -0.088 5.27 8.164 1 90.88 133 GLY B N 1
ATOM 5224 C CA . GLY B 1 133 ? -0.605 4.742 6.91 1 90.88 133 GLY B CA 1
ATOM 5225 C C . GLY B 1 133 ? -0.167 5.547 5.699 1 90.88 133 GLY B C 1
ATOM 5226 O O . GLY B 1 133 ? -0.621 5.289 4.582 1 90.88 133 GLY B O 1
ATOM 5227 N N . HIS B 1 134 ? 0.732 6.547 5.828 1 94.31 134 HIS B N 1
ATOM 5228 C CA . HIS B 1 134 ? 1.307 7.344 4.75 1 94.31 134 HIS B CA 1
ATOM 5229 C C . HIS B 1 134 ? 0.236 8.172 4.047 1 94.31 134 HIS B C 1
ATOM 5231 O O . HIS B 1 134 ? 0.337 8.43 2.846 1 94.31 134 HIS B O 1
ATOM 5237 N N . GLY B 1 135 ? -0.785 8.586 4.734 1 92.81 135 GLY B N 1
ATOM 5238 C CA . GLY B 1 135 ? -1.837 9.422 4.172 1 92.81 135 GLY B CA 1
ATOM 5239 C C . GLY B 1 135 ? -2.891 9.82 5.188 1 92.81 135 GLY B C 1
ATOM 5240 O O . GLY B 1 135 ? -2.789 9.469 6.363 1 92.81 135 GLY B O 1
ATOM 5241 N N . VAL B 1 136 ? -3.848 10.602 4.699 1 94.25 136 VAL B N 1
ATOM 5242 C CA . VAL B 1 136 ? -4.953 11.031 5.547 1 94.25 136 VAL B CA 1
ATOM 5243 C C . VAL B 1 136 ? -5.887 9.852 5.816 1 94.25 136 VAL B C 1
ATOM 5245 O O . VAL B 1 136 ? -6.398 9.234 4.883 1 94.25 136 VAL B O 1
ATOM 5248 N N . ASP B 1 137 ? -6.094 9.523 7.074 1 90.38 137 ASP B N 1
ATOM 5249 C CA . ASP B 1 137 ? -6.863 8.312 7.363 1 90.38 137 ASP B CA 1
ATOM 5250 C C . ASP B 1 137 ? -7.785 8.523 8.562 1 90.38 137 ASP B C 1
ATOM 5252 O O . ASP B 1 137 ? -8.383 7.57 9.062 1 90.38 137 ASP B O 1
ATOM 5256 N N . MET B 1 138 ? -7.832 9.688 9.133 1 94.5 138 MET B N 1
ATOM 5257 C CA . MET B 1 138 ? -8.734 10.094 10.203 1 94.5 138 MET B CA 1
ATOM 5258 C C . MET B 1 138 ? -8.422 9.344 11.5 1 94.5 138 MET B C 1
ATOM 5260 O O . MET B 1 138 ? -9.273 9.242 12.383 1 94.5 138 MET B O 1
ATOM 5264 N N . THR B 1 139 ? -7.27 8.789 11.656 1 93.62 139 THR B N 1
ATOM 5265 C CA . THR B 1 139 ? -6.922 8.031 12.852 1 93.62 139 THR B CA 1
ATOM 5266 C C . THR B 1 139 ? -6.902 8.938 14.078 1 93.62 139 THR B C 1
ATOM 5268 O O . THR B 1 139 ? -6.953 8.461 15.211 1 93.62 139 THR B O 1
ATOM 5271 N N . HIS B 1 140 ? -6.836 10.227 13.836 1 94 140 HIS B N 1
ATOM 5272 C CA . HIS B 1 140 ? -6.883 11.133 14.977 1 94 140 HIS B CA 1
ATOM 5273 C C . HIS B 1 140 ? -8.266 11.148 15.617 1 94 140 HIS B C 1
ATOM 5275 O O . HIS B 1 140 ? -8.422 11.586 16.766 1 94 140 HIS B O 1
ATOM 5281 N N . VAL B 1 141 ? -9.227 10.664 14.891 1 96.5 141 VAL B N 1
ATOM 5282 C CA . VAL B 1 141 ? -10.586 10.547 15.406 1 96.5 141 VAL B CA 1
ATOM 5283 C C . VAL B 1 141 ? -10.836 9.117 15.867 1 96.5 141 VAL B C 1
ATOM 5285 O O . VAL B 1 141 ? -11.398 8.891 16.938 1 96.5 141 VAL B O 1
ATOM 5288 N N . TYR B 1 142 ? -10.328 8.148 15.133 1 96.81 142 TYR B N 1
ATOM 5289 C CA . TYR B 1 142 ? -10.828 6.785 15.273 1 96.81 142 TYR B CA 1
ATOM 5290 C C . TYR B 1 142 ? -9.812 5.91 16 1 96.81 142 TYR B C 1
ATOM 5292 O O . TYR B 1 142 ? -10.141 4.805 16.438 1 96.81 142 TYR B O 1
ATOM 5300 N N . GLY B 1 143 ? -8.625 6.367 16.094 1 95.19 143 GLY B N 1
ATOM 5301 C CA . GLY B 1 143 ? -7.605 5.57 16.75 1 95.19 143 GLY B CA 1
ATOM 5302 C C . GLY B 1 143 ? -6.613 4.949 15.789 1 95.19 143 GLY B C 1
ATOM 5303 O O . GLY B 1 143 ? -6.855 4.914 14.578 1 95.19 143 GLY B O 1
ATOM 5304 N N . LYS B 1 144 ? -5.555 4.414 16.344 1 92.25 144 LYS B N 1
ATOM 5305 C CA . LYS B 1 144 ? -4.422 3.963 15.531 1 92.25 144 LYS B CA 1
ATOM 5306 C C . LYS B 1 144 ? -4.637 2.539 15.031 1 92.25 144 LYS B C 1
ATOM 5308 O O . LYS B 1 144 ? -3.943 2.086 14.117 1 92.25 144 LYS B O 1
ATOM 5313 N N . ASN B 1 145 ? -5.562 1.796 15.656 1 92.56 145 ASN B N 1
ATOM 5314 C CA . ASN B 1 145 ? -5.84 0.418 15.266 1 92.56 145 ASN B CA 1
ATOM 5315 C C . ASN B 1 145 ? -7.262 0.008 15.625 1 92.56 145 ASN B C 1
ATOM 5317 O O . ASN B 1 145 ? -8.016 0.796 16.203 1 92.56 145 ASN B O 1
ATOM 5321 N N . LYS B 1 146 ? -7.566 -1.179 15.281 1 92.75 146 LYS B N 1
ATOM 5322 C CA . LYS B 1 146 ? -8.93 -1.663 15.477 1 92.75 146 LYS B CA 1
ATOM 5323 C C . LYS B 1 146 ? -9.281 -1.723 16.969 1 92.75 146 LYS B C 1
ATOM 5325 O O . LYS B 1 146 ? -10.43 -1.468 17.344 1 92.75 146 LYS B O 1
ATOM 5330 N N . HIS B 1 147 ? -8.352 -2.076 17.766 1 95.69 147 HIS B N 1
ATOM 5331 C CA . HIS B 1 147 ? -8.586 -2.152 19.219 1 95.69 147 HIS B CA 1
ATOM 5332 C C . HIS B 1 147 ? -9.008 -0.801 19.781 1 95.69 147 HIS B C 1
ATOM 5334 O O . HIS B 1 147 ? -10.039 -0.698 20.438 1 95.69 147 HIS B O 1
ATOM 5340 N N . ASP B 1 148 ? -8.242 0.258 19.484 1 96.25 148 ASP B N 1
ATOM 5341 C CA . ASP B 1 148 ? -8.57 1.601 19.953 1 96.25 148 ASP B CA 1
ATOM 5342 C C . ASP B 1 148 ? -9.875 2.094 19.344 1 96.25 148 ASP B C 1
ATOM 5344 O O . ASP B 1 148 ? -10.664 2.766 20 1 96.25 148 ASP B O 1
ATOM 5348 N N . GLU B 1 149 ? -10.008 1.762 18.125 1 96.75 149 GLU B N 1
ATOM 5349 C CA . GLU B 1 149 ? -11.25 2.111 17.438 1 96.75 149 GLU B CA 1
ATOM 5350 C C . GLU B 1 149 ? -12.469 1.584 18.203 1 96.75 149 GLU B C 1
ATOM 5352 O O . GLU B 1 149 ? -13.414 2.328 18.453 1 96.75 149 GLU B O 1
ATOM 5357 N N . ASN B 1 150 ? -12.422 0.36 18.578 1 97.88 150 ASN B N 1
ATOM 5358 C CA . ASN B 1 150 ? -13.547 -0.275 19.25 1 97.88 150 ASN B CA 1
ATOM 5359 C C . ASN B 1 150 ? -13.766 0.315 20.641 1 97.88 150 ASN B C 1
ATOM 5361 O O . ASN B 1 150 ? -14.898 0.404 21.109 1 97.88 150 ASN B O 1
ATOM 5365 N N . LEU B 1 151 ? -12.695 0.713 21.25 1 98.31 151 LEU B N 1
ATOM 5366 C CA . LEU B 1 151 ? -12.797 1.294 22.578 1 98.31 151 LEU B CA 1
ATOM 5367 C C . LEU B 1 151 ? -13.5 2.648 22.531 1 98.31 151 LEU B C 1
ATOM 5369 O O . LEU B 1 151 ? -14.133 3.062 23.5 1 98.31 151 LEU B O 1
ATOM 5373 N N . LEU B 1 152 ? -13.438 3.303 21.406 1 98.62 152 LEU B N 1
ATOM 5374 C CA . LEU B 1 152 ? -14 4.641 21.266 1 98.62 152 LEU B CA 1
ATOM 5375 C C . LEU B 1 152 ? -15.453 4.574 20.828 1 98.62 152 LEU B C 1
ATOM 5377 O O . LEU B 1 152 ? -16.188 5.566 20.922 1 98.62 152 LEU B O 1
ATOM 5381 N N . ARG B 1 153 ? -15.898 3.443 20.391 1 98.75 153 ARG B N 1
ATOM 5382 C CA . ARG B 1 153 ? -17.25 3.275 19.859 1 98.75 153 ARG B CA 1
ATOM 5383 C C . ARG B 1 153 ? -18.25 3.047 20.969 1 98.75 153 ARG B C 1
ATOM 5385 O O . ARG B 1 153 ? -17.938 2.42 21.984 1 98.75 153 ARG B O 1
ATOM 5392 N N . SER B 1 154 ? -19.469 3.533 20.734 1 98.56 154 SER B N 1
ATOM 5393 C CA . SER B 1 154 ? -20.562 3.23 21.656 1 98.56 154 SER B CA 1
ATOM 5394 C C . SER B 1 154 ? -21.266 1.926 21.266 1 98.56 154 SER B C 1
ATOM 5396 O O . SER B 1 154 ? -22.016 1.361 22.078 1 98.56 154 SER B O 1
ATOM 5398 N N . PHE B 1 155 ? -21.109 1.527 20.047 1 98.5 155 PHE B N 1
ATOM 5399 C CA . PHE B 1 155 ? -21.734 0.366 19.438 1 98.5 155 PHE B CA 1
ATOM 5400 C C . PHE B 1 155 ? -23.25 0.542 19.391 1 98.5 155 PHE B C 1
ATOM 5402 O O . PHE B 1 155 ? -24 -0.434 19.484 1 98.5 155 PHE B O 1
ATOM 5409 N N . LYS B 1 156 ? -23.641 1.776 19.344 1 98.56 156 LYS B N 1
ATOM 5410 C CA . LYS B 1 156 ? -25.031 2.15 19.141 1 98.56 156 LYS B CA 1
ATOM 5411 C C . LYS B 1 156 ? -25.172 3.148 18 1 98.56 156 LYS B C 1
ATOM 5413 O O . LYS B 1 156 ? -24.688 4.277 18.094 1 98.56 156 LYS B O 1
ATOM 5418 N N . ASP B 1 157 ? -25.797 2.721 16.922 1 98.62 157 ASP B N 1
ATOM 5419 C CA . ASP B 1 157 ? -26.109 3.557 15.773 1 98.62 157 ASP B CA 1
ATOM 5420 C C . ASP B 1 157 ? -24.844 4.117 15.133 1 98.62 157 ASP B C 1
ATOM 5422 O O . ASP B 1 157 ? -24.812 5.266 14.688 1 98.62 157 ASP B O 1
ATOM 5426 N N . GLY B 1 158 ? -23.781 3.361 15.242 1 98.81 158 GLY B N 1
ATOM 5427 C CA . GLY B 1 158 ? -22.516 3.691 14.578 1 98.81 158 GLY B CA 1
ATOM 5428 C C . GLY B 1 158 ? -21.75 4.797 15.281 1 98.81 158 GLY B C 1
ATOM 5429 O O . GLY B 1 158 ? -20.719 5.25 14.789 1 98.81 158 GLY B O 1
ATOM 5430 N N . LYS B 1 159 ? -22.141 5.242 16.453 1 98.88 159 LYS B N 1
ATOM 5431 C CA . LYS B 1 159 ? -21.656 6.48 17.062 1 98.88 159 LYS B CA 1
ATOM 5432 C C . LYS B 1 159 ? -20.453 6.223 17.969 1 98.88 159 LYS B C 1
ATOM 5434 O O . LYS B 1 159 ? -20.188 5.078 18.328 1 98.88 159 LYS B O 1
ATOM 5439 N N . LEU B 1 160 ? -19.75 7.27 18.234 1 98.88 160 LEU B N 1
ATOM 5440 C CA . LEU B 1 160 ? -18.656 7.281 19.188 1 98.88 160 LEU B CA 1
ATOM 5441 C C . LEU B 1 160 ? -19.172 7.609 20.594 1 98.88 160 LEU B C 1
ATOM 5443 O O . LEU B 1 160 ? -20.219 8.234 20.75 1 98.88 160 LEU B O 1
ATOM 5447 N N . LYS B 1 161 ? -18.391 7.184 21.594 1 98.75 161 LYS B N 1
ATOM 5448 C CA . LYS B 1 161 ? -18.719 7.492 22.984 1 98.75 161 LYS B CA 1
ATOM 5449 C C . LYS B 1 161 ? -18.562 8.984 23.266 1 98.75 161 LYS B C 1
ATOM 5451 O O . LYS B 1 161 ? -17.656 9.633 22.75 1 98.75 161 LYS B O 1
ATOM 5456 N N . VAL B 1 162 ? -19.469 9.516 24.109 1 98.38 162 VAL B N 1
ATOM 5457 C CA . VAL B 1 162 ? -19.406 10.914 24.531 1 98.38 162 VAL B CA 1
ATOM 5458 C C . VAL B 1 162 ? -19.844 11.039 25.984 1 98.38 162 VAL B C 1
ATOM 5460 O O . VAL B 1 162 ? -20.422 10.102 26.547 1 98.38 162 VAL B O 1
ATOM 5463 N N . GLN B 1 163 ? -19.453 12.047 26.594 1 97.94 163 GLN B N 1
ATOM 5464 C CA . GLN B 1 163 ? -20.047 12.508 27.844 1 97.94 163 GLN B CA 1
ATOM 5465 C C . GLN B 1 163 ? -20.641 13.914 27.688 1 97.94 163 GLN B C 1
ATOM 5467 O O . GLN B 1 163 ? -20.203 14.68 26.828 1 97.94 163 GLN B O 1
ATOM 5472 N N . THR B 1 164 ? -21.625 14.18 28.5 1 97.56 164 THR B N 1
ATOM 5473 C CA . THR B 1 164 ? -22.234 15.5 28.469 1 97.56 164 THR B CA 1
ATOM 5474 C C . THR B 1 164 ? -21.797 16.328 29.672 1 97.56 164 THR B C 1
ATOM 5476 O O . THR B 1 164 ? -21.984 15.922 30.812 1 97.56 164 THR B O 1
ATOM 5479 N N . VAL B 1 165 ? -21.156 17.422 29.391 1 97 165 VAL B N 1
ATOM 5480 C CA . VAL B 1 165 ? -20.781 18.406 30.406 1 97 165 VAL B CA 1
ATOM 5481 C C . VAL B 1 165 ? -21.297 19.781 30.016 1 97 165 VAL B C 1
ATOM 5483 O O . VAL B 1 165 ? -21.047 20.25 28.906 1 97 165 VAL B O 1
ATOM 5486 N N . ASN B 1 166 ? -22.016 20.453 30.906 1 94.69 166 ASN B N 1
ATOM 5487 C CA . ASN B 1 166 ? -22.578 21.781 30.672 1 94.69 166 ASN B CA 1
ATOM 5488 C C . ASN B 1 166 ? -23.391 21.828 29.391 1 94.69 166 ASN B C 1
ATOM 5490 O O . ASN B 1 166 ? -23.266 22.781 28.609 1 94.69 166 ASN B O 1
ATOM 5494 N N . GLY B 1 167 ? -24.047 20.781 29.047 1 95.5 167 GLY B N 1
ATOM 5495 C CA . GLY B 1 167 ? -24.984 20.734 27.938 1 95.5 167 GLY B CA 1
ATOM 5496 C C . GLY B 1 167 ? -24.312 20.453 26.609 1 95.5 167 GLY B C 1
ATOM 5497 O O . GLY B 1 167 ? -24.953 20.469 25.562 1 95.5 167 GLY B O 1
ATOM 5498 N N . GLU B 1 168 ? -23 20.234 26.609 1 97.38 168 GLU B N 1
ATOM 5499 C CA . GLU B 1 168 ? -22.266 19.938 25.375 1 97.38 168 GLU B CA 1
ATOM 5500 C C . GLU B 1 168 ? -21.641 18.547 25.438 1 97.38 168 GLU B C 1
ATOM 5502 O O . GLU B 1 168 ? -21.281 18.062 26.5 1 97.38 168 GLU B O 1
ATOM 5507 N N . GLU B 1 169 ? -21.562 17.906 24.297 1 98.06 169 GLU B N 1
ATOM 5508 C CA . GLU B 1 169 ? -20.938 16.578 24.203 1 98.06 169 GLU B CA 1
ATOM 5509 C C . GLU B 1 169 ? -19.422 16.703 24.109 1 98.06 169 GLU B C 1
ATOM 5511 O O . GLU B 1 169 ? -18.891 17.5 23.328 1 98.06 169 GLU B O 1
ATOM 5516 N N . TRP B 1 170 ? -18.75 15.961 24.922 1 98.56 170 TRP B N 1
ATOM 5517 C CA . TRP B 1 170 ? -17.297 15.922 24.969 1 98.56 170 TRP B CA 1
ATOM 5518 C C . TRP B 1 170 ? -16.797 14.484 24.984 1 98.56 170 TRP B C 1
ATOM 5520 O O . TRP B 1 170 ? -17.547 13.555 25.266 1 98.56 170 TRP B O 1
ATOM 5530 N N . PRO B 1 171 ? -15.5 14.273 24.594 1 98.5 171 PRO B N 1
ATOM 5531 C CA . PRO B 1 171 ? -14.938 12.93 24.75 1 98.5 171 PRO B CA 1
ATOM 5532 C C . PRO B 1 171 ? -15.039 12.406 26.172 1 98.5 171 PRO B C 1
ATOM 5534 O O . PRO B 1 171 ? -14.922 13.18 27.125 1 98.5 171 PRO B O 1
ATOM 5537 N N . PRO B 1 172 ? -15.273 11.133 26.312 1 98.31 172 PRO B N 1
ATOM 5538 C CA . PRO B 1 172 ? -15.266 10.57 27.656 1 98.31 172 PRO B CA 1
ATOM 5539 C C . PRO B 1 172 ? -13.875 10.578 28.297 1 98.31 172 PRO B C 1
ATOM 5541 O O . PRO B 1 172 ? -12.883 10.844 27.609 1 98.31 172 PRO B O 1
ATOM 5544 N N . LEU B 1 173 ? -13.914 10.344 29.609 1 97.56 173 LEU B N 1
ATOM 5545 C CA . LEU B 1 173 ? -12.625 10.188 30.266 1 97.56 173 LEU B CA 1
ATOM 5546 C C . LEU B 1 173 ? -11.914 8.93 29.766 1 97.56 173 LEU B C 1
ATOM 5548 O O . LEU B 1 173 ? -12.562 7.93 29.453 1 97.56 173 LEU B O 1
ATOM 5552 N N . SER B 1 174 ? -10.594 9.039 29.672 1 96.94 174 SER B N 1
ATOM 5553 C CA . SER B 1 174 ? -9.781 7.922 29.203 1 96.94 174 SER B CA 1
ATOM 5554 C C . SER B 1 174 ? -10.031 6.668 30.031 1 96.94 174 SER B C 1
ATOM 5556 O O . SER B 1 174 ? -10.078 5.562 29.5 1 96.94 174 SER B O 1
ATOM 5558 N N . LYS B 1 175 ? -10.188 6.793 31.359 1 96.06 175 LYS B N 1
ATOM 5559 C CA . LYS B 1 175 ? -10.414 5.66 32.25 1 96.06 175 LYS B CA 1
ATOM 5560 C C . LYS B 1 175 ? -11.766 5 31.969 1 96.06 175 LYS B C 1
ATOM 5562 O O . LYS B 1 175 ? -11.914 3.789 32.125 1 96.06 175 LYS B O 1
ATOM 5567 N N . ASP B 1 176 ? -12.688 5.766 31.531 1 96.81 176 ASP B N 1
ATOM 5568 C CA . ASP B 1 176 ? -14.023 5.242 31.266 1 96.81 176 ASP B CA 1
ATOM 5569 C C . ASP B 1 176 ? -14.062 4.496 29.922 1 96.81 176 ASP B C 1
ATOM 5571 O O . ASP B 1 176 ? -14.703 3.447 29.812 1 96.81 176 ASP B O 1
ATOM 5575 N N . ALA B 1 177 ? -13.383 5.027 28.922 1 97 177 ALA B N 1
ATOM 5576 C CA . ALA B 1 177 ? -13.352 4.41 27.594 1 97 177 ALA B CA 1
ATOM 5577 C C . ALA B 1 177 ? -12.227 3.385 27.5 1 97 177 ALA B C 1
ATOM 5579 O O . ALA B 1 177 ? -12.203 2.566 26.578 1 97 177 ALA B O 1
ATOM 5580 N N . GLN B 1 178 ? -11.281 3.408 28.406 1 96.25 178 GLN B N 1
ATOM 5581 C CA . GLN B 1 178 ? -10.156 2.488 28.484 1 96.25 178 GLN B CA 1
ATOM 5582 C C . GLN B 1 178 ? -9.219 2.666 27.297 1 96.25 178 GLN B C 1
ATOM 5584 O O . GLN B 1 178 ? -8.766 1.685 26.703 1 96.25 178 GLN B O 1
ATOM 5589 N N . VAL B 1 179 ? -9.094 3.881 26.797 1 95.88 179 VAL B N 1
ATOM 5590 C CA . VAL B 1 179 ? -8.125 4.227 25.766 1 95.88 179 VAL B CA 1
ATOM 5591 C C . VAL B 1 179 ? -6.875 4.816 26.406 1 95.88 179 VAL B C 1
ATOM 5593 O O . VAL B 1 179 ? -6.961 5.668 27.297 1 95.88 179 VAL B O 1
ATOM 5596 N N . GLU B 1 180 ? -5.754 4.359 25.984 1 94.12 180 GLU B N 1
ATOM 5597 C CA . GLU B 1 180 ? -4.5 4.863 26.531 1 94.12 180 GLU B CA 1
ATOM 5598 C C . GLU B 1 180 ? -4.117 6.199 25.906 1 94.12 180 GLU B C 1
ATOM 5600 O O . GLU B 1 180 ? -4.07 6.32 24.672 1 94.12 180 GLU B O 1
ATOM 5605 N N . MET B 1 181 ? -3.893 7.199 26.75 1 95.88 181 MET B N 1
ATOM 5606 C CA . MET B 1 181 ? -3.465 8.523 26.328 1 95.88 181 MET B CA 1
ATOM 5607 C C . MET B 1 181 ? -2.039 8.812 26.781 1 95.88 181 MET B C 1
ATOM 5609 O O . MET B 1 181 ? -1.565 8.227 27.75 1 95.88 181 MET B O 1
ATOM 5613 N N . LYS B 1 182 ? -1.334 9.711 26.109 1 94.12 182 LYS B N 1
ATOM 5614 C CA . LYS B 1 182 ? 0.038 10.086 26.438 1 94.12 182 LYS B CA 1
ATOM 5615 C C . LYS B 1 182 ? 0.145 11.586 26.734 1 94.12 182 LYS B C 1
ATOM 5617 O O . LYS B 1 182 ? -0.298 12.406 25.922 1 94.12 182 LYS B O 1
ATOM 5622 N N . TYR B 1 183 ? 0.695 11.906 27.812 1 95.38 183 TYR B N 1
ATOM 5623 C CA . TYR B 1 183 ? 0.862 13.297 28.219 1 95.38 183 TYR B CA 1
ATOM 5624 C C . TYR B 1 183 ? 2.33 13.617 28.469 1 95.38 183 TYR B C 1
ATOM 5626 O O . TYR B 1 183 ? 3.102 12.742 28.875 1 95.38 183 TYR B O 1
ATOM 5634 N N . ILE B 1 184 ? 2.668 14.836 28.219 1 93.5 184 ILE B N 1
ATOM 5635 C CA . ILE B 1 184 ? 4.062 15.258 28.312 1 93.5 184 ILE B CA 1
ATOM 5636 C C . ILE B 1 184 ? 4.41 15.555 29.766 1 93.5 184 ILE B C 1
ATOM 5638 O O . ILE B 1 184 ? 5.582 15.695 30.125 1 93.5 184 ILE B O 1
ATOM 5642 N N . MET B 1 185 ? 3.494 15.648 30.672 1 93.38 185 MET B N 1
ATOM 5643 C CA . MET B 1 185 ? 3.635 15.82 32.125 1 93.38 185 MET B CA 1
ATOM 5644 C C . MET B 1 185 ? 2.475 15.172 32.875 1 93.38 185 MET B C 1
ATOM 5646 O O . MET B 1 185 ? 1.464 14.82 32.25 1 93.38 185 MET B O 1
ATOM 5650 N N . PRO B 1 186 ? 2.617 14.914 34.125 1 91.88 186 PRO B N 1
ATOM 5651 C CA . PRO B 1 186 ? 1.537 14.273 34.875 1 91.88 186 PRO B CA 1
ATOM 5652 C C . PRO B 1 186 ? 0.244 15.086 34.875 1 91.88 186 PRO B C 1
ATOM 5654 O O . PRO B 1 186 ? 0.282 16.312 34.938 1 91.88 186 PRO B O 1
ATOM 5657 N N . VAL B 1 187 ? -0.778 14.422 34.688 1 91.94 187 VAL B N 1
ATOM 5658 C CA . VAL B 1 187 ? -2.105 15.031 34.625 1 91.94 187 VAL B CA 1
ATOM 5659 C C . VAL B 1 187 ? -3.08 14.234 35.469 1 91.94 187 VAL B C 1
ATOM 5661 O O . VAL B 1 187 ? -3.004 13.008 35.562 1 91.94 187 VAL B O 1
ATOM 5664 N N . PRO B 1 188 ? -3.938 14.914 36.188 1 93.19 188 PRO B N 1
ATOM 5665 C CA . PRO B 1 188 ? -4.961 14.203 36.969 1 93.19 188 PRO B CA 1
ATOM 5666 C C . PRO B 1 188 ? -5.859 13.336 36.094 1 93.19 188 PRO B C 1
ATOM 5668 O O . PRO B 1 188 ? -6.156 13.695 34.969 1 93.19 188 PRO B O 1
ATOM 5671 N N . GLU B 1 189 ? -6.32 12.25 36.688 1 93.88 189 GLU B N 1
ATOM 5672 C CA . GLU B 1 189 ? -7.125 11.273 35.938 1 93.88 189 GLU B CA 1
ATOM 5673 C C . GLU B 1 189 ? -8.398 11.906 35.406 1 93.88 189 GLU B C 1
ATOM 5675 O O . GLU B 1 189 ? -8.875 11.516 34.344 1 93.88 189 GLU B O 1
ATOM 5680 N N . ASP B 1 190 ? -8.883 12.828 36.062 1 93.88 190 ASP B N 1
ATOM 5681 C CA . ASP B 1 190 ? -10.148 13.445 35.656 1 93.88 190 ASP B CA 1
ATOM 5682 C C . ASP B 1 190 ? -9.922 14.5 34.594 1 93.88 190 ASP B C 1
ATOM 5684 O O . ASP B 1 190 ? -10.859 15.18 34.156 1 93.88 190 ASP B O 1
ATOM 5688 N N . SER B 1 191 ? -8.641 14.586 34.125 1 94.06 191 SER B N 1
ATOM 5689 C CA . SER B 1 191 ? -8.305 15.516 33.062 1 94.06 191 SER B CA 1
ATOM 5690 C C . SER B 1 191 ? -7.793 14.781 31.828 1 94.06 191 SER B C 1
ATOM 5692 O O . SER B 1 191 ? -7.27 15.406 30.906 1 94.06 191 SER B O 1
ATOM 5694 N N . LYS B 1 192 ? -7.914 13.516 31.891 1 96.94 192 LYS B N 1
ATOM 5695 C CA . LYS B 1 192 ? -7.504 12.688 30.766 1 96.94 192 LYS B CA 1
ATOM 5696 C C . LYS B 1 192 ? -8.711 12.234 29.953 1 96.94 192 LYS B C 1
ATOM 5698 O O . LYS B 1 192 ? -9.578 11.516 30.453 1 96.94 192 LYS B O 1
ATOM 5703 N N . TYR B 1 193 ? -8.734 12.648 28.75 1 97.88 193 TYR B N 1
ATOM 5704 C CA . TYR B 1 193 ? -9.891 12.352 27.906 1 97.88 193 TYR B CA 1
ATOM 5705 C C . TYR B 1 193 ? -9.523 11.352 26.812 1 97.88 193 TYR B C 1
ATOM 5707 O O . TYR B 1 193 ? -8.391 11.352 26.312 1 97.88 193 TYR B O 1
ATOM 5715 N N . ALA B 1 194 ? -10.461 10.469 26.469 1 98.19 194 ALA B N 1
ATOM 5716 C CA . ALA B 1 194 ? -10.258 9.453 25.438 1 98.19 194 ALA B CA 1
ATOM 5717 C C . ALA B 1 194 ? -10.391 10.047 24.047 1 98.19 194 ALA B C 1
ATOM 5719 O O . ALA B 1 194 ? -11.469 10.5 23.656 1 98.19 194 ALA B O 1
ATOM 5720 N N . LEU B 1 195 ? -9.32 10.047 23.328 1 97.69 195 LEU B N 1
ATOM 5721 C CA . LEU B 1 195 ? -9.258 10.609 21.984 1 97.69 195 LEU B CA 1
ATOM 5722 C C . LEU B 1 195 ? -8.609 9.633 21.016 1 97.69 195 LEU B C 1
ATOM 5724 O O . LEU B 1 195 ? -7.949 8.68 21.438 1 97.69 195 LEU B O 1
ATOM 5728 N N . GLY B 1 196 ? -8.859 9.805 19.688 1 96.88 196 GLY B N 1
ATOM 5729 C CA . GLY B 1 196 ? -8.273 8.938 18.688 1 96.88 196 GLY B CA 1
ATOM 5730 C C . GLY B 1 196 ? -6.762 9.016 18.641 1 96.88 196 GLY B C 1
ATOM 5731 O O . GLY B 1 196 ? -6.094 8.023 18.344 1 96.88 196 GLY B O 1
ATOM 5732 N N . HIS B 1 197 ? -6.254 10.164 18.859 1 96.62 197 HIS B N 1
ATOM 5733 C CA . HIS B 1 197 ? -4.809 10.344 18.922 1 96.62 197 HIS B CA 1
ATOM 5734 C C . HIS B 1 197 ? -4.344 10.578 20.359 1 96.62 197 HIS B C 1
ATOM 5736 O O . HIS B 1 197 ? -4.785 11.523 21.016 1 96.62 197 HIS B O 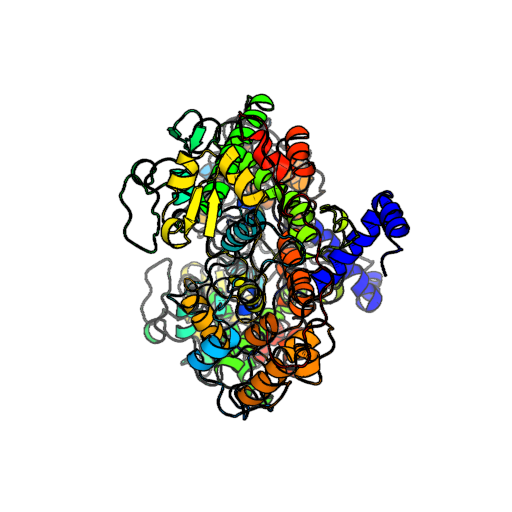1
ATOM 5742 N N . SER B 1 198 ? -3.412 9.844 20.781 1 95.31 198 SER B N 1
ATOM 5743 C CA . SER B 1 198 ? -3.031 9.797 22.188 1 95.31 198 SER B CA 1
ATOM 5744 C C . SER B 1 198 ? -2.391 11.109 22.625 1 95.31 198 SER B C 1
ATOM 5746 O O . SER B 1 198 ? -2.361 11.422 23.828 1 95.31 198 SER B O 1
ATOM 5748 N N . PHE B 1 199 ? -1.951 11.938 21.672 1 95.94 199 PHE B N 1
ATOM 5749 C CA . PHE B 1 199 ? -1.228 13.164 21.984 1 95.94 199 PHE B CA 1
ATOM 5750 C C . PHE B 1 199 ? -2.189 14.336 22.141 1 95.94 199 PHE B C 1
ATOM 5752 O O . PHE B 1 199 ? -1.82 15.383 22.672 1 95.94 199 PHE B O 1
ATOM 5759 N N . PHE B 1 200 ? -3.389 14.273 21.75 1 97.31 200 PHE B N 1
ATOM 5760 C CA . PHE B 1 200 ? -4.25 15.422 21.5 1 97.31 200 PHE B CA 1
ATOM 5761 C C . PHE B 1 200 ? -4.715 16.047 22.812 1 97.31 200 PHE B C 1
ATOM 5763 O O . PHE B 1 200 ? -5.188 17.172 22.844 1 97.31 200 PHE B O 1
ATOM 5770 N N . GLY B 1 201 ? -4.527 15.359 23.938 1 96.75 201 GLY B N 1
ATOM 5771 C CA . GLY B 1 201 ? -4.875 15.914 25.234 1 96.75 201 GLY B CA 1
ATOM 5772 C C . GLY B 1 201 ? -3.869 16.938 25.75 1 96.75 201 GLY B C 1
ATOM 5773 O O . GLY B 1 201 ? -4.133 17.641 26.719 1 96.75 201 GLY B O 1
ATOM 5774 N N . ASN B 1 202 ? -2.795 17.078 25.062 1 96.81 202 ASN B N 1
ATOM 5775 C CA . ASN B 1 202 ? -1.708 17.922 25.547 1 96.81 202 ASN B CA 1
ATOM 5776 C C . ASN B 1 202 ? -1.965 19.391 25.219 1 96.81 202 ASN B C 1
ATOM 5778 O O . ASN B 1 202 ? -1.324 20.281 25.797 1 96.81 202 ASN B O 1
ATOM 5782 N N . LEU B 1 203 ? -2.881 19.703 24.297 1 97.19 203 LEU B N 1
ATOM 5783 C CA . LEU B 1 203 ? -3.191 21.078 23.938 1 97.19 203 LEU B CA 1
ATOM 5784 C C . LEU B 1 203 ? -4.691 21.266 23.734 1 97.19 203 LEU B C 1
ATOM 5786 O O . LEU B 1 203 ? -5.336 20.484 23.047 1 97.19 203 LEU B O 1
ATOM 5790 N N . PRO B 1 204 ? -5.23 22.328 24.297 1 98.06 204 PRO B N 1
ATOM 5791 C CA . PRO B 1 204 ? -6.668 22.578 24.172 1 98.06 204 PRO B CA 1
ATOM 5792 C C . PRO B 1 204 ? -7.121 22.688 22.719 1 98.06 204 PRO B C 1
ATOM 5794 O O . PRO B 1 204 ? -8.219 22.234 22.375 1 98.06 204 PRO B O 1
ATOM 5797 N N . GLY B 1 205 ? -6.273 23.266 21.859 1 98.19 205 GLY B N 1
ATOM 5798 C CA . GLY B 1 205 ? -6.633 23.391 20.453 1 98.19 205 GLY B CA 1
ATOM 5799 C C . GLY B 1 205 ? -6.805 22.047 19.766 1 98.19 205 GLY B C 1
ATOM 5800 O O . GLY B 1 205 ? -7.703 21.875 18.938 1 98.19 205 GLY B O 1
ATOM 5801 N N . LEU B 1 206 ? -5.965 21.078 20.094 1 98.06 206 LEU B N 1
ATOM 5802 C CA . LEU B 1 206 ? -6.066 19.734 19.531 1 98.06 206 LEU B CA 1
ATOM 5803 C C . LEU B 1 206 ? -7.289 19.016 20.094 1 98.06 206 LEU B C 1
ATOM 5805 O O . LEU B 1 206 ? -7.984 18.312 19.359 1 98.06 206 LEU B O 1
ATOM 5809 N N . PHE B 1 207 ? -7.492 19.203 21.391 1 98.25 207 PHE B N 1
ATOM 5810 C CA . PHE B 1 207 ? -8.688 18.641 22.016 1 98.25 207 PHE B CA 1
ATOM 5811 C C . PHE B 1 207 ? -9.945 19.188 21.359 1 98.25 207 PHE B C 1
ATOM 5813 O O . PHE B 1 207 ? -10.898 18.453 21.125 1 98.25 207 PHE B O 1
ATOM 5820 N N . MET B 1 208 ? -9.953 20.469 21.062 1 98.69 208 MET B N 1
ATOM 5821 C CA . MET B 1 208 ? -11.078 21.109 20.391 1 98.69 208 MET B CA 1
ATOM 5822 C C . MET B 1 208 ? -11.375 20.422 19.062 1 98.69 208 MET B C 1
ATOM 5824 O O . MET B 1 208 ? -12.523 20.047 18.797 1 98.69 208 MET B O 1
ATOM 5828 N N . TYR B 1 209 ? -10.344 20.234 18.25 1 98.5 209 TYR B N 1
ATOM 5829 C CA . TYR B 1 209 ? -10.531 19.625 16.938 1 98.5 209 TYR B CA 1
ATOM 5830 C C . TYR B 1 209 ? -10.953 18.156 17.078 1 98.5 209 TYR B C 1
ATOM 5832 O O . TYR B 1 209 ? -11.805 17.688 16.312 1 98.5 209 TYR B O 1
ATOM 5840 N N . ALA B 1 210 ? -10.375 17.438 18 1 98.12 210 ALA B N 1
ATOM 5841 C CA . ALA B 1 210 ? -10.789 16.047 18.234 1 98.12 210 ALA B CA 1
ATOM 5842 C C . ALA B 1 210 ? -12.266 15.969 18.609 1 98.12 210 ALA B C 1
ATOM 5844 O O . ALA B 1 210 ? -12.992 15.109 18.109 1 98.12 210 ALA B O 1
ATOM 5845 N N . SER B 1 211 ? -12.664 16.875 19.422 1 98.56 211 SER B N 1
ATOM 5846 C CA . SER B 1 211 ? -14.031 16.891 19.922 1 98.56 211 SER B CA 1
ATOM 5847 C C . SER B 1 211 ? -15.023 17.219 18.812 1 98.56 211 SER B C 1
ATOM 5849 O O . SER B 1 211 ? -16.078 16.594 18.719 1 98.56 211 SER B O 1
ATOM 5851 N N . ILE B 1 212 ? -14.68 18.203 18.031 1 98.56 212 ILE B N 1
ATOM 5852 C CA . ILE B 1 212 ? -15.633 18.625 17 1 98.56 212 ILE B CA 1
ATOM 5853 C C . ILE B 1 212 ? -15.805 17.516 15.961 1 98.56 212 ILE B C 1
ATOM 5855 O O . ILE B 1 212 ? -16.891 17.328 15.438 1 98.56 212 ILE B O 1
ATOM 5859 N N . TRP B 1 213 ? -14.758 16.812 15.648 1 98.5 213 TRP B N 1
ATOM 5860 C CA . TRP B 1 213 ? -14.844 15.711 14.695 1 98.5 213 TRP B CA 1
ATOM 5861 C C . TRP B 1 213 ? -15.641 14.547 15.281 1 98.5 213 TRP B C 1
ATOM 5863 O O . TRP B 1 213 ? -16.375 13.867 14.555 1 98.5 213 TRP B O 1
ATOM 5873 N N . MET B 1 214 ? -15.422 14.305 16.531 1 98.62 214 MET B N 1
ATOM 5874 C CA . MET B 1 214 ? -16.234 13.305 17.219 1 98.62 214 MET B CA 1
ATOM 5875 C C . MET B 1 214 ? -17.719 13.625 17.078 1 98.62 214 MET B C 1
ATOM 5877 O O . MET B 1 214 ? -18.516 12.758 16.734 1 98.62 214 MET B O 1
ATOM 5881 N N . ARG B 1 215 ? -18.078 14.914 17.359 1 98.69 215 ARG B N 1
ATOM 5882 C CA . ARG B 1 215 ? -19.453 15.359 17.219 1 98.69 215 ARG B CA 1
ATOM 5883 C C . ARG B 1 215 ? -19.938 15.18 15.781 1 98.69 215 ARG B C 1
ATOM 5885 O O . ARG B 1 215 ? -21.078 14.758 15.547 1 98.69 215 ARG B O 1
ATOM 5892 N N . GLU B 1 216 ? -19.047 15.531 14.836 1 98.75 216 GLU B N 1
ATOM 5893 C CA . GLU B 1 216 ? -19.422 15.445 13.422 1 98.75 216 GLU B CA 1
ATOM 5894 C C . GLU B 1 216 ? -19.703 14 13.016 1 98.75 216 GLU B C 1
ATOM 5896 O O . GLU B 1 216 ? -20.641 13.727 12.281 1 98.75 216 GLU B O 1
ATOM 5901 N N . HIS B 1 217 ? -18.859 13.086 13.453 1 98.81 217 HIS B N 1
ATOM 5902 C CA . HIS B 1 217 ? -19.125 11.68 13.172 1 98.81 217 HIS B CA 1
ATOM 5903 C C . HIS B 1 217 ? -20.5 11.266 13.68 1 98.81 217 HIS B C 1
ATOM 5905 O O . HIS B 1 217 ? -21.266 10.625 12.953 1 98.81 217 HIS B O 1
ATOM 5911 N N . ASN B 1 218 ? -20.75 11.617 14.906 1 98.88 218 ASN B N 1
ATOM 5912 C CA . ASN B 1 218 ? -22.016 11.234 15.5 1 98.88 218 ASN B CA 1
ATOM 5913 C C . ASN B 1 218 ? -23.188 11.883 14.766 1 98.88 218 ASN B C 1
ATOM 5915 O O . ASN B 1 218 ? -24.219 11.234 14.531 1 98.88 218 ASN B O 1
ATOM 5919 N N . ARG B 1 219 ? -23.031 13.125 14.406 1 98.75 219 ARG B N 1
ATOM 5920 C CA . ARG B 1 219 ? -24.062 13.812 13.633 1 98.75 219 ARG B CA 1
ATOM 5921 C C . ARG B 1 219 ? -24.312 13.109 12.305 1 98.75 219 ARG B C 1
ATOM 5923 O O . ARG B 1 219 ? -25.469 12.891 11.914 1 98.75 219 ARG B O 1
ATOM 5930 N N . VAL B 1 220 ? -23.297 12.758 11.609 1 98.81 220 VAL B N 1
ATOM 5931 C CA . VAL B 1 220 ? -23.375 12.086 10.312 1 98.81 220 VAL B CA 1
ATOM 5932 C C . VAL B 1 220 ? -24.078 10.734 10.484 1 98.81 220 VAL B C 1
ATOM 5934 O O . VAL B 1 220 ? -24.891 10.344 9.648 1 98.81 220 VAL B O 1
ATOM 5937 N N . CYS B 1 221 ? -23.734 10.039 11.547 1 98.88 221 CYS B N 1
ATOM 5938 C CA . CYS B 1 221 ? -24.391 8.766 11.812 1 98.88 221 CYS B CA 1
ATOM 5939 C C . CYS B 1 221 ? -25.891 8.961 12.008 1 98.88 221 CYS B C 1
ATOM 5941 O O . CYS B 1 221 ? -26.688 8.141 11.555 1 98.88 221 CYS B O 1
ATOM 5943 N N . ASP B 1 222 ? -26.266 10.047 12.695 1 98.81 222 ASP B N 1
ATOM 5944 C CA . ASP B 1 222 ? -27.688 10.344 12.859 1 98.81 222 ASP B CA 1
ATOM 5945 C C . ASP B 1 222 ? -28.344 10.578 11.508 1 98.81 222 ASP B C 1
ATOM 5947 O O . ASP B 1 222 ? -29.453 10.086 11.258 1 98.81 222 ASP B O 1
ATOM 5951 N N . VAL B 1 223 ? -27.734 11.305 10.68 1 98.81 223 VAL B N 1
ATOM 5952 C CA . VAL B 1 223 ? -28.266 11.578 9.352 1 98.81 223 VAL B CA 1
ATOM 5953 C C . VAL B 1 223 ? -28.406 10.281 8.57 1 98.81 223 VAL B C 1
ATOM 5955 O O . VAL B 1 223 ? -29.438 10.039 7.938 1 98.81 223 VAL B O 1
ATOM 5958 N N . MET B 1 224 ? -27.391 9.414 8.562 1 98.75 224 MET B N 1
ATOM 5959 C CA . MET B 1 224 ? -27.406 8.156 7.82 1 98.75 224 MET B CA 1
ATOM 5960 C C . MET B 1 224 ? -28.469 7.207 8.375 1 98.75 224 MET B C 1
ATOM 5962 O O . MET B 1 224 ? -29.109 6.469 7.613 1 98.75 224 MET B O 1
ATOM 5966 N N . LYS B 1 225 ? -28.625 7.25 9.711 1 98.75 225 LYS B N 1
ATOM 5967 C CA . LYS B 1 225 ? -29.656 6.418 10.328 1 98.75 225 LYS B CA 1
ATOM 5968 C C . LYS B 1 225 ? -31.047 6.824 9.852 1 98.75 225 LYS B C 1
ATOM 5970 O O . LYS B 1 225 ? -31.922 5.973 9.656 1 98.75 225 LYS B O 1
ATOM 5975 N N . LYS B 1 226 ? -31.234 8.062 9.719 1 98.69 226 LYS B N 1
ATOM 5976 C CA . LYS B 1 226 ? -32.5 8.562 9.203 1 98.69 226 LYS B CA 1
ATOM 5977 C C . LYS B 1 226 ? -32.688 8.164 7.746 1 98.69 226 LYS B C 1
ATOM 5979 O O . LYS B 1 226 ? -33.781 7.754 7.352 1 98.69 226 LYS B O 1
ATOM 5984 N N . GLU B 1 227 ? -31.656 8.273 6.914 1 98.44 227 GLU B N 1
ATOM 5985 C CA . GLU B 1 227 ? -31.703 7.957 5.488 1 98.44 227 GLU B CA 1
ATOM 5986 C C . GLU B 1 227 ? -31.797 6.449 5.258 1 98.44 227 GLU B C 1
ATOM 5988 O O . GLU B 1 227 ? -32.406 6.004 4.273 1 98.44 227 GLU B O 1
ATOM 5993 N N . HIS B 1 228 ? -31.188 5.68 6.137 1 98.38 228 HIS B N 1
ATOM 5994 C CA . HIS B 1 228 ? -31.109 4.227 6.023 1 98.38 228 HIS B CA 1
ATOM 5995 C C . HIS B 1 228 ? -31.469 3.555 7.352 1 98.38 228 HIS B C 1
ATOM 5997 O O . HIS B 1 228 ? -30.594 2.951 7.988 1 98.38 228 HIS B O 1
ATOM 6003 N N . PRO B 1 229 ? -32.719 3.512 7.664 1 98.25 229 PRO B N 1
ATOM 6004 C CA . PRO B 1 229 ? -33.125 2.969 8.961 1 98.25 229 PRO B CA 1
ATOM 6005 C C . PRO B 1 229 ? -32.812 1.479 9.102 1 98.25 229 PRO B C 1
ATOM 6007 O O . PRO B 1 229 ? -32.75 0.958 10.219 1 98.25 229 PRO B O 1
ATOM 6010 N N . GLU B 1 230 ? -32.562 0.823 7.965 1 96.62 230 GLU B N 1
ATOM 6011 C CA . GLU B 1 230 ? -32.312 -0.618 7.969 1 96.62 230 GLU B CA 1
ATOM 6012 C C . GLU B 1 230 ? -30.859 -0.937 8.281 1 96.62 230 GLU B C 1
ATOM 6014 O O . GLU B 1 230 ? -30.516 -2.088 8.562 1 96.62 230 GLU B O 1
ATOM 6019 N N . TRP B 1 231 ? -29.969 0.053 8.305 1 98.06 231 TRP B N 1
ATOM 6020 C CA . TRP B 1 231 ? -28.547 -0.196 8.523 1 98.06 231 TRP B CA 1
ATOM 6021 C C . TRP B 1 231 ? -28.281 -0.526 9.984 1 98.06 231 TRP B C 1
ATOM 6023 O O . TRP B 1 231 ? -28.875 0.075 10.883 1 98.06 231 TRP B O 1
ATOM 6033 N N . ASP B 1 232 ? -27.375 -1.472 10.148 1 97.5 232 ASP B N 1
ATOM 6034 C CA . ASP B 1 232 ? -26.969 -1.816 11.508 1 97.5 232 ASP B CA 1
ATOM 6035 C C . ASP B 1 232 ? -25.844 -0.894 11.992 1 97.5 232 ASP B C 1
ATOM 6037 O O . ASP B 1 232 ? -25.438 0.031 11.281 1 97.5 232 ASP B O 1
ATOM 6041 N N . ASP B 1 233 ? -25.391 -1.007 13.211 1 98.56 233 ASP B N 1
ATOM 6042 C CA . ASP B 1 233 ? -24.375 -0.191 13.867 1 98.56 233 ASP B CA 1
ATOM 6043 C C . ASP B 1 233 ? -23.094 -0.145 13.039 1 98.56 233 ASP B C 1
ATOM 6045 O O . ASP B 1 233 ? -22.547 0.93 12.805 1 98.56 233 ASP B O 1
ATOM 6049 N N . GLU B 1 234 ? -22.672 -1.287 12.539 1 98.19 234 GLU B N 1
ATOM 6050 C CA . GLU B 1 234 ? -21.406 -1.407 11.82 1 98.19 234 GLU B CA 1
ATOM 6051 C C . GLU B 1 234 ? -21.438 -0.645 10.5 1 98.19 234 GLU B C 1
ATOM 6053 O O . GLU B 1 234 ? -20.5 0.071 10.164 1 98.19 234 GLU B O 1
ATOM 6058 N N . ARG B 1 235 ? -22.5 -0.808 9.844 1 98.12 235 ARG B N 1
ATOM 6059 C CA . ARG B 1 235 ? -22.594 -0.141 8.547 1 98.12 235 ARG B CA 1
ATOM 6060 C C . ARG B 1 235 ? -22.656 1.374 8.711 1 98.12 235 ARG B C 1
ATOM 6062 O O . ARG B 1 235 ? -22.031 2.115 7.949 1 98.12 235 ARG B O 1
ATOM 6069 N N . LEU B 1 236 ? -23.422 1.836 9.695 1 98.88 236 LEU B N 1
ATOM 6070 C CA . LEU B 1 236 ? -23.469 3.264 9.992 1 98.88 236 LEU B CA 1
ATOM 6071 C C . LEU B 1 236 ? -22.094 3.799 10.336 1 98.88 236 LEU B C 1
ATOM 6073 O O . LEU B 1 236 ? -21.688 4.848 9.828 1 98.88 236 LEU B O 1
ATOM 6077 N N . TYR B 1 237 ? -21.375 3.053 11.141 1 98.69 237 TYR B N 1
ATOM 6078 C CA . TYR B 1 237 ? -20.047 3.447 11.586 1 98.69 237 TYR B CA 1
ATOM 6079 C C . TYR B 1 237 ? -19.078 3.549 10.406 1 98.69 237 TYR B C 1
ATOM 6081 O O . TYR B 1 237 ? -18.391 4.555 10.242 1 98.69 237 TYR B O 1
ATOM 6089 N N . GLN B 1 238 ? -19.078 2.508 9.539 1 98.06 238 GLN B N 1
ATOM 6090 C CA . GLN B 1 238 ? -18.156 2.455 8.414 1 98.06 238 GLN B CA 1
ATOM 6091 C C . GLN B 1 238 ? -18.469 3.545 7.391 1 98.06 238 GLN B C 1
ATOM 6093 O O . GLN B 1 238 ? -17.547 4.168 6.848 1 98.06 238 GLN B O 1
ATOM 6098 N N . THR B 1 239 ? -19.734 3.738 7.117 1 98.62 239 THR B N 1
ATOM 6099 C CA . THR B 1 239 ? -20.109 4.785 6.172 1 98.62 239 THR B CA 1
ATOM 6100 C C . THR B 1 239 ? -19.812 6.164 6.742 1 98.62 239 THR B C 1
ATOM 6102 O O . THR B 1 239 ? -19.375 7.059 6.016 1 98.62 239 THR B O 1
ATOM 6105 N N . GLY B 1 240 ? -20.062 6.34 8.086 1 98.56 240 GLY B N 1
ATOM 6106 C CA . GLY B 1 240 ? -19.641 7.57 8.734 1 98.56 240 GLY B CA 1
ATOM 6107 C C . GLY B 1 240 ? -18.172 7.879 8.562 1 98.56 240 GLY B C 1
ATOM 6108 O O . GLY B 1 240 ? -17.797 9.016 8.281 1 98.56 240 GLY B O 1
ATOM 6109 N N . LYS B 1 241 ? -17.328 6.902 8.695 1 97.56 241 LYS B N 1
ATOM 6110 C CA . LYS B 1 241 ? -15.898 7.047 8.5 1 97.56 241 LYS B CA 1
ATOM 6111 C C . LYS B 1 241 ? -15.57 7.523 7.09 1 97.56 241 LYS B C 1
ATOM 6113 O O . LYS B 1 241 ? -14.719 8.391 6.902 1 97.56 241 LYS B O 1
ATOM 6118 N N . LEU B 1 242 ? -16.266 6.945 6.105 1 98.06 242 LEU B N 1
ATOM 6119 C CA . LEU B 1 242 ? -16.047 7.32 4.715 1 98.06 242 LEU B CA 1
ATOM 6120 C C . LEU B 1 242 ? -16.438 8.781 4.477 1 98.06 242 LEU B C 1
ATOM 6122 O O . LEU B 1 242 ? -15.703 9.516 3.812 1 98.06 242 LEU B O 1
ATOM 6126 N N . ILE B 1 243 ? -17.531 9.156 5.023 1 98.5 243 ILE B N 1
ATOM 6127 C CA . ILE B 1 243 ? -18.016 10.516 4.832 1 98.5 243 ILE B CA 1
ATOM 6128 C C . ILE B 1 243 ? -17.062 11.508 5.473 1 98.5 243 ILE B C 1
ATOM 6130 O O . ILE B 1 243 ? -16.703 12.523 4.867 1 98.5 243 ILE B O 1
ATOM 6134 N N . LEU B 1 244 ? -16.594 11.219 6.68 1 97.94 244 LEU B N 1
ATOM 6135 C CA . LEU B 1 244 ? -15.656 12.117 7.336 1 97.94 244 LEU B CA 1
ATOM 6136 C C . LEU B 1 244 ? -14.352 12.219 6.551 1 97.94 244 LEU B C 1
ATOM 6138 O O . LEU B 1 244 ? -13.797 13.305 6.395 1 97.94 244 LEU B O 1
ATOM 6142 N N . LEU B 1 245 ? -13.898 11.094 6.055 1 96.38 245 LEU B N 1
ATOM 6143 C CA . LEU B 1 245 ? -12.68 11.102 5.25 1 96.38 245 LEU B CA 1
ATOM 6144 C C . LEU B 1 245 ? -12.875 11.906 3.971 1 96.38 245 LEU B C 1
ATOM 6146 O O . LEU B 1 245 ? -11.953 12.578 3.504 1 96.38 245 LEU B O 1
ATOM 6150 N N . GLY B 1 246 ? -14.047 11.844 3.438 1 95.06 246 GLY B N 1
ATOM 6151 C CA . GLY B 1 246 ? -14.383 12.57 2.219 1 95.06 246 GLY B CA 1
ATOM 6152 C C . GLY B 1 246 ? -14.383 14.07 2.4 1 95.06 246 GLY B C 1
ATOM 6153 O O . GLY B 1 246 ? -14.383 14.82 1.421 1 95.06 246 GLY B O 1
ATOM 6154 N N . ARG B 1 247 ? -14.312 14.555 3.576 1 90.94 247 ARG B N 1
ATOM 6155 C CA . ARG B 1 247 ? -14.383 15.984 3.846 1 90.94 247 ARG B CA 1
ATOM 6156 C C . ARG B 1 247 ? -13.016 16.641 3.711 1 90.94 247 ARG B C 1
ATOM 6158 O O . ARG B 1 247 ? -12.734 17.656 4.367 1 90.94 247 ARG B O 1
ATOM 6165 N N . GLN B 1 248 ? -12.25 16.016 2.93 1 89.25 248 GLN B N 1
ATOM 6166 C CA . GLN B 1 248 ? -10.969 16.594 2.549 1 89.25 248 GLN B CA 1
ATOM 6167 C C . GLN B 1 248 ? -11.164 17.922 1.819 1 89.25 248 GLN B C 1
ATOM 6169 O O . GLN B 1 248 ? -10.219 18.703 1.679 1 89.25 248 GLN B O 1
ATOM 6174 N N . GLN B 1 249 ? -12.352 18.203 1.451 1 92.06 249 GLN B N 1
ATOM 6175 C CA . GLN B 1 249 ? -12.695 19.5 0.876 1 92.06 249 GLN B CA 1
ATOM 6176 C C . GLN B 1 249 ? -12.281 20.641 1.807 1 92.06 249 GLN B C 1
ATOM 6178 O O . GLN B 1 249 ? -11.812 21.688 1.349 1 92.06 249 GLN B O 1
ATOM 6183 N N . ILE B 1 250 ? -12.453 20.438 3.061 1 95.88 250 ILE B N 1
ATOM 6184 C CA . ILE B 1 250 ? -12.062 21.422 4.055 1 95.88 250 ILE B CA 1
ATOM 6185 C C . ILE B 1 250 ? -10.562 21.703 3.943 1 95.88 250 ILE B C 1
ATOM 6187 O O . ILE B 1 250 ? -10.133 22.859 3.979 1 95.88 250 ILE B O 1
ATOM 6191 N N . VAL B 1 251 ? -9.797 20.656 3.756 1 95.44 251 VAL B N 1
ATOM 6192 C CA . VAL B 1 251 ? -8.344 20.781 3.693 1 95.44 251 VAL B CA 1
ATOM 6193 C C . VAL B 1 251 ? -7.941 21.547 2.443 1 95.44 251 VAL B C 1
ATOM 6195 O O . VAL B 1 251 ? -7.141 22.484 2.516 1 95.44 251 VAL B O 1
ATOM 6198 N N . ILE B 1 252 ? -8.555 21.281 1.317 1 93.12 252 ILE B N 1
ATOM 6199 C CA . ILE B 1 252 ? -8.125 21.891 0.062 1 93.12 252 ILE B CA 1
ATOM 6200 C C . ILE B 1 252 ? -8.727 23.281 -0.065 1 93.12 252 ILE B C 1
ATOM 6202 O O . ILE B 1 252 ? -8.008 24.25 -0.285 1 93.12 252 ILE B O 1
ATOM 6206 N N . GLU B 1 253 ? -9.945 23.453 0.203 1 94.19 253 GLU B N 1
ATOM 6207 C CA . GLU B 1 253 ? -10.641 24.688 -0.154 1 94.19 253 GLU B CA 1
ATOM 6208 C C . GLU B 1 253 ? -10.57 25.719 0.976 1 94.19 253 GLU B C 1
ATOM 6210 O O . GLU B 1 253 ? -10.797 26.906 0.759 1 94.19 253 GLU B O 1
ATOM 6215 N N . ASP B 1 254 ? -10.312 25.25 2.205 1 95.56 254 ASP B N 1
ATOM 6216 C CA . ASP B 1 254 ? -10.156 26.188 3.309 1 95.56 254 ASP B CA 1
ATOM 6217 C C . ASP B 1 254 ? -8.688 26.344 3.707 1 95.56 254 ASP B C 1
ATOM 6219 O O . ASP B 1 254 ? -8.109 27.422 3.59 1 95.56 254 ASP B O 1
ATOM 6223 N N . TYR B 1 255 ? -8.109 25.25 4.078 1 94.88 255 TYR B N 1
ATOM 6224 C CA . TYR B 1 255 ? -6.785 25.25 4.688 1 94.88 255 TYR B CA 1
ATOM 6225 C C . TYR B 1 255 ? -5.707 25.578 3.662 1 94.88 255 TYR B C 1
ATOM 6227 O O . TYR B 1 255 ? -4.973 26.562 3.818 1 94.88 255 TYR B O 1
ATOM 6235 N N . VAL B 1 256 ? -5.684 24.797 2.551 1 91.5 256 VAL B N 1
ATOM 6236 C CA . VAL B 1 256 ? -4.668 25.031 1.526 1 91.5 256 VAL B CA 1
ATOM 6237 C C . VAL B 1 256 ? -4.926 26.359 0.827 1 91.5 256 VAL B C 1
ATOM 6239 O O . VAL B 1 256 ? -3.986 27.062 0.449 1 91.5 256 VAL B O 1
ATOM 6242 N N . GLN B 1 257 ? -6.148 26.688 0.681 1 89.62 257 GLN B N 1
ATOM 6243 C CA . GLN B 1 257 ? -6.504 27.984 0.106 1 89.62 257 GLN B CA 1
ATOM 6244 C C . GLN B 1 257 ? -5.898 29.125 0.913 1 89.62 257 GLN B C 1
ATOM 6246 O O . GLN B 1 257 ? -5.34 30.062 0.344 1 89.62 257 GLN B O 1
ATOM 6251 N N . HIS B 1 258 ? -5.992 29.031 2.195 1 91.69 258 HIS B N 1
ATOM 6252 C CA . HIS B 1 258 ? -5.426 30.078 3.055 1 91.69 258 HIS B CA 1
ATOM 6253 C C . HIS B 1 258 ? -3.906 30.109 2.955 1 91.69 258 HIS B C 1
ATOM 6255 O O . HIS B 1 258 ? -3.309 31.172 2.844 1 91.69 258 HIS B O 1
ATOM 6261 N N . LEU B 1 259 ? -3.324 28.984 2.932 1 88.69 259 LEU B N 1
ATOM 6262 C CA . LEU B 1 259 ? -1.873 28.844 2.896 1 88.69 259 LEU B CA 1
ATOM 6263 C C . LEU B 1 259 ? -1.303 29.438 1.609 1 88.69 259 LEU B C 1
ATOM 6265 O O . LEU B 1 259 ? -0.24 30.062 1.626 1 88.69 259 LEU B O 1
ATOM 6269 N N . SER B 1 260 ? -1.932 29.188 0.545 1 81.88 260 SER B N 1
ATOM 6270 C CA . SER B 1 260 ? -1.425 29.609 -0.754 1 81.88 260 SER B CA 1
ATOM 6271 C C . SER B 1 260 ? -1.752 31.078 -1.019 1 81.88 260 SER B C 1
ATOM 6273 O O . SER B 1 260 ? -1 31.766 -1.704 1 81.88 260 SER B O 1
ATOM 6275 N N . ASN B 1 261 ? -2.824 31.453 -0.423 1 78.19 261 ASN B N 1
ATOM 6276 C CA . ASN B 1 261 ? -3.357 32.812 -0.621 1 78.19 261 ASN B CA 1
ATOM 6277 C C . ASN B 1 261 ? -3.461 33.156 -2.104 1 78.19 261 ASN B C 1
ATOM 6279 O O . ASN B 1 261 ? -3.117 34.25 -2.508 1 78.19 261 ASN B O 1
ATOM 6283 N N . TYR B 1 262 ? -3.746 32.094 -2.867 1 75.06 262 TYR B N 1
ATOM 6284 C CA . TYR B 1 262 ? -3.957 32.281 -4.297 1 75.06 262 TYR B CA 1
ATOM 6285 C C . TYR B 1 262 ? -5.23 33.094 -4.555 1 75.06 262 TYR B C 1
ATOM 6287 O O . TYR B 1 262 ? -6.195 33 -3.793 1 75.06 262 TYR B O 1
ATOM 6295 N N . ASN B 1 263 ? -5.184 33.812 -5.586 1 76.5 263 ASN B N 1
ATOM 6296 C CA . ASN B 1 263 ? -6.418 34.438 -6.055 1 76.5 263 ASN B CA 1
ATOM 6297 C C . ASN B 1 263 ? -7.375 33.406 -6.645 1 76.5 263 ASN B C 1
ATOM 6299 O O . ASN B 1 263 ? -8.594 33.562 -6.578 1 76.5 263 ASN B O 1
ATOM 6303 N N . PHE B 1 264 ? -6.734 32.469 -7.164 1 81.38 264 PHE B N 1
ATOM 6304 C CA . PHE B 1 264 ? -7.512 31.344 -7.684 1 81.38 264 PHE B CA 1
ATOM 6305 C C . PHE B 1 264 ? -8.141 30.547 -6.547 1 81.38 264 PHE B C 1
ATOM 6307 O O . PHE B 1 264 ? -7.445 30.156 -5.602 1 81.38 264 PHE B O 1
ATOM 6314 N N . LYS B 1 265 ? -9.422 30.328 -6.621 1 85.56 265 LYS B N 1
ATOM 6315 C CA . LYS B 1 265 ? -10.102 29.531 -5.613 1 85.56 265 LYS B CA 1
ATOM 6316 C C . LYS B 1 265 ? -9.938 28.031 -5.895 1 85.56 265 LYS B C 1
ATOM 6318 O O . LYS B 1 265 ? -10.484 27.516 -6.871 1 85.56 265 LYS B O 1
ATOM 6323 N N . LEU B 1 266 ? -9.281 27.391 -5.035 1 88.75 266 LEU B N 1
ATOM 6324 C CA . LEU B 1 266 ? -9.016 25.953 -5.207 1 88.75 266 LEU B CA 1
ATOM 6325 C C . LEU B 1 266 ? -10.312 25.156 -5.141 1 88.75 266 LEU B C 1
ATOM 6327 O O . LEU B 1 266 ? -11.258 25.547 -4.445 1 88.75 266 LEU B O 1
ATOM 6331 N N . LEU B 1 267 ? -10.336 24.109 -5.91 1 89.56 267 LEU B N 1
ATOM 6332 C CA . LEU B 1 267 ? -11.484 23.219 -6.004 1 89.56 267 LEU B CA 1
ATOM 6333 C C . LEU B 1 267 ? -11.086 21.781 -5.688 1 89.56 267 LEU B C 1
ATOM 6335 O O . LEU B 1 267 ? -10.062 21.297 -6.184 1 89.56 267 LEU B O 1
ATOM 6339 N N . PHE B 1 268 ? -11.859 21.172 -4.781 1 94 268 PHE B N 1
ATOM 6340 C CA . PHE B 1 268 ? -11.711 19.75 -4.555 1 94 268 PHE B CA 1
ATOM 6341 C C . PHE B 1 268 ? -12.68 18.953 -5.422 1 94 268 PHE B C 1
ATOM 6343 O O . PHE B 1 268 ? -13.875 18.875 -5.125 1 94 268 PHE B O 1
ATOM 6350 N N . ASP B 1 269 ? -12.133 18.391 -6.48 1 95.19 269 ASP B N 1
ATOM 6351 C CA . ASP B 1 269 ? -12.914 17.578 -7.41 1 95.19 269 ASP B CA 1
ATOM 6352 C C . ASP B 1 269 ? -12.094 16.406 -7.922 1 95.19 269 ASP B C 1
ATOM 6354 O O . ASP B 1 269 ? -11.438 16.5 -8.961 1 95.19 269 ASP B O 1
ATOM 6358 N N . PRO B 1 270 ? -12.25 15.266 -7.219 1 96.62 270 PRO B N 1
ATOM 6359 C CA . PRO B 1 270 ? -11.477 14.078 -7.594 1 96.62 270 PRO B CA 1
ATOM 6360 C C . PRO B 1 270 ? -11.727 13.641 -9.031 1 96.62 270 PRO B C 1
ATOM 6362 O O . PRO B 1 270 ? -10.852 13.055 -9.664 1 96.62 270 PRO B O 1
ATOM 6365 N N . SER B 1 271 ? -12.867 13.93 -9.602 1 96.69 271 SER B N 1
ATOM 6366 C CA . SER B 1 271 ? -13.242 13.43 -10.922 1 96.69 271 SER B CA 1
ATOM 6367 C C . SER B 1 271 ? -12.352 14.023 -12.008 1 96.69 271 SER B C 1
ATOM 6369 O O . SER B 1 271 ? -12.258 13.477 -13.109 1 96.69 271 SER B O 1
ATOM 6371 N N . LEU B 1 272 ? -11.695 15.117 -11.711 1 96.56 272 LEU B N 1
ATOM 6372 C CA . LEU B 1 272 ? -10.805 15.766 -12.672 1 96.56 272 LEU B CA 1
ATOM 6373 C C . LEU B 1 272 ? -9.602 14.883 -12.977 1 96.56 272 LEU B C 1
ATOM 6375 O O . LEU B 1 272 ? -8.938 15.07 -14 1 96.56 272 LEU B O 1
ATOM 6379 N N . LEU B 1 273 ? -9.289 13.922 -12.133 1 97.25 273 LEU B N 1
ATOM 6380 C CA . LEU B 1 273 ? -8.133 13.062 -12.312 1 97.25 273 LEU B CA 1
ATOM 6381 C C . LEU B 1 273 ? -8.531 11.727 -12.93 1 97.25 273 LEU B C 1
ATOM 6383 O O . LEU B 1 273 ? -7.676 10.898 -13.242 1 97.25 273 LEU B O 1
ATOM 6387 N N . PHE B 1 274 ? -9.875 11.5 -13.102 1 96.81 274 PHE B N 1
ATOM 6388 C CA . PHE B 1 274 ? -10.328 10.242 -13.688 1 96.81 274 PHE B CA 1
ATOM 6389 C C . PHE B 1 274 ? -9.797 10.086 -15.109 1 96.81 274 PHE B C 1
ATOM 6391 O O . PHE B 1 274 ? -9.883 11.023 -15.914 1 96.81 274 PHE B O 1
ATOM 6398 N N . GLY B 1 275 ? -9.195 8.961 -15.383 1 95.25 275 GLY B N 1
ATOM 6399 C CA . GLY B 1 275 ? -8.664 8.688 -16.703 1 95.25 275 GLY B CA 1
ATOM 6400 C C . GLY B 1 275 ? -7.246 9.188 -16.891 1 95.25 275 GLY B C 1
ATOM 6401 O O . GLY B 1 275 ? -6.621 8.922 -17.922 1 95.25 275 GLY B O 1
ATOM 6402 N N . GLU B 1 276 ? -6.688 9.945 -15.891 1 96 276 GLU B N 1
ATOM 6403 C CA . GLU B 1 276 ? -5.305 10.398 -15.93 1 96 276 GLU B CA 1
ATOM 6404 C C . GLU B 1 276 ? -4.355 9.336 -15.383 1 96 276 GLU B C 1
ATOM 6406 O O . GLU B 1 276 ? -4.773 8.453 -14.625 1 96 276 GLU B O 1
ATOM 6411 N N . PRO B 1 277 ? -3.104 9.336 -15.867 1 95.75 277 PRO B N 1
ATOM 6412 C CA . PRO B 1 277 ? -2.129 8.414 -15.289 1 95.75 277 PRO B CA 1
ATOM 6413 C C . PRO B 1 277 ? -1.72 8.797 -13.867 1 95.75 277 PRO B C 1
ATOM 6415 O O . PRO B 1 277 ? -0.534 9.008 -13.602 1 95.75 277 PRO B O 1
ATOM 6418 N N . PHE B 1 278 ? -2.691 8.961 -13.023 1 97.12 278 PHE B N 1
ATOM 6419 C CA . PHE B 1 278 ? -2.535 9.312 -11.617 1 97.12 278 PHE B CA 1
ATOM 6420 C C . PHE B 1 278 ? -2.557 8.062 -10.742 1 97.12 278 PHE B C 1
ATOM 6422 O O . PHE B 1 278 ? -3.352 7.148 -10.977 1 97.12 278 PHE B O 1
ATOM 6429 N N . GLN B 1 279 ? -1.619 7.961 -9.859 1 97.38 279 GLN B N 1
ATOM 6430 C CA . GLN B 1 279 ? -1.541 6.816 -8.953 1 97.38 279 GLN B CA 1
ATOM 6431 C C . GLN B 1 279 ? -2.316 7.074 -7.668 1 97.38 279 GLN B C 1
ATOM 6433 O O . GLN B 1 279 ? -2.023 8.023 -6.941 1 97.38 279 GLN B O 1
ATOM 6438 N N . TYR B 1 280 ? -3.266 6.262 -7.324 1 97.06 280 TYR B N 1
ATOM 6439 C CA . TYR B 1 280 ? -4.035 6.375 -6.09 1 97.06 280 TYR B CA 1
ATOM 6440 C C . TYR B 1 280 ? -3.359 5.621 -4.953 1 97.06 280 TYR B C 1
ATOM 6442 O O . TYR B 1 280 ? -3.975 4.766 -4.316 1 97.06 280 TYR B O 1
ATOM 6450 N N . GLN B 1 281 ? -2.158 5.938 -4.73 1 95.31 281 GLN B N 1
ATOM 6451 C CA . GLN B 1 281 ? -1.304 5.484 -3.639 1 95.31 281 GLN B CA 1
ATOM 6452 C C . GLN B 1 281 ? -0.293 6.559 -3.248 1 95.31 281 GLN B C 1
ATOM 6454 O O . GLN B 1 281 ? 0.11 7.371 -4.082 1 95.31 281 GLN B O 1
ATOM 6459 N N . ASN B 1 282 ? 0.063 6.52 -1.979 1 95.06 282 ASN B N 1
ATOM 6460 C CA . ASN B 1 282 ? 0.971 7.551 -1.488 1 95.06 282 ASN B CA 1
ATOM 6461 C C . ASN B 1 282 ? 1.914 7.004 -0.42 1 95.06 282 ASN B C 1
ATOM 6463 O O . ASN B 1 282 ? 1.575 6.055 0.286 1 95.06 282 ASN B O 1
ATOM 6467 N N . ARG B 1 283 ? 3.125 7.523 -0.424 1 96 283 ARG B N 1
ATOM 6468 C CA . ARG B 1 283 ? 4.121 7.367 0.632 1 96 283 ARG B CA 1
ATOM 6469 C C . ARG B 1 283 ? 4.648 8.719 1.093 1 96 283 ARG B C 1
ATOM 6471 O O . ARG B 1 283 ? 4.93 9.594 0.271 1 96 283 ARG B O 1
ATOM 6478 N N . ILE B 1 284 ? 4.723 8.914 2.369 1 97.06 284 ILE B N 1
ATOM 6479 C CA . ILE B 1 284 ? 5.148 10.211 2.891 1 97.06 284 ILE B CA 1
ATOM 6480 C C . ILE B 1 284 ? 6.672 10.312 2.82 1 97.06 284 ILE B C 1
ATOM 6482 O O . ILE B 1 284 ? 7.383 9.422 3.277 1 97.06 284 ILE B O 1
ATOM 6486 N N . ALA B 1 285 ? 7.137 11.375 2.268 1 97.38 285 ALA B N 1
ATOM 6487 C CA . ALA B 1 285 ? 8.57 11.633 2.168 1 97.38 285 ALA B CA 1
ATOM 6488 C C . ALA B 1 285 ? 9.109 12.258 3.449 1 97.38 285 ALA B C 1
ATOM 6490 O O . ALA B 1 285 ? 8.422 13.07 4.082 1 97.38 285 ALA B O 1
ATOM 6491 N N . LEU B 1 286 ? 10.289 11.961 3.773 1 97.81 286 LEU B N 1
ATOM 6492 C CA . LEU B 1 286 ? 10.992 12.531 4.914 1 97.81 286 LEU B CA 1
ATOM 6493 C C . LEU B 1 286 ? 11.031 14.055 4.82 1 97.81 286 LEU B C 1
ATOM 6495 O O . LEU B 1 286 ? 10.836 14.742 5.824 1 97.81 286 LEU B O 1
ATOM 6499 N N . GLU B 1 287 ? 11.242 14.57 3.662 1 98.31 287 GLU B N 1
ATOM 6500 C CA . GLU B 1 287 ? 11.336 16.016 3.426 1 98.31 287 GLU B CA 1
ATOM 6501 C C . GLU B 1 287 ? 10.016 16.703 3.744 1 98.31 287 GLU B C 1
ATOM 6503 O O . GLU B 1 287 ? 10.008 17.812 4.277 1 98.31 287 GLU B O 1
ATOM 6508 N N . PHE B 1 288 ? 8.961 16.016 3.436 1 98.06 288 PHE B N 1
ATOM 6509 C CA . PHE B 1 288 ? 7.648 16.562 3.742 1 98.06 288 PHE B CA 1
ATOM 6510 C C . PHE B 1 288 ? 7.438 16.656 5.25 1 98.06 288 PHE B C 1
ATOM 6512 O O . PHE B 1 288 ? 6.934 17.656 5.754 1 98.06 288 PHE B O 1
ATOM 6519 N N . ASN B 1 289 ? 7.785 15.609 5.91 1 97.56 289 ASN B N 1
ATOM 6520 C CA . ASN B 1 289 ? 7.707 15.586 7.367 1 97.56 289 ASN B CA 1
ATOM 6521 C C . ASN B 1 289 ? 8.516 16.734 7.984 1 97.56 289 ASN B C 1
ATOM 6523 O O . ASN B 1 289 ? 8.031 17.422 8.883 1 97.56 289 ASN B O 1
ATOM 6527 N N . HIS B 1 290 ? 9.703 16.984 7.496 1 97.75 290 HIS B N 1
ATOM 6528 C CA . HIS B 1 290 ? 10.578 18.016 8.047 1 97.75 290 HIS B CA 1
ATOM 6529 C C . HIS B 1 290 ? 10.078 19.406 7.699 1 97.75 290 HIS B C 1
ATOM 6531 O O . HIS B 1 290 ? 10.156 20.328 8.523 1 97.75 290 HIS B O 1
ATOM 6537 N N . LEU B 1 291 ? 9.578 19.484 6.551 1 97.38 291 LEU B N 1
ATOM 6538 C CA . LEU B 1 291 ? 9.148 20.797 6.059 1 97.38 291 LEU B CA 1
ATOM 6539 C C . LEU B 1 291 ? 7.949 21.312 6.852 1 97.38 291 LEU B C 1
ATOM 6541 O O . LEU B 1 291 ? 7.75 22.516 6.965 1 97.38 291 LEU B O 1
ATOM 6545 N N . TYR B 1 292 ? 7.223 20.484 7.504 1 95.69 292 TYR B N 1
ATOM 6546 C CA . TYR B 1 292 ? 5.941 20.844 8.094 1 95.69 292 TYR B CA 1
ATOM 6547 C C . TYR B 1 292 ? 6.109 21.234 9.562 1 95.69 292 TYR B C 1
ATOM 6549 O O . TYR B 1 292 ? 5.125 21.328 10.297 1 95.69 292 TYR B O 1
ATOM 6557 N N . HIS B 1 293 ? 7.254 21.578 10.023 1 96.94 293 HIS B N 1
ATOM 6558 C CA . HIS B 1 293 ? 7.469 22.047 11.391 1 96.94 293 HIS B CA 1
ATOM 6559 C C . HIS B 1 293 ? 7.316 23.562 11.484 1 96.94 293 HIS B C 1
ATOM 6561 O O . HIS B 1 293 ? 8.312 24.297 11.539 1 96.94 293 HIS B O 1
ATOM 6567 N N . TRP B 1 294 ? 6.047 23.969 11.633 1 97.62 294 TRP B N 1
ATOM 6568 C CA . TRP B 1 294 ? 5.676 25.375 11.617 1 97.62 294 TRP B CA 1
ATOM 6569 C C . TRP B 1 294 ? 5.438 25.891 13.031 1 97.62 294 TRP B C 1
ATOM 6571 O O . TRP B 1 294 ? 4.52 26.672 13.266 1 97.62 294 TRP B O 1
ATOM 6581 N N . HIS B 1 295 ? 6.285 25.562 13.977 1 96.56 295 HIS B N 1
ATOM 6582 C CA . HIS B 1 295 ? 6.07 25.812 15.398 1 96.56 295 HIS B CA 1
ATOM 6583 C C . HIS B 1 295 ? 6.055 27.312 15.688 1 96.56 295 HIS B C 1
ATOM 6585 O O . HIS B 1 295 ? 5.363 27.766 16.609 1 96.56 295 HIS B O 1
ATOM 6591 N N . PRO B 1 296 ? 6.715 28.156 14.898 1 97.44 296 PRO B N 1
ATOM 6592 C CA . PRO B 1 296 ? 6.652 29.594 15.156 1 97.44 296 PRO B CA 1
ATOM 6593 C C . PRO B 1 296 ? 5.234 30.156 15.039 1 97.44 296 PRO B C 1
ATOM 6595 O O . PRO B 1 296 ? 4.953 31.234 15.547 1 97.44 296 PRO B O 1
ATOM 6598 N N . LEU B 1 297 ? 4.344 29.438 14.43 1 97.56 297 LEU B N 1
ATOM 6599 C CA . LEU B 1 297 ? 2.965 29.891 14.273 1 97.56 297 LEU B CA 1
ATOM 6600 C C . LEU B 1 297 ? 2.252 29.953 15.617 1 97.56 297 LEU B C 1
ATOM 6602 O O . LEU B 1 297 ? 1.239 30.641 15.758 1 97.56 297 LEU B O 1
ATOM 6606 N N . MET B 1 298 ? 2.764 29.266 16.594 1 96.94 298 MET B N 1
ATOM 6607 C CA . MET B 1 298 ? 2.105 29.203 17.891 1 96.94 298 MET B CA 1
ATOM 6608 C C . MET B 1 298 ? 2.416 30.438 18.719 1 96.94 298 MET B C 1
ATOM 6610 O O . MET B 1 298 ? 3.582 30.734 18.984 1 96.94 298 MET B O 1
ATOM 6614 N N . PRO B 1 299 ? 1.419 31.125 19.203 1 96.44 299 PRO B N 1
ATOM 6615 C CA . PRO B 1 299 ? 1.644 32.281 20.078 1 96.44 299 PRO B CA 1
ATOM 6616 C C . PRO B 1 299 ? 2.109 31.875 21.469 1 96.44 299 PRO B C 1
ATOM 6618 O O . PRO B 1 299 ? 2.088 30.688 21.812 1 96.44 299 PRO B O 1
ATOM 6621 N N . ASP B 1 300 ? 2.566 32.938 22.203 1 95.62 300 ASP B N 1
ATOM 6622 C CA . ASP B 1 300 ? 2.982 32.719 23.594 1 95.62 300 ASP B CA 1
ATOM 6623 C C . ASP B 1 300 ? 1.792 32.812 24.547 1 95.62 300 ASP B C 1
ATOM 6625 O O . ASP B 1 300 ? 1.847 32.281 25.656 1 95.62 300 ASP B O 1
ATOM 6629 N N . ASP B 1 301 ? 0.771 33.5 24.078 1 95.94 301 ASP B N 1
ATOM 6630 C CA . ASP B 1 301 ? -0.432 33.688 24.875 1 95.94 301 ASP B CA 1
ATOM 6631 C C . ASP B 1 301 ? -1.691 33.562 24.031 1 95.94 301 ASP B C 1
ATOM 6633 O O . ASP B 1 301 ? -1.659 33.781 22.828 1 95.94 301 ASP B O 1
ATOM 6637 N N . PHE B 1 302 ? -2.748 33.156 24.703 1 97.56 302 PHE B N 1
ATOM 6638 C CA . PHE B 1 302 ? -4.055 33 24.062 1 97.56 302 PHE B CA 1
ATOM 6639 C C . PHE B 1 302 ? -5.133 33.688 24.891 1 97.56 302 PHE B C 1
ATOM 6641 O O . PHE B 1 302 ? -5.211 33.5 26.109 1 97.56 302 PHE B O 1
ATOM 6648 N N . THR B 1 303 ? -5.863 34.531 24.234 1 97.94 303 THR B N 1
ATOM 6649 C CA . THR B 1 303 ? -7.023 35.125 24.875 1 97.94 303 THR B CA 1
ATOM 6650 C C . THR B 1 303 ? -8.297 34.344 24.531 1 97.94 303 THR B C 1
ATOM 6652 O O . THR B 1 303 ? -8.727 34.344 23.375 1 97.94 303 THR B O 1
ATOM 6655 N N . ILE B 1 304 ? -8.891 33.75 25.594 1 98.38 304 ILE B N 1
ATOM 6656 C CA . ILE B 1 304 ? -10.102 32.969 25.406 1 98.38 304 ILE B CA 1
ATOM 6657 C C . ILE B 1 304 ? -11.242 33.562 26.234 1 98.38 304 ILE B C 1
ATOM 6659 O O . ILE B 1 304 ? -11.172 33.625 27.453 1 98.38 304 ILE B O 1
ATOM 6663 N N . GLY B 1 305 ? -12.297 33.969 25.531 1 97.06 305 GLY B N 1
ATOM 6664 C CA . GLY B 1 305 ? -13.422 34.562 26.25 1 97.06 305 GLY B CA 1
ATOM 6665 C C . GLY B 1 305 ? -13.031 35.75 27.109 1 97.06 305 GLY B C 1
ATOM 6666 O O . GLY B 1 305 ? -13.523 35.906 28.219 1 97.06 305 GLY B O 1
ATOM 6667 N N . GLY B 1 306 ? -12.055 36.375 26.672 1 96.81 306 GLY B N 1
ATOM 6668 C CA . GLY B 1 306 ? -11.633 37.562 27.391 1 96.81 306 GLY B CA 1
ATOM 6669 C C . GLY B 1 306 ? -10.57 37.281 28.438 1 96.81 306 GLY B C 1
ATOM 6670 O O . GLY B 1 306 ? -10.023 38.219 29.047 1 96.81 306 GLY B O 1
ATOM 6671 N N . VAL B 1 307 ? -10.211 36.062 28.641 1 98 307 VAL B N 1
ATOM 6672 C CA . VAL B 1 307 ? -9.211 35.688 29.625 1 98 307 VAL B CA 1
ATOM 6673 C C . VAL B 1 307 ? -7.895 35.344 28.922 1 98 307 VAL B C 1
ATOM 6675 O O . VAL B 1 307 ? -7.879 34.594 27.953 1 98 307 VAL B O 1
ATOM 6678 N N . ASN B 1 308 ? -6.824 35.938 29.406 1 97.69 308 ASN B N 1
ATOM 6679 C CA . ASN B 1 308 ? -5.512 35.656 28.828 1 97.69 308 ASN B CA 1
ATOM 6680 C C . ASN B 1 308 ? -4.852 34.469 29.484 1 97.69 308 ASN B C 1
ATOM 6682 O O . ASN B 1 308 ? -4.762 34.375 30.719 1 97.69 308 ASN B O 1
ATOM 6686 N N . TYR B 1 309 ? -4.473 33.469 28.734 1 97.75 309 TYR B N 1
ATOM 6687 C CA . TYR B 1 309 ? -3.74 32.281 29.156 1 97.75 309 TYR B CA 1
ATOM 6688 C C . TYR B 1 309 ? -2.352 32.25 28.531 1 97.75 309 TYR B C 1
ATOM 6690 O O . TYR B 1 309 ? -2.199 32.469 27.328 1 97.75 309 TYR B O 1
ATOM 6698 N N . THR B 1 310 ? -1.354 31.984 29.344 1 96.69 310 THR B N 1
ATOM 6699 C CA . THR B 1 310 ? -0.022 31.734 28.797 1 96.69 310 THR B CA 1
ATOM 6700 C C . THR B 1 310 ? 0.059 30.359 28.156 1 96.69 310 THR B C 1
ATOM 6702 O O . THR B 1 310 ? -0.836 29.531 28.344 1 96.69 310 THR B O 1
ATOM 6705 N N . MET B 1 311 ? 1.068 30.188 27.406 1 94.81 311 MET B N 1
ATOM 6706 C CA . MET B 1 311 ? 1.288 28.859 26.859 1 94.81 311 MET B CA 1
ATOM 6707 C C . MET B 1 311 ? 1.42 27.828 27.969 1 94.81 311 MET B C 1
ATOM 6709 O O . MET B 1 311 ? 0.973 26.688 27.828 1 94.81 311 MET B O 1
ATOM 6713 N N . LYS B 1 312 ? 2.02 28.219 29.047 1 94.25 312 LYS B N 1
ATOM 6714 C CA . LYS B 1 312 ? 2.131 27.328 30.188 1 94.25 312 LYS B CA 1
ATOM 6715 C C . LYS B 1 312 ? 0.754 26.906 30.703 1 94.25 312 LYS B C 1
ATOM 6717 O O . LYS B 1 312 ? 0.547 25.75 31.062 1 94.25 312 LYS B O 1
ATOM 6722 N N . ASP B 1 313 ? -0.186 27.859 30.625 1 94.75 313 ASP B N 1
ATOM 6723 C CA . ASP B 1 313 ? -1.555 27.562 31.047 1 94.75 313 ASP B CA 1
ATOM 6724 C C . ASP B 1 313 ? -2.246 26.625 30.078 1 94.75 313 ASP B C 1
ATOM 6726 O O . ASP B 1 313 ? -3.133 25.859 30.469 1 94.75 313 ASP B O 1
ATOM 6730 N N . PHE B 1 314 ? -1.852 26.656 28.797 1 94.38 314 PHE B N 1
ATOM 6731 C CA . PHE B 1 314 ? -2.473 25.875 27.734 1 94.38 314 PHE B CA 1
ATOM 6732 C C . PHE B 1 314 ? -1.979 24.438 27.734 1 94.38 314 PHE B C 1
ATOM 6734 O O . PHE B 1 314 ? -2.723 23.516 27.391 1 94.38 314 PHE B O 1
ATOM 6741 N N . LEU B 1 315 ? -0.795 24.25 28.172 1 94.69 315 LEU B N 1
ATOM 6742 C CA . LEU B 1 315 ? -0.184 22.938 28.125 1 94.69 315 LEU B CA 1
ATOM 6743 C C . LEU B 1 315 ? -0.913 21.953 29.031 1 94.69 315 LEU B C 1
ATOM 6745 O O . LEU B 1 315 ? -1.145 22.25 30.203 1 94.69 315 LEU B O 1
ATOM 6749 N N . VAL B 1 316 ? -1.343 20.812 28.469 1 95.81 316 VAL B N 1
ATOM 6750 C CA . VAL B 1 316 ? -1.95 19.688 29.156 1 95.81 316 VAL B CA 1
ATOM 6751 C C . VAL B 1 316 ? -3.225 20.141 29.875 1 95.81 316 VAL B C 1
ATOM 6753 O O . VAL B 1 316 ? -3.463 19.766 31.016 1 95.81 316 VAL B O 1
ATOM 6756 N N . ASN B 1 317 ? -3.932 21.016 29.219 1 95.75 317 ASN B N 1
ATOM 6757 C CA . ASN B 1 317 ? -5.117 21.578 29.859 1 95.75 317 ASN B CA 1
ATOM 6758 C C . ASN B 1 317 ? -6.32 21.547 28.922 1 95.75 317 ASN B C 1
ATOM 6760 O O . ASN B 1 317 ? -6.914 22.594 28.641 1 95.75 317 ASN B O 1
ATOM 6764 N N . PRO B 1 318 ? -6.711 20.391 28.547 1 95.31 318 PRO B N 1
ATOM 6765 C CA . PRO B 1 318 ? -7.863 20.297 27.656 1 95.31 318 PRO B CA 1
ATOM 6766 C C . PRO B 1 318 ? -9.148 20.812 28.281 1 95.31 318 PRO B C 1
ATOM 6768 O O . PRO B 1 318 ? -10.078 21.203 27.578 1 95.31 318 PRO B O 1
ATOM 6771 N N . LYS B 1 319 ? -9.211 20.906 29.594 1 95.69 319 LYS B N 1
ATOM 6772 C CA . LYS B 1 319 ? -10.398 21.344 30.312 1 95.69 319 LYS B CA 1
ATOM 6773 C C . LYS B 1 319 ? -10.75 22.797 30 1 95.69 319 LYS B C 1
ATOM 6775 O O . LYS B 1 319 ? -11.883 23.219 30.219 1 95.69 319 LYS B O 1
ATOM 6780 N N . LEU B 1 320 ? -9.781 23.516 29.5 1 96.81 320 LEU B N 1
ATOM 6781 C CA . LEU B 1 320 ? -10.023 24.906 29.125 1 96.81 320 LEU B CA 1
ATOM 6782 C C . LEU B 1 320 ? -11.117 25 28.078 1 96.81 320 LEU B C 1
ATOM 6784 O O . LEU B 1 320 ? -11.898 25.969 28.062 1 96.81 320 LEU B O 1
ATOM 6788 N N . VAL B 1 321 ? -11.156 24.031 27.172 1 98.38 321 VAL B N 1
ATOM 6789 C CA . VAL B 1 321 ? -12.164 24.047 26.109 1 98.38 321 VAL B CA 1
ATOM 6790 C C . VAL B 1 321 ? -13.547 23.812 26.719 1 98.38 321 VAL B C 1
ATOM 6792 O O . VAL B 1 321 ? -14.523 24.469 26.344 1 98.38 321 VAL B O 1
ATOM 6795 N N . ILE B 1 322 ? -13.609 22.906 27.656 1 97.69 322 ILE B N 1
ATOM 6796 C CA . ILE B 1 322 ? -14.867 22.578 28.312 1 97.69 322 ILE B CA 1
ATOM 6797 C C . ILE B 1 322 ? -15.336 23.75 29.156 1 97.69 322 ILE B C 1
ATOM 6799 O O . ILE B 1 322 ? -16.516 24.109 29.141 1 97.69 322 ILE B O 1
ATOM 6803 N N . LYS B 1 323 ? -14.414 24.328 29.859 1 97.38 323 LYS B N 1
ATOM 6804 C CA . LYS B 1 323 ? -14.719 25.453 30.734 1 97.38 323 LYS B CA 1
ATOM 6805 C C . LYS B 1 323 ? -15.352 26.594 29.938 1 97.38 323 LYS B C 1
ATOM 6807 O O . LYS B 1 323 ? -16.344 27.188 30.375 1 97.38 323 LYS B O 1
ATOM 6812 N N . HIS B 1 324 ? -14.789 26.953 28.797 1 97.62 324 HIS B N 1
ATOM 6813 C CA . HIS B 1 324 ? -15.234 28.109 28.047 1 97.62 324 HIS B CA 1
ATOM 6814 C C . HIS B 1 324 ? -16.344 27.734 27.062 1 97.62 324 HIS B C 1
ATOM 6816 O O . HIS B 1 324 ? -17.125 28.594 26.656 1 97.62 324 HIS B O 1
ATOM 6822 N N . GLY B 1 325 ? -16.391 26.453 26.719 1 97.81 325 GLY B N 1
ATOM 6823 C CA . GLY B 1 325 ? -17.312 26 25.688 1 97.81 325 GLY B CA 1
ATOM 6824 C C . GLY B 1 325 ? -16.734 26.078 24.281 1 97.81 325 GLY B C 1
ATOM 6825 O O . GLY B 1 325 ? -15.867 26.906 24.016 1 97.81 325 GLY B O 1
ATOM 6826 N N . MET B 1 326 ? -17.25 25.203 23.391 1 98.38 326 MET B N 1
ATOM 6827 C CA . MET B 1 326 ? -16.734 25.062 22.016 1 98.38 326 MET B CA 1
ATOM 6828 C C . MET B 1 326 ? -16.859 26.375 21.25 1 98.38 326 MET B C 1
ATOM 6830 O O . MET B 1 326 ? -15.906 26.828 20.625 1 98.38 326 MET B O 1
ATOM 6834 N N . ALA B 1 327 ? -18.031 27.016 21.328 1 98.31 327 ALA B N 1
ATOM 6835 C CA . ALA B 1 327 ? -18.312 28.234 20.562 1 98.31 327 ALA B CA 1
ATOM 6836 C C . ALA B 1 327 ? -17.328 29.359 20.938 1 98.31 327 ALA B C 1
ATOM 6838 O O . ALA B 1 327 ? -16.719 29.953 20.062 1 98.31 327 ALA B O 1
ATOM 6839 N N . THR B 1 328 ? -17.172 29.609 22.234 1 98.25 328 THR B N 1
ATOM 6840 C CA . THR B 1 328 ? -16.297 30.672 22.719 1 98.25 328 THR B CA 1
ATOM 6841 C C . THR B 1 328 ? -14.844 30.375 22.375 1 98.25 328 THR B C 1
ATOM 6843 O O . THR B 1 328 ? -14.094 31.281 22 1 98.25 328 THR B O 1
ATOM 6846 N N . PHE B 1 329 ? -14.469 29.156 22.516 1 98.44 329 PHE B N 1
ATOM 6847 C CA . PHE B 1 329 ? -13.086 28.766 22.266 1 98.44 329 PHE B CA 1
ATOM 6848 C C . PHE B 1 329 ? -12.711 28.969 20.812 1 98.44 329 PHE B C 1
ATOM 6850 O O . PHE B 1 329 ? -11.695 29.609 20.516 1 98.44 329 PHE B O 1
ATOM 6857 N N . VAL B 1 330 ? -13.539 28.469 19.859 1 98.62 330 VAL B N 1
ATOM 6858 C CA . VAL B 1 330 ? -13.234 28.594 18.422 1 98.62 330 VAL B CA 1
ATOM 6859 C C . VAL B 1 330 ? -13.328 30.047 18 1 98.62 330 VAL B C 1
ATOM 6861 O O . VAL B 1 330 ? -12.516 30.531 17.203 1 98.62 330 VAL B O 1
ATOM 6864 N N . ASP B 1 331 ? -14.289 30.812 18.547 1 98.5 331 ASP B N 1
ATOM 6865 C CA . ASP B 1 331 ? -14.43 32.219 18.266 1 98.5 331 ASP B CA 1
ATOM 6866 C C . ASP B 1 331 ? -13.156 33 18.641 1 98.5 331 ASP B C 1
ATOM 6868 O O . ASP B 1 331 ? -12.656 33.781 17.844 1 98.5 331 ASP B O 1
ATOM 6872 N N . SER B 1 332 ? -12.664 32.688 19.797 1 98.56 332 SER B N 1
ATOM 6873 C CA . SER B 1 332 ? -11.477 33.375 20.312 1 98.56 332 SER B CA 1
ATOM 6874 C C . SER B 1 332 ? -10.25 33.062 19.469 1 98.56 332 SER B C 1
ATOM 6876 O O . SER B 1 332 ? -9.461 33.969 19.156 1 98.56 332 SER B O 1
ATOM 6878 N N . LEU B 1 333 ? -10.047 31.797 19.109 1 98.62 333 LEU B N 1
ATOM 6879 C CA . LEU B 1 333 ? -8.898 31.422 18.312 1 98.62 333 LEU B CA 1
ATOM 6880 C C . LEU B 1 333 ? -8.977 32.031 16.922 1 98.62 333 LEU B C 1
ATOM 6882 O O . LEU B 1 333 ? -7.953 32.375 16.312 1 98.62 333 LEU B O 1
ATOM 6886 N N . SER B 1 334 ? -10.219 32.25 16.391 1 98.62 334 SER B N 1
ATOM 6887 C CA . SER B 1 334 ? -10.445 32.812 15.062 1 98.62 334 SER B CA 1
ATOM 6888 C C . SER B 1 334 ? -10.109 34.312 15.047 1 98.62 334 SER B C 1
ATOM 6890 O O . SER B 1 334 ? -9.836 34.875 13.984 1 98.62 334 SER B O 1
ATOM 6892 N N . LYS B 1 335 ? -10.07 34.969 16.25 1 98.12 335 LYS B N 1
ATOM 6893 C CA . LYS B 1 335 ? -9.969 36.406 16.328 1 98.12 335 LYS B CA 1
ATOM 6894 C C . LYS B 1 335 ? -8.602 36.844 16.844 1 98.12 335 LYS B C 1
ATOM 6896 O O . LYS B 1 335 ? -8.406 38 17.203 1 98.12 335 LYS B O 1
ATOM 6901 N N . GLN B 1 336 ? -7.684 35.938 16.906 1 96.69 336 GLN B N 1
ATOM 6902 C CA . GLN B 1 336 ? -6.34 36.281 17.359 1 96.69 336 GLN B CA 1
ATOM 6903 C C . GLN B 1 336 ? -5.285 35.781 16.375 1 96.69 336 GLN B C 1
ATOM 6905 O O . GLN B 1 336 ? -5.457 34.75 15.742 1 96.69 336 GLN B O 1
ATOM 6910 N N . ASN B 1 337 ? -4.215 36.5 16.328 1 96.56 337 ASN B N 1
ATOM 6911 C CA . ASN B 1 337 ? -3.18 36.219 15.336 1 96.56 337 ASN B CA 1
ATOM 6912 C C . ASN B 1 337 ? -2.307 35.031 15.734 1 96.56 337 ASN B C 1
ATOM 6914 O O . ASN B 1 337 ? -1.963 34.875 16.906 1 96.56 337 ASN B O 1
ATOM 6918 N N . ALA B 1 338 ? -1.978 34.219 14.742 1 98.06 338 ALA B N 1
ATOM 6919 C CA . ALA B 1 338 ? -0.858 33.281 14.859 1 98.06 338 ALA B CA 1
ATOM 6920 C C . ALA B 1 338 ? 0.477 34 14.75 1 98.06 338 ALA B C 1
ATOM 6922 O O . ALA B 1 338 ? 0.513 35.219 14.516 1 98.06 338 ALA B O 1
ATOM 6923 N N . GLY B 1 339 ? 1.515 33.281 15.047 1 97.44 339 GLY B N 1
ATOM 6924 C CA . GLY B 1 339 ? 2.844 33.844 14.844 1 97.44 339 GLY B CA 1
ATOM 6925 C C . GLY B 1 339 ? 3.328 33.719 13.406 1 97.44 339 GLY B C 1
ATOM 6926 O O . GLY B 1 339 ? 2.811 32.906 12.641 1 97.44 339 GLY B O 1
ATOM 6927 N N . ALA B 1 340 ? 4.297 34.562 13.078 1 96.25 340 ALA B N 1
ATOM 6928 C CA . ALA B 1 340 ? 4.918 34.5 11.758 1 96.25 340 ALA B CA 1
ATOM 6929 C C . ALA B 1 340 ? 5.938 33.344 11.703 1 96.25 340 ALA B C 1
ATOM 6931 O O . ALA B 1 340 ? 6.668 33.125 12.664 1 96.25 340 ALA B O 1
ATOM 6932 N N . PHE B 1 341 ? 5.906 32.625 10.609 1 96.75 341 PHE B N 1
ATOM 6933 C CA . PHE B 1 341 ? 6.965 31.641 10.336 1 96.75 341 PHE B CA 1
ATOM 6934 C C . PHE B 1 341 ? 8.227 32.344 9.844 1 96.75 341 PHE B C 1
ATOM 6936 O O . PHE B 1 341 ? 8.43 32.5 8.641 1 96.75 341 PHE B O 1
ATOM 6943 N N . THR B 1 342 ? 9.062 32.75 10.773 1 95.94 342 THR B N 1
ATOM 6944 C CA . THR B 1 342 ? 10.273 33.5 10.453 1 95.94 342 THR B CA 1
ATOM 6945 C C . THR B 1 342 ? 11.305 33.344 11.562 1 95.94 342 THR B C 1
ATOM 6947 O O . THR B 1 342 ? 11.055 32.688 12.578 1 95.94 342 THR B O 1
ATOM 6950 N N . VAL B 1 343 ? 12.492 33.875 11.273 1 96.75 343 VAL B N 1
ATOM 6951 C CA . VAL B 1 343 ? 13.602 33.812 12.211 1 96.75 343 VAL B CA 1
ATOM 6952 C C . VAL B 1 343 ? 13.25 34.562 13.492 1 96.75 343 VAL B C 1
ATOM 6954 O O . VAL B 1 343 ? 12.492 35.531 13.461 1 96.75 343 VAL B O 1
ATOM 6957 N N . ARG B 1 344 ? 13.789 34.031 14.625 1 97.44 344 ARG B N 1
ATOM 6958 C CA . ARG B 1 344 ? 13.68 34.625 15.945 1 97.44 344 ARG B CA 1
ATOM 6959 C C . ARG B 1 344 ? 12.219 34.75 16.375 1 97.44 344 ARG B C 1
ATOM 6961 O O . ARG B 1 344 ? 11.82 35.781 16.922 1 97.44 344 ARG B O 1
ATOM 6968 N N . ASN B 1 345 ? 11.391 33.812 16.016 1 97.88 345 ASN B N 1
ATOM 6969 C CA . ASN B 1 345 ? 9.984 33.812 16.406 1 97.88 345 ASN B CA 1
ATOM 6970 C C . ASN B 1 345 ? 9.523 32.438 16.875 1 97.88 345 ASN B C 1
ATOM 6972 O O . ASN B 1 345 ? 8.32 32.156 16.906 1 97.88 345 ASN B O 1
ATOM 6976 N N . HIS B 1 346 ? 10.5 31.562 17.219 1 98.06 346 HIS B N 1
ATOM 6977 C CA . HIS B 1 346 ? 10.195 30.219 17.719 1 98.06 346 HIS B CA 1
ATOM 6978 C C . HIS B 1 346 ? 9.945 30.234 19.219 1 98.06 346 HIS B C 1
ATOM 6980 O O . HIS B 1 346 ? 10.797 30.703 19.984 1 98.06 346 HIS B O 1
ATOM 6986 N N . GLY B 1 347 ? 8.828 29.734 19.641 1 96.69 347 GLY B N 1
ATOM 6987 C CA . GLY B 1 347 ? 8.469 29.75 21.047 1 96.69 347 GLY B CA 1
ATOM 6988 C C . GLY B 1 347 ? 9.352 28.844 21.891 1 96.69 347 GLY B C 1
ATOM 6989 O O . GLY B 1 347 ? 9.945 27.891 21.375 1 96.69 347 GLY B O 1
ATOM 6990 N N . LYS B 1 348 ? 9.383 29.047 23.156 1 94.75 348 LYS B N 1
ATOM 6991 C CA . LYS B 1 348 ? 10.336 28.406 24.078 1 94.75 348 LYS B CA 1
ATOM 6992 C C . LYS B 1 348 ? 10 26.938 24.266 1 94.75 348 LYS B C 1
ATOM 6994 O O . LYS B 1 348 ? 10.898 26.109 24.484 1 94.75 348 LYS B O 1
ATOM 6999 N N . TYR B 1 349 ? 8.781 26.5 24.109 1 94.38 349 TYR B N 1
ATOM 7000 C CA . TYR B 1 349 ? 8.359 25.172 24.531 1 94.38 349 TYR B CA 1
ATOM 7001 C C . TYR B 1 349 ? 8.648 24.141 23.453 1 94.38 349 TYR B C 1
ATOM 7003 O O . TYR B 1 349 ? 8.578 22.938 23.719 1 94.38 349 TYR B O 1
ATOM 7011 N N . THR B 1 350 ? 8.977 24.547 22.234 1 95.31 350 THR B N 1
ATOM 7012 C CA . THR B 1 350 ? 9.25 23.578 21.188 1 95.31 350 THR B CA 1
ATOM 7013 C C . THR B 1 350 ? 10.672 23.734 20.656 1 95.31 350 THR B C 1
ATOM 7015 O O . THR B 1 350 ? 10.984 23.266 19.547 1 95.31 350 THR B O 1
ATOM 7018 N N . LEU B 1 351 ? 11.508 24.438 21.438 1 96.94 351 LEU B N 1
ATOM 7019 C CA . LEU B 1 351 ? 12.891 24.625 21.031 1 96.94 351 LEU B CA 1
ATOM 7020 C C . LEU B 1 351 ? 13.617 23.281 20.922 1 96.94 351 LEU B C 1
ATOM 7022 O O . LEU B 1 351 ? 14.43 23.078 20.016 1 96.94 351 LEU B O 1
ATOM 7026 N N . ASN B 1 352 ? 13.312 22.375 21.859 1 96.25 352 ASN B N 1
ATOM 7027 C CA . ASN B 1 352 ? 13.938 21.062 21.797 1 96.25 352 ASN B CA 1
ATOM 7028 C C . ASN B 1 352 ? 13.523 20.297 20.531 1 96.25 352 ASN B C 1
ATOM 7030 O O . ASN B 1 352 ? 14.312 19.547 19.984 1 96.25 352 ASN B O 1
ATOM 7034 N N . VAL B 1 353 ? 12.289 20.484 20.094 1 96.12 353 VAL B N 1
ATOM 7035 C CA . VAL B 1 353 ? 11.773 19.797 18.922 1 96.12 353 VAL B CA 1
ATOM 7036 C C . VAL B 1 353 ? 12.547 20.25 17.688 1 96.12 353 VAL B C 1
ATOM 7038 O O . VAL B 1 353 ? 12.953 19.422 16.859 1 96.12 353 VAL B O 1
ATOM 7041 N N . VAL B 1 354 ? 12.797 21.516 17.562 1 97.94 354 VAL B N 1
ATOM 7042 C CA . VAL B 1 354 ? 13.477 22.016 16.359 1 97.94 354 VAL B CA 1
ATOM 7043 C C . VAL B 1 354 ? 14.953 21.609 16.406 1 97.94 354 VAL B C 1
ATOM 7045 O O . VAL B 1 354 ? 15.547 21.312 15.367 1 97.94 354 VAL B O 1
ATOM 7048 N N . LYS B 1 355 ? 15.578 21.609 17.594 1 98.44 355 LYS B N 1
ATOM 7049 C CA . LYS B 1 355 ? 16.953 21.125 17.719 1 98.44 355 LYS B CA 1
ATOM 7050 C C . LYS B 1 355 ? 17.062 19.688 17.25 1 98.44 355 LYS B C 1
ATOM 7052 O O . LYS B 1 355 ? 17.953 19.344 16.469 1 98.44 355 LYS B O 1
ATOM 7057 N N . GLU B 1 356 ? 16.109 18.875 17.672 1 97.88 356 GLU B N 1
ATOM 7058 C CA . GLU B 1 356 ? 16.094 17.469 17.266 1 97.88 356 GLU B CA 1
ATOM 7059 C C . GLU B 1 356 ? 15.844 17.328 15.766 1 97.88 356 GLU B C 1
ATOM 7061 O O . GLU B 1 356 ? 16.406 16.453 15.109 1 97.88 356 GLU B O 1
ATOM 7066 N N . LEU B 1 357 ? 14.961 18.141 15.258 1 98.19 357 LEU B N 1
ATOM 7067 C CA . LEU B 1 357 ? 14.664 18.125 13.836 1 98.19 357 LEU B CA 1
ATOM 7068 C C . LEU B 1 357 ? 15.93 18.344 13.008 1 98.19 357 LEU B C 1
ATOM 7070 O O . LEU B 1 357 ? 16.188 17.625 12.047 1 98.19 357 LEU B O 1
ATOM 7074 N N . ILE B 1 358 ? 16.719 19.328 13.391 1 98.56 358 ILE B N 1
ATOM 7075 C CA . ILE B 1 358 ? 17.953 19.641 12.695 1 98.56 358 ILE B CA 1
ATOM 7076 C C . ILE B 1 358 ? 18.922 18.469 12.828 1 98.56 358 ILE B C 1
ATOM 7078 O O . ILE B 1 358 ? 19.547 18.047 11.852 1 98.56 358 ILE B O 1
ATOM 7082 N N . LYS B 1 359 ? 19.016 17.922 14.023 1 98.56 359 LYS B N 1
ATOM 7083 C CA . LYS B 1 359 ? 19.906 16.781 14.25 1 98.56 359 LYS B CA 1
ATOM 7084 C C . LYS B 1 359 ? 19.469 15.578 13.414 1 98.56 359 LYS B C 1
ATOM 7086 O O . LYS B 1 359 ? 20.312 14.859 12.875 1 98.56 359 LYS B O 1
ATOM 7091 N N . HIS B 1 360 ? 18.172 15.344 13.375 1 98.31 360 HIS B N 1
ATOM 7092 C CA . HIS B 1 360 ? 17.641 14.25 12.562 1 98.31 360 HIS B CA 1
ATOM 7093 C C . HIS B 1 360 ? 18 14.445 11.094 1 98.31 360 HIS B C 1
ATOM 7095 O O . HIS B 1 360 ? 18.375 13.484 10.406 1 98.31 360 HIS B O 1
ATOM 7101 N N . GLY B 1 361 ? 17.844 15.711 10.617 1 98.25 361 GLY B N 1
ATOM 7102 C CA . GLY B 1 361 ? 18.25 15.992 9.25 1 98.25 361 GLY B CA 1
ATOM 7103 C C . GLY B 1 361 ? 19.703 15.664 8.977 1 98.25 361 GLY B C 1
ATOM 7104 O O . GLY B 1 361 ? 20.031 15.164 7.898 1 98.25 361 GLY B O 1
ATOM 7105 N N . ARG B 1 362 ? 20.594 15.961 9.992 1 98.38 362 ARG B N 1
ATOM 7106 C CA . ARG B 1 362 ? 22.016 15.688 9.875 1 98.38 362 ARG B CA 1
ATOM 7107 C C . ARG B 1 362 ? 22.297 14.188 9.906 1 98.38 362 ARG B C 1
ATOM 7109 O O . ARG B 1 362 ? 23.062 13.672 9.094 1 98.38 362 ARG B O 1
ATOM 7116 N N . THR B 1 363 ? 21.594 13.508 10.805 1 97.5 363 THR B N 1
ATOM 7117 C CA . THR B 1 363 ? 21.75 12.062 10.945 1 97.5 363 THR B CA 1
ATOM 7118 C C . THR B 1 363 ? 21.375 11.352 9.648 1 97.5 363 THR B C 1
ATOM 7120 O O . THR B 1 363 ? 22.047 10.406 9.234 1 97.5 363 THR B O 1
ATOM 7123 N N . LEU B 1 364 ? 20.359 11.828 8.992 1 98 364 LEU B N 1
ATOM 7124 C CA . LEU B 1 364 ? 19.828 11.188 7.789 1 98 364 LEU B CA 1
ATOM 7125 C C . LEU B 1 364 ? 20.453 11.789 6.535 1 98 364 LEU B C 1
ATOM 7127 O O . LEU B 1 364 ? 20.094 11.406 5.418 1 98 364 LEU B O 1
ATOM 7131 N N . ARG B 1 365 ? 21.312 12.742 6.707 1 98.06 365 ARG B N 1
ATOM 7132 C CA . ARG B 1 365 ? 22.125 13.359 5.656 1 98.06 365 ARG B CA 1
ATOM 7133 C C . ARG B 1 365 ? 21.234 13.953 4.562 1 98.06 365 ARG B C 1
ATOM 7135 O O . ARG B 1 365 ? 21.438 13.672 3.379 1 98.06 365 ARG B O 1
ATOM 7142 N N . LEU B 1 366 ? 20.25 14.766 4.914 1 98.5 366 LEU B N 1
ATOM 7143 C CA . LEU B 1 366 ? 19.438 15.492 3.951 1 98.5 366 LEU B CA 1
ATOM 7144 C C . LEU B 1 366 ? 20.297 16.359 3.047 1 98.5 366 LEU B C 1
ATOM 7146 O O . LEU B 1 366 ? 21.328 16.891 3.48 1 98.5 366 LEU B O 1
ATOM 7150 N N . GLN B 1 367 ? 19.859 16.516 1.823 1 98.44 367 GLN B N 1
ATOM 7151 C CA . GLN B 1 367 ? 20.547 17.391 0.876 1 98.44 367 GLN B CA 1
ATOM 7152 C C . GLN B 1 367 ? 20.359 18.859 1.261 1 98.44 367 GLN B C 1
ATOM 7154 O O . GLN B 1 367 ? 19.438 19.203 1.993 1 98.44 367 GLN B O 1
ATOM 7159 N N . PRO B 1 368 ? 21.312 19.703 0.798 1 98.69 368 PRO B N 1
ATOM 7160 C CA . PRO B 1 368 ? 21.125 21.141 1.018 1 98.69 368 PRO B CA 1
ATOM 7161 C C . PRO B 1 368 ? 19.875 21.688 0.329 1 98.69 368 PRO B C 1
ATOM 7163 O O . PRO B 1 368 ? 19.406 21.109 -0.657 1 98.69 368 PRO B O 1
ATOM 7166 N N . LEU B 1 369 ? 19.375 22.828 0.824 1 98.75 369 LEU B N 1
ATOM 7167 C CA . LEU B 1 369 ? 18.141 23.438 0.337 1 98.75 369 LEU B CA 1
ATOM 7168 C C . LEU B 1 369 ? 18.172 23.578 -1.181 1 98.75 369 LEU B C 1
ATOM 7170 O O . LEU B 1 369 ? 17.188 23.25 -1.86 1 98.75 369 LEU B O 1
ATOM 7174 N N . ASN B 1 370 ? 19.25 24.016 -1.745 1 98.81 370 ASN B N 1
ATOM 7175 C CA . ASN B 1 370 ? 19.328 24.312 -3.172 1 98.81 370 ASN B CA 1
ATOM 7176 C C . ASN B 1 370 ? 19.141 23.047 -4.016 1 98.81 370 ASN B C 1
ATOM 7178 O O . ASN B 1 370 ? 18.594 23.109 -5.117 1 98.81 370 ASN B O 1
ATOM 7182 N N . ASN B 1 371 ? 19.609 21.875 -3.52 1 98.69 371 ASN B N 1
ATOM 7183 C CA . ASN B 1 371 ? 19.391 20.625 -4.254 1 98.69 371 ASN B CA 1
ATOM 7184 C C . ASN B 1 371 ? 17.906 20.297 -4.344 1 98.69 371 ASN B C 1
ATOM 7186 O O . ASN B 1 371 ? 17.438 19.797 -5.367 1 98.69 371 ASN B O 1
ATOM 7190 N N . TYR B 1 372 ? 17.188 20.562 -3.307 1 98.62 372 TYR B N 1
ATOM 7191 C CA . TYR B 1 372 ? 15.75 20.328 -3.324 1 98.62 372 TYR B CA 1
ATOM 7192 C C . TYR B 1 372 ? 15.039 21.344 -4.207 1 98.62 372 TYR B C 1
ATOM 7194 O O . TYR B 1 372 ? 14.078 21.016 -4.902 1 98.62 372 TYR B O 1
ATOM 7202 N N . ARG B 1 373 ? 15.484 22.641 -4.094 1 98.56 373 ARG B N 1
ATOM 7203 C CA . ARG B 1 373 ? 14.922 23.641 -4.996 1 98.56 373 ARG B CA 1
ATOM 7204 C C . ARG B 1 373 ? 15.047 23.203 -6.449 1 98.56 373 ARG B C 1
ATOM 7206 O O . ARG B 1 373 ? 14.07 23.234 -7.203 1 98.56 373 ARG B O 1
ATOM 7213 N N . LYS B 1 374 ? 16.219 22.688 -6.84 1 98.38 374 LYS B N 1
ATOM 7214 C CA . LYS B 1 374 ? 16.438 22.188 -8.195 1 98.38 374 LYS B CA 1
ATOM 7215 C C . LYS B 1 374 ? 15.492 21.047 -8.523 1 98.38 374 LYS B C 1
ATOM 7217 O O . LYS B 1 374 ? 14.883 21.016 -9.602 1 98.38 374 LYS B O 1
ATOM 7222 N N . ARG B 1 375 ? 15.336 20.109 -7.602 1 97.88 375 ARG B N 1
ATOM 7223 C CA . ARG B 1 375 ? 14.492 18.938 -7.809 1 97.88 375 ARG B CA 1
ATOM 7224 C C . ARG B 1 375 ? 13.039 19.328 -8.039 1 97.88 375 ARG B C 1
ATOM 7226 O O . ARG B 1 375 ? 12.32 18.672 -8.789 1 97.88 375 ARG B O 1
ATOM 7233 N N . PHE B 1 376 ? 12.617 20.438 -7.465 1 97.81 376 PHE B N 1
ATOM 7234 C CA . PHE B 1 376 ? 11.234 20.891 -7.582 1 97.81 376 PHE B CA 1
ATOM 7235 C C . PHE B 1 376 ? 11.125 22.031 -8.578 1 97.81 376 PHE B C 1
ATOM 7237 O O . PHE B 1 376 ? 10.195 22.844 -8.508 1 97.81 376 PHE B O 1
ATOM 7244 N N . ASN B 1 377 ? 12.141 22.219 -9.414 1 96.38 377 ASN B N 1
ATOM 7245 C CA . ASN B 1 377 ? 12.164 23.109 -10.562 1 96.38 377 ASN B CA 1
ATOM 7246 C C . ASN B 1 377 ? 12.195 24.578 -10.125 1 96.38 377 ASN B C 1
ATOM 7248 O O . ASN B 1 377 ? 11.602 25.438 -10.781 1 96.38 377 ASN B O 1
ATOM 7252 N N . LEU B 1 378 ? 12.742 24.844 -8.945 1 97.44 378 LEU B N 1
ATOM 7253 C CA . LEU B 1 378 ? 13.016 26.203 -8.492 1 97.44 378 LEU B CA 1
ATOM 7254 C C . LEU B 1 378 ? 14.469 26.578 -8.766 1 97.44 378 LEU B C 1
ATOM 7256 O O . LEU B 1 378 ? 15.352 25.719 -8.797 1 97.44 378 LEU B O 1
ATOM 7260 N N . LYS B 1 379 ? 14.672 27.828 -9.008 1 97.62 379 LYS B N 1
ATOM 7261 C CA . LYS B 1 379 ? 16.047 28.312 -9.172 1 97.62 379 LYS B CA 1
ATOM 7262 C C . LYS B 1 379 ? 16.812 28.234 -7.852 1 97.62 379 LYS B C 1
ATOM 7264 O O . LYS B 1 379 ? 16.328 28.703 -6.82 1 97.62 379 LYS B O 1
ATOM 7269 N N . PRO B 1 380 ? 17.969 27.625 -7.895 1 98.38 380 PRO B N 1
ATOM 7270 C CA . PRO B 1 380 ? 18.797 27.688 -6.688 1 98.38 380 PRO B CA 1
ATOM 7271 C C . PRO B 1 380 ? 19.188 29.125 -6.316 1 98.38 380 PRO B C 1
ATOM 7273 O O . PRO B 1 380 ? 19.375 29.969 -7.199 1 98.38 380 PRO B O 1
ATOM 7276 N N . PHE B 1 381 ? 19.312 29.359 -5.066 1 98.69 381 PHE B N 1
ATOM 7277 C CA . PHE B 1 381 ? 19.797 30.656 -4.621 1 98.69 381 PHE B CA 1
ATOM 7278 C C . PHE B 1 381 ? 21.281 30.812 -4.945 1 98.69 381 PHE B C 1
ATOM 7280 O O . PHE B 1 381 ? 22.062 29.875 -4.812 1 98.69 381 PHE B O 1
ATOM 7287 N N . LYS B 1 382 ? 21.641 32.031 -5.266 1 98.44 382 LYS B N 1
ATOM 7288 C CA . LYS B 1 382 ? 23.016 32.281 -5.641 1 98.44 382 LYS B CA 1
ATOM 7289 C C . LYS B 1 382 ? 23.797 32.938 -4.492 1 98.44 382 LYS B C 1
ATOM 7291 O O . LYS B 1 382 ? 25.031 32.969 -4.508 1 98.44 382 LYS B O 1
ATOM 7296 N N . SER B 1 383 ? 23 33.469 -3.576 1 98.5 383 SER B N 1
ATOM 7297 C CA . SER B 1 383 ? 23.625 34.125 -2.43 1 98.5 383 SER B CA 1
ATOM 7298 C C . SER B 1 383 ? 22.75 34.031 -1.192 1 98.5 383 SER B C 1
ATOM 7300 O O . SER B 1 383 ? 21.547 33.75 -1.299 1 98.5 383 SER B O 1
ATOM 7302 N N . PHE B 1 384 ? 23.391 34.281 -0.058 1 98.62 384 PHE B N 1
ATOM 7303 C CA . PHE B 1 384 ? 22.641 34.281 1.194 1 98.62 384 PHE B CA 1
ATOM 7304 C C . PHE B 1 384 ? 21.656 35.469 1.212 1 98.62 384 PHE B C 1
ATOM 7306 O O . PHE B 1 384 ? 20.562 35.344 1.767 1 98.62 384 PHE B O 1
ATOM 7313 N N . GLU B 1 385 ? 22.016 36.562 0.643 1 98.06 385 GLU B N 1
ATOM 7314 C CA . GLU B 1 385 ? 21.125 37.719 0.578 1 98.06 385 GLU B CA 1
ATOM 7315 C C . GLU B 1 385 ? 19.891 37.438 -0.278 1 98.06 385 GLU B C 1
ATOM 7317 O O . GLU B 1 385 ? 18.797 37.906 0.024 1 98.06 385 GLU B O 1
ATOM 7322 N N . GLU B 1 386 ? 20.125 36.719 -1.32 1 97.88 386 GLU B N 1
ATOM 7323 C CA . GLU B 1 386 ? 18.984 36.312 -2.15 1 97.88 386 GLU B CA 1
ATOM 7324 C C . GLU B 1 386 ? 18.031 35.438 -1.376 1 97.88 386 GLU B C 1
ATOM 7326 O O . GLU B 1 386 ? 16.812 35.562 -1.52 1 97.88 386 GLU B O 1
ATOM 7331 N N . LEU B 1 387 ? 18.516 34.562 -0.574 1 98.5 387 LEU B N 1
ATOM 7332 C CA . LEU B 1 387 ? 17.719 33.625 0.229 1 98.5 387 LEU B CA 1
ATOM 7333 C C . LEU B 1 387 ? 16.922 34.375 1.29 1 98.5 387 LEU B C 1
ATOM 7335 O O . LEU B 1 387 ? 15.719 34.156 1.434 1 98.5 387 LEU B O 1
ATOM 7339 N N . THR B 1 388 ? 17.562 35.344 1.95 1 98 388 THR B N 1
ATOM 7340 C CA . THR B 1 388 ? 17 35.844 3.195 1 98 388 THR B CA 1
ATOM 7341 C C . THR B 1 388 ? 16.328 37.188 2.965 1 98 388 THR B C 1
ATOM 7343 O O . THR B 1 388 ? 15.438 37.594 3.723 1 98 388 THR B O 1
ATOM 7346 N N . GLY B 1 389 ? 16.844 37.969 1.999 1 95.56 389 GLY B N 1
ATOM 7347 C CA . GLY B 1 389 ? 16.391 39.344 1.829 1 95.56 389 GLY B CA 1
ATOM 7348 C C . GLY B 1 389 ? 16.812 40.25 2.975 1 95.56 389 GLY B C 1
ATOM 7349 O O . GLY B 1 389 ? 16.25 41.344 3.143 1 95.56 389 GLY B O 1
ATOM 7350 N N . ASN B 1 390 ? 17.703 39.812 3.844 1 95.44 390 ASN B N 1
ATOM 7351 C CA . ASN B 1 390 ? 18.141 40.5 5.055 1 95.44 390 ASN B CA 1
ATOM 7352 C C . ASN B 1 390 ? 19.656 40.406 5.234 1 95.44 390 ASN B C 1
ATOM 7354 O O . ASN B 1 390 ? 20.203 39.312 5.367 1 95.44 390 ASN B O 1
ATOM 7358 N N . LYS B 1 391 ? 20.344 41.531 5.328 1 96.94 391 LYS B N 1
ATOM 7359 C CA . LYS B 1 391 ? 21.812 41.594 5.34 1 96.94 391 LYS B CA 1
ATOM 7360 C C . LYS B 1 391 ? 22.375 40.906 6.594 1 96.94 391 LYS B C 1
ATOM 7362 O O . LYS B 1 391 ? 23.375 40.188 6.527 1 96.94 391 LYS B O 1
ATOM 7367 N N . TRP B 1 392 ? 21.781 41.188 7.652 1 96.69 392 TRP B N 1
ATOM 7368 C CA . TRP B 1 392 ? 22.266 40.594 8.891 1 96.69 392 TRP B CA 1
ATOM 7369 C C . TRP B 1 392 ? 22.141 39.062 8.844 1 96.69 392 TRP B C 1
ATOM 7371 O O . TRP B 1 392 ? 23.094 38.344 9.164 1 96.69 392 TRP B O 1
ATOM 7381 N N . LEU B 1 393 ? 20.969 38.625 8.461 1 97.88 393 LEU B N 1
ATOM 7382 C CA . LEU B 1 393 ? 20.719 37.219 8.391 1 97.88 393 LEU B CA 1
ATOM 7383 C C . LEU B 1 393 ? 21.641 36.531 7.371 1 97.88 393 LEU B C 1
ATOM 7385 O O . LEU B 1 393 ? 22.125 35.438 7.605 1 97.88 393 LEU B O 1
ATOM 7389 N N . ALA B 1 394 ? 21.812 37.219 6.27 1 98.44 394 ALA B N 1
ATOM 7390 C CA . ALA B 1 394 ? 22.719 36.719 5.242 1 98.44 394 ALA B CA 1
ATOM 7391 C C . ALA B 1 394 ? 24.125 36.531 5.801 1 98.44 394 ALA B C 1
ATOM 7393 O O . ALA B 1 394 ? 24.781 35.531 5.547 1 98.44 394 ALA B O 1
ATOM 7394 N N . LYS B 1 395 ? 24.578 37.5 6.523 1 98.31 395 LYS B N 1
ATOM 7395 C CA . LYS B 1 395 ? 25.906 37.469 7.117 1 98.31 395 LYS B CA 1
ATOM 7396 C C . LYS B 1 395 ? 26.016 36.312 8.133 1 98.31 395 LYS B C 1
ATOM 7398 O O . LYS B 1 395 ? 27.031 35.625 8.188 1 98.31 395 LYS B O 1
ATOM 7403 N N . GLU B 1 396 ? 25 36.125 8.93 1 98.12 396 GLU B N 1
ATOM 7404 C CA . GLU B 1 396 ? 25 35.062 9.914 1 98.12 396 GLU B CA 1
ATOM 7405 C C . GLU B 1 396 ? 25.047 33.688 9.242 1 98.12 396 GLU B C 1
ATOM 7407 O O . GLU B 1 396 ? 25.781 32.781 9.672 1 98.12 396 GLU B O 1
ATOM 7412 N N . LEU B 1 397 ? 24.266 33.531 8.18 1 98.69 397 LEU B N 1
ATOM 7413 C CA . LEU B 1 397 ? 24.266 32.25 7.461 1 98.69 397 LEU B CA 1
ATOM 7414 C C . LEU B 1 397 ? 25.609 32 6.797 1 98.69 397 LEU B C 1
ATOM 7416 O O . LEU B 1 397 ? 26.062 30.859 6.738 1 98.69 397 LEU B O 1
ATOM 7420 N N . GLU B 1 398 ? 26.172 33.062 6.254 1 98.5 398 GLU B N 1
ATOM 7421 C CA . GLU B 1 398 ? 27.5 32.906 5.68 1 98.5 398 GLU B CA 1
ATOM 7422 C C . GLU B 1 398 ? 28.516 32.469 6.73 1 98.5 398 GLU B C 1
ATOM 7424 O O . GLU B 1 398 ? 29.375 31.625 6.453 1 98.5 398 GLU B O 1
ATOM 7429 N N . ASN B 1 399 ? 28.453 33.031 7.906 1 98.31 399 ASN B N 1
ATOM 7430 C CA . ASN B 1 399 ? 29.328 32.625 9 1 98.31 399 ASN B CA 1
ATOM 7431 C C . ASN B 1 399 ? 29.125 31.172 9.367 1 98.31 399 ASN B C 1
ATOM 7433 O O . ASN B 1 399 ? 30.078 30.469 9.688 1 98.31 399 ASN B O 1
ATOM 7437 N N . PHE B 1 400 ? 27.906 30.672 9.352 1 98.56 400 PHE B N 1
ATOM 7438 C CA . PHE B 1 400 ? 27.578 29.328 9.773 1 98.56 400 PHE B CA 1
ATOM 7439 C C . PHE B 1 400 ? 27.938 28.312 8.688 1 98.56 400 PHE B C 1
ATOM 7441 O O . PHE B 1 400 ? 28.5 27.25 8.984 1 98.56 400 PHE B O 1
ATOM 7448 N N . TYR B 1 401 ? 27.672 28.688 7.395 1 98.5 401 TYR B N 1
ATOM 7449 C CA . TYR B 1 401 ? 27.719 27.641 6.375 1 98.5 401 TYR B CA 1
ATOM 7450 C C . TYR B 1 401 ? 28.797 27.922 5.348 1 98.5 401 TYR B C 1
ATOM 7452 O O . TYR B 1 401 ? 29.219 27.016 4.617 1 98.5 401 TYR B O 1
ATOM 7460 N N . GLY B 1 402 ? 29.203 29.141 5.195 1 98.19 402 GLY B N 1
ATOM 7461 C CA . GLY B 1 402 ? 30.297 29.5 4.297 1 98.19 402 GLY B CA 1
ATOM 7462 C C . GLY B 1 402 ? 29.844 29.625 2.852 1 98.19 402 GLY B C 1
ATOM 7463 O O . GLY B 1 402 ? 30.312 30.516 2.127 1 98.19 402 GLY B O 1
ATOM 7464 N N . ASP B 1 403 ? 28.938 28.797 2.426 1 98.5 403 ASP B N 1
ATOM 7465 C CA . ASP B 1 403 ? 28.516 28.703 1.032 1 98.5 403 ASP B CA 1
ATOM 7466 C C . ASP B 1 403 ? 27 28.5 0.932 1 98.5 403 ASP B C 1
ATOM 7468 O O . ASP B 1 403 ? 26.438 27.703 1.679 1 98.5 403 ASP B O 1
ATOM 7472 N N . ILE B 1 404 ? 26.391 29.25 -0.027 1 98.69 404 ILE B N 1
ATOM 7473 C CA . ILE B 1 404 ? 24.938 29.203 -0.213 1 98.69 404 ILE B CA 1
ATOM 7474 C C . ILE B 1 404 ? 24.516 27.781 -0.585 1 98.69 404 ILE B C 1
ATOM 7476 O O . ILE B 1 404 ? 23.406 27.359 -0.262 1 98.69 404 ILE B O 1
ATOM 7480 N N . GLU B 1 405 ? 25.406 26.953 -1.153 1 98.56 405 GLU B N 1
ATOM 7481 C CA . GLU B 1 405 ? 25.109 25.594 -1.589 1 98.56 405 GLU B CA 1
ATOM 7482 C C . GLU B 1 405 ? 25.156 24.625 -0.415 1 98.56 405 GLU B C 1
ATOM 7484 O O . GLU B 1 405 ? 24.812 23.453 -0.565 1 98.56 405 GLU B O 1
ATOM 7489 N N . ALA B 1 406 ? 25.422 25.141 0.765 1 98.75 406 ALA B N 1
ATOM 7490 C CA . ALA B 1 406 ? 25.625 24.25 1.896 1 98.75 406 ALA B CA 1
ATOM 7491 C C . ALA B 1 406 ? 24.562 24.453 2.969 1 98.75 406 ALA B C 1
ATOM 7493 O O . ALA B 1 406 ? 24.641 23.844 4.043 1 98.75 406 ALA B O 1
ATOM 7494 N N . VAL B 1 407 ? 23.578 25.266 2.662 1 98.81 407 VAL B N 1
ATOM 7495 C CA . VAL B 1 407 ? 22.578 25.578 3.67 1 98.81 407 VAL B CA 1
ATOM 7496 C C . VAL B 1 407 ? 21.719 24.344 3.938 1 98.81 407 VAL B C 1
ATOM 7498 O O . VAL B 1 407 ? 21.156 23.766 3.008 1 98.81 407 VAL B O 1
ATOM 7501 N N . G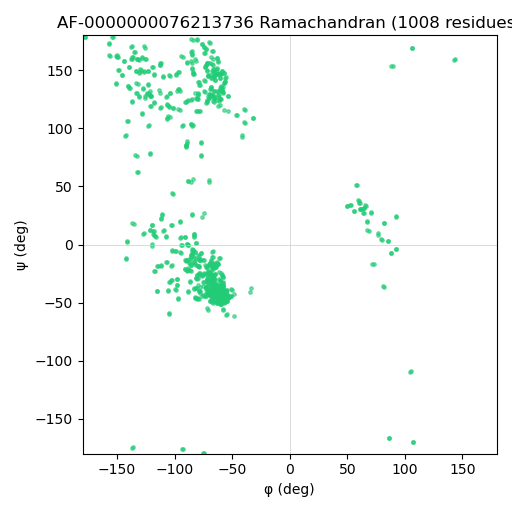LU B 1 408 ? 21.547 23.953 5.219 1 98.75 408 GLU B N 1
ATOM 7502 C CA . GLU B 1 408 ? 20.734 22.812 5.613 1 98.75 408 GLU B CA 1
ATOM 7503 C C . GLU B 1 408 ? 19.266 23.016 5.254 1 98.75 408 GLU B C 1
ATOM 7505 O O . GLU B 1 408 ? 18.797 24.156 5.211 1 98.75 408 GLU B O 1
ATOM 7510 N N . PHE B 1 409 ? 18.594 21.969 5.023 1 98.62 409 PHE B N 1
ATOM 7511 C CA . PHE B 1 409 ? 17.25 21.953 4.469 1 98.62 409 PHE B CA 1
ATOM 7512 C C . PHE B 1 409 ? 16.312 22.812 5.312 1 98.62 409 PHE B C 1
ATOM 7514 O O . PHE B 1 409 ? 15.789 23.828 4.84 1 98.62 409 PHE B O 1
ATOM 7521 N N . TYR B 1 410 ? 16.125 22.5 6.582 1 98.69 410 TYR B N 1
ATOM 7522 C CA . TYR B 1 410 ? 15.125 23.188 7.398 1 98.69 410 TYR B CA 1
ATOM 7523 C C . TYR B 1 410 ? 15.578 24.609 7.727 1 98.69 410 TYR B C 1
ATOM 7525 O O . TYR B 1 410 ? 14.75 25.531 7.793 1 98.69 410 TYR B O 1
ATOM 7533 N N . VAL B 1 411 ? 16.906 24.781 7.957 1 98.75 411 VAL B N 1
ATOM 7534 C CA . VAL B 1 411 ? 17.406 26.109 8.242 1 98.75 411 VAL B CA 1
ATOM 7535 C C . VAL B 1 411 ? 17.141 27.031 7.055 1 98.75 411 VAL B C 1
ATOM 7537 O O . VAL B 1 411 ? 16.734 28.188 7.238 1 98.75 411 VAL B O 1
ATOM 7540 N N . GLY B 1 412 ? 17.328 26.453 5.883 1 98.69 412 GLY B N 1
ATOM 7541 C CA . GLY B 1 412 ? 17.016 27.234 4.691 1 98.69 412 GLY B CA 1
ATOM 7542 C C . GLY B 1 412 ? 15.539 27.594 4.582 1 98.69 412 GLY B C 1
ATOM 7543 O O . GLY B 1 412 ? 15.195 28.703 4.176 1 98.69 412 GLY B O 1
ATOM 7544 N N . LEU B 1 413 ? 14.664 26.75 4.961 1 98.38 413 LEU B N 1
ATOM 7545 C CA . LEU B 1 413 ? 13.227 26.984 4.875 1 98.38 413 LEU B CA 1
ATOM 7546 C C . LEU B 1 413 ? 12.797 28.109 5.797 1 98.38 413 LEU B C 1
ATOM 7548 O O . LEU B 1 413 ? 12.047 29 5.391 1 98.38 413 LEU B O 1
ATOM 7552 N N . ILE B 1 414 ? 13.297 28.141 7.02 1 97.62 414 ILE B N 1
ATOM 7553 C CA . ILE B 1 414 ? 12.836 29.109 8.008 1 97.62 414 ILE B CA 1
ATOM 7554 C C . ILE B 1 414 ? 13.492 30.469 7.734 1 97.62 414 ILE B C 1
ATOM 7556 O O . ILE B 1 414 ? 12.938 31.516 8.086 1 97.62 414 ILE B O 1
ATOM 7560 N N . THR B 1 415 ? 14.695 30.516 7.055 1 98.06 415 THR B N 1
ATOM 7561 C CA . THR B 1 415 ? 15.414 31.766 6.855 1 98.06 415 THR B CA 1
ATOM 7562 C C . THR B 1 415 ? 15.07 32.375 5.5 1 98.06 415 THR B C 1
ATOM 7564 O O . THR B 1 415 ? 15.445 33.531 5.215 1 98.06 415 THR B O 1
ATOM 7567 N N . GLU B 1 416 ? 14.328 31.625 4.711 1 97.88 416 GLU B N 1
ATOM 7568 C CA . GLU B 1 416 ? 13.93 32.156 3.406 1 97.88 416 GLU B CA 1
ATOM 7569 C C . GLU B 1 416 ? 12.945 33.312 3.545 1 97.88 416 GLU B C 1
ATOM 7571 O O . GLU B 1 416 ? 12.031 33.25 4.371 1 97.88 416 GLU B O 1
ATOM 7576 N N . LYS B 1 417 ? 13.25 34.312 2.756 1 95.5 417 LYS B N 1
ATOM 7577 C CA . LYS B 1 417 ? 12.328 35.469 2.766 1 95.5 417 LYS B CA 1
ATOM 7578 C C . LYS B 1 417 ? 10.93 35.031 2.322 1 95.5 417 LYS B C 1
ATOM 7580 O O . LYS B 1 417 ? 10.781 34.219 1.423 1 95.5 417 LYS B O 1
ATOM 7585 N N . ARG B 1 418 ? 9.969 35.625 2.949 1 91.06 418 ARG B N 1
ATOM 7586 C CA . ARG B 1 418 ? 8.57 35.312 2.656 1 91.06 418 ARG B CA 1
ATOM 7587 C C . ARG B 1 418 ? 8.172 35.844 1.285 1 91.06 418 ARG B C 1
ATOM 7589 O O . ARG B 1 418 ? 8.617 36.906 0.874 1 91.06 418 ARG B O 1
ATOM 7596 N N . ARG B 1 419 ? 7.312 35.062 0.669 1 87.56 419 ARG B N 1
ATOM 7597 C CA . ARG B 1 419 ? 6.656 35.594 -0.527 1 87.56 419 ARG B CA 1
ATOM 7598 C C . ARG B 1 419 ? 5.641 36.656 -0.169 1 87.56 419 ARG B C 1
ATOM 7600 O O . ARG B 1 419 ? 5.055 36.625 0.913 1 87.56 419 ARG B O 1
ATOM 7607 N N . PRO B 1 420 ? 5.477 37.594 -1.111 1 82.62 420 PRO B N 1
ATOM 7608 C CA . PRO B 1 420 ? 4.453 38.594 -0.833 1 82.62 420 PRO B CA 1
ATOM 7609 C C . PRO B 1 420 ? 3.066 38 -0.635 1 82.62 420 PRO B C 1
ATOM 7611 O O . PRO B 1 420 ? 2.662 37.125 -1.394 1 82.62 420 PRO B O 1
ATOM 7614 N N . LYS B 1 421 ? 2.387 38.438 0.466 1 83.06 421 LYS B N 1
ATOM 7615 C CA . LYS B 1 421 ? 1.02 38.031 0.77 1 83.06 421 LYS B CA 1
ATOM 7616 C C . LYS B 1 421 ? 0.936 36.5 1.004 1 83.06 421 LYS B C 1
ATOM 7618 O O . LYS B 1 421 ? -0.008 35.875 0.554 1 83.06 421 LYS B O 1
ATOM 7623 N N . ALA B 1 422 ? 2 36.031 1.495 1 87.44 422 ALA B N 1
ATOM 7624 C CA . ALA B 1 422 ? 2.023 34.594 1.77 1 87.44 422 ALA B CA 1
ATOM 7625 C C . ALA B 1 422 ? 2.465 34.312 3.205 1 87.44 422 ALA B C 1
ATOM 7627 O O . ALA B 1 422 ? 3.068 35.188 3.852 1 87.44 422 ALA B O 1
ATOM 7628 N N . VAL B 1 423 ? 2.133 33.156 3.586 1 90.75 423 VAL B N 1
ATOM 7629 C CA . VAL B 1 423 ? 2.502 32.719 4.934 1 90.75 423 VAL B CA 1
ATOM 7630 C C . VAL B 1 423 ? 3.969 32.312 4.957 1 90.75 423 VAL B C 1
ATOM 7632 O O . VAL B 1 423 ? 4.68 32.562 5.93 1 90.75 423 VAL B O 1
ATOM 7635 N N . PHE B 1 424 ? 4.434 31.688 3.838 1 94.44 424 PHE B N 1
ATOM 7636 C CA . PHE B 1 424 ? 5.746 31.047 3.811 1 94.44 424 PHE B CA 1
ATOM 7637 C C . PHE B 1 424 ? 6.578 31.578 2.648 1 94.44 424 PHE B C 1
ATOM 7639 O O . PHE B 1 424 ? 6.086 32.344 1.824 1 94.44 424 PHE B O 1
ATOM 7646 N N . GLY B 1 425 ? 7.855 31.203 2.703 1 93.88 425 GLY B N 1
ATOM 7647 C CA . GLY B 1 425 ? 8.719 31.391 1.546 1 93.88 425 GLY B CA 1
ATOM 7648 C C . GLY B 1 425 ? 8.367 30.484 0.382 1 93.88 425 GLY B C 1
ATOM 7649 O O . GLY B 1 425 ? 7.52 29.594 0.511 1 93.88 425 GLY B O 1
ATOM 7650 N N . GLU B 1 426 ? 9.016 30.703 -0.694 1 94.25 426 GLU B N 1
ATOM 7651 C CA . GLU B 1 426 ? 8.719 30.016 -1.945 1 94.25 426 GLU B CA 1
ATOM 7652 C C . GLU B 1 426 ? 8.984 28.516 -1.827 1 94.25 426 GLU B C 1
ATOM 7654 O O . GLU B 1 426 ? 8.219 27.703 -2.346 1 94.25 426 GLU B O 1
ATOM 7659 N N . ALA B 1 427 ? 10.023 28.141 -1.185 1 96.44 427 ALA B N 1
ATOM 7660 C CA . ALA B 1 427 ? 10.43 26.734 -1.129 1 96.44 427 ALA B CA 1
ATOM 7661 C C . ALA B 1 427 ? 9.375 25.891 -0.424 1 96.44 427 ALA B C 1
ATOM 7663 O O . ALA B 1 427 ? 9.008 24.812 -0.905 1 96.44 427 ALA B O 1
ATOM 7664 N N . ILE B 1 428 ? 8.852 26.375 0.698 1 96.06 428 ILE B N 1
ATOM 7665 C CA . ILE B 1 428 ? 7.859 25.609 1.451 1 96.06 428 ILE B CA 1
ATOM 7666 C C . ILE B 1 428 ? 6.602 25.422 0.606 1 96.06 428 ILE B C 1
ATOM 7668 O O . ILE B 1 428 ? 6.039 24.328 0.552 1 96.06 428 ILE B O 1
ATOM 7672 N N . VAL B 1 429 ? 6.223 26.438 -0.068 1 92.56 429 VAL B N 1
ATOM 7673 C CA . VAL B 1 429 ? 4.984 26.391 -0.842 1 92.56 429 VAL B CA 1
ATOM 7674 C C . VAL B 1 429 ? 5.16 25.484 -2.049 1 92.56 429 VAL B C 1
ATOM 7676 O O . VAL B 1 429 ? 4.305 24.641 -2.326 1 92.56 429 VAL B O 1
ATOM 7679 N N . GLU B 1 430 ? 6.285 25.578 -2.727 1 93.94 430 GLU B N 1
ATOM 7680 C CA . GLU B 1 430 ? 6.492 24.875 -3.988 1 93.94 430 GLU B CA 1
ATOM 7681 C C . GLU B 1 430 ? 6.875 23.406 -3.752 1 93.94 430 GLU B C 1
ATOM 7683 O O . GLU B 1 430 ? 6.645 22.562 -4.609 1 93.94 430 GLU B O 1
ATOM 7688 N N . MET B 1 431 ? 7.453 23.125 -2.656 1 96.31 431 MET B N 1
ATOM 7689 C CA . MET B 1 431 ? 7.738 21.734 -2.312 1 96.31 431 MET B CA 1
ATOM 7690 C C . MET B 1 431 ? 6.562 21.094 -1.581 1 96.31 431 MET B C 1
ATOM 7692 O O . MET B 1 431 ? 6.215 19.938 -1.838 1 96.31 431 MET B O 1
ATOM 7696 N N . GLY B 1 432 ? 5.965 21.875 -0.689 1 95.69 432 GLY B N 1
ATOM 7697 C CA . GLY B 1 432 ? 4.84 21.375 0.084 1 95.69 432 GLY B CA 1
ATOM 7698 C C . GLY B 1 432 ? 3.605 21.109 -0.759 1 95.69 432 GLY B C 1
ATOM 7699 O O . GLY B 1 432 ? 2.83 20.188 -0.467 1 95.69 432 GLY B O 1
ATOM 7700 N N . GLY B 1 433 ? 3.432 21.922 -1.806 1 94.31 433 GLY B N 1
ATOM 7701 C CA . GLY B 1 433 ? 2.277 21.781 -2.68 1 94.31 433 GLY B CA 1
ATOM 7702 C C . GLY B 1 433 ? 2.168 20.406 -3.32 1 94.31 433 GLY B C 1
ATOM 7703 O O . GLY B 1 433 ? 1.174 19.703 -3.127 1 94.31 433 GLY B O 1
ATOM 7704 N N . PRO B 1 434 ? 3.197 20.016 -3.988 1 96.5 434 PRO B N 1
ATOM 7705 C CA . PRO B 1 434 ? 3.203 18.703 -4.625 1 96.5 434 PRO B CA 1
ATOM 7706 C C . PRO B 1 434 ? 2.965 17.562 -3.631 1 96.5 434 PRO B C 1
ATOM 7708 O O . PRO B 1 434 ? 2.15 16.672 -3.891 1 96.5 434 PRO B O 1
ATOM 7711 N N . TYR B 1 435 ? 3.605 17.594 -2.502 1 96.81 435 TYR B N 1
ATOM 7712 C CA . TYR B 1 435 ? 3.402 16.562 -1.483 1 96.81 435 TYR B CA 1
ATOM 7713 C C . TYR B 1 435 ? 1.949 16.531 -1.024 1 96.81 435 TYR B C 1
ATOM 7715 O O . TYR B 1 435 ? 1.367 15.461 -0.858 1 96.81 435 TYR B O 1
ATOM 7723 N N . SER B 1 436 ? 1.393 17.688 -0.846 1 95.06 436 SER B N 1
ATOM 7724 C CA . SER B 1 436 ? 0.033 17.812 -0.328 1 95.06 436 SER B CA 1
ATOM 7725 C C . SER B 1 436 ? -0.989 17.312 -1.345 1 95.06 436 SER B C 1
ATOM 7727 O O . SER B 1 436 ? -1.895 16.547 -1.001 1 95.06 436 SER B O 1
ATOM 7729 N N . VAL B 1 437 ? -0.826 17.797 -2.562 1 94.56 437 VAL B N 1
ATOM 7730 C CA . VAL B 1 437 ? -1.764 17.406 -3.607 1 94.56 437 VAL B CA 1
ATOM 7731 C C . VAL B 1 437 ? -1.716 15.891 -3.801 1 94.56 437 VAL B C 1
ATOM 7733 O O . VAL B 1 437 ? -2.756 15.227 -3.824 1 94.56 437 VAL B O 1
ATOM 7736 N N . LYS B 1 438 ? -0.546 15.367 -3.902 1 96.38 438 LYS B N 1
ATOM 7737 C CA . LYS B 1 438 ? -0.403 13.922 -4.051 1 96.38 438 LYS B CA 1
ATOM 7738 C C . LYS B 1 438 ? -1.002 13.18 -2.859 1 96.38 438 LYS B C 1
ATOM 7740 O O . LYS B 1 438 ? -1.776 12.234 -3.031 1 96.38 438 LYS B O 1
ATOM 7745 N N . GLY B 1 439 ? -0.657 13.633 -1.698 1 95.31 439 GLY B N 1
ATOM 7746 C CA . GLY B 1 439 ? -1.122 12.977 -0.488 1 95.31 439 GLY B CA 1
ATOM 7747 C C . GLY B 1 439 ? -2.633 12.984 -0.347 1 95.31 439 GLY B C 1
ATOM 7748 O O . GLY B 1 439 ? -3.225 12 0.108 1 95.31 439 GLY B O 1
ATOM 7749 N N . LEU B 1 440 ? -3.271 14.047 -0.749 1 96.12 440 LEU B N 1
ATOM 7750 C CA . LEU B 1 440 ? -4.719 14.18 -0.603 1 96.12 440 LEU B CA 1
ATOM 7751 C C . LEU B 1 440 ? -5.445 13.438 -1.721 1 96.12 440 LEU B C 1
ATOM 7753 O O . LEU B 1 440 ? -6.336 12.625 -1.456 1 96.12 440 LEU B O 1
ATOM 7757 N N . MET B 1 441 ? -4.988 13.641 -2.953 1 97.06 441 MET B N 1
ATOM 7758 C CA . MET B 1 441 ? -5.73 13.117 -4.098 1 97.06 441 MET B CA 1
ATOM 7759 C C . MET B 1 441 ? -5.469 11.633 -4.289 1 97.06 441 MET B C 1
ATOM 7761 O O . MET B 1 441 ? -6.238 10.945 -4.961 1 97.06 441 MET B O 1
ATOM 7765 N N . ALA B 1 442 ? -4.41 11.156 -3.715 1 96.81 442 ALA B N 1
ATOM 7766 C CA . ALA B 1 442 ? -4.062 9.75 -3.879 1 96.81 442 ALA B CA 1
ATOM 7767 C C . ALA B 1 442 ? -4.91 8.867 -2.967 1 96.81 442 ALA B C 1
ATOM 7769 O O . ALA B 1 442 ? -4.887 7.637 -3.082 1 96.81 442 ALA B O 1
ATOM 7770 N N . ASN B 1 443 ? -5.648 9.5 -2.049 1 96.56 443 ASN B N 1
ATOM 7771 C CA . ASN B 1 443 ? -6.539 8.719 -1.194 1 96.56 443 ASN B CA 1
ATOM 7772 C C . ASN B 1 443 ? -7.527 7.898 -2.018 1 96.56 443 ASN B C 1
ATOM 7774 O O . ASN B 1 443 ? -8.07 8.383 -3.014 1 96.56 443 ASN B O 1
ATOM 7778 N N . PRO B 1 444 ? -7.758 6.672 -1.606 1 95.88 444 PRO B N 1
ATOM 7779 C CA . PRO B 1 444 ? -8.641 5.812 -2.398 1 95.88 444 PRO B CA 1
ATOM 7780 C C . PRO B 1 444 ? -10.039 6.41 -2.58 1 95.88 444 PRO B C 1
ATOM 7782 O O . PRO B 1 444 ? -10.68 6.184 -3.609 1 95.88 444 PRO B O 1
ATOM 7785 N N . ILE B 1 445 ? -10.5 7.199 -1.701 1 96.75 445 ILE B N 1
ATOM 7786 C CA . ILE B 1 445 ? -11.852 7.754 -1.794 1 96.75 445 ILE B CA 1
ATOM 7787 C C . ILE B 1 445 ? -11.945 8.688 -2.996 1 96.75 445 ILE B C 1
ATOM 7789 O O . ILE B 1 445 ? -13.039 9 -3.465 1 96.75 445 ILE B O 1
ATOM 7793 N N . CYS B 1 446 ? -10.773 9.148 -3.473 1 97.5 446 CYS B N 1
ATOM 7794 C CA . CYS B 1 446 ? -10.734 10.07 -4.598 1 97.5 446 CYS B CA 1
ATOM 7795 C C . CYS B 1 446 ? -10.703 9.32 -5.922 1 97.5 446 CYS B C 1
ATOM 7797 O O . CYS B 1 446 ? -10.727 9.93 -6.992 1 97.5 446 CYS B O 1
ATOM 7799 N N . SER B 1 447 ? -10.711 7.996 -5.926 1 97.5 447 SER B N 1
ATOM 7800 C CA . SER B 1 447 ? -10.641 7.18 -7.133 1 97.5 447 SER B CA 1
ATOM 7801 C C . SER B 1 447 ? -12.016 6.98 -7.75 1 97.5 447 SER B C 1
ATOM 7803 O O . SER B 1 447 ? -13.039 7.188 -7.086 1 97.5 447 SER B O 1
ATOM 7805 N N . PRO B 1 448 ? -12.047 6.559 -9 1 96.75 448 PRO B N 1
ATOM 7806 C CA . PRO B 1 448 ? -13.312 6.477 -9.734 1 96.75 448 PRO B CA 1
ATOM 7807 C C . PRO B 1 448 ? -14.312 5.531 -9.078 1 96.75 448 PRO B C 1
ATOM 7809 O O . PRO B 1 448 ? -15.516 5.805 -9.07 1 96.75 448 PRO B O 1
ATOM 7812 N N . LYS B 1 449 ? -13.906 4.48 -8.508 1 96.12 449 LYS B N 1
ATOM 7813 C CA . LYS B 1 449 ? -14.828 3.475 -7.984 1 96.12 449 LYS B CA 1
ATOM 7814 C C . LYS B 1 449 ? -15.281 3.818 -6.57 1 96.12 449 LYS B C 1
ATOM 7816 O O . LYS B 1 449 ? -16.234 3.238 -6.059 1 96.12 449 LYS B O 1
ATOM 7821 N N . TYR B 1 450 ? -14.672 4.812 -5.98 1 97.44 450 TYR B N 1
ATOM 7822 C CA . TYR B 1 450 ? -15.047 5.23 -4.633 1 97.44 450 TYR B CA 1
ATOM 7823 C C . TYR B 1 450 ? -15.828 6.539 -4.664 1 97.44 450 TYR B C 1
ATOM 7825 O O . TYR B 1 450 ? -16.797 6.707 -3.926 1 97.44 450 TYR B O 1
ATOM 7833 N N . TRP B 1 451 ? -15.391 7.441 -5.555 1 97.88 451 TRP B N 1
ATOM 7834 C CA . TRP B 1 451 ? -15.969 8.781 -5.562 1 97.88 451 TRP B CA 1
ATOM 7835 C C . TRP B 1 451 ? -17.344 8.781 -6.234 1 97.88 451 TRP B C 1
ATOM 7837 O O . TRP B 1 451 ? -17.484 9.258 -7.363 1 97.88 451 TRP B O 1
ATOM 7847 N N . LYS B 1 452 ? -18.344 8.312 -5.539 1 97.38 452 LYS B N 1
ATOM 7848 C CA . LYS B 1 452 ? -19.734 8.242 -6.008 1 97.38 452 LYS B CA 1
ATOM 7849 C C . LYS B 1 452 ? -20.703 8.195 -4.836 1 97.38 452 LYS B C 1
ATOM 7851 O O . LYS B 1 452 ? -20.328 7.84 -3.719 1 97.38 452 LYS B O 1
ATOM 7856 N N . PRO B 1 453 ? -21.969 8.477 -5.062 1 98.06 453 PRO B N 1
ATOM 7857 C CA . PRO B 1 453 ? -22.953 8.547 -3.979 1 98.06 453 PRO B CA 1
ATOM 7858 C C . PRO B 1 453 ? -23.062 7.242 -3.197 1 98.06 453 PRO B C 1
ATOM 7860 O O . PRO B 1 453 ? -23.203 7.262 -1.972 1 98.06 453 PRO B O 1
ATOM 7863 N N . SER B 1 454 ? -22.938 6.117 -3.82 1 97.19 454 SER B N 1
ATOM 7864 C CA . SER B 1 454 ? -23.141 4.836 -3.156 1 97.19 454 SER B CA 1
ATOM 7865 C C . SER B 1 454 ? -22.062 4.582 -2.098 1 97.19 454 SER B C 1
ATOM 7867 O O . SER B 1 454 ? -22.312 3.891 -1.109 1 97.19 454 SER B O 1
ATOM 7869 N N . THR B 1 455 ? -20.891 5.141 -2.285 1 97.69 455 THR B N 1
ATOM 7870 C CA . THR B 1 455 ? -19.797 4.996 -1.326 1 97.69 455 THR B CA 1
ATOM 7871 C C . THR B 1 455 ? -20.125 5.723 -0.025 1 97.69 455 THR B C 1
ATOM 7873 O O . THR B 1 455 ? -19.75 5.273 1.058 1 97.69 455 THR B O 1
ATOM 7876 N N . PHE B 1 456 ? -20.922 6.82 -0.167 1 98.25 456 PHE B N 1
ATOM 7877 C CA . PHE B 1 456 ? -21.125 7.73 0.956 1 98.25 456 PHE B CA 1
ATOM 7878 C C . PHE B 1 456 ? -22.547 7.641 1.474 1 98.25 456 PHE B C 1
ATOM 7880 O O . PHE B 1 456 ? -23.094 8.625 1.987 1 98.25 456 PHE B O 1
ATOM 7887 N N . GLY B 1 457 ? -23.156 6.551 1.269 1 97.75 457 GLY B N 1
ATOM 7888 C CA . GLY B 1 457 ? -24.484 6.32 1.827 1 97.75 457 GLY B CA 1
ATOM 7889 C C . GLY B 1 457 ? -25.594 6.938 1.003 1 97.75 457 GLY B C 1
ATOM 7890 O O . GLY B 1 457 ? -26.719 7.125 1.495 1 97.75 457 GLY B O 1
ATOM 7891 N N . GLY B 1 458 ? -25.328 7.27 -0.271 1 98.25 458 GLY B N 1
ATOM 7892 C CA . GLY B 1 458 ? -26.328 7.867 -1.142 1 98.25 458 GLY B CA 1
ATOM 7893 C C . GLY B 1 458 ? -26.078 9.344 -1.409 1 98.25 458 GLY B C 1
ATOM 7894 O O . GLY B 1 458 ? -25.016 9.867 -1.079 1 98.25 458 GLY B O 1
ATOM 7895 N N . SER B 1 459 ? -27.016 9.969 -2 1 98.31 459 SER B N 1
ATOM 7896 C CA . SER B 1 459 ? -26.891 11.359 -2.42 1 98.31 459 SER B CA 1
ATOM 7897 C C . SER B 1 459 ? -26.75 12.281 -1.217 1 98.31 459 SER B C 1
ATOM 7899 O O . SER B 1 459 ? -26.047 13.289 -1.277 1 98.31 459 SER B O 1
ATOM 7901 N N . VAL B 1 460 ? -27.391 11.945 -0.16 1 98.5 460 VAL B N 1
ATOM 7902 C CA . VAL B 1 460 ? -27.359 12.789 1.03 1 98.5 460 VAL B CA 1
ATOM 7903 C C . VAL B 1 460 ? -25.953 12.812 1.616 1 98.5 460 VAL B C 1
ATOM 7905 O O . VAL B 1 460 ? -25.406 13.883 1.896 1 98.5 460 VAL B O 1
ATOM 7908 N N . GLY B 1 461 ? -25.359 11.617 1.809 1 98.38 461 GLY B N 1
ATOM 7909 C CA . GLY B 1 461 ? -23.984 11.562 2.299 1 98.38 461 GLY B CA 1
ATOM 7910 C C . GLY B 1 461 ? -22.984 12.211 1.362 1 98.38 461 GLY B C 1
ATOM 7911 O O . GLY B 1 461 ? -22.062 12.898 1.808 1 98.38 461 GLY B O 1
ATOM 7912 N N . PHE B 1 462 ? -23.203 12.031 0.075 1 98.19 462 PHE B N 1
ATOM 7913 C CA . PHE B 1 462 ? -22.312 12.609 -0.923 1 98.19 462 PHE B CA 1
ATOM 7914 C C . PHE B 1 462 ? -22.406 14.125 -0.913 1 98.19 462 PHE B C 1
ATOM 7916 O O . PHE B 1 462 ? -21.406 14.82 -1.138 1 98.19 462 PHE B O 1
ATOM 7923 N N . ASP B 1 463 ? -23.547 14.648 -0.616 1 97.88 463 ASP B N 1
ATOM 7924 C CA . ASP B 1 463 ? -23.734 16.094 -0.496 1 97.88 463 ASP B CA 1
ATOM 7925 C C . ASP B 1 463 ? -23 16.641 0.723 1 97.88 463 ASP B C 1
ATOM 7927 O O . ASP B 1 463 ? -22.438 17.734 0.672 1 97.88 463 ASP B O 1
ATOM 7931 N N . ILE B 1 464 ? -23.047 15.898 1.812 1 97.88 464 ILE B N 1
ATOM 7932 C CA . ILE B 1 464 ? -22.328 16.297 3.012 1 97.88 464 ILE B CA 1
ATOM 7933 C C . ILE B 1 464 ? -20.844 16.469 2.686 1 97.88 464 ILE B C 1
ATOM 7935 O O . ILE B 1 464 ? -20.219 17.453 3.088 1 97.88 464 ILE B O 1
ATOM 7939 N N . VAL B 1 465 ? -20.297 15.547 1.887 1 97.12 465 VAL B N 1
ATOM 7940 C CA . VAL B 1 465 ? -18.891 15.547 1.499 1 97.12 465 VAL B CA 1
ATOM 7941 C C . VAL B 1 465 ? -18.609 16.734 0.578 1 97.12 465 VAL B C 1
ATOM 7943 O O . VAL B 1 465 ? -17.641 17.453 0.771 1 97.12 465 VAL B O 1
ATOM 7946 N N . ASN B 1 466 ? -19.5 17.047 -0.301 1 95.5 466 ASN B N 1
ATOM 7947 C CA . ASN B 1 466 ? -19.266 18 -1.38 1 95.5 466 ASN B CA 1
ATOM 7948 C C . ASN B 1 466 ? -19.516 19.438 -0.927 1 95.5 466 ASN B C 1
ATOM 7950 O O . ASN B 1 466 ? -19.172 20.391 -1.628 1 95.5 466 ASN B O 1
ATOM 7954 N N . THR B 1 467 ? -20.062 19.609 0.273 1 96.38 467 THR B N 1
ATOM 7955 C CA . THR B 1 467 ? -20.391 20.953 0.721 1 96.38 467 THR B CA 1
ATOM 7956 C C . THR B 1 467 ? -19.656 21.281 2.023 1 96.38 467 THR B C 1
ATOM 7958 O O . THR B 1 467 ? -19.984 22.266 2.693 1 96.38 467 THR B O 1
ATOM 7961 N N . ALA B 1 468 ? -18.75 20.484 2.348 1 96.5 468 ALA B N 1
ATOM 7962 C CA . ALA B 1 468 ? -18.062 20.625 3.631 1 96.5 468 ALA B CA 1
ATOM 7963 C C . ALA B 1 468 ? -17.203 21.875 3.658 1 96.5 468 ALA B C 1
ATOM 7965 O O . ALA B 1 468 ? -16.516 22.188 2.678 1 96.5 468 ALA B O 1
ATOM 7966 N N . THR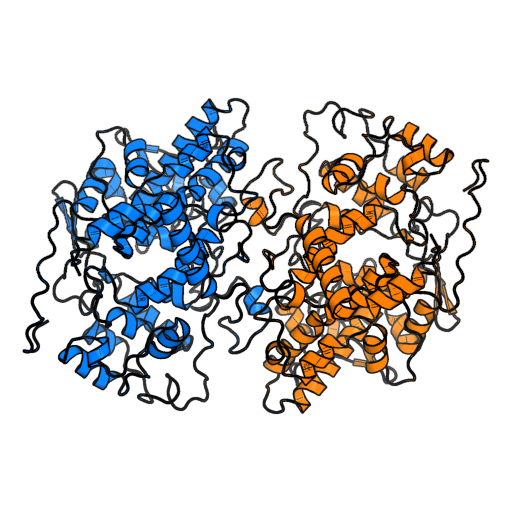 B 1 469 ? -17.25 22.656 4.691 1 97.31 469 THR B N 1
ATOM 7967 C CA . THR B 1 469 ? -16.359 23.766 5.02 1 97.31 469 THR B CA 1
ATOM 7968 C C . THR B 1 469 ? -15.992 23.734 6.5 1 97.31 469 THR B C 1
ATOM 7970 O O . THR B 1 469 ? -16.656 23.094 7.305 1 97.31 469 THR B O 1
ATOM 7973 N N . ILE B 1 470 ? -14.93 24.422 6.805 1 98 470 ILE B N 1
ATOM 7974 C CA . ILE B 1 470 ? -14.531 24.484 8.203 1 98 470 ILE B CA 1
ATOM 7975 C C . ILE B 1 470 ? -15.625 25.172 9.023 1 98 470 ILE B C 1
ATOM 7977 O O . ILE B 1 470 ? -15.875 24.797 10.172 1 98 470 ILE B O 1
ATOM 7981 N N . GLU B 1 471 ? -16.266 26.156 8.461 1 97.94 471 GLU B N 1
ATOM 7982 C CA . GLU B 1 471 ? -17.359 26.844 9.141 1 97.94 471 GLU B CA 1
ATOM 7983 C C . GLU B 1 471 ? -18.516 25.906 9.422 1 97.94 471 GLU B C 1
ATOM 7985 O O . GLU B 1 471 ? -19.031 25.844 10.539 1 97.94 471 GLU B O 1
ATOM 7990 N N . LYS B 1 472 ? -18.922 25.141 8.422 1 97.56 472 LYS B N 1
ATOM 7991 C CA . LYS B 1 472 ? -20.016 24.188 8.578 1 97.56 472 LYS B CA 1
ATOM 7992 C C . LYS B 1 472 ? -19.672 23.125 9.609 1 97.56 472 LYS B C 1
ATOM 7994 O O . LYS B 1 472 ? -20.547 22.672 10.359 1 97.56 472 LYS B O 1
ATOM 7999 N N . LEU B 1 473 ? -18.438 22.641 9.602 1 98.25 473 LEU B N 1
ATOM 8000 C CA . LEU B 1 473 ? -18.016 21.641 10.578 1 98.25 473 LEU B CA 1
ATOM 8001 C C . LEU B 1 473 ? -18.312 22.094 12 1 98.25 473 LEU B C 1
ATOM 8003 O O . LEU B 1 473 ? -18.875 21.344 12.789 1 98.25 473 LEU B O 1
ATOM 8007 N N . PHE B 1 474 ? -18 23.359 12.312 1 98.5 474 PHE B N 1
ATOM 8008 C CA . PHE B 1 474 ? -18.219 23.875 13.664 1 98.5 474 PHE B CA 1
ATOM 8009 C C . PHE B 1 474 ? -19.672 24.234 13.883 1 98.5 474 PHE B C 1
ATOM 8011 O O . PHE B 1 474 ? -20.297 23.812 14.859 1 98.5 474 PHE B O 1
ATOM 8018 N N . CYS B 1 475 ? -20.25 24.922 12.984 1 98 475 CYS B N 1
ATOM 8019 C CA . CYS B 1 475 ? -21.578 25.516 13.18 1 98 475 CYS B CA 1
ATOM 8020 C C . CYS B 1 475 ? -22.641 24.422 13.266 1 98 475 CYS B C 1
ATOM 8022 O O . CYS B 1 475 ? -23.625 24.578 13.992 1 98 475 CYS B O 1
ATOM 8024 N N . GLN B 1 476 ? -22.438 23.344 12.578 1 97.56 476 GLN B N 1
ATOM 8025 C CA . GLN B 1 476 ? -23.406 22.25 12.617 1 97.56 476 GLN B CA 1
ATOM 8026 C C . GLN B 1 476 ? -23.266 21.438 13.898 1 97.56 476 GLN B C 1
ATOM 8028 O O . GLN B 1 476 ? -24.141 20.641 14.242 1 97.56 476 GLN B O 1
ATOM 8033 N N . ASN B 1 477 ? -22.188 21.641 14.617 1 98.12 477 ASN B N 1
ATOM 8034 C CA . ASN B 1 477 ? -21.922 20.828 15.805 1 98.12 477 ASN B CA 1
ATOM 8035 C C . ASN B 1 477 ? -21.875 21.688 17.062 1 98.12 477 ASN B C 1
ATOM 8037 O O . ASN B 1 477 ? -21.344 21.266 18.094 1 98.12 477 ASN B O 1
ATOM 8041 N N . ILE B 1 478 ? -22.312 22.938 16.922 1 97.31 478 ILE B N 1
ATOM 8042 C CA . ILE B 1 478 ? -22.469 23.859 18.047 1 97.31 478 ILE B CA 1
ATOM 8043 C C . ILE B 1 478 ? -23.938 24.266 18.172 1 97.31 478 ILE B C 1
ATOM 8045 O O . ILE B 1 478 ? -24.547 24.719 17.203 1 97.31 478 ILE B O 1
ATOM 8049 N N . LYS B 1 479 ? -24.562 24.031 19.312 1 92.19 479 LYS B N 1
ATOM 8050 C CA . LYS B 1 479 ? -25.984 24.312 19.516 1 92.19 479 LYS B CA 1
ATOM 8051 C C . LYS B 1 479 ? -26.25 25.812 19.594 1 92.19 479 LYS B C 1
ATOM 8053 O O . LYS B 1 479 ? -27.312 26.281 19.172 1 92.19 479 LYS B O 1
ATOM 8058 N N . GLU B 1 480 ? -25.344 26.562 20.047 1 89.06 480 GLU B N 1
ATOM 8059 C CA . GLU B 1 480 ? -25.469 28.016 20.156 1 89.06 480 GLU B CA 1
ATOM 8060 C C . GLU B 1 480 ? -25.344 28.688 18.797 1 89.06 480 GLU B C 1
ATOM 8062 O O . GLU B 1 480 ? -25.234 28 17.766 1 89.06 480 GLU B O 1
ATOM 8067 N N . ASP B 1 481 ? -25.438 29.969 18.828 1 93.25 481 ASP B N 1
ATOM 8068 C CA . ASP B 1 481 ? -25.172 30.719 17.609 1 93.25 481 ASP B CA 1
ATOM 8069 C C . ASP B 1 481 ? -23.781 30.406 17.062 1 93.25 481 ASP B C 1
ATOM 8071 O O . ASP B 1 481 ? -22.828 30.25 17.812 1 93.25 481 ASP B O 1
ATOM 8075 N N . CYS B 1 482 ? -23.734 30.328 15.82 1 95.75 482 CYS B N 1
ATOM 8076 C CA . CYS B 1 482 ? -22.469 30 15.172 1 95.75 482 CYS B CA 1
ATOM 8077 C C . CYS B 1 482 ? -21.438 31.078 15.453 1 95.75 482 CYS B C 1
ATOM 8079 O O . CYS B 1 482 ? -21.656 32.25 15.164 1 95.75 482 CYS B O 1
ATOM 8081 N N . PRO B 1 483 ? -20.312 30.672 16 1 97.56 483 PRO B N 1
ATOM 8082 C CA . PRO B 1 483 ? -19.219 31.625 16.25 1 97.56 483 PRO B CA 1
ATOM 8083 C C . PRO B 1 483 ? -18.453 31.984 14.969 1 97.56 483 PRO B C 1
ATOM 8085 O O . PRO B 1 483 ? -18.766 31.453 13.898 1 97.56 483 PRO B O 1
ATOM 8088 N N . VAL B 1 484 ? -17.562 32.938 15.102 1 97.88 484 VAL B N 1
ATOM 8089 C CA . VAL B 1 484 ? -16.625 33.188 14.008 1 97.88 484 VAL B CA 1
ATOM 8090 C C . VAL B 1 484 ? -15.695 31.984 13.844 1 97.88 484 VAL B C 1
ATOM 8092 O O . VAL B 1 484 ? -15.109 31.516 14.82 1 97.88 484 VAL B O 1
ATOM 8095 N N . VAL B 1 485 ? -15.68 31.422 12.695 1 98.56 485 VAL B N 1
ATOM 8096 C CA . VAL B 1 485 ? -14.758 30.359 12.32 1 98.56 485 VAL B CA 1
ATOM 8097 C C . VAL B 1 485 ? -13.945 30.781 11.094 1 98.56 485 VAL B C 1
ATOM 8099 O O . VAL B 1 485 ? -14.438 30.734 9.969 1 98.56 485 VAL B O 1
ATOM 8102 N N . SER B 1 486 ? -12.711 31.156 11.391 1 97.81 486 SER B N 1
ATOM 8103 C CA . SER B 1 486 ? -11.953 31.734 10.281 1 97.81 486 SER B CA 1
ATOM 8104 C C . SER B 1 486 ? -10.461 31.484 10.438 1 97.81 486 SER B C 1
ATOM 8106 O O . SER B 1 486 ? -9.922 31.578 11.547 1 97.81 486 SER B O 1
ATOM 810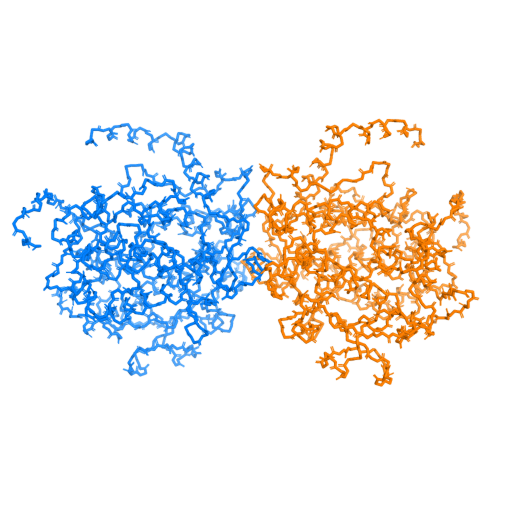8 N N . PHE B 1 487 ? -9.812 31.125 9.289 1 97.44 487 PHE B N 1
ATOM 8109 C CA . PHE B 1 487 ? -8.359 30.953 9.273 1 97.44 487 PHE B CA 1
ATOM 8110 C C . PHE B 1 487 ? -7.664 32.312 9.109 1 97.44 487 PHE B C 1
ATOM 8112 O O . PHE B 1 487 ? -6.438 32.375 9.219 1 97.44 487 PHE B O 1
ATOM 8119 N N . LYS B 1 488 ? -8.375 33.344 8.891 1 96.44 488 LYS B N 1
ATOM 8120 C CA . LYS B 1 488 ? -7.895 34.719 8.859 1 96.44 488 LYS B CA 1
ATOM 8121 C C . LYS B 1 488 ? -8.625 35.562 9.891 1 96.44 488 LYS B C 1
ATOM 8123 O O . LYS B 1 488 ? -9.852 35.531 9.977 1 96.44 488 LYS B O 1
ATOM 8128 N N . VAL B 1 489 ? -7.832 36.312 10.656 1 97.31 489 VAL B N 1
ATOM 8129 C CA . VAL B 1 489 ? -8.438 37.188 11.648 1 97.31 489 VAL B CA 1
ATOM 8130 C C . VAL B 1 489 ? -9.344 38.219 10.945 1 97.31 489 VAL B C 1
ATOM 8132 O O . VAL B 1 489 ? -8.898 38.938 10.062 1 97.31 489 VAL B O 1
ATOM 8135 N N . PRO B 1 490 ? -10.602 38.281 11.391 1 96.06 490 PRO B N 1
ATOM 8136 C CA . PRO B 1 490 ? -11.523 39.188 10.727 1 96.06 490 PRO B CA 1
ATOM 8137 C C . PRO B 1 490 ? -11.062 40.656 10.812 1 96.06 490 PRO B C 1
ATOM 8139 O O . PRO B 1 490 ? -10.656 41.125 11.883 1 96.06 490 PRO B O 1
ATOM 8142 N N . GLY B 1 491 ? -11.102 41.281 9.734 1 91.5 491 GLY B N 1
ATOM 8143 C CA . GLY B 1 491 ? -10.773 42.688 9.688 1 91.5 491 GLY B CA 1
ATOM 8144 C C . GLY B 1 491 ? -9.281 42.969 9.664 1 91.5 491 GLY B C 1
ATOM 8145 O O . GLY B 1 491 ? -8.852 44.125 9.68 1 91.5 491 GLY B O 1
ATOM 8146 N N . PHE B 1 492 ? -8.547 41.875 9.609 1 89.81 492 PHE B N 1
ATOM 8147 C CA . PHE B 1 492 ? -7.098 42.062 9.617 1 89.81 492 PHE B CA 1
ATOM 8148 C C . PHE B 1 492 ? -6.637 42.781 8.359 1 89.81 492 PHE B C 1
ATOM 8150 O O . PHE B 1 492 ? -7.082 42.469 7.25 1 89.81 492 PHE B O 1
ATOM 8157 N N . VAL B 1 493 ? -5.867 43.875 8.484 1 83.56 493 VAL B N 1
ATOM 8158 C CA . VAL B 1 493 ? -5.273 44.625 7.375 1 83.56 493 VAL B CA 1
ATOM 8159 C C . VAL B 1 493 ? -3.754 44.469 7.406 1 83.56 493 VAL B C 1
ATOM 8161 O O . VAL B 1 493 ? -3.119 44.719 8.43 1 83.56 493 VAL B O 1
ATOM 8164 N N . GLU B 1 494 ? -3.34 43.875 6.309 1 79.31 494 GLU B N 1
ATOM 8165 C CA . GLU B 1 494 ? -1.894 43.719 6.223 1 79.31 494 GLU B CA 1
ATOM 8166 C C . GLU B 1 494 ? -1.173 45.062 6.242 1 79.31 494 GLU B C 1
ATOM 8168 O O . GLU B 1 494 ? -1.542 45.969 5.512 1 79.31 494 GLU B O 1
ATOM 8173 N N . GLU B 1 495 ? -0.353 45.219 7.223 1 69.19 495 GLU B N 1
ATOM 8174 C CA . GLU B 1 495 ? 0.466 46.438 7.246 1 69.19 495 GLU B CA 1
ATOM 8175 C C . GLU B 1 495 ? 1.512 46.406 6.133 1 69.19 495 GLU B C 1
ATOM 8177 O O . GLU B 1 495 ? 2.029 45.344 5.781 1 69.19 495 GLU B O 1
ATOM 8182 N N . PRO B 1 496 ? 1.481 47.594 5.371 1 61.53 496 PRO B N 1
ATOM 8183 C CA . PRO B 1 496 ? 2.51 47.656 4.328 1 61.53 496 PRO B CA 1
ATOM 8184 C C . PRO B 1 496 ? 3.891 47.25 4.84 1 61.53 496 PRO B C 1
ATOM 8186 O O . PRO B 1 496 ? 4.238 47.562 5.984 1 61.53 496 PRO B O 1
ATOM 8189 N N . GLU B 1 497 ? 4.352 46.094 4.355 1 57.5 497 GLU B N 1
ATOM 8190 C CA . GLU B 1 497 ? 5.68 45.625 4.746 1 57.5 497 GLU B CA 1
ATOM 8191 C C . GLU B 1 497 ? 6.684 46.781 4.762 1 57.5 497 GLU B C 1
ATOM 8193 O O . GLU B 1 497 ? 6.766 47.531 3.805 1 57.5 497 GLU B O 1
ATOM 8198 N N . LYS B 1 498 ? 6.926 47.438 5.957 1 52.78 498 LYS B N 1
ATOM 8199 C CA . LYS B 1 498 ? 8 48.438 5.996 1 52.78 498 LYS B CA 1
ATOM 8200 C C . LYS B 1 498 ? 9.328 47.812 5.57 1 52.78 498 LYS B C 1
ATOM 8202 O O . LYS B 1 498 ? 9.656 46.688 5.969 1 52.78 498 LYS B O 1
ATOM 8207 N N . PRO B 1 499 ? 9.812 48.344 4.422 1 46.41 499 PRO B N 1
ATOM 8208 C CA . PRO B 1 499 ? 11.148 47.844 4.078 1 46.41 499 PRO B CA 1
ATOM 8209 C C . PRO B 1 499 ? 12.055 47.688 5.301 1 46.41 499 PRO B C 1
ATOM 8211 O O . PRO B 1 499 ? 11.992 48.5 6.223 1 46.41 499 PRO B O 1
ATOM 8214 N N . GLU B 1 500 ? 12.25 46.531 5.699 1 45 500 GLU B N 1
ATOM 8215 C CA . GLU B 1 500 ? 13.164 46.25 6.805 1 45 500 GLU B CA 1
ATOM 8216 C C . GLU B 1 500 ? 14.312 47.25 6.832 1 45 500 GLU B C 1
ATOM 8218 O O . GLU B 1 500 ? 14.906 47.562 5.793 1 45 500 GLU B O 1
ATOM 8223 N N . ASP B 1 501 ? 14.352 48.156 7.809 1 38.12 501 ASP B N 1
ATOM 8224 C CA . ASP B 1 501 ? 15.469 49.094 8.016 1 38.12 501 ASP B CA 1
ATOM 8225 C C . ASP B 1 501 ? 16.797 48.406 7.762 1 38.12 501 ASP B C 1
ATOM 8227 O O . ASP B 1 501 ? 17 47.25 8.148 1 38.12 501 ASP B O 1
ATOM 8231 N N . GLN B 1 502 ? 17.594 48.844 6.707 1 36.62 502 GLN B N 1
ATOM 8232 C CA . GLN B 1 502 ? 18.984 48.469 6.453 1 36.62 502 GLN B CA 1
ATOM 8233 C C . GLN B 1 502 ? 19.75 48.25 7.758 1 36.62 502 GLN B C 1
ATOM 8235 O O . GLN B 1 502 ? 20.891 47.781 7.746 1 36.62 502 GLN B O 1
ATOM 8240 N N . HIS B 1 503 ? 19.5 49.031 8.797 1 36.62 503 HIS B N 1
ATOM 8241 C CA . HIS B 1 503 ? 20.406 49.188 9.93 1 36.62 503 HIS B CA 1
ATOM 8242 C C . HIS B 1 503 ? 20.172 48.094 10.969 1 36.62 503 HIS B C 1
ATOM 8244 O O . HIS B 1 503 ? 20.656 48.188 12.094 1 36.62 503 HIS B O 1
ATOM 8250 N N . GLY B 1 504 ? 20.203 46.812 10.648 1 36.19 504 GLY B N 1
ATOM 8251 C CA . GLY B 1 504 ? 20.5 45.594 11.43 1 36.19 504 GLY B CA 1
ATOM 8252 C C . GLY B 1 504 ? 19.406 45.25 12.43 1 36.19 504 GLY B C 1
ATOM 8253 O O . GLY B 1 504 ? 19.578 44.375 13.273 1 36.19 504 GLY B O 1
ATOM 8254 N N . GLU B 1 505 ? 18.5 46.281 12.719 1 31.39 505 GLU B N 1
ATOM 8255 C CA . GLU B 1 505 ? 17.609 45.906 13.812 1 31.39 505 GLU B CA 1
ATOM 8256 C C . GLU B 1 505 ? 16.406 45.125 13.312 1 31.39 505 GLU B C 1
ATOM 8258 O O . GLU B 1 505 ? 15.758 45.5 12.336 1 31.39 505 GLU B O 1
ATOM 8263 N N . LEU B 1 506 ? 16.234 43.781 13.422 1 33.19 506 LEU B N 1
ATOM 8264 C CA . LEU B 1 506 ? 15.078 42.906 13.234 1 33.19 506 LEU B CA 1
ATOM 8265 C C . LEU B 1 506 ? 13.836 43.531 13.867 1 33.19 506 LEU B C 1
ATOM 8267 O O . LEU B 1 506 ? 13.906 44.062 14.977 1 33.19 506 LEU B O 1
#

Organism: Mytilus galloprovincialis (NCBI:txid29158)

Secondary structure (DSSP, 8-state):
---THHHHHHHHH-HHHHHHHHHHHHHHHHTTS-SS--EESS-SS--THHHH-TTB-EESSPPPPTTSSBTTBSSS-SSPPPHHHHHHHHTB-SS--B-TT-BBHHHHHHHHHHHTTT--B-TTT-TTBB-S-SS---HHHH-SSHHHHHHHB-SSTTPBP-EEETTEEEPPBHHHHT-----SS---GGG-B--SSTTGGG-HHHHHHHHHHHHHHHHHHHHHHHH-TT--HHHHHHHHHHHHHHTTHIIIIIIIHHHHT-SS-----GGGGTTSS--S----BHHHHHHT--GGGS-SEEEETTEEEEHHHHTT-THHHHHH-HHHHHHHHHTSBPBPSSTT-B-GGGHHHHHHHHHHHHHTTPPPHHHHHHHTTPPPPSSHHHHHS-HHHHHHHHHHHSSGGG--HHHHHHHSPBPTT-SSBHHHHHHHHHHHHHHHHTSGGGSTTTSSGGGGTSHHHHHHHHT--HHHHHHTT-SSSPPP--SB-TT----------TTS--/---THHHHHHHHH-HHHHHHHHHHHHHHHHTTS-SS--EESS-SS--THHHH-TTB-EESSPPPPTTSSBTTBSSS-SSPPPHHHHHHHHTB-SS--B-TT-BBHHHHHHHHHHHTTT--B-TTT-TTBB-S-SS---HHHH-SSHHHHHHHB-SSTTPBP-EEETTEEEPPBHHHHT-----SS---GGG-B--SSTTGGG-HHHHHHHHHHHHHHHHHHHHHHHH-TT--HHHHHHHHHHHHHHTTHIIIIIIIHHHHT-SS-----GGGGTTSS--S----BHHHHHHT--GGGS-SEEEETTEEEEHHHHTT-THHHHHH-HHHHHHHHHTSBPBPSSTT-B-GGGHHHHHHHHHHHHHTTPPPHHHHHHHTTPPPPSSHHHHHS-HHHHHHHHHHHSSGGG--HHHHHHHSPBPTT-SSBHHHHHHHHHHHHHHHHTSGGGSTTTSSGGGGTSHHHHHHHHT--HHHHHHTT-SSSPPP--SB-TT----------TTS--